Protein AF-0000000074208512 (afdb_homodimer)

Organism: NCBI:txid88382

Secondary structure (DSSP, 8-state):
-----------HHHHHHHHHHHHH--EEHHHHHHHHT--HHHHHHHHHHHHHTTSEEEEEEE--SSSS----EEEEEE-GGGSEEEEEEE-SSEEEEEEE-TT--EEEEEEEE----SHHHHHHHHHHHHHHHHTT-TTEEEEEEEESSEEETTTTEEEEETTTTEEEE-HHHHHHHHH-SEEEEEEHHHHHHHHHHHHSTTTT-S-EEEEEESSSEEEEEEETTEE---GGG----GGGSBS-TTSPBPTTS-BSBHHHHHSHHHHHHHHHHTT--S--HHHHHHHHHTT-HHHHHHHHHHHHHHHHHHHHHHHHH--SEEEEESTTT---TT--S-----HHHHHHHHHHHHHHH--GGGGG-EEEE----THHHHHHHHHHHHHHHHHHTT--/-----------HHHHHHHHHHHHH--EEHHHHHHHHT--HHHHHHHHHHHHHTTSEEEEEEE--SSS-----EEEEEE-GGGSEEEEEEE-SSEEEEEEE-TT--EEEEEEEE----SHHHHHHHHHHHHHHHHTT-TTEEEEEEEESSEEETTTTEEEEETTTTEEEE-HHHHHHHHH-SEEEEEEHHHHHHHHHHHHSTTTT-S-EEEEEESSSEEEEEEETTEE---GGG----GGGSBS-TTSPBPTTS-BSBHHHHHSHHHHHHHHHHTT--S--HHHHHHHHHTT-HHHHHHHHHHHHHHHHHHHHHHHHH--SEEEEESTTT---TT--S-----HHHHHHHHHHHHHHH--GGGGG-EEEE----THHHHHHHHHHHHHHHHHHTT--

Structure (mmCIF, N/CA/C/O backbone):
data_AF-0000000074208512-model_v1
#
loop_
_entity.id
_entity.type
_entity.pdbx_description
1 polymer 'Putative NBD/HSP70 family sugar kinase'
#
loop_
_atom_site.group_PDB
_atom_site.id
_atom_site.type_symbol
_atom_site.label_atom_id
_atom_site.label_alt_id
_atom_site.label_comp_id
_atom_site.label_asym_id
_atom_site.label_entity_id
_atom_site.label_seq_id
_atom_site.pdbx_PDB_ins_code
_atom_site.Cartn_x
_atom_site.Cartn_y
_atom_site.Cartn_z
_atom_site.occupancy
_atom_site.B_iso_or_equiv
_atom_site.auth_seq_id
_atom_site.auth_comp_id
_atom_site.auth_asym_id
_atom_site.auth_atom_id
_atom_site.pdbx_PDB_model_num
ATOM 1 N N . MET A 1 1 ? 28.656 40.906 -1.756 1 25.83 1 MET A N 1
ATOM 2 C CA . MET A 1 1 ? 28.469 39.781 -2.691 1 25.83 1 MET A CA 1
ATOM 3 C C . MET A 1 1 ? 28.609 38.438 -1.98 1 25.83 1 MET A C 1
ATOM 5 O O . MET A 1 1 ? 29.734 37.969 -1.798 1 25.83 1 MET A O 1
ATOM 9 N N . SER A 1 2 ? 27.938 38.219 -0.91 1 27.31 2 SER A N 1
ATOM 10 C CA . SER A 1 2 ? 28.031 37 -0.124 1 27.31 2 SER A CA 1
ATOM 11 C C . SER A 1 2 ? 27.828 35.781 -0.998 1 27.31 2 SER A C 1
ATOM 13 O O . SER A 1 2 ? 26.781 35.625 -1.646 1 27.31 2 SER A O 1
ATOM 15 N N . ALA A 1 3 ? 28.969 35.25 -1.726 1 35.03 3 ALA A N 1
ATOM 16 C CA . ALA A 1 3 ? 29.047 34.062 -2.586 1 35.03 3 ALA A CA 1
ATOM 17 C C . ALA A 1 3 ? 28.203 32.938 -2.031 1 35.03 3 ALA A C 1
ATOM 19 O O . ALA A 1 3 ? 28.406 32.5 -0.898 1 35.03 3 ALA A O 1
ATOM 20 N N . THR A 1 4 ? 26.891 32.969 -2.148 1 39.78 4 THR A N 1
ATOM 21 C CA . THR A 1 4 ? 26.125 31.734 -1.992 1 39.78 4 THR A CA 1
ATOM 22 C C . THR A 1 4 ? 26.984 30.516 -2.309 1 39.78 4 THR A C 1
ATOM 24 O O . THR A 1 4 ? 27.312 30.266 -3.469 1 39.78 4 THR A O 1
ATOM 27 N N . SER A 1 5 ? 27.938 30.281 -1.664 1 47.88 5 SER A N 1
ATOM 28 C CA . SER A 1 5 ? 28.859 29.188 -1.924 1 47.88 5 SER A CA 1
ATOM 29 C C . SER A 1 5 ? 28.109 27.906 -2.27 1 47.88 5 SER A C 1
ATOM 31 O O . SER A 1 5 ? 27.141 27.547 -1.592 1 47.88 5 SER A O 1
ATOM 33 N N . ALA A 1 6 ? 28.25 27.5 -3.434 1 57.06 6 ALA A N 1
ATOM 34 C CA . ALA A 1 6 ? 27.672 26.297 -4.016 1 57.06 6 ALA A CA 1
ATOM 35 C C . ALA A 1 6 ? 27.859 25.094 -3.088 1 57.06 6 ALA A C 1
ATOM 37 O O . ALA A 1 6 ? 28.953 24.875 -2.557 1 57.06 6 ALA A O 1
ATOM 38 N N . ALA A 1 7 ? 26.75 24.578 -2.514 1 70.19 7 ALA A N 1
ATOM 39 C CA . ALA A 1 7 ? 26.781 23.344 -1.724 1 70.19 7 ALA A CA 1
ATOM 40 C C . ALA A 1 7 ? 27.781 22.344 -2.311 1 70.19 7 ALA A C 1
ATOM 42 O O . ALA A 1 7 ? 27.875 22.203 -3.531 1 70.19 7 ALA A O 1
ATOM 43 N N . PRO A 1 8 ? 28.656 21.859 -1.448 1 76.5 8 PRO A N 1
ATOM 44 C CA . PRO A 1 8 ? 29.562 20.812 -1.953 1 76.5 8 PRO A CA 1
ATOM 45 C C . PRO A 1 8 ? 28.828 19.625 -2.543 1 76.5 8 PRO A C 1
ATOM 47 O O . PRO A 1 8 ? 27.688 19.359 -2.176 1 76.5 8 PRO A O 1
ATOM 50 N N . ALA A 1 9 ? 29.469 19.016 -3.535 1 83.44 9 ALA A N 1
ATOM 51 C CA . ALA A 1 9 ? 28.938 17.781 -4.086 1 83.44 9 ALA A CA 1
ATOM 52 C C . ALA A 1 9 ? 28.953 16.672 -3.047 1 83.44 9 ALA A C 1
ATOM 54 O O . ALA A 1 9 ? 29.969 16.453 -2.377 1 83.44 9 ALA A O 1
ATOM 55 N N . LEU A 1 10 ? 27.906 16.172 -2.797 1 89.12 10 LEU A N 1
ATOM 56 C CA . LEU A 1 10 ? 27.797 15.102 -1.806 1 89.12 10 LEU A CA 1
ATOM 57 C C . LEU A 1 10 ? 27.625 13.742 -2.482 1 89.12 10 LEU A C 1
ATOM 59 O O . LEU A 1 10 ? 26.844 13.617 -3.43 1 89.12 10 LEU A O 1
ATOM 63 N N . SER A 1 11 ? 28.375 12.773 -2.107 1 87.44 11 SER A N 1
ATOM 64 C CA . SER A 1 11 ? 28.234 11.406 -2.59 1 87.44 11 SER A CA 1
ATOM 65 C C . SER A 1 11 ? 26.969 10.758 -2.033 1 87.44 11 SER A C 1
ATOM 67 O O . SER A 1 11 ? 26.391 11.25 -1.062 1 87.44 11 SER A O 1
ATOM 69 N N . PRO A 1 12 ? 26.562 9.672 -2.666 1 86.5 12 PRO A N 1
ATOM 70 C CA . PRO A 1 12 ? 25.438 8.922 -2.098 1 86.5 12 PRO A CA 1
ATOM 71 C C . PRO A 1 12 ? 25.688 8.5 -0.652 1 86.5 12 PRO A C 1
ATOM 73 O O . PRO A 1 12 ? 24.766 8.523 0.166 1 86.5 12 PRO A O 1
ATOM 76 N N . ALA A 1 13 ? 26.859 8.148 -0.35 1 89.44 13 ALA A N 1
ATOM 77 C CA . ALA A 1 13 ? 27.219 7.801 1.023 1 89.44 13 ALA A CA 1
ATOM 78 C C . ALA A 1 13 ? 27.047 9 1.953 1 89.44 13 ALA A C 1
ATOM 80 O O . ALA A 1 13 ? 26.562 8.852 3.082 1 89.44 13 ALA A O 1
ATOM 81 N N . GLY A 1 14 ? 27.453 10.125 1.461 1 92.81 14 GLY A N 1
ATOM 82 C CA . GLY A 1 14 ? 27.281 11.344 2.236 1 92.81 14 GLY A CA 1
ATOM 83 C C . GLY A 1 14 ? 25.828 11.648 2.555 1 92.81 14 GLY A C 1
ATOM 84 O O . GLY A 1 14 ? 25.5 12.008 3.686 1 92.81 14 GLY A O 1
ATOM 85 N N . THR A 1 15 ? 25.016 11.484 1.538 1 92.88 15 THR A N 1
ATOM 86 C CA . THR A 1 15 ? 23.594 11.711 1.722 1 92.88 15 THR A CA 1
ATOM 87 C C . THR A 1 15 ? 23.016 10.75 2.758 1 92.88 15 THR A C 1
ATOM 89 O O . THR A 1 15 ? 22.25 11.156 3.635 1 92.88 15 THR A O 1
ATOM 92 N N . ARG A 1 16 ? 23.406 9.523 2.68 1 91.5 16 ARG A N 1
ATOM 93 C CA . ARG A 1 16 ? 22.922 8.508 3.609 1 91.5 16 ARG A CA 1
ATOM 94 C C . ARG A 1 16 ? 23.344 8.828 5.039 1 91.5 16 ARG A C 1
ATOM 96 O O . ARG A 1 16 ? 22.547 8.703 5.969 1 91.5 16 ARG A O 1
ATOM 103 N N . VAL A 1 17 ? 24.531 9.227 5.219 1 93.5 17 VAL A N 1
ATOM 104 C CA . VAL A 1 17 ? 25.047 9.57 6.539 1 93.5 17 VAL A CA 1
ATOM 105 C C . VAL A 1 17 ? 24.312 10.797 7.074 1 93.5 17 VAL A C 1
ATOM 107 O O . VAL A 1 17 ? 23.938 10.836 8.25 1 93.5 17 VAL A O 1
ATOM 110 N N . PHE A 1 18 ? 24.172 11.781 6.219 1 94.44 18 PHE A N 1
ATOM 111 C CA . PHE A 1 18 ? 23.453 13 6.602 1 94.44 18 PHE A CA 1
ATOM 112 C C . PHE A 1 18 ? 22.047 12.672 7.062 1 94.44 18 PHE A C 1
ATOM 114 O O . PHE A 1 18 ? 21.609 13.117 8.133 1 94.44 18 PHE A O 1
ATOM 121 N N . GLN A 1 19 ? 21.359 11.836 6.312 1 93 19 GLN A N 1
ATOM 122 C CA . GLN A 1 19 ? 20 11.43 6.652 1 93 19 GLN A CA 1
ATOM 123 C C . GLN A 1 19 ? 19.969 10.719 8 1 93 19 GLN A C 1
ATOM 125 O O . GLN A 1 19 ? 19.109 11.008 8.836 1 93 19 GLN A O 1
ATOM 130 N N . GLN A 1 20 ? 20.891 9.875 8.18 1 91.94 20 GLN A N 1
ATOM 131 C CA . GLN A 1 20 ? 20.938 9.102 9.414 1 91.94 20 GLN A CA 1
ATOM 132 C C . GLN A 1 20 ? 21.141 10.016 10.625 1 91.94 20 GLN A C 1
ATOM 134 O O . GLN A 1 20 ? 20.469 9.852 11.648 1 91.94 20 GLN A O 1
ATOM 139 N N . LEU A 1 21 ? 22.031 10.906 10.516 1 93.62 21 LEU A N 1
ATOM 140 C CA . LEU A 1 21 ? 22.344 11.789 11.633 1 93.62 21 LEU A CA 1
ATOM 141 C C . LEU A 1 21 ? 21.172 12.727 11.93 1 93.62 21 LEU A C 1
ATOM 143 O O . LEU A 1 21 ? 20.875 13 13.094 1 93.62 21 LEU A O 1
ATOM 147 N N . VAL A 1 22 ? 20.5 13.156 10.906 1 93.81 22 VAL A N 1
ATOM 148 C CA . VAL A 1 22 ? 19.375 14.062 11.094 1 93.81 22 VAL A CA 1
ATOM 149 C C . VAL A 1 22 ? 18.219 13.312 11.742 1 93.81 22 VAL A C 1
ATOM 151 O O . VAL A 1 22 ? 17.547 13.836 12.641 1 93.81 22 VAL A O 1
ATOM 154 N N . ARG A 1 23 ? 18.031 12.078 11.344 1 88.88 23 ARG A N 1
ATOM 155 C CA . ARG A 1 23 ? 16.891 11.289 11.805 1 88.88 23 ARG A CA 1
ATOM 156 C C . ARG A 1 23 ? 17.156 10.711 13.188 1 88.88 23 ARG A C 1
ATOM 158 O O . ARG A 1 23 ? 16.266 10.68 14.039 1 88.88 23 ARG A O 1
ATOM 165 N N . SER A 1 24 ? 18.359 10.211 13.43 1 85.31 24 SER A N 1
ATOM 166 C CA . SER A 1 24 ? 18.594 9.352 14.586 1 85.31 24 SER A CA 1
ATOM 167 C C . SER A 1 24 ? 19.422 10.07 15.648 1 85.31 24 SER A C 1
ATOM 169 O O . SER A 1 24 ? 19.469 9.633 16.797 1 85.31 24 SER A O 1
ATOM 171 N N . GLY A 1 25 ? 20.016 11.07 15.25 1 86.06 25 GLY A N 1
ATOM 172 C CA . GLY A 1 25 ? 20.797 11.789 16.25 1 86.06 25 GLY A CA 1
ATOM 173 C C . GLY A 1 25 ? 22.281 11.578 16.109 1 86.06 25 GLY A C 1
ATOM 174 O O . GLY A 1 25 ? 22.75 11.062 15.102 1 86.06 25 GLY A O 1
ATOM 175 N N . ASP A 1 26 ? 22.984 11.914 17.156 1 89.38 26 ASP A N 1
ATOM 176 C CA . ASP A 1 26 ? 24.438 11.914 17.172 1 89.38 26 ASP A CA 1
ATOM 177 C C . ASP A 1 26 ? 24.984 10.484 17.172 1 89.38 26 ASP A C 1
ATOM 179 O O . ASP A 1 26 ? 24.359 9.578 17.719 1 89.38 26 ASP A O 1
ATOM 183 N N . ALA A 1 27 ? 26.078 10.344 16.484 1 92.75 27 ALA A N 1
ATOM 184 C CA . ALA A 1 27 ? 26.703 9.016 16.422 1 92.75 27 ALA A CA 1
ATOM 185 C C . ALA A 1 27 ? 28.219 9.125 16.234 1 92.75 27 ALA A C 1
ATOM 187 O O . ALA A 1 27 ? 28.703 10.109 15.68 1 92.75 27 ALA A O 1
ATOM 188 N N . SER A 1 28 ? 28.875 8.117 16.766 1 92.44 28 SER A N 1
ATOM 189 C CA . SER A 1 28 ? 30.297 8.016 16.453 1 92.44 28 SER A CA 1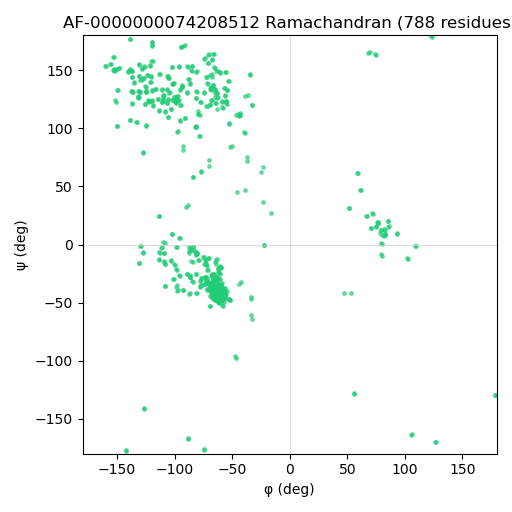
ATOM 190 C C . SER A 1 28 ? 30.5 7.531 15.023 1 92.44 28 SER A C 1
ATOM 192 O O . SER A 1 28 ? 29.594 6.957 14.414 1 92.44 28 SER A O 1
ATOM 194 N N . ARG A 1 29 ? 31.688 7.789 14.492 1 90.69 29 ARG A N 1
ATOM 195 C CA . ARG A 1 29 ? 32 7.293 13.156 1 90.69 29 ARG A CA 1
ATOM 196 C C . ARG A 1 29 ? 31.891 5.773 13.094 1 90.69 29 ARG A C 1
ATOM 198 O O . ARG A 1 29 ? 31.453 5.211 12.094 1 90.69 29 ARG A O 1
ATOM 205 N N . THR A 1 30 ? 32.219 5.211 14.203 1 90.94 30 THR A N 1
ATOM 206 C CA . THR A 1 30 ? 32.156 3.754 14.273 1 90.94 30 THR A CA 1
ATOM 207 C C . THR A 1 30 ? 30.703 3.289 14.227 1 90.94 30 THR A C 1
ATOM 209 O O . THR A 1 30 ? 30.375 2.326 13.531 1 90.94 30 THR A O 1
ATOM 212 N N . ALA A 1 31 ? 29.938 3.943 14.945 1 91.81 31 ALA A N 1
ATOM 213 C CA . ALA A 1 31 ? 28.516 3.609 14.945 1 91.81 31 ALA A CA 1
ATOM 214 C C . ALA A 1 31 ? 27.891 3.855 13.57 1 91.81 31 ALA A C 1
ATOM 216 O O . ALA A 1 31 ? 27.078 3.061 13.102 1 91.81 31 ALA A O 1
ATOM 217 N N . LEU A 1 32 ? 28.25 4.902 12.945 1 93 32 LEU A N 1
ATOM 218 C CA . LEU A 1 32 ? 27.734 5.211 11.617 1 93 32 LEU A CA 1
ATOM 219 C C . LEU A 1 32 ? 28.125 4.121 10.617 1 93 32 LEU A C 1
ATOM 221 O O . LEU A 1 32 ? 27.312 3.734 9.773 1 93 32 LEU A O 1
ATOM 225 N N . ALA A 1 33 ? 29.328 3.709 10.734 1 91.69 33 ALA A N 1
ATOM 226 C CA . ALA A 1 33 ? 29.781 2.637 9.859 1 91.69 33 ALA A CA 1
ATOM 227 C C . ALA A 1 33 ? 28.938 1.376 10.047 1 91.69 33 ALA A C 1
ATOM 229 O O . ALA A 1 33 ? 28.484 0.773 9.07 1 91.69 33 ALA A O 1
ATOM 230 N N . ARG A 1 34 ? 28.766 1.075 11.242 1 89.38 34 ARG A N 1
ATOM 231 C CA . ARG A 1 34 ? 27.969 -0.103 11.57 1 89.38 34 ARG A CA 1
ATOM 232 C C . ARG A 1 34 ? 26.547 0.033 11.039 1 89.38 34 ARG A C 1
ATOM 234 O O . ARG A 1 34 ? 26.031 -0.877 10.391 1 89.38 34 ARG A O 1
ATOM 241 N N . ASP A 1 35 ? 25.984 1.162 11.234 1 87.44 35 ASP A N 1
ATOM 242 C CA . ASP A 1 35 ? 24.578 1.366 10.93 1 87.44 35 ASP A CA 1
ATOM 243 C C . ASP A 1 35 ? 24.344 1.513 9.43 1 87.44 35 ASP A C 1
ATOM 245 O O . ASP A 1 35 ? 23.281 1.16 8.922 1 87.44 35 ASP A O 1
ATOM 249 N N . THR A 1 36 ? 25.312 2.008 8.75 1 87 36 THR A N 1
ATOM 250 C CA . THR A 1 36 ? 25.109 2.266 7.328 1 87 36 THR A CA 1
ATOM 251 C C . THR A 1 36 ? 25.719 1.144 6.488 1 87 36 THR A C 1
ATOM 253 O O . THR A 1 36 ? 25.453 1.045 5.289 1 87 36 THR A O 1
ATOM 256 N N . GLY A 1 37 ? 26.594 0.367 7.086 1 85.81 37 GLY A N 1
ATOM 257 C CA . GLY A 1 37 ? 27.312 -0.676 6.363 1 85.81 37 GLY A CA 1
ATOM 258 C C . GLY A 1 37 ? 28.469 -0.151 5.547 1 85.81 37 GLY A C 1
ATOM 259 O O . GLY A 1 37 ? 29.016 -0.862 4.699 1 85.81 37 GLY A O 1
ATOM 260 N N . LEU A 1 38 ? 28.828 1.054 5.785 1 88.25 38 LEU A N 1
ATOM 261 C CA . LEU A 1 38 ? 29.953 1.677 5.074 1 88.25 38 LEU A CA 1
ATOM 262 C C . LEU A 1 38 ? 31.266 1.42 5.801 1 88.25 38 LEU A C 1
ATOM 264 O O . LEU A 1 38 ? 31.281 1.154 7.004 1 88.25 38 LEU A O 1
ATOM 268 N N . THR A 1 39 ? 32.344 1.429 5.039 1 89.44 39 THR A N 1
ATOM 269 C CA . THR A 1 39 ? 33.656 1.3 5.648 1 89.44 39 THR A CA 1
ATOM 270 C C . THR A 1 39 ? 34.031 2.568 6.414 1 89.44 39 THR A C 1
ATOM 272 O O . THR A 1 39 ? 33.5 3.646 6.129 1 89.44 39 THR A O 1
ATOM 275 N N . PRO A 1 40 ? 34.906 2.441 7.367 1 90.69 40 PRO A N 1
ATOM 276 C CA . PRO A 1 40 ? 35.344 3.631 8.086 1 90.69 40 PRO A CA 1
ATOM 277 C C . PRO A 1 40 ? 35.906 4.707 7.16 1 90.69 40 PRO A C 1
ATOM 279 O O . PRO A 1 40 ? 35.656 5.898 7.371 1 90.69 40 PRO A O 1
ATOM 282 N N . GLY A 1 41 ? 36.625 4.297 6.211 1 92.81 41 GLY A N 1
ATOM 283 C CA . GLY A 1 41 ? 37.125 5.246 5.238 1 92.81 41 GLY A CA 1
ATOM 284 C C . GLY A 1 41 ? 36.031 5.98 4.488 1 92.81 41 GLY A C 1
ATOM 285 O O . GLY A 1 41 ? 36.094 7.195 4.285 1 92.81 41 GLY A O 1
ATOM 286 N N . ALA A 1 42 ? 35 5.246 4.125 1 91.94 42 ALA A N 1
ATOM 287 C CA . ALA A 1 42 ? 33.875 5.836 3.426 1 91.94 42 ALA A CA 1
ATOM 288 C C . ALA A 1 42 ? 33.125 6.82 4.324 1 91.94 42 ALA A C 1
ATOM 290 O O . ALA A 1 42 ? 32.656 7.863 3.859 1 91.94 42 ALA A O 1
ATOM 291 N N . ILE A 1 43 ? 33.062 6.516 5.586 1 94.06 43 ILE A N 1
ATOM 292 C CA . ILE A 1 43 ? 32.406 7.398 6.543 1 94.06 43 ILE A CA 1
ATOM 293 C C . ILE A 1 43 ? 33.156 8.711 6.645 1 94.06 43 ILE A C 1
ATOM 295 O O . ILE A 1 43 ? 32.562 9.789 6.617 1 94.06 43 ILE A O 1
ATOM 299 N N . THR A 1 44 ? 34.406 8.57 6.762 1 93.06 44 THR A N 1
ATOM 300 C CA . THR A 1 44 ? 35.219 9.766 6.871 1 93.06 44 THR A CA 1
ATOM 301 C C . THR A 1 44 ? 35.062 10.664 5.652 1 93.06 44 THR A C 1
ATOM 303 O O . THR A 1 44 ? 34.906 11.875 5.785 1 93.06 44 THR A O 1
ATOM 306 N N . ARG A 1 45 ? 35 10.07 4.535 1 94.06 45 ARG A N 1
ATOM 307 C CA . ARG A 1 45 ? 34.844 10.828 3.299 1 94.06 45 ARG A CA 1
ATOM 308 C C . ARG A 1 45 ? 33.438 11.414 3.211 1 94.06 45 ARG A C 1
ATOM 310 O O . ARG A 1 45 ? 33.25 12.508 2.672 1 94.06 45 ARG A O 1
ATOM 317 N N . ALA A 1 46 ? 32.531 10.688 3.73 1 94.06 46 ALA A N 1
ATOM 318 C CA . ALA A 1 46 ? 31.125 11.094 3.67 1 94.06 46 ALA A CA 1
ATOM 319 C C . ALA A 1 46 ? 30.859 12.289 4.578 1 94.06 46 ALA A C 1
ATOM 321 O O . ALA A 1 46 ? 30.062 13.172 4.238 1 94.06 46 ALA A O 1
ATOM 322 N N . VAL A 1 47 ? 31.547 12.367 5.672 1 94.44 47 VAL A N 1
ATOM 323 C CA . VAL A 1 47 ? 31.25 13.367 6.695 1 94.44 47 VAL A CA 1
ATOM 324 C C . VAL A 1 47 ? 31.969 14.664 6.383 1 94.44 47 VAL A C 1
ATOM 326 O O . VAL A 1 47 ? 31.484 15.75 6.711 1 94.44 47 VAL A O 1
ATOM 329 N N . ARG A 1 48 ? 33.031 14.625 5.738 1 94.19 48 ARG A N 1
ATOM 330 C CA . ARG A 1 48 ? 33.938 15.75 5.574 1 94.19 48 ARG A CA 1
ATOM 331 C C . ARG A 1 48 ? 33.25 16.938 4.91 1 94.19 48 ARG A C 1
ATOM 333 O O . ARG A 1 48 ? 33.281 18.047 5.43 1 94.19 48 ARG A O 1
ATOM 340 N N . PRO A 1 49 ? 32.594 16.734 3.758 1 94.75 49 PRO A N 1
ATOM 341 C CA . PRO A 1 49 ? 31.953 17.891 3.111 1 94.75 49 PRO A CA 1
ATOM 342 C C . PRO A 1 49 ? 30.875 18.531 3.979 1 94.75 49 PRO A C 1
ATOM 344 O O . PRO A 1 49 ? 30.641 19.734 3.893 1 94.75 49 PRO A O 1
ATOM 347 N N . LEU A 1 50 ? 30.25 17.766 4.797 1 95.56 50 LEU A N 1
ATOM 348 C CA . LEU A 1 50 ? 29.172 18.266 5.66 1 95.56 50 LEU A CA 1
ATOM 349 C C . LEU A 1 50 ? 29.75 19.047 6.84 1 95.56 50 LEU A C 1
ATOM 351 O O . LEU A 1 50 ? 29.141 20.016 7.293 1 95.56 50 LEU A O 1
ATOM 355 N N . LEU A 1 51 ? 30.906 18.609 7.324 1 94.44 51 LEU A N 1
ATOM 356 C CA . LEU A 1 51 ? 31.609 19.344 8.359 1 94.44 51 LEU A CA 1
ATOM 357 C C . LEU A 1 51 ? 32.094 20.703 7.828 1 94.44 51 LEU A C 1
ATOM 359 O O . LEU A 1 51 ? 31.906 21.719 8.5 1 94.44 51 LEU A O 1
ATOM 363 N N . GLU A 1 52 ? 32.562 20.688 6.684 1 94.31 52 GLU A N 1
ATOM 364 C CA . GLU A 1 52 ? 33.094 21.906 6.066 1 94.31 52 GLU A CA 1
ATOM 365 C C . GLU A 1 52 ? 31.953 22.891 5.797 1 94.31 52 GLU A C 1
ATOM 367 O O . GLU A 1 52 ? 32.156 24.109 5.891 1 94.31 52 GLU A O 1
ATOM 372 N N . ALA A 1 53 ? 30.844 22.359 5.508 1 94 53 ALA A N 1
ATOM 373 C CA . ALA A 1 53 ? 29.688 23.203 5.203 1 94 53 ALA A CA 1
ATOM 374 C C . ALA A 1 53 ? 29.016 23.703 6.48 1 94 53 ALA A C 1
ATOM 376 O O . ALA A 1 53 ? 28.078 24.5 6.426 1 94 53 ALA A O 1
ATOM 377 N N . GLY A 1 54 ? 29.422 23.203 7.617 1 94.25 54 GLY A N 1
ATOM 378 C CA . GLY A 1 54 ? 28.859 23.625 8.891 1 94.25 54 GLY A CA 1
ATOM 379 C C . GLY A 1 54 ? 27.562 22.938 9.234 1 94.25 54 GLY A C 1
ATOM 380 O O . GLY A 1 54 ? 26.828 23.391 10.125 1 94.25 54 GLY A O 1
ATOM 381 N N . LEU A 1 55 ? 27.203 21.891 8.547 1 96.12 55 LEU A N 1
ATOM 382 C CA . LEU A 1 55 ? 25.969 21.156 8.805 1 96.12 55 LEU A CA 1
ATOM 383 C C . LEU A 1 55 ? 26.188 20.094 9.883 1 96.12 55 LEU A C 1
ATOM 385 O O . LEU A 1 55 ? 25.234 19.672 10.539 1 96.12 55 LEU A O 1
ATOM 389 N N . LEU A 1 56 ? 27.422 19.641 9.992 1 95.81 56 LEU A N 1
ATOM 390 C CA . LEU A 1 56 ? 27.812 18.703 11.047 1 95.81 56 LEU A CA 1
ATOM 391 C C . LEU A 1 56 ? 28.906 19.297 11.922 1 95.81 56 LEU A C 1
ATOM 393 O O . LEU A 1 56 ? 29.562 20.266 11.523 1 95.81 56 LEU A O 1
ATOM 397 N N . LEU A 1 57 ? 28.984 18.766 13.086 1 94.25 57 LEU A N 1
ATOM 398 C CA . LEU A 1 57 ? 30.031 19.109 14.047 1 94.25 57 LEU A CA 1
ATOM 399 C C . LEU A 1 57 ? 30.609 17.859 14.703 1 94.25 57 LEU A C 1
ATOM 401 O O . LEU A 1 57 ? 29.891 16.875 14.906 1 94.25 57 LEU A O 1
ATOM 405 N N . GLU A 1 58 ? 31.828 17.859 14.859 1 91.75 58 GLU A N 1
ATOM 406 C CA . GLU A 1 58 ? 32.469 16.797 15.641 1 91.75 58 GLU A CA 1
ATOM 407 C C . GLU A 1 58 ? 32.75 17.25 17.062 1 91.75 58 GLU A C 1
ATOM 409 O O . GLU A 1 58 ? 33.281 18.359 17.266 1 91.75 58 GLU A O 1
ATOM 414 N N . THR A 1 59 ? 32.219 16.547 17.938 1 83.19 59 THR A N 1
ATOM 415 C CA . THR A 1 59 ? 32.469 16.875 19.328 1 83.19 59 THR A CA 1
ATOM 416 C C . THR A 1 59 ? 33.281 15.773 20.016 1 83.19 59 THR A C 1
ATOM 418 O O . THR A 1 59 ? 33.094 14.594 19.703 1 83.19 59 THR A O 1
ATOM 421 N N . GLY A 1 60 ? 34.469 15.953 20.469 1 66.94 60 GLY A N 1
ATOM 422 C CA . GLY A 1 60 ? 35.438 15.047 21.031 1 66.94 60 GLY A CA 1
ATOM 423 C C . GLY A 1 60 ? 34.875 14.109 22.078 1 66.94 60 GLY A C 1
ATOM 424 O O . GLY A 1 60 ? 34.438 13.008 21.75 1 66.94 60 GLY A O 1
ATOM 425 N N . ASP A 1 61 ? 34.969 14.359 23.641 1 57.47 61 ASP A N 1
ATOM 426 C CA . ASP A 1 61 ? 35.281 13.508 24.781 1 57.47 61 ASP A CA 1
ATOM 427 C C . ASP A 1 61 ? 34.031 12.82 25.328 1 57.47 61 ASP A C 1
ATOM 429 O O . ASP A 1 61 ? 33.594 13.148 26.438 1 57.47 61 ASP A O 1
ATOM 433 N N . ARG A 1 62 ? 33.094 12.445 24.672 1 52.69 62 ARG A N 1
ATOM 434 C CA . ARG A 1 62 ? 32.219 11.828 25.672 1 52.69 62 ARG A CA 1
ATOM 435 C C . ARG A 1 62 ? 32.844 10.555 26.234 1 52.69 62 ARG A C 1
ATOM 437 O O . ARG A 1 62 ? 33.375 9.734 25.469 1 52.69 62 ARG A O 1
ATOM 444 N N . ALA A 1 63 ? 33 10.492 27.594 1 46.94 63 ALA A N 1
ATOM 445 C CA . ALA A 1 63 ? 33.469 9.344 28.375 1 46.94 63 ALA A CA 1
ATOM 446 C C . ALA A 1 63 ? 32.656 8.094 28.047 1 46.94 63 ALA A C 1
ATOM 448 O O . ALA A 1 63 ? 31.438 8.164 27.891 1 46.94 63 ALA A O 1
ATOM 449 N N . SER A 1 64 ? 33.156 7.207 27.328 1 45.72 64 SER A N 1
ATOM 450 C CA . SER A 1 64 ? 32.438 5.949 27.156 1 45.72 64 SER A CA 1
ATOM 451 C C . SER A 1 64 ? 31.781 5.504 28.469 1 45.72 64 SER A C 1
ATOM 453 O O . SER A 1 64 ? 32.438 5.512 29.516 1 45.72 64 SER A O 1
ATOM 455 N N . THR A 1 65 ? 30.516 5.75 28.797 1 39.78 65 THR A N 1
ATOM 456 C CA . THR A 1 65 ? 29.891 5.285 30.031 1 39.78 65 THR A CA 1
ATOM 457 C C . THR A 1 65 ? 30.453 3.926 30.438 1 39.78 65 THR A C 1
ATOM 459 O O . THR A 1 65 ? 30.266 3.486 31.578 1 39.78 65 THR A O 1
ATOM 462 N N . ASP A 1 66 ? 30.281 2.951 29.609 1 39.03 66 ASP A N 1
ATOM 463 C CA . ASP A 1 66 ? 30.453 1.602 30.141 1 39.03 66 ASP A CA 1
ATOM 464 C C . ASP A 1 66 ? 31.906 1.318 30.469 1 39.03 66 ASP A C 1
ATOM 466 O O . ASP A 1 66 ? 32.75 1.239 29.578 1 39.03 66 ASP A O 1
ATOM 470 N N . GLY A 1 67 ? 32.688 1.859 31.578 1 39.38 67 GLY A N 1
ATOM 471 C CA . GLY A 1 67 ? 33.938 1.461 32.219 1 39.38 67 GLY A CA 1
ATOM 472 C C . GLY A 1 67 ? 35.062 1.14 31.25 1 39.38 67 GLY A C 1
ATOM 473 O O . GLY A 1 67 ? 36.125 0.715 31.656 1 39.38 67 GLY A O 1
ATOM 474 N N . ALA A 1 68 ? 34.812 0.457 30.188 1 41.38 68 ALA A N 1
ATOM 475 C CA . ALA A 1 68 ? 36.062 0.054 29.5 1 41.38 68 ALA A CA 1
ATOM 476 C C . ALA A 1 68 ? 36.875 1.27 29.109 1 41.38 68 ALA A C 1
ATOM 478 O O . ALA A 1 68 ? 36.344 2.311 28.734 1 41.38 68 ALA A O 1
ATOM 479 N N . LEU A 1 69 ? 38.094 1.514 29.562 1 42.44 69 LEU A N 1
ATOM 480 C CA . LEU A 1 69 ? 39.188 2.445 29.266 1 42.44 69 LEU A CA 1
ATOM 481 C C . LEU A 1 69 ? 39.062 2.969 27.844 1 42.44 69 LEU A C 1
ATOM 483 O O . LEU A 1 69 ? 40.094 3.127 27.156 1 42.44 69 LEU A O 1
ATOM 487 N N . GLY A 1 70 ? 38.094 2.59 27.078 1 47.56 70 GLY A N 1
ATOM 488 C CA . GLY A 1 70 ? 38.219 2.871 25.656 1 47.56 70 GLY A CA 1
ATOM 489 C C . GLY A 1 70 ? 38.219 4.355 25.328 1 47.56 70 GLY A C 1
ATOM 490 O O . GLY A 1 70 ? 37.812 5.172 26.156 1 47.56 70 GLY A O 1
ATOM 491 N N . ARG A 1 71 ? 39.188 4.824 24.469 1 53.22 71 ARG A N 1
ATOM 492 C CA . ARG A 1 71 ? 39.375 6.148 23.891 1 53.22 71 ARG A CA 1
ATOM 493 C C . ARG A 1 71 ? 38.062 6.852 23.641 1 53.22 71 ARG A C 1
ATOM 495 O O . ARG A 1 71 ? 37.094 6.227 23.188 1 53.22 71 ARG A O 1
ATOM 502 N N . PRO A 1 72 ? 37.875 7.961 24.25 1 60.09 72 PRO A N 1
ATOM 503 C CA . PRO A 1 72 ? 36.656 8.75 24.016 1 60.09 72 PRO A CA 1
ATOM 504 C C . PRO A 1 72 ? 36.281 8.828 22.547 1 60.09 72 PRO A C 1
ATOM 506 O O . PRO A 1 72 ? 37.125 9.008 21.688 1 60.09 72 PRO A O 1
ATOM 509 N N . ALA A 1 73 ? 35.219 8.219 22.125 1 72.25 73 ALA A N 1
ATOM 510 C CA . ALA A 1 73 ? 34.844 8.211 20.719 1 72.25 73 ALA A CA 1
ATOM 511 C C . ALA A 1 73 ? 34.312 9.586 20.281 1 72.25 73 ALA A C 1
ATOM 513 O O . ALA A 1 73 ? 33.594 10.258 21.016 1 72.25 73 ALA A O 1
ATOM 514 N N . THR A 1 74 ? 34.938 10.281 19.297 1 85.75 74 THR A N 1
ATOM 515 C CA . THR A 1 74 ? 34.5 11.508 18.641 1 85.75 74 THR A CA 1
ATOM 516 C C . THR A 1 74 ? 33.094 11.336 18.062 1 85.75 74 THR A C 1
ATOM 518 O O . THR A 1 74 ? 32.844 10.367 17.344 1 85.75 74 THR A O 1
ATOM 521 N N . MET A 1 75 ? 32.188 12.25 18.578 1 92.88 75 MET A N 1
ATOM 522 C CA . MET A 1 75 ? 30.797 12.188 18.094 1 92.88 75 MET A CA 1
ATOM 523 C C . MET A 1 75 ? 30.594 13.148 16.938 1 92.88 75 MET A C 1
ATOM 525 O O . MET A 1 75 ? 31.109 14.266 16.938 1 92.88 75 MET A O 1
ATOM 529 N N . VAL A 1 76 ? 29.906 12.664 15.977 1 94.75 76 VAL A N 1
ATOM 530 C CA . VAL A 1 76 ? 29.453 13.508 14.875 1 94.75 76 VAL A CA 1
ATOM 531 C C . VAL A 1 76 ? 28 13.914 15.117 1 94.75 76 VAL A C 1
ATOM 533 O O . VAL A 1 76 ? 27.141 13.055 15.367 1 94.75 76 VAL A O 1
ATOM 536 N N . THR A 1 77 ? 27.75 15.203 15.117 1 94.5 77 THR A N 1
ATOM 537 C CA . THR A 1 77 ? 26.422 15.727 15.422 1 94.5 77 THR A CA 1
ATOM 538 C C . THR A 1 77 ? 25.953 16.688 14.336 1 94.5 77 THR A C 1
ATOM 540 O O . THR A 1 77 ? 26.766 17.344 13.68 1 94.5 77 THR A O 1
ATOM 543 N N . VAL A 1 78 ? 24.625 16.734 14.188 1 95.5 78 VAL A N 1
ATOM 544 C CA . VAL A 1 78 ? 24.031 17.688 13.258 1 95.5 78 VAL A CA 1
ATOM 545 C C . VAL A 1 78 ? 23.953 19.062 13.922 1 95.5 78 VAL A C 1
ATOM 547 O O . VAL A 1 78 ? 23.562 19.172 15.086 1 95.5 78 VAL A O 1
ATOM 550 N N . GLN A 1 79 ? 24.406 20.047 13.195 1 95.38 79 GLN A N 1
ATOM 551 C CA . GLN A 1 79 ? 24.109 21.406 13.609 1 95.38 79 GLN A CA 1
ATOM 552 C C . GLN A 1 79 ? 22.688 21.797 13.227 1 95.38 79 GLN A C 1
ATOM 554 O O . GLN A 1 79 ? 22.469 22.422 12.188 1 95.38 79 GLN A O 1
ATOM 559 N N . ALA A 1 80 ? 21.797 21.609 14.109 1 95 80 ALA A N 1
ATOM 560 C CA . ALA A 1 80 ? 20.375 21.672 13.797 1 95 80 ALA A CA 1
ATOM 561 C C . ALA A 1 80 ? 19.969 23.062 13.32 1 95 80 ALA A C 1
ATOM 563 O O . ALA A 1 80 ? 19.094 23.203 12.461 1 95 80 ALA A O 1
ATOM 564 N N . GLY A 1 81 ? 20.609 24.031 13.797 1 95.31 81 GLY A N 1
ATOM 565 C CA . GLY A 1 81 ? 20.219 25.406 13.484 1 95.31 81 GLY A CA 1
ATOM 566 C C . GLY A 1 81 ? 20.859 25.938 12.211 1 95.31 81 GLY A C 1
ATOM 567 O O . GLY A 1 81 ? 20.516 27.016 11.75 1 95.31 81 GLY A O 1
ATOM 568 N N . ALA A 1 82 ? 21.75 25.156 11.633 1 95.25 82 ALA A N 1
ATOM 569 C CA . ALA A 1 82 ? 22.484 25.609 10.461 1 95.25 82 ALA A CA 1
ATOM 570 C C . ALA A 1 82 ? 21.562 25.812 9.266 1 95.25 82 ALA A C 1
ATOM 572 O O . ALA A 1 82 ? 21.891 26.578 8.352 1 95.25 82 ALA A O 1
ATOM 573 N N . HIS A 1 83 ? 20.516 25.125 9.25 1 96.12 83 HIS A N 1
ATOM 574 C CA . HIS A 1 83 ? 19.453 25.25 8.266 1 96.12 83 HIS A CA 1
ATOM 575 C C . HIS A 1 83 ? 18.078 25.203 8.93 1 96.12 83 HIS A C 1
ATOM 577 O O . HIS A 1 83 ? 17.844 24.406 9.836 1 96.12 83 HIS A O 1
ATOM 583 N N . GLN A 1 84 ? 17.312 26.141 8.531 1 98.31 84 GLN A N 1
ATOM 584 C CA . GLN A 1 84 ? 15.953 26.188 9.047 1 98.31 84 GLN A CA 1
ATOM 585 C C . GLN A 1 84 ? 14.93 26.125 7.918 1 98.31 84 GLN A C 1
ATOM 587 O O . GLN A 1 84 ? 15.234 26.453 6.77 1 98.31 84 GLN A O 1
ATOM 592 N N . VAL A 1 85 ? 13.758 25.641 8.258 1 98.75 85 VAL A N 1
ATOM 593 C CA . VAL A 1 85 ? 12.68 25.5 7.281 1 98.75 85 VAL A CA 1
ATOM 594 C C . VAL A 1 85 ? 11.398 26.109 7.844 1 98.75 85 VAL A C 1
ATOM 596 O O . VAL A 1 85 ? 11.227 26.188 9.062 1 98.75 85 VAL A O 1
ATOM 599 N N . ILE A 1 86 ? 10.539 26.516 6.945 1 98.88 86 ILE A N 1
ATOM 600 C CA . ILE A 1 86 ? 9.195 26.953 7.312 1 98.88 86 ILE A CA 1
ATOM 601 C C . ILE A 1 86 ? 8.172 25.938 6.82 1 98.88 86 ILE A C 1
ATOM 603 O O . ILE A 1 86 ? 8.195 25.531 5.656 1 98.88 86 ILE A O 1
ATOM 607 N N . GLY A 1 87 ? 7.363 25.406 7.715 1 98.88 87 GLY A N 1
ATOM 608 C CA . GLY A 1 87 ? 6.207 24.594 7.375 1 98.88 87 GLY A CA 1
ATOM 609 C C . GLY A 1 87 ? 4.898 25.359 7.461 1 98.88 87 GLY A C 1
ATOM 610 O O . GLY A 1 87 ? 4.691 26.141 8.391 1 98.88 87 GLY A O 1
ATOM 611 N N . VAL A 1 88 ? 4 25.156 6.484 1 98.81 88 VAL A N 1
ATOM 612 C CA . VAL A 1 88 ? 2.703 25.812 6.488 1 98.81 88 VAL A CA 1
ATOM 613 C C . VAL A 1 88 ? 1.598 24.797 6.23 1 98.81 88 VAL A C 1
ATOM 615 O O . VAL A 1 88 ? 1.661 24.031 5.262 1 98.81 88 VAL A O 1
ATOM 618 N N . LYS A 1 89 ? 0.605 24.75 7.078 1 97.88 89 LYS A N 1
ATOM 619 C CA . LYS A 1 89 ? -0.637 24.016 6.848 1 97.88 89 LYS A CA 1
ATOM 620 C C . LYS A 1 89 ? -1.742 24.953 6.363 1 97.88 89 LYS A C 1
ATOM 622 O O . LYS A 1 89 ? -2.064 25.938 7.027 1 97.88 89 LYS A O 1
ATOM 627 N N . VAL A 1 90 ? -2.256 24.625 5.242 1 96.88 90 VAL A N 1
ATOM 628 C CA . VAL A 1 90 ? -3.34 25.406 4.664 1 96.88 90 VAL A CA 1
ATOM 629 C C . VAL A 1 90 ? -4.684 24.797 5.043 1 96.88 90 VAL A C 1
ATOM 631 O O . VAL A 1 90 ? -4.938 23.625 4.77 1 96.88 90 VAL A O 1
ATOM 634 N N . THR A 1 91 ? -5.535 25.516 5.719 1 92.12 91 THR A N 1
ATOM 635 C CA . THR A 1 91 ? -6.918 25.141 5.965 1 92.12 91 THR A CA 1
ATOM 636 C C . THR A 1 91 ? -7.883 26.172 5.387 1 92.12 91 THR A C 1
ATOM 638 O O . THR A 1 91 ? -7.453 27.203 4.863 1 92.12 91 THR A O 1
ATOM 641 N N . ALA A 1 92 ? -9.156 25.828 5.473 1 88.5 92 ALA A N 1
ATOM 642 C CA . ALA A 1 92 ? -10.172 26.75 4.949 1 88.5 92 ALA A CA 1
ATOM 643 C C . ALA A 1 92 ? -10.305 27.984 5.836 1 88.5 92 ALA A C 1
ATOM 645 O O . ALA A 1 92 ? -10.695 29.047 5.367 1 88.5 92 ALA A O 1
ATOM 646 N N . ASP A 1 93 ? -9.891 27.891 7.117 1 89.38 93 ASP A N 1
ATOM 647 C CA . ASP A 1 93 ? -10.156 28.969 8.062 1 89.38 93 ASP A CA 1
ATOM 648 C C . ASP A 1 93 ? -8.875 29.719 8.406 1 89.38 93 ASP A C 1
ATOM 650 O O . ASP A 1 93 ? -8.914 30.922 8.68 1 89.38 93 ASP A O 1
ATOM 654 N N . GLU A 1 94 ? -7.762 28.984 8.477 1 94.31 94 GLU A N 1
ATOM 655 C CA . GLU A 1 94 ? -6.504 29.562 8.93 1 94.31 94 GLU A CA 1
ATOM 656 C C . GLU A 1 94 ? -5.309 28.906 8.242 1 94.31 94 GLU A C 1
ATOM 658 O O . GLU A 1 94 ? -5.391 27.75 7.816 1 94.31 94 GLU A O 1
ATOM 663 N N . LEU A 1 95 ? -4.23 29.688 8.117 1 97.06 95 LEU A N 1
ATOM 664 C CA . LEU A 1 95 ? -2.906 29.141 7.867 1 97.06 95 LEU A CA 1
ATOM 665 C C . LEU A 1 95 ? -2.129 28.969 9.164 1 97.06 95 LEU A C 1
ATOM 667 O O . LEU A 1 95 ? -2.141 29.875 10.016 1 97.06 95 LEU A O 1
ATOM 671 N N . PHE A 1 96 ? -1.538 27.875 9.328 1 97.06 96 PHE A N 1
ATOM 672 C CA . PHE A 1 96 ? -0.631 27.625 10.445 1 97.06 96 PHE A CA 1
ATOM 673 C C . PHE A 1 96 ? 0.809 27.516 9.961 1 97.06 96 PHE A C 1
ATOM 675 O O . PHE A 1 96 ? 1.112 26.734 9.062 1 97.06 96 PHE A O 1
ATOM 682 N N . GLY A 1 97 ? 1.688 28.312 10.516 1 98.19 97 GLY A N 1
ATOM 683 C CA . GLY A 1 97 ? 3.09 28.297 10.125 1 98.19 97 GLY A CA 1
ATOM 684 C C . GLY A 1 97 ? 4.027 28.031 11.289 1 98.19 97 GLY A C 1
ATOM 685 O O . GLY A 1 97 ? 3.754 28.438 12.422 1 98.19 97 GLY A O 1
ATOM 686 N N . VAL A 1 98 ? 5.121 27.328 10.953 1 98.5 98 VAL A N 1
ATOM 687 C CA . VAL A 1 98 ? 6.16 27.094 11.945 1 98.5 98 VAL A CA 1
ATOM 688 C C . VAL A 1 98 ? 7.539 27.297 11.32 1 98.5 98 VAL A C 1
ATOM 690 O O . VAL A 1 98 ? 7.699 27.141 10.102 1 98.5 98 VAL A O 1
ATOM 693 N N . VAL A 1 99 ? 8.469 27.719 12.094 1 98.75 99 VAL A N 1
ATOM 694 C CA . VAL A 1 99 ? 9.891 27.625 11.766 1 98.75 99 VAL A CA 1
ATOM 695 C C . VAL A 1 99 ? 10.508 26.438 12.5 1 98.75 99 VAL A C 1
ATOM 697 O O . VAL A 1 99 ? 10.328 26.281 13.711 1 98.75 99 VAL A O 1
ATOM 700 N N . CYS A 1 100 ? 11.164 25.578 11.758 1 98.38 100 CYS A N 1
ATOM 701 C CA . CYS A 1 100 ? 11.805 24.422 12.375 1 98.38 100 CYS A CA 1
ATOM 702 C C . CYS A 1 100 ? 13.273 24.344 12 1 98.38 100 CYS A C 1
ATOM 704 O O . CYS A 1 100 ? 13.688 24.875 10.969 1 98.38 100 CYS A O 1
ATOM 706 N N . ASP A 1 101 ? 14.039 23.734 12.867 1 97.94 101 ASP A N 1
ATOM 707 C CA . ASP A 1 101 ? 15.422 23.422 12.523 1 97.94 101 ASP A CA 1
ATOM 708 C C . ASP A 1 101 ? 15.516 22.062 11.844 1 97.94 101 ASP A C 1
ATOM 710 O O . ASP A 1 101 ? 14.5 21.484 11.445 1 97.94 101 ASP A O 1
ATOM 714 N N . LEU A 1 102 ? 16.75 21.469 11.695 1 96.94 102 LEU A N 1
ATOM 715 C CA . LEU A 1 102 ? 16.953 20.234 10.938 1 96.94 102 LEU A CA 1
ATOM 716 C C . LEU A 1 102 ? 16.438 19.031 11.719 1 96.94 102 LEU A C 1
ATOM 718 O O . LEU A 1 102 ? 16.25 17.953 11.148 1 96.94 102 LEU A O 1
ATOM 722 N N . ARG A 1 103 ? 16.234 19.188 12.984 1 95.75 103 ARG A N 1
ATOM 723 C CA . ARG A 1 103 ? 15.633 18.125 13.789 1 95.75 103 ARG A CA 1
ATOM 724 C C . ARG A 1 103 ? 14.133 18.328 13.945 1 95.75 103 ARG A C 1
ATOM 726 O O . ARG A 1 103 ? 13.484 17.672 14.758 1 95.75 103 ARG A O 1
ATOM 733 N N . CYS A 1 104 ? 13.625 19.328 13.258 1 96.5 104 CYS A N 1
ATOM 734 C CA . CYS A 1 104 ? 12.211 19.688 13.148 1 96.5 104 CYS A CA 1
ATOM 735 C C . CYS A 1 104 ? 11.664 20.156 14.484 1 96.5 104 CYS A C 1
ATOM 737 O O . CYS A 1 104 ? 10.492 19.938 14.805 1 96.5 104 CYS A O 1
ATOM 739 N N . ARG A 1 105 ? 12.562 20.641 15.328 1 95.75 105 ARG A N 1
ATOM 740 C CA . ARG A 1 105 ? 12.117 21.375 16.516 1 95.75 105 ARG A CA 1
ATOM 741 C C . ARG A 1 105 ? 11.492 22.703 16.125 1 95.75 105 ARG A C 1
ATOM 743 O O . ARG A 1 105 ? 12.07 23.469 15.352 1 95.75 105 ARG A O 1
ATOM 750 N N . VAL A 1 106 ? 10.359 23 16.688 1 97.06 106 VAL A N 1
ATOM 751 C CA . VAL A 1 106 ? 9.664 24.234 16.375 1 97.06 106 VAL A CA 1
ATOM 752 C C . VAL A 1 106 ? 10.328 25.406 17.094 1 97.06 106 VAL A C 1
ATOM 754 O O . VAL A 1 106 ? 10.453 25.406 18.312 1 97.06 106 VAL A O 1
ATOM 757 N N . LEU A 1 107 ? 10.742 26.375 16.359 1 97.94 107 LEU A N 1
ATOM 758 C CA . LEU A 1 107 ? 11.438 27.547 16.891 1 97.94 107 LEU A CA 1
ATOM 759 C C . LEU A 1 107 ? 10.492 28.734 17 1 97.94 107 LEU A C 1
ATOM 761 O O . LEU A 1 107 ? 10.711 29.641 17.812 1 97.94 107 LEU A O 1
ATOM 765 N N . ASP A 1 108 ? 9.555 28.766 16.156 1 97.88 108 ASP A N 1
ATOM 766 C CA . ASP A 1 108 ? 8.562 29.828 16.109 1 97.88 108 ASP A CA 1
ATOM 767 C C . ASP A 1 108 ? 7.273 29.359 15.453 1 97.88 108 ASP A C 1
ATOM 769 O O . ASP A 1 108 ? 7.273 28.359 14.711 1 97.88 108 ASP A O 1
ATOM 773 N N . GLU A 1 109 ? 6.172 30.016 15.789 1 97.31 109 GLU A N 1
ATOM 774 C CA . GLU A 1 109 ? 4.859 29.688 15.242 1 97.31 109 GLU A CA 1
ATOM 775 C C . GLU A 1 109 ? 4.055 30.953 14.945 1 97.31 109 GLU A C 1
ATOM 777 O O . GLU A 1 109 ? 4.242 31.984 15.602 1 97.31 109 GLU A O 1
ATOM 782 N N . ALA A 1 110 ? 3.234 30.906 13.977 1 97.38 110 ALA A N 1
ATOM 783 C CA . ALA A 1 110 ? 2.311 32 13.641 1 97.38 110 ALA A CA 1
ATOM 784 C C . ALA A 1 110 ? 1.06 31.453 12.953 1 97.38 110 ALA A C 1
ATOM 786 O O . ALA A 1 110 ? 1.104 30.406 12.297 1 97.38 110 ALA A O 1
ATOM 787 N N . THR A 1 111 ? -0.053 32.125 13.117 1 96.44 111 THR A N 1
ATOM 788 C CA . THR A 1 111 ? -1.32 31.781 12.477 1 96.44 111 THR A CA 1
ATOM 789 C C . THR A 1 111 ? -1.917 33.031 11.797 1 96.44 111 THR A C 1
ATOM 791 O O . THR A 1 111 ? -1.821 34.125 12.32 1 96.44 111 THR A O 1
ATOM 794 N N . VAL A 1 112 ? -2.488 32.812 10.664 1 96.69 112 VAL A N 1
ATOM 795 C CA . VAL A 1 112 ? -3.133 33.875 9.914 1 96.69 112 VAL A CA 1
ATOM 796 C C . VAL A 1 112 ? -4.523 33.438 9.461 1 96.69 112 VAL A C 1
ATOM 798 O O . VAL A 1 112 ? -4.68 32.344 8.914 1 96.69 112 VAL A O 1
ATOM 801 N N . PRO A 1 113 ? -5.559 34.25 9.656 1 96.62 113 PRO A N 1
ATOM 802 C CA . PRO A 1 113 ? -6.895 33.906 9.172 1 96.62 113 PRO A CA 1
ATOM 803 C C . PRO A 1 113 ? -6.992 33.906 7.652 1 96.62 113 PRO A C 1
ATOM 805 O O . PRO A 1 113 ? -6.348 34.719 6.996 1 96.62 113 PRO A O 1
ATOM 808 N N . VAL A 1 114 ? -7.789 32.969 7.164 1 94.75 114 VAL A N 1
ATOM 809 C CA . VAL A 1 114 ? -8.055 32.906 5.73 1 94.75 114 VAL A CA 1
ATOM 810 C C . VAL A 1 114 ? -9.367 33.625 5.406 1 94.75 114 VAL A C 1
ATOM 812 O O . VAL A 1 114 ? -10.414 33.281 5.969 1 94.75 114 VAL A O 1
ATOM 815 N N . GLY A 1 115 ? -9.344 34.594 4.512 1 89.5 115 GLY A N 1
ATOM 816 C CA . GLY A 1 115 ? -10.531 35.344 4.105 1 89.5 115 GLY A CA 1
ATOM 817 C C . GLY A 1 115 ? -11.117 34.844 2.797 1 89.5 115 GLY A C 1
ATOM 818 O O . GLY A 1 115 ? -12.328 34.906 2.588 1 89.5 115 GLY A O 1
ATOM 819 N N . GLY A 1 116 ? -10.289 34.438 1.848 1 91.12 116 GLY A N 1
ATOM 820 C CA . GLY A 1 116 ? -10.688 33.906 0.548 1 91.12 116 GLY A CA 1
ATOM 821 C C . GLY A 1 116 ? -10 32.625 0.193 1 91.12 116 GLY A C 1
ATOM 822 O O . GLY A 1 116 ? -8.82 32.438 0.501 1 91.12 116 GLY A O 1
ATOM 823 N N . HIS A 1 117 ? -10.719 31.766 -0.49 1 93.19 117 HIS A N 1
ATOM 824 C CA . HIS A 1 117 ? -10.211 30.422 -0.71 1 93.19 117 HIS A CA 1
ATOM 825 C C . HIS A 1 117 ? -9.57 30.297 -2.088 1 93.19 117 HIS A C 1
ATOM 827 O O . HIS A 1 117 ? -8.984 29.25 -2.412 1 93.19 117 HIS A O 1
ATOM 833 N N . GLY A 1 118 ? -9.609 31.312 -2.836 1 95.88 118 GLY A N 1
ATOM 834 C CA . GLY A 1 118 ? -9 31.234 -4.152 1 95.88 118 GLY A CA 1
ATOM 835 C C . GLY A 1 118 ? -7.508 30.984 -4.105 1 95.88 118 GLY A C 1
ATOM 836 O O . GLY A 1 118 ? -6.824 31.453 -3.193 1 95.88 118 GLY A O 1
ATOM 837 N N . PRO A 1 119 ? -7.016 30.312 -5.109 1 96.94 119 PRO A N 1
ATOM 838 C CA . PRO A 1 119 ? -5.594 29.969 -5.094 1 96.94 119 PRO A CA 1
ATOM 839 C C . PRO A 1 119 ? -4.691 31.188 -4.973 1 96.94 119 PRO A C 1
ATOM 841 O O . PRO A 1 119 ? -3.713 31.172 -4.219 1 96.94 119 PRO A O 1
ATOM 844 N N . GLU A 1 120 ? -4.977 32.219 -5.707 1 96.88 120 GLU A N 1
ATOM 845 C CA . GLU A 1 120 ? -4.145 33.406 -5.676 1 96.88 120 GLU A CA 1
ATOM 846 C C . GLU A 1 120 ? -4.152 34.062 -4.293 1 96.88 120 GLU A C 1
ATOM 848 O O . GLU A 1 120 ? -3.102 34.438 -3.775 1 96.88 120 GLU A O 1
ATOM 853 N N . ALA A 1 121 ? -5.312 34.188 -3.744 1 97 121 ALA A N 1
ATOM 854 C CA . ALA A 1 121 ? -5.457 34.812 -2.426 1 97 121 ALA A CA 1
ATOM 855 C C . ALA A 1 121 ? -4.703 34 -1.365 1 97 121 ALA A C 1
ATOM 857 O O . ALA A 1 121 ? -4.012 34.562 -0.522 1 97 121 ALA A O 1
ATOM 858 N N . ILE A 1 122 ? -4.844 32.75 -1.358 1 97.75 122 ILE A N 1
ATOM 859 C CA . ILE A 1 122 ? -4.188 31.891 -0.38 1 97.75 122 ILE A CA 1
ATOM 860 C C . ILE A 1 122 ? -2.678 31.922 -0.597 1 97.75 122 ILE A C 1
ATOM 862 O O . ILE A 1 122 ? -1.906 31.969 0.365 1 97.75 122 ILE A O 1
ATOM 866 N N . THR A 1 123 ? -2.277 31.891 -1.88 1 98.06 123 THR A N 1
ATOM 867 C CA . THR A 1 123 ? -0.85 31.969 -2.17 1 98.06 123 THR A CA 1
ATOM 868 C C . THR A 1 123 ? -0.259 33.25 -1.627 1 98.06 123 THR A C 1
ATOM 870 O O . THR A 1 123 ? 0.828 33.25 -1.045 1 98.06 123 THR A O 1
ATOM 873 N N . ASP A 1 124 ? -1.016 34.344 -1.804 1 98.19 124 ASP A N 1
ATOM 874 C CA . ASP A 1 124 ? -0.586 35.625 -1.25 1 98.19 124 ASP A CA 1
ATOM 875 C C . ASP A 1 124 ? -0.4 35.531 0.263 1 98.19 124 ASP A C 1
ATOM 877 O O . ASP A 1 124 ? 0.585 36.031 0.804 1 98.19 124 ASP A O 1
ATOM 881 N N . LEU A 1 125 ? -1.301 34.938 0.912 1 98.38 125 LEU A N 1
ATOM 882 C CA . LEU A 1 125 ? -1.25 34.781 2.361 1 98.38 125 LEU A CA 1
ATOM 883 C C . LEU A 1 125 ? -0.058 33.938 2.775 1 98.38 125 LEU A C 1
ATOM 885 O O . LEU A 1 125 ? 0.613 34.219 3.766 1 98.38 125 LEU A O 1
ATOM 889 N N . ILE A 1 126 ? 0.174 32.875 2.029 1 98.69 126 ILE A N 1
ATOM 890 C CA . ILE A 1 126 ? 1.293 31.984 2.32 1 98.69 126 ILE A CA 1
ATOM 891 C C . ILE A 1 126 ? 2.605 32.75 2.213 1 98.69 126 ILE A C 1
ATOM 893 O O . ILE A 1 126 ? 3.439 32.688 3.121 1 98.69 126 ILE A O 1
ATOM 897 N N . VAL A 1 127 ? 2.744 33.5 1.117 1 98.69 127 VAL A N 1
ATOM 898 C CA . VAL A 1 127 ? 3.969 34.25 0.878 1 98.69 127 VAL A CA 1
ATOM 899 C C . VAL A 1 127 ? 4.172 35.281 1.993 1 98.69 127 VAL A C 1
ATOM 901 O O . VAL A 1 127 ? 5.273 35.406 2.525 1 98.69 127 VAL A O 1
ATOM 904 N N . GLY A 1 128 ? 3.105 35.969 2.322 1 98.62 128 GLY A N 1
ATOM 905 C CA . GLY A 1 128 ? 3.182 36.906 3.426 1 98.62 128 GLY A CA 1
ATOM 906 C C . GLY A 1 128 ? 3.592 36.25 4.738 1 98.62 128 GLY A C 1
ATOM 907 O O . GLY A 1 128 ? 4.414 36.812 5.473 1 98.62 128 GLY A O 1
ATOM 908 N N . LEU A 1 129 ? 3.047 35.125 5.059 1 98.69 129 LEU A N 1
ATOM 909 C CA . LEU A 1 129 ? 3.361 34.406 6.281 1 98.69 129 LEU A CA 1
ATOM 910 C C . LEU A 1 129 ? 4.816 33.938 6.277 1 98.69 129 LEU A C 1
ATOM 912 O O . LEU A 1 129 ? 5.508 34.031 7.293 1 98.69 129 LEU A O 1
ATOM 916 N N . VAL A 1 130 ? 5.27 33.438 5.164 1 98.75 130 VAL A N 1
ATOM 917 C CA . VAL A 1 130 ? 6.645 32.969 5.012 1 98.75 130 VAL A CA 1
ATOM 918 C C . VAL A 1 130 ? 7.605 34.125 5.23 1 98.75 130 VAL A C 1
ATOM 920 O O . VAL A 1 130 ? 8.586 34.031 5.973 1 98.75 130 VAL A O 1
ATOM 923 N N . ASP A 1 131 ? 7.293 35.281 4.672 1 98.44 131 ASP A N 1
ATOM 924 C CA . ASP A 1 131 ? 8.141 36.469 4.816 1 98.44 131 ASP A CA 1
ATOM 925 C C . ASP A 1 131 ? 8.203 36.906 6.27 1 98.44 131 ASP A C 1
ATOM 927 O O . ASP A 1 131 ? 9.273 37.281 6.766 1 98.44 131 ASP A O 1
ATOM 931 N N . ARG A 1 132 ? 7.113 36.844 6.867 1 98.31 132 ARG A N 1
ATOM 932 C CA . ARG A 1 132 ? 7.062 37.219 8.281 1 98.31 132 ARG A CA 1
ATOM 933 C C . ARG A 1 132 ? 7.922 36.281 9.125 1 98.31 132 ARG A C 1
ATOM 935 O O . ARG A 1 132 ? 8.711 36.75 9.953 1 98.31 132 ARG A O 1
ATOM 942 N N . LEU A 1 133 ? 7.805 35 8.938 1 98.44 133 LEU A N 1
ATOM 943 C CA . LEU A 1 133 ? 8.477 34 9.758 1 98.44 133 LEU A CA 1
ATOM 944 C C . LEU A 1 133 ? 9.969 33.969 9.461 1 98.44 133 LEU A C 1
ATOM 946 O O . LEU A 1 133 ? 10.773 33.625 10.336 1 98.44 133 LEU A O 1
ATOM 950 N N . ARG A 1 134 ? 10.305 34.312 8.25 1 97.88 134 ARG A N 1
ATOM 951 C CA . ARG A 1 134 ? 11.719 34.25 7.883 1 97.88 134 ARG A CA 1
ATOM 952 C C . ARG A 1 134 ? 12.453 35.531 8.32 1 97.88 134 ARG A C 1
ATOM 954 O O . ARG A 1 134 ? 13.688 35.562 8.312 1 97.88 134 ARG A O 1
ATOM 961 N N . THR A 1 135 ? 11.766 36.594 8.664 1 97.25 135 THR A N 1
ATOM 962 C CA . THR A 1 135 ? 12.391 37.812 9.086 1 97.25 135 THR A CA 1
ATOM 963 C C . THR A 1 135 ? 13.344 37.594 10.258 1 97.25 135 THR A C 1
ATOM 965 O O . THR A 1 135 ? 12.945 37 11.273 1 97.25 135 THR A O 1
ATOM 968 N N . GLY A 1 136 ? 14.609 37.969 10.125 1 96.88 136 GLY A N 1
ATOM 969 C CA . GLY A 1 136 ? 15.617 37.844 11.164 1 96.88 136 GLY A CA 1
ATOM 970 C C . GLY A 1 136 ? 16.219 36.438 11.219 1 96.88 136 GLY A C 1
ATOM 971 O O . GLY A 1 136 ? 16.938 36.094 12.156 1 96.88 136 GLY A O 1
ATOM 972 N N . ARG A 1 137 ? 15.844 35.656 10.219 1 97.5 137 ARG A N 1
ATOM 973 C CA . ARG A 1 137 ? 16.328 34.281 10.188 1 97.5 137 ARG A CA 1
ATOM 974 C C . ARG A 1 137 ? 16.984 33.938 8.852 1 97.5 137 ARG A C 1
ATOM 976 O O . ARG A 1 137 ? 16.391 33.25 8.016 1 97.5 137 ARG A O 1
ATOM 983 N N . PRO A 1 138 ? 18.188 34.375 8.695 1 96.06 138 PRO A N 1
ATOM 984 C CA . PRO A 1 138 ? 18.875 34.125 7.426 1 96.06 138 PRO A CA 1
ATOM 985 C C . PRO A 1 138 ? 19.094 32.625 7.164 1 96.06 138 PRO A C 1
ATOM 987 O O . PRO A 1 138 ? 19.375 32.219 6.031 1 96.06 138 PRO A O 1
ATOM 990 N N . GLU A 1 139 ? 18.891 31.766 8.164 1 96.5 139 GLU A N 1
ATOM 991 C CA . GLU A 1 139 ? 19.109 30.328 8.047 1 96.5 139 GLU A CA 1
ATOM 992 C C . GLU A 1 139 ? 17.938 29.656 7.344 1 96.5 139 GLU A C 1
ATOM 994 O O . GLU A 1 139 ? 18.047 28.5 6.934 1 96.5 139 GLU A O 1
ATOM 999 N N . VAL A 1 140 ? 16.812 30.359 7.199 1 98.19 140 VAL A N 1
ATOM 1000 C CA . VAL A 1 140 ? 15.664 29.766 6.531 1 98.19 140 VAL A CA 1
ATOM 1001 C C . VAL A 1 140 ? 15.969 29.594 5.047 1 98.19 140 VAL A C 1
ATOM 1003 O O . VAL A 1 140 ? 16.219 30.562 4.336 1 98.19 140 VAL A O 1
ATOM 1006 N N . GLY A 1 141 ? 15.891 28.281 4.586 1 97.31 141 GLY A N 1
ATOM 1007 C CA . GLY A 1 141 ? 16.281 28.031 3.209 1 97.31 141 GLY A CA 1
ATOM 1008 C C . GLY A 1 141 ? 15.227 27.281 2.42 1 97.31 141 GLY A C 1
ATOM 1009 O O . GLY A 1 141 ? 15.352 27.109 1.205 1 97.31 141 GLY A O 1
ATOM 1010 N N . SER A 1 142 ? 14.211 26.844 3.084 1 98.25 142 SER A N 1
ATOM 1011 C CA . SER A 1 142 ? 13.188 26.078 2.369 1 98.25 142 SER A CA 1
ATOM 1012 C C . SER A 1 142 ? 11.828 26.219 3.045 1 98.25 142 SER A C 1
ATOM 1014 O O . SER A 1 142 ? 11.742 26.641 4.199 1 98.25 142 SER A O 1
ATOM 1016 N N . VAL A 1 143 ? 10.773 25.891 2.27 1 98.75 143 VAL A N 1
ATOM 1017 C CA . VAL A 1 143 ? 9.383 25.953 2.715 1 98.75 143 VAL A CA 1
ATOM 1018 C C . VAL A 1 143 ? 8.68 24.625 2.383 1 98.75 143 VAL A C 1
ATOM 1020 O O . VAL A 1 143 ? 8.891 24.062 1.309 1 98.75 143 VAL A O 1
ATOM 1023 N N . GLY A 1 144 ? 8.008 24.078 3.342 1 98.88 144 GLY A N 1
ATOM 1024 C CA . GLY A 1 144 ? 7.094 22.969 3.121 1 98.88 144 GLY A CA 1
ATOM 1025 C C . GLY A 1 144 ? 5.637 23.344 3.307 1 98.88 144 GLY A C 1
ATOM 1026 O O . GLY A 1 144 ? 5.277 24 4.285 1 98.88 144 GLY A O 1
ATOM 1027 N N . LEU A 1 145 ? 4.82 22.938 2.359 1 98.81 145 LEU A N 1
ATOM 1028 C CA . LEU A 1 145 ? 3.391 23.219 2.402 1 98.81 145 LEU A CA 1
ATOM 1029 C C . LEU A 1 145 ? 2.582 21.922 2.508 1 98.81 145 LEU A C 1
ATOM 1031 O O . LEU A 1 145 ? 2.877 20.953 1.822 1 98.81 145 LEU A O 1
ATOM 1035 N N . ALA A 1 146 ? 1.629 21.891 3.387 1 98.19 146 ALA A N 1
ATOM 1036 C CA . ALA A 1 146 ? 0.676 20.797 3.518 1 98.19 146 ALA A CA 1
ATOM 1037 C C . ALA A 1 146 ? -0.738 21.25 3.166 1 98.19 146 ALA A C 1
ATOM 1039 O O . ALA A 1 146 ? -1.236 22.234 3.721 1 98.19 146 ALA A O 1
ATOM 1040 N N . VAL A 1 147 ? -1.331 20.578 2.275 1 96.25 147 VAL A N 1
ATOM 1041 C CA . VAL A 1 147 ? -2.67 20.922 1.803 1 96.25 147 VAL A CA 1
ATOM 1042 C C . VAL A 1 147 ? -3.51 19.641 1.679 1 96.25 147 VAL A C 1
ATOM 1044 O O . VAL A 1 147 ? -2.986 18.578 1.352 1 96.25 147 VAL A O 1
ATOM 1047 N N . SER A 1 148 ? -4.824 19.766 1.997 1 92.06 148 SER A N 1
ATOM 1048 C CA . SER A 1 148 ? -5.719 18.641 1.77 1 92.06 148 SER A CA 1
ATOM 1049 C C . SER A 1 148 ? -5.973 18.422 0.281 1 92.06 148 SER A C 1
ATOM 1051 O O . SER A 1 148 ? -6.039 19.391 -0.487 1 92.06 148 SER A O 1
ATOM 1053 N N . GLY A 1 149 ? -5.977 17.141 -0.13 1 89.94 149 GLY A N 1
ATOM 1054 C CA . GLY A 1 149 ? -6.328 16.859 -1.512 1 89.94 149 GLY A CA 1
ATOM 1055 C C . GLY A 1 149 ? -5.289 16.016 -2.229 1 89.94 149 GLY A C 1
ATOM 1056 O O . GLY A 1 149 ? -4.434 15.398 -1.59 1 89.94 149 GLY A O 1
ATOM 1057 N N . ASP A 1 150 ? -5.504 15.938 -3.574 1 90.06 150 ASP A N 1
ATOM 1058 C CA . ASP A 1 150 ? -4.578 15.242 -4.465 1 90.06 150 ASP A CA 1
ATOM 1059 C C . ASP A 1 150 ? -3.365 16.109 -4.785 1 90.06 150 ASP A C 1
ATOM 1061 O O . ASP A 1 150 ? -3.488 17.141 -5.457 1 90.06 150 ASP A O 1
ATOM 1065 N N . VAL A 1 151 ? -2.186 15.68 -4.289 1 94.5 151 VAL A N 1
ATOM 1066 C CA . VAL A 1 151 ? -0.98 16.484 -4.453 1 94.5 151 VAL A CA 1
ATOM 1067 C C . VAL A 1 151 ? 0.096 15.664 -5.16 1 94.5 151 VAL A C 1
ATOM 1069 O O . VAL A 1 151 ? 0.397 14.539 -4.754 1 94.5 151 VAL A O 1
ATOM 1072 N N . ASP A 1 152 ? 0.551 16.188 -6.23 1 93 152 ASP A N 1
ATOM 1073 C CA . ASP A 1 152 ? 1.77 15.648 -6.832 1 93 152 ASP A CA 1
ATOM 1074 C C . ASP A 1 152 ? 3.012 16.203 -6.137 1 93 152 ASP A C 1
ATOM 1076 O O . ASP A 1 152 ? 3.447 17.312 -6.43 1 93 152 ASP A O 1
ATOM 1080 N N . ALA A 1 153 ? 3.566 15.406 -5.309 1 92.38 153 ALA A N 1
ATOM 1081 C CA . ALA A 1 153 ? 4.66 15.859 -4.457 1 92.38 153 ALA A CA 1
ATOM 1082 C C . ALA A 1 153 ? 5.914 16.156 -5.277 1 92.38 153 ALA A C 1
ATOM 1084 O O . ALA A 1 153 ? 6.75 16.953 -4.875 1 92.38 153 ALA A O 1
ATOM 1085 N N . ALA A 1 154 ? 6.066 15.539 -6.379 1 90.44 154 ALA A N 1
ATOM 1086 C CA . ALA A 1 154 ? 7.242 15.742 -7.219 1 90.44 154 ALA A CA 1
ATOM 1087 C C . ALA A 1 154 ? 7.242 17.125 -7.844 1 90.44 154 ALA A C 1
ATOM 1089 O O . ALA A 1 154 ? 8.297 17.766 -7.969 1 90.44 154 ALA A O 1
ATOM 1090 N N . THR A 1 155 ? 6.078 17.641 -8.172 1 92.31 155 THR A N 1
ATOM 1091 C CA . THR A 1 155 ? 6 18.906 -8.883 1 92.31 155 THR A CA 1
ATOM 1092 C C . THR A 1 155 ? 5.457 20 -7.969 1 92.31 155 THR A C 1
ATOM 1094 O O . THR A 1 155 ? 5.555 21.188 -8.289 1 92.31 155 THR A O 1
ATOM 1097 N N . GLY A 1 156 ? 4.887 19.562 -6.875 1 95.19 156 GLY A N 1
ATOM 1098 C CA . GLY A 1 156 ? 4.242 20.531 -5.996 1 95.19 156 GLY A CA 1
ATOM 1099 C C . GLY A 1 156 ? 2.898 21 -6.512 1 95.19 156 GLY A C 1
ATOM 1100 O O . GLY A 1 156 ? 2.436 22.094 -6.145 1 95.19 156 GLY A O 1
ATOM 1101 N N . HIS A 1 157 ? 2.326 20.234 -7.422 1 95.75 157 HIS A N 1
ATOM 1102 C CA . HIS A 1 157 ? 1.048 20.547 -8.047 1 95.75 157 HIS A CA 1
ATOM 1103 C C . HIS A 1 157 ? -0.115 19.969 -7.246 1 95.75 157 HIS A C 1
ATOM 1105 O O . HIS A 1 157 ? -0.091 18.797 -6.859 1 95.75 157 HIS A O 1
ATOM 1111 N N . VAL A 1 158 ? -1.125 20.875 -6.984 1 95.69 158 VAL A N 1
ATOM 1112 C CA . VAL A 1 158 ? -2.361 20.422 -6.352 1 95.69 158 VAL A CA 1
ATOM 1113 C C . VAL A 1 158 ? -3.408 20.125 -7.422 1 95.69 158 VAL A C 1
ATOM 1115 O O . VAL A 1 158 ? -3.965 21.031 -8.039 1 95.69 158 VAL A O 1
ATOM 1118 N N . GLY A 1 159 ? -3.623 18.859 -7.59 1 91.75 159 GLY A N 1
ATOM 1119 C CA . GLY A 1 159 ? -4.59 18.453 -8.594 1 91.75 159 GLY A CA 1
ATOM 1120 C C . GLY A 1 159 ? -6.02 18.797 -8.227 1 91.75 159 GLY A C 1
ATOM 1121 O O . GLY A 1 159 ? -6.727 19.438 -9.016 1 91.75 159 GLY A O 1
ATOM 1122 N N . TYR A 1 160 ? -6.418 18.359 -7.023 1 89.88 160 TYR A N 1
ATOM 1123 C CA . TYR A 1 160 ? -7.777 18.578 -6.551 1 89.88 160 TYR A CA 1
ATOM 1124 C C . TYR A 1 160 ? -7.82 18.672 -5.031 1 89.88 160 TYR A C 1
ATOM 1126 O O . TYR A 1 160 ? -7.34 17.781 -4.336 1 89.88 160 TYR A O 1
ATOM 1134 N N . SER A 1 161 ? -8.32 19.75 -4.496 1 91.06 161 SER A N 1
ATOM 1135 C CA . SER A 1 161 ? -8.594 19.938 -3.078 1 91.06 161 SER A CA 1
ATOM 1136 C C . SER A 1 161 ? -10.055 20.328 -2.844 1 91.06 161 SER A C 1
ATOM 1138 O O . SER A 1 161 ? -10.43 21.484 -2.998 1 91.06 161 SER A O 1
ATOM 1140 N N . PRO A 1 162 ? -10.852 19.375 -2.404 1 83.69 162 PRO A N 1
ATOM 1141 C CA . PRO A 1 162 ? -12.281 19.656 -2.24 1 83.69 162 PRO A CA 1
ATOM 1142 C C . PRO A 1 162 ? -12.555 20.703 -1.178 1 83.69 162 PRO A C 1
ATOM 1144 O O . PRO A 1 162 ? -13.43 21.562 -1.359 1 83.69 162 PRO A O 1
ATOM 1147 N N . PHE A 1 163 ? -11.812 20.75 -0.108 1 83.06 163 PHE A N 1
ATOM 1148 C CA . PHE A 1 163 ? -12.039 21.672 1 1 83.06 163 PHE A CA 1
ATOM 1149 C C . PHE A 1 163 ? -11.789 23.109 0.572 1 83.06 163 PHE A C 1
ATOM 1151 O O . PHE A 1 163 ? -12.445 24.031 1.059 1 83.06 163 PHE A O 1
ATOM 1158 N N . LEU A 1 164 ? -10.867 23.266 -0.393 1 91.25 164 LEU A N 1
ATOM 1159 C CA . LEU A 1 164 ? -10.5 24.609 -0.841 1 91.25 164 LEU A CA 1
ATOM 1160 C C . LEU A 1 164 ? -11.156 24.938 -2.18 1 91.25 164 LEU A C 1
ATOM 1162 O O . LEU A 1 164 ? -11.148 26.094 -2.613 1 91.25 164 LEU A O 1
ATOM 1166 N N . GLY A 1 165 ? -11.68 23.891 -2.812 1 90.19 165 GLY A N 1
ATOM 1167 C CA . GLY A 1 165 ? -12.25 24.047 -4.141 1 90.19 165 GLY A CA 1
ATOM 1168 C C . GLY A 1 165 ? -11.203 24.266 -5.215 1 90.19 165 GLY A C 1
ATOM 1169 O O . GLY A 1 165 ? -11.438 25 -6.18 1 90.19 165 GLY A O 1
ATOM 1170 N N . TRP A 1 166 ? -10.008 23.812 -5.043 1 94.5 166 TRP A N 1
ATOM 1171 C CA . TRP A 1 166 ? -8.891 24.016 -5.957 1 94.5 166 TRP A CA 1
ATOM 1172 C C . TRP A 1 166 ? -8.859 22.938 -7.035 1 94.5 166 TRP A C 1
ATOM 1174 O O . TRP A 1 166 ? -9.156 21.766 -6.762 1 94.5 166 TRP A O 1
ATOM 1184 N N . ARG A 1 167 ? -8.531 23.281 -8.195 1 93.56 167 ARG A N 1
ATOM 1185 C CA . ARG A 1 167 ? -8.242 22.375 -9.305 1 93.56 167 ARG A CA 1
ATOM 1186 C C . ARG A 1 167 ? -7.012 22.828 -10.078 1 93.56 167 ARG A C 1
ATOM 1188 O O . ARG A 1 167 ? -6.961 23.953 -10.555 1 93.56 167 ARG A O 1
ATOM 1195 N N . ASP A 1 168 ? -6.062 21.953 -10.141 1 94.25 168 ASP A N 1
ATOM 1196 C CA . ASP A 1 168 ? -4.883 22.156 -10.977 1 94.25 168 ASP A CA 1
ATOM 1197 C C . ASP A 1 168 ? -4.152 23.438 -10.586 1 94.25 168 ASP A C 1
ATOM 1199 O O . ASP A 1 168 ? -3.928 24.312 -11.43 1 94.25 168 ASP A O 1
ATOM 1203 N N . VAL A 1 169 ? -3.688 23.516 -9.414 1 97.38 169 VAL A N 1
ATOM 1204 C CA . VAL A 1 169 ? -3.002 24.688 -8.867 1 97.38 169 VAL A CA 1
ATOM 1205 C C . VAL A 1 169 ? -1.511 24.391 -8.727 1 97.38 169 VAL A C 1
ATOM 1207 O O . VAL A 1 169 ? -1.117 23.5 -7.973 1 97.38 169 VAL A O 1
ATOM 1210 N N . PRO A 1 170 ? -0.647 25.078 -9.484 1 98.06 170 PRO A N 1
ATOM 1211 C CA . PRO A 1 170 ? 0.799 24.891 -9.344 1 98.06 170 PRO A CA 1
ATOM 1212 C C . PRO A 1 170 ? 1.371 25.594 -8.117 1 98.06 170 PRO A C 1
ATOM 1214 O O . PRO A 1 170 ? 2.244 26.469 -8.25 1 98.06 170 PRO A O 1
ATOM 1217 N N . LEU A 1 171 ? 0.976 25.234 -6.938 1 98.44 171 LEU A N 1
ATOM 1218 C CA . LEU A 1 171 ? 1.226 25.922 -5.676 1 98.44 171 LEU A CA 1
ATOM 1219 C C . LEU A 1 171 ? 2.721 25.984 -5.379 1 98.44 171 LEU A C 1
ATOM 1221 O O . LEU A 1 171 ? 3.242 27.047 -5.027 1 98.44 171 LEU A O 1
ATOM 1225 N N . GLY A 1 172 ? 3.395 24.859 -5.488 1 98.44 172 GLY A N 1
ATOM 1226 C CA . GLY A 1 172 ? 4.82 24.797 -5.207 1 98.44 172 GLY A CA 1
ATOM 1227 C C . GLY A 1 172 ? 5.637 25.766 -6.055 1 98.44 172 GLY A C 1
ATOM 1228 O O . GLY A 1 172 ? 6.469 26.5 -5.535 1 98.44 172 GLY A O 1
ATOM 1229 N N . THR A 1 173 ? 5.387 25.734 -7.363 1 97.94 173 THR A N 1
ATOM 1230 C CA . THR A 1 173 ? 6.102 26.594 -8.305 1 97.94 173 THR A CA 1
ATOM 1231 C C . THR A 1 173 ? 5.848 28.062 -7.992 1 97.94 173 THR A C 1
ATOM 1233 O O . THR A 1 173 ? 6.77 28.875 -8.023 1 97.94 173 THR A O 1
ATOM 1236 N N . GLU A 1 174 ? 4.641 28.375 -7.699 1 98.31 174 GLU A N 1
ATOM 1237 C CA . GLU A 1 174 ? 4.27 29.75 -7.434 1 98.31 174 GLU A CA 1
ATOM 1238 C C . GLU A 1 174 ? 4.922 30.266 -6.152 1 98.31 174 GLU A C 1
ATOM 1240 O O . GLU A 1 174 ? 5.473 31.375 -6.129 1 98.31 174 GLU A O 1
ATOM 1245 N N . VAL A 1 175 ? 4.879 29.516 -5.105 1 98.62 175 VAL A N 1
ATOM 1246 C CA . VAL A 1 175 ? 5.453 29.938 -3.834 1 98.62 175 VAL A CA 1
ATOM 1247 C C . VAL A 1 175 ? 6.973 30.016 -3.957 1 98.62 175 VAL A C 1
ATOM 1249 O O . VAL A 1 175 ? 7.59 30.953 -3.453 1 98.62 175 VAL A O 1
ATOM 1252 N N . ALA A 1 176 ? 7.551 29.047 -4.613 1 98.5 176 ALA A N 1
ATOM 1253 C CA . ALA A 1 176 ? 8.992 29.062 -4.832 1 98.5 176 ALA A CA 1
ATOM 1254 C C . ALA A 1 176 ? 9.414 30.328 -5.59 1 98.5 176 ALA A C 1
ATOM 1256 O O . ALA A 1 176 ? 10.391 30.984 -5.215 1 98.5 176 ALA A O 1
ATOM 1257 N N . ARG A 1 177 ? 8.703 30.609 -6.637 1 98.19 177 ARG A N 1
ATOM 1258 C CA . ARG A 1 177 ? 9.008 31.781 -7.457 1 98.19 177 ARG A CA 1
ATOM 1259 C C . ARG A 1 177 ? 8.906 33.062 -6.645 1 98.19 177 ARG A C 1
ATOM 1261 O O . ARG A 1 177 ? 9.773 33.938 -6.746 1 98.19 177 ARG A O 1
ATOM 1268 N N . ARG A 1 178 ? 8 33.188 -5.832 1 98.38 178 ARG A N 1
ATOM 1269 C CA . ARG A 1 178 ? 7.699 34.438 -5.133 1 98.38 178 ARG A CA 1
ATOM 1270 C C . ARG A 1 178 ? 8.578 34.594 -3.893 1 98.38 178 ARG A C 1
ATOM 1272 O O . ARG A 1 178 ? 8.891 35.719 -3.486 1 98.38 178 ARG A O 1
ATOM 1279 N N . THR A 1 179 ? 8.93 33.531 -3.266 1 98.19 179 THR A N 1
ATOM 1280 C CA . THR A 1 179 ? 9.703 33.594 -2.031 1 98.19 179 THR A CA 1
ATOM 1281 C C . THR A 1 179 ? 11.195 33.438 -2.314 1 98.19 179 THR A C 1
ATOM 1283 O O . THR A 1 179 ? 12.039 33.781 -1.483 1 98.19 179 THR A O 1
ATOM 1286 N N . GLY A 1 180 ? 11.531 32.719 -3.467 1 97.81 180 GLY A N 1
ATOM 1287 C CA . GLY A 1 180 ? 12.914 32.406 -3.773 1 97.81 180 GLY A CA 1
ATOM 1288 C C . GLY A 1 180 ? 13.43 31.203 -2.984 1 97.81 180 GLY A C 1
ATOM 1289 O O . GLY A 1 180 ? 14.633 30.938 -2.973 1 97.81 180 GLY A O 1
ATOM 1290 N N . LEU A 1 181 ? 12.586 30.562 -2.318 1 97.81 181 LEU A N 1
ATOM 1291 C CA . LEU A 1 181 ? 12.969 29.438 -1.479 1 97.81 181 LEU A CA 1
ATOM 1292 C C . LEU A 1 181 ? 12.57 28.109 -2.125 1 97.81 181 LEU A C 1
ATOM 1294 O O . LEU A 1 181 ? 11.531 28.031 -2.783 1 97.81 181 LEU A O 1
ATOM 1298 N N . ALA A 1 182 ? 13.438 27.047 -1.957 1 97.12 182 ALA A N 1
ATOM 1299 C CA . ALA A 1 182 ? 12.992 25.703 -2.334 1 97.12 182 ALA A CA 1
ATOM 1300 C C . ALA A 1 182 ? 11.688 25.344 -1.644 1 97.12 182 ALA A C 1
ATOM 1302 O O . ALA A 1 182 ? 11.523 25.578 -0.443 1 97.12 182 ALA A O 1
ATOM 1303 N N . THR A 1 183 ? 10.711 24.812 -2.41 1 98.56 183 THR A N 1
ATOM 1304 C CA . THR A 1 183 ? 9.375 24.609 -1.854 1 98.56 183 THR A CA 1
ATOM 1305 C C . THR A 1 183 ? 8.875 23.203 -2.139 1 98.56 183 THR A C 1
ATOM 1307 O O . THR A 1 183 ? 8.914 22.734 -3.281 1 98.56 183 THR A O 1
ATOM 1310 N N . THR A 1 184 ? 8.469 22.516 -1.115 1 98.5 184 THR A N 1
ATOM 1311 C CA . THR A 1 184 ? 7.773 21.25 -1.25 1 98.5 184 THR A CA 1
ATOM 1312 C C . THR A 1 184 ? 6.289 21.406 -0.936 1 98.5 184 THR A C 1
ATOM 1314 O O . THR A 1 184 ? 5.906 22.266 -0.14 1 98.5 184 THR A O 1
ATOM 1317 N N . VAL A 1 185 ? 5.441 20.672 -1.625 1 98.44 185 VAL A N 1
ATOM 1318 C CA . VAL A 1 185 ? 4.012 20.578 -1.351 1 98.44 185 VAL A CA 1
ATOM 1319 C C . VAL A 1 185 ? 3.615 19.125 -1.167 1 98.44 185 VAL A C 1
ATOM 1321 O O . VAL A 1 185 ? 4.016 18.25 -1.952 1 98.44 185 VAL A O 1
ATOM 1324 N N . GLU A 1 186 ? 2.906 18.875 -0.121 1 97.81 186 GLU A N 1
ATOM 1325 C CA . GLU A 1 186 ? 2.471 17.5 0.179 1 97.81 186 GLU A CA 1
ATOM 1326 C C . GLU A 1 186 ? 1.029 17.484 0.682 1 97.81 186 GLU A C 1
ATOM 1328 O O . GLU A 1 186 ? 0.538 18.484 1.211 1 97.81 186 GLU A O 1
ATOM 1333 N N . ASN A 1 187 ? 0.354 16.391 0.414 1 96.12 187 ASN A N 1
ATOM 1334 C CA . ASN A 1 187 ? -0.886 16.141 1.141 1 96.12 187 ASN A CA 1
ATOM 1335 C C . ASN A 1 187 ? -0.676 16.219 2.65 1 96.12 187 ASN A C 1
ATOM 1337 O O . ASN A 1 187 ? 0.324 15.719 3.17 1 96.12 187 ASN A O 1
ATOM 1341 N N . ASP A 1 188 ? -1.595 16.766 3.324 1 96.25 188 ASP A N 1
ATOM 1342 C CA . ASP A 1 188 ? -1.409 17.062 4.742 1 96.25 188 ASP A CA 1
ATOM 1343 C C . ASP A 1 188 ? -1.247 15.781 5.559 1 96.25 188 ASP A C 1
ATOM 1345 O O . ASP A 1 188 ? -0.417 15.719 6.469 1 96.25 188 ASP A O 1
ATOM 1349 N N . VAL A 1 189 ? -2.002 14.727 5.312 1 96.62 189 VAL A N 1
ATOM 1350 C CA . VAL A 1 189 ? -1.887 13.492 6.082 1 96.62 189 VAL A CA 1
ATOM 1351 C C . VAL A 1 189 ? -0.556 12.812 5.773 1 96.62 189 VAL A C 1
ATOM 1353 O O . VAL A 1 189 ? 0.11 12.297 6.672 1 96.62 189 VAL A O 1
ATOM 1356 N N . ARG A 1 190 ? -0.123 12.812 4.543 1 97.25 190 ARG A N 1
ATOM 1357 C CA . ARG A 1 190 ? 1.179 12.266 4.18 1 97.25 190 ARG A CA 1
ATOM 1358 C C . ARG A 1 190 ? 2.311 13.086 4.797 1 97.25 190 ARG A C 1
ATOM 1360 O O . ARG A 1 190 ? 3.332 12.531 5.207 1 97.25 190 ARG A O 1
ATOM 1367 N N . ALA A 1 191 ? 2.143 14.406 4.812 1 97.69 191 ALA A N 1
ATOM 1368 C CA . ALA A 1 191 ? 3.139 15.242 5.477 1 97.69 191 ALA A CA 1
ATOM 1369 C C . ALA A 1 191 ? 3.277 14.875 6.949 1 97.69 191 ALA A C 1
ATOM 1371 O O . ALA A 1 191 ? 4.391 14.781 7.469 1 97.69 191 ALA A O 1
ATOM 1372 N N . LEU A 1 192 ? 2.156 14.68 7.578 1 96.62 192 LEU A N 1
ATOM 1373 C CA . LEU A 1 192 ? 2.162 14.258 8.977 1 96.62 192 LEU A CA 1
ATOM 1374 C C . LEU A 1 192 ? 2.898 12.938 9.141 1 96.62 192 LEU A C 1
ATOM 1376 O O . LEU A 1 192 ? 3.695 12.773 10.07 1 96.62 192 LEU A O 1
ATOM 1380 N N . LEU A 1 193 ? 2.625 12.016 8.242 1 97.12 193 LEU A N 1
ATOM 1381 C CA . LEU A 1 193 ? 3.312 10.727 8.289 1 97.12 193 LEU A CA 1
ATOM 1382 C C . LEU A 1 193 ? 4.816 10.914 8.117 1 97.12 193 LEU A C 1
ATOM 1384 O O . LEU A 1 193 ? 5.605 10.25 8.797 1 97.12 193 LEU A O 1
ATOM 1388 N N . THR A 1 194 ? 5.199 11.789 7.219 1 96.38 194 THR A N 1
ATOM 1389 C CA . THR A 1 194 ? 6.621 12.062 7.027 1 96.38 194 THR A CA 1
ATOM 1390 C C . THR A 1 194 ? 7.254 12.547 8.328 1 96.38 194 THR A C 1
ATOM 1392 O O . THR A 1 194 ? 8.344 12.109 8.695 1 96.38 194 THR A O 1
ATOM 1395 N N . GLY A 1 195 ? 6.582 13.43 9.023 1 95.19 195 GLY A N 1
ATOM 1396 C CA . GLY A 1 195 ? 7.051 13.867 10.328 1 95.19 195 GLY A CA 1
ATOM 1397 C C . GLY A 1 195 ? 7.227 12.727 11.312 1 95.19 195 GLY A C 1
ATOM 1398 O O . GLY A 1 195 ? 8.25 12.641 11.992 1 95.19 195 GLY A O 1
ATOM 1399 N N . GLU A 1 196 ? 6.223 11.836 11.328 1 93.31 196 GLU A N 1
ATOM 1400 C CA . GLU A 1 196 ? 6.262 10.703 12.25 1 93.31 196 GLU A CA 1
ATOM 1401 C C . GLU A 1 196 ? 7.367 9.719 11.867 1 93.31 196 GLU A C 1
ATOM 1403 O O . GLU A 1 196 ? 7.977 9.102 12.742 1 93.31 196 GLU A O 1
ATOM 1408 N N . ARG A 1 197 ? 7.559 9.508 10.602 1 92.88 197 ARG A N 1
ATOM 1409 C CA . ARG A 1 197 ? 8.578 8.594 10.102 1 92.88 197 ARG A CA 1
ATOM 1410 C C . ARG A 1 197 ? 9.977 9.07 10.492 1 92.88 197 ARG A C 1
ATOM 1412 O O . ARG A 1 197 ? 10.844 8.258 10.82 1 92.88 197 ARG A O 1
ATOM 1419 N N . TRP A 1 198 ? 10.148 10.344 10.516 1 92 198 TRP A N 1
ATOM 1420 C CA . TRP A 1 198 ? 11.484 10.891 10.75 1 92 198 TRP A CA 1
ATOM 1421 C C . TRP A 1 198 ? 11.703 11.156 12.234 1 92 198 TRP A C 1
ATOM 1423 O O . TRP A 1 198 ? 12.797 10.922 12.758 1 92 198 TRP A O 1
ATOM 1433 N N . TYR A 1 199 ? 10.672 11.656 12.945 1 91.81 199 TYR A N 1
ATOM 1434 C CA . TYR A 1 199 ? 10.922 12.234 14.266 1 91.81 199 TYR A CA 1
ATOM 1435 C C . TYR A 1 199 ? 9.969 11.648 15.297 1 91.81 199 TYR A C 1
ATOM 1437 O O . TYR A 1 199 ? 10.062 11.969 16.484 1 91.81 199 TYR A O 1
ATOM 1445 N N . GLY A 1 200 ? 9.125 10.797 14.859 1 90.5 200 GLY A N 1
ATOM 1446 C CA . GLY A 1 200 ? 8.102 10.312 15.773 1 90.5 200 GLY A CA 1
ATOM 1447 C C . GLY A 1 200 ? 8.047 8.805 15.859 1 90.5 200 GLY A C 1
ATOM 1448 O O . GLY A 1 200 ? 9.086 8.141 15.898 1 90.5 200 GLY A O 1
ATOM 1449 N N . VAL A 1 201 ? 6.855 8.289 15.945 1 88.19 201 VAL A N 1
ATOM 1450 C CA . VAL A 1 201 ? 6.586 6.887 16.25 1 88.19 201 VAL A CA 1
ATOM 1451 C C . VAL A 1 201 ? 6.945 6.016 15.055 1 88.19 201 VAL A C 1
ATOM 1453 O O . VAL A 1 201 ? 7.082 4.797 15.18 1 88.19 201 VAL A O 1
ATOM 1456 N N . GLY A 1 202 ? 7.082 6.578 13.945 1 90.31 202 GLY A N 1
ATOM 1457 C CA . GLY A 1 202 ? 7.363 5.82 12.734 1 90.31 202 GLY A CA 1
ATOM 1458 C C . GLY A 1 202 ? 8.836 5.52 12.547 1 90.31 202 GLY A C 1
ATOM 1459 O O . GLY A 1 202 ? 9.227 4.844 11.594 1 90.31 202 GLY A O 1
ATOM 1460 N N . ARG A 1 203 ? 9.672 6 13.445 1 89.38 203 ARG A N 1
ATOM 1461 C CA . ARG A 1 203 ? 11.102 5.773 13.305 1 89.38 203 ARG A CA 1
ATOM 1462 C C . ARG A 1 203 ? 11.43 4.285 13.367 1 89.38 203 ARG A C 1
ATOM 1464 O O . ARG A 1 203 ? 10.992 3.584 14.289 1 89.38 203 ARG A O 1
ATOM 1471 N N . GLY A 1 204 ? 12.156 3.832 12.328 1 87.62 204 GLY A N 1
ATOM 1472 C CA . GLY A 1 204 ? 12.609 2.451 12.297 1 87.62 204 GLY A CA 1
ATOM 1473 C C . GLY A 1 204 ? 11.531 1.479 11.859 1 87.62 204 GLY A C 1
ATOM 1474 O O . GLY A 1 204 ? 11.742 0.263 11.875 1 87.62 204 GLY A O 1
ATOM 1475 N N . ILE A 1 205 ? 10.375 2.018 11.555 1 91 205 ILE A N 1
ATOM 1476 C CA . ILE A 1 205 ? 9.258 1.178 11.156 1 91 205 ILE A CA 1
ATOM 1477 C C . ILE A 1 205 ? 9.102 1.212 9.641 1 91 205 ILE A C 1
ATOM 1479 O O . ILE A 1 205 ? 9.234 2.27 9.016 1 91 205 ILE A O 1
ATOM 1483 N N . SER A 1 206 ? 8.828 0.069 9.047 1 93.12 206 SER A N 1
ATOM 1484 C CA . SER A 1 206 ? 8.719 0.006 7.594 1 93.12 206 SER A CA 1
ATOM 1485 C C . SER A 1 206 ? 7.273 -0.203 7.152 1 93.12 206 SER A C 1
ATOM 1487 O O . SER A 1 206 ? 6.969 -0.153 5.961 1 93.12 206 SER A O 1
ATOM 1489 N N . SER A 1 207 ? 6.367 -0.443 8.094 1 94.62 207 SER A N 1
ATOM 1490 C CA . SER A 1 207 ? 4.953 -0.672 7.824 1 94.62 207 SER A CA 1
ATOM 1491 C C . SER A 1 207 ? 4.074 0.04 8.844 1 94.62 207 SER A C 1
ATOM 1493 O O . SER A 1 207 ? 3.975 -0.393 10 1 94.62 207 SER A O 1
ATOM 1495 N N . LEU A 1 208 ? 3.451 1.106 8.375 1 96.12 208 LEU A N 1
ATOM 1496 C CA . LEU A 1 208 ? 2.686 1.97 9.266 1 96.12 208 LEU A CA 1
ATOM 1497 C C . LEU A 1 208 ? 1.517 2.613 8.531 1 96.12 208 LEU A C 1
ATOM 1499 O O . LEU A 1 208 ? 1.661 3.045 7.383 1 96.12 208 LEU A O 1
ATOM 1503 N N . ALA A 1 209 ? 0.376 2.559 9.148 1 97.81 209 ALA A N 1
ATOM 1504 C CA . ALA A 1 209 ? -0.76 3.361 8.711 1 97.81 209 ALA A CA 1
ATOM 1505 C C . ALA A 1 209 ? -1.082 4.457 9.719 1 97.81 209 ALA A C 1
ATOM 1507 O O . ALA A 1 209 ? -1.25 4.184 10.914 1 97.81 209 ALA A O 1
ATOM 1508 N N . LEU A 1 210 ? -1.075 5.664 9.281 1 97.88 210 LEU A N 1
ATOM 1509 C CA . LEU A 1 210 ? -1.491 6.805 10.094 1 97.88 210 LEU A CA 1
ATOM 1510 C C . LEU A 1 210 ? -2.887 7.273 9.695 1 97.88 210 LEU A C 1
ATOM 1512 O O . LEU A 1 210 ? -3.1 7.711 8.562 1 97.88 210 LEU A O 1
ATOM 1516 N N . VAL A 1 211 ? -3.826 7.18 10.602 1 97.81 211 VAL A N 1
ATOM 1517 C CA . VAL A 1 211 ? -5.223 7.523 10.352 1 97.81 211 VAL A CA 1
ATOM 1518 C C . VAL A 1 211 ? -5.586 8.797 11.109 1 97.81 211 VAL A C 1
ATOM 1520 O O . VAL A 1 211 ? -5.309 8.914 12.305 1 97.81 211 VAL A O 1
ATOM 1523 N N . THR A 1 212 ? -6.125 9.703 10.422 1 95.81 212 THR A N 1
ATOM 1524 C CA . THR A 1 212 ? -6.566 10.938 11.062 1 95.81 212 THR A CA 1
ATOM 1525 C C . THR A 1 212 ? -8.086 10.977 11.172 1 95.81 212 THR A C 1
ATOM 1527 O O . THR A 1 212 ? -8.789 10.633 10.219 1 95.81 212 THR A O 1
ATOM 1530 N N . VAL A 1 213 ? -8.57 11.344 12.352 1 93.94 213 VAL A N 1
ATOM 1531 C CA . VAL A 1 213 ? -10 11.469 12.641 1 93.94 213 VAL A CA 1
ATOM 1532 C C . VAL A 1 213 ? -10.305 12.891 13.109 1 93.94 213 VAL A C 1
ATOM 1534 O O . VAL A 1 213 ? -9.711 13.375 14.07 1 93.94 213 VAL A O 1
ATOM 1537 N N . GLY A 1 214 ? -11.164 13.562 12.461 1 89.81 214 GLY A N 1
ATOM 1538 C CA . GLY A 1 214 ? -11.562 14.93 12.773 1 89.81 214 GLY A CA 1
ATOM 1539 C C . GLY A 1 214 ? -12.586 15.484 11.805 1 89.81 214 GLY A C 1
ATOM 1540 O O . GLY A 1 214 ? -13.617 14.852 11.555 1 89.81 214 GLY A O 1
ATOM 1541 N N . THR A 1 215 ? -12.266 16.719 11.289 1 84.75 215 THR A N 1
ATOM 1542 C CA . THR A 1 215 ? -13.148 17.266 10.266 1 84.75 215 THR A CA 1
ATOM 1543 C C . THR A 1 215 ? -13.336 16.266 9.125 1 84.75 215 THR A C 1
ATOM 1545 O O . THR A 1 215 ? -14.453 16.047 8.664 1 84.75 215 THR A O 1
ATOM 1548 N N . GLY A 1 216 ? -12.289 15.734 8.688 1 89.44 216 GLY A N 1
ATOM 1549 C CA . GLY A 1 216 ? -12.281 14.625 7.742 1 89.44 216 GLY A CA 1
ATOM 1550 C C . GLY A 1 216 ? -11.602 13.383 8.289 1 89.44 216 GLY A C 1
ATOM 1551 O O . GLY A 1 216 ? -11.117 13.383 9.422 1 89.44 216 GLY A O 1
ATOM 1552 N N . ILE A 1 217 ? -11.734 12.344 7.566 1 94.69 217 ILE A N 1
ATOM 1553 C CA . ILE A 1 217 ? -11.055 11.094 7.898 1 94.69 217 ILE A CA 1
ATOM 1554 C C . ILE A 1 217 ? -10.109 10.703 6.762 1 94.69 217 ILE A C 1
ATOM 1556 O O . ILE A 1 217 ? -10.531 10.57 5.613 1 94.69 217 ILE A O 1
ATOM 1560 N N . GLY A 1 218 ? -8.836 10.594 6.996 1 95 218 GLY A N 1
ATOM 1561 C CA . GLY A 1 218 ? -7.832 10.227 6.012 1 95 218 GLY A CA 1
ATOM 1562 C C . GLY A 1 218 ? -6.789 9.266 6.555 1 95 218 GLY A C 1
ATOM 1563 O O . GLY A 1 218 ? -6.84 8.883 7.727 1 95 218 GLY A O 1
ATOM 1564 N N . CYS A 1 219 ? -5.945 8.883 5.68 1 97.25 219 CYS A N 1
ATOM 1565 C CA . CYS A 1 219 ? -4.852 8.023 6.113 1 97.25 219 CYS A CA 1
ATOM 1566 C C . CYS A 1 219 ? -3.633 8.195 5.215 1 97.25 219 CYS A C 1
ATOM 1568 O O . CYS A 1 219 ? -3.756 8.648 4.078 1 97.25 219 CYS A O 1
ATOM 1570 N N . ALA A 1 220 ? -2.529 8.031 5.734 1 97.94 220 ALA A N 1
ATOM 1571 C CA . ALA A 1 220 ? -1.272 7.891 5.004 1 97.94 220 ALA A CA 1
ATOM 1572 C C . ALA A 1 220 ? -0.611 6.551 5.312 1 97.94 220 ALA A C 1
ATOM 1574 O O . ALA A 1 220 ? -0.683 6.059 6.441 1 97.94 220 ALA A O 1
ATOM 1575 N N . LEU A 1 221 ? 0.019 6.016 4.293 1 97.69 221 LEU A N 1
ATOM 1576 C CA . LEU A 1 221 ? 0.551 4.66 4.41 1 97.69 221 LEU A CA 1
ATOM 1577 C C . LEU A 1 221 ? 2.064 4.652 4.219 1 97.69 221 LEU A C 1
ATOM 1579 O O . LEU A 1 221 ? 2.586 5.344 3.342 1 97.69 221 LEU A O 1
ATOM 1583 N N . LEU A 1 222 ? 2.736 3.992 5.086 1 96.75 222 LEU A N 1
ATOM 1584 C CA . LEU A 1 222 ? 4.129 3.588 4.949 1 96.75 222 LEU A CA 1
ATOM 1585 C C . LEU A 1 222 ? 4.238 2.094 4.66 1 96.75 222 LEU A C 1
ATOM 1587 O O . LEU A 1 222 ? 3.908 1.267 5.512 1 96.75 222 LEU A O 1
ATOM 1591 N N . VAL A 1 223 ? 4.629 1.756 3.453 1 95.5 223 VAL A N 1
ATOM 1592 C CA . VAL A 1 223 ? 4.73 0.369 3.012 1 95.5 223 VAL A CA 1
ATOM 1593 C C . VAL A 1 223 ? 6.141 0.095 2.492 1 95.5 223 VAL A C 1
ATOM 1595 O O . VAL A 1 223 ? 6.668 0.86 1.681 1 95.5 223 VAL A O 1
ATOM 1598 N N . ASN A 1 224 ? 6.738 -0.979 2.916 1 93.19 224 ASN A N 1
ATOM 1599 C CA . ASN A 1 224 ? 8.109 -1.301 2.553 1 93.19 224 ASN A CA 1
ATOM 1600 C C . ASN A 1 224 ? 9.055 -0.127 2.814 1 93.19 224 ASN A C 1
ATOM 1602 O O . ASN A 1 224 ? 9.938 0.161 2.004 1 93.19 224 ASN A O 1
ATOM 1606 N N . GLY A 1 225 ? 8.742 0.657 3.822 1 92.75 225 GLY A N 1
ATOM 1607 C CA . GLY A 1 225 ? 9.594 1.744 4.281 1 92.75 225 GLY A CA 1
ATOM 1608 C C . GLY A 1 225 ? 9.43 3.016 3.471 1 92.75 225 GLY A C 1
ATOM 1609 O O . GLY A 1 225 ? 10.18 3.973 3.648 1 92.75 225 GLY A O 1
ATOM 1610 N N . GLN A 1 226 ? 8.461 3.021 2.631 1 93.38 226 GLN A N 1
ATOM 1611 C CA . GLN A 1 226 ? 8.266 4.188 1.779 1 93.38 226 GLN A CA 1
ATOM 1612 C C . GLN A 1 226 ? 6.832 4.711 1.885 1 93.38 226 GLN A C 1
ATOM 1614 O O . GLN A 1 226 ? 5.887 3.926 1.979 1 93.38 226 GLN A O 1
ATOM 1619 N N . VAL A 1 227 ? 6.738 6.016 1.834 1 95 227 VAL A N 1
ATOM 1620 C CA . VAL A 1 227 ? 5.422 6.641 1.82 1 95 227 VAL A CA 1
ATOM 1621 C C . VAL A 1 227 ? 4.703 6.305 0.514 1 95 227 VAL A C 1
ATOM 1623 O O . VAL A 1 227 ? 5.309 6.336 -0.56 1 95 227 VAL A O 1
ATOM 1626 N N . VAL A 1 228 ? 3.441 5.984 0.6 1 96.31 228 VAL A N 1
ATOM 1627 C CA . VAL A 1 228 ? 2.646 5.656 -0.578 1 96.31 228 VAL A CA 1
ATOM 1628 C C . VAL A 1 228 ? 1.98 6.918 -1.122 1 96.31 228 VAL A C 1
ATOM 1630 O O . VAL A 1 228 ? 1.044 7.445 -0.515 1 96.31 228 VAL A O 1
ATOM 1633 N N . HIS A 1 229 ? 2.387 7.402 -2.203 1 94 229 HIS A N 1
ATOM 1634 C CA . HIS A 1 229 ? 1.812 8.602 -2.807 1 94 229 HIS A CA 1
ATOM 1635 C C . HIS A 1 229 ? 0.654 8.25 -3.734 1 94 229 HIS A C 1
ATOM 1637 O O . HIS A 1 229 ? -0.299 9.016 -3.863 1 94 229 HIS A O 1
ATOM 1643 N N . GLY A 1 230 ? 0.715 6.957 -4.25 1 90.44 230 GLY A N 1
ATOM 1644 C CA . GLY A 1 230 ? -0.322 6.508 -5.164 1 90.44 230 GLY A CA 1
ATOM 1645 C C . GLY A 1 230 ? -0.197 7.109 -6.551 1 90.44 230 GLY A C 1
ATOM 1646 O O . GLY A 1 230 ? 0.502 8.109 -6.742 1 90.44 230 GLY A O 1
ATOM 1647 N N . GLY A 1 231 ? -0.901 6.457 -7.449 1 86 231 GLY A N 1
ATOM 1648 C CA . GLY A 1 231 ? -1.002 7.012 -8.789 1 86 231 GLY A CA 1
ATOM 1649 C C . GLY A 1 231 ? -1.758 8.32 -8.836 1 86 231 GLY A C 1
ATOM 1650 O O . GLY A 1 231 ? -2.701 8.531 -8.07 1 86 231 GLY A O 1
ATOM 1651 N N . PHE A 1 232 ? -1.318 9.242 -9.461 1 81.75 232 PHE A N 1
ATOM 1652 C CA . PHE A 1 232 ? -1.988 10.516 -9.688 1 81.75 232 PHE A CA 1
ATOM 1653 C C . PHE A 1 232 ? -2.049 11.328 -8.391 1 81.75 232 PHE A C 1
ATOM 1655 O O . PHE A 1 232 ? -2.932 12.164 -8.227 1 81.75 232 PHE A O 1
ATOM 1662 N N . GLY A 1 233 ? -1.275 10.898 -7.426 1 84.56 233 GLY A N 1
ATOM 1663 C CA . GLY A 1 233 ? -1.152 11.656 -6.191 1 84.56 233 GLY A CA 1
ATOM 1664 C C . GLY A 1 233 ? -2.232 11.32 -5.18 1 84.56 233 GLY A C 1
ATOM 1665 O O . GLY A 1 233 ? -2.467 12.086 -4.238 1 84.56 233 GLY A O 1
ATOM 1666 N N . VAL A 1 234 ? -2.906 10.211 -5.402 1 87 234 VAL A N 1
ATOM 1667 C CA . VAL A 1 234 ? -4.008 9.875 -4.508 1 87 234 VAL A CA 1
ATOM 1668 C C . VAL A 1 234 ? -3.738 8.539 -3.828 1 87 234 VAL A C 1
ATOM 1670 O O . VAL A 1 234 ? -3.51 7.527 -4.5 1 87 234 VAL A O 1
ATOM 1673 N N . ALA A 1 235 ? -3.758 8.539 -2.566 1 93.44 235 ALA A N 1
ATOM 1674 C CA . ALA A 1 235 ? -3.709 7.375 -1.688 1 93.44 235 ALA A CA 1
ATOM 1675 C C . ALA A 1 235 ? -4.23 7.715 -0.296 1 93.44 235 ALA A C 1
ATOM 1677 O O . ALA A 1 235 ? -4.289 8.883 0.085 1 93.44 235 ALA A O 1
ATOM 1678 N N . GLY A 1 236 ? -4.711 6.734 0.327 1 95.31 236 GLY A N 1
ATOM 1679 C CA . GLY A 1 236 ? -5.074 6.914 1.724 1 95.31 236 GLY A CA 1
ATOM 1680 C C . GLY A 1 236 ? -6.473 7.473 1.91 1 95.31 236 GLY A C 1
ATOM 1681 O O . GLY A 1 236 ? -6.789 8.023 2.965 1 95.31 236 GLY A O 1
ATOM 1682 N N . GLU A 1 237 ? -7.289 7.359 0.943 1 94.31 237 GLU A N 1
ATOM 1683 C CA . GLU A 1 237 ? -8.641 7.91 1.019 1 94.31 237 GLU A CA 1
ATOM 1684 C C . GLU A 1 237 ? -9.594 6.949 1.724 1 94.31 237 GLU A C 1
ATOM 1686 O O . GLU A 1 237 ? -10.664 6.641 1.204 1 94.31 237 GLU A O 1
ATOM 1691 N N . VAL A 1 238 ? -9.234 6.629 2.945 1 97.12 238 VAL A N 1
ATOM 1692 C CA . VAL A 1 238 ? -10.023 5.691 3.742 1 97.12 238 VAL A CA 1
ATOM 1693 C C . VAL A 1 238 ? -11.375 6.312 4.09 1 97.12 238 VAL A C 1
ATOM 1695 O O . VAL A 1 238 ? -12.359 5.598 4.277 1 97.12 238 VAL A O 1
ATOM 1698 N N . GLY A 1 239 ? -11.461 7.613 4.168 1 96.69 239 GLY A N 1
ATOM 1699 C CA . GLY A 1 239 ? -12.711 8.305 4.445 1 96.69 239 GLY A CA 1
ATOM 1700 C C . GLY A 1 239 ? -13.781 8.023 3.41 1 96.69 239 GLY A C 1
ATOM 1701 O O . GLY A 1 239 ? -14.977 8.195 3.682 1 96.69 239 GLY A O 1
ATOM 1702 N N . HIS A 1 240 ? -13.406 7.598 2.291 1 95.12 240 HIS A N 1
ATOM 1703 C CA . HIS A 1 240 ? -14.344 7.398 1.193 1 95.12 240 HIS A CA 1
ATOM 1704 C C . HIS A 1 240 ? -14.477 5.918 0.846 1 95.12 240 HIS A C 1
ATOM 1706 O O . HIS A 1 240 ? -14.82 5.57 -0.285 1 95.12 240 HIS A O 1
ATOM 1712 N N . VAL A 1 241 ? -14.211 5.121 1.744 1 96.25 241 VAL A N 1
ATOM 1713 C CA . VAL A 1 241 ? -14.492 3.691 1.67 1 96.25 241 VAL A CA 1
ATOM 1714 C C . VAL A 1 241 ? -15.922 3.426 2.146 1 96.25 241 VAL A C 1
ATOM 1716 O O . VAL A 1 241 ? -16.375 4.004 3.139 1 96.25 241 VAL A O 1
ATOM 1719 N N . LEU A 1 242 ? -16.594 2.57 1.469 1 96.44 242 LEU A N 1
ATOM 1720 C CA . LEU A 1 242 ? -17.969 2.217 1.798 1 96.44 242 LEU A CA 1
ATOM 1721 C C . LEU A 1 242 ? -18.016 1.319 3.029 1 96.44 242 LEU A C 1
ATOM 1723 O O . LEU A 1 242 ? -17.328 0.299 3.09 1 96.44 242 LEU A O 1
ATOM 1727 N N . VAL A 1 243 ? -18.906 1.707 3.984 1 96.19 243 VAL A N 1
ATOM 1728 C CA . VAL A 1 243 ? -19.094 0.817 5.129 1 96.19 243 VAL A CA 1
ATOM 1729 C C . VAL A 1 243 ? -20.578 0.581 5.367 1 96.19 243 VAL A C 1
ATOM 1731 O O . VAL A 1 243 ? -20.953 -0.362 6.066 1 96.19 243 VAL A O 1
ATOM 1734 N N . ASP A 1 244 ? -21.422 1.423 4.773 1 95.44 244 ASP A N 1
ATOM 1735 C CA . ASP A 1 244 ? -22.875 1.27 4.918 1 95.44 244 ASP A CA 1
ATOM 1736 C C . ASP A 1 244 ? -23.609 1.791 3.684 1 95.44 244 ASP A C 1
ATOM 1738 O O . ASP A 1 244 ? -23.844 2.994 3.559 1 95.44 244 ASP A O 1
ATOM 1742 N N . PRO A 1 245 ? -24.062 0.89 2.807 1 93.75 245 PRO A N 1
ATOM 1743 C CA . PRO A 1 245 ? -24.703 1.345 1.576 1 93.75 245 PRO A CA 1
ATOM 1744 C C . PRO A 1 245 ? -25.953 2.18 1.844 1 93.75 245 PRO A C 1
ATOM 1746 O O . PRO A 1 245 ? -26.406 2.928 0.969 1 93.75 245 PRO A O 1
ATOM 1749 N N . GLU A 1 246 ? -26.516 2.104 2.975 1 93.69 246 GLU A N 1
ATOM 1750 C CA . GLU A 1 246 ? -27.703 2.867 3.324 1 93.69 246 GLU A CA 1
ATOM 1751 C C . GLU A 1 246 ? -27.359 4.066 4.199 1 93.69 246 GLU A C 1
ATOM 1753 O O . GLU A 1 246 ? -28.25 4.699 4.777 1 93.69 246 GLU A O 1
ATOM 1758 N N . GLY A 1 247 ? -26.156 4.332 4.352 1 94.75 247 GLY A N 1
ATOM 1759 C CA . GLY A 1 247 ? -25.688 5.426 5.188 1 94.75 247 GLY A CA 1
ATOM 1760 C C . GLY A 1 247 ? -25.891 6.789 4.555 1 94.75 247 GLY A C 1
ATOM 1761 O O . GLY A 1 247 ? -26.531 6.906 3.51 1 94.75 247 GLY A O 1
ATOM 1762 N N . PRO A 1 248 ? -25.422 7.805 5.238 1 95.81 248 PRO A N 1
ATOM 1763 C CA . PRO A 1 248 ? -25.641 9.172 4.766 1 95.81 248 PRO A CA 1
ATOM 1764 C C . PRO A 1 248 ? -24.891 9.477 3.475 1 95.81 248 PRO A C 1
ATOM 1766 O O . PRO A 1 248 ? -23.938 8.781 3.135 1 95.81 248 PRO A O 1
ATOM 1769 N N . LEU A 1 249 ? -25.344 10.477 2.795 1 94.75 249 LEU A N 1
ATOM 1770 C CA . LEU A 1 249 ? -24.672 10.977 1.599 1 94.75 249 LEU A CA 1
ATOM 1771 C C . LEU A 1 249 ? -23.344 11.625 1.953 1 94.75 249 LEU A C 1
ATOM 1773 O O . LEU A 1 249 ? -23.25 12.367 2.934 1 94.75 249 LEU A O 1
ATOM 1777 N N . CYS A 1 250 ? -22.375 11.297 1.213 1 93.75 250 CYS A N 1
ATOM 1778 C CA . CYS A 1 250 ? -21.062 11.891 1.361 1 93.75 250 CYS A CA 1
ATOM 1779 C C . CYS A 1 250 ? -20.859 13.039 0.384 1 93.75 250 CYS A C 1
ATOM 1781 O O . CYS A 1 250 ? -21.469 13.062 -0.689 1 93.75 250 CYS A O 1
ATOM 1783 N N . HIS A 1 251 ? -20.016 14.008 0.696 1 86.94 251 HIS A N 1
ATOM 1784 C CA . HIS A 1 251 ? -19.75 15.125 -0.203 1 86.94 251 HIS A CA 1
ATOM 1785 C C . HIS A 1 251 ? -19.078 14.641 -1.486 1 86.94 251 HIS A C 1
ATOM 1787 O O . HIS A 1 251 ? -19.031 15.375 -2.482 1 86.94 251 HIS A O 1
ATOM 1793 N N . CYS A 1 252 ? -18.562 13.43 -1.486 1 85.75 252 CYS A N 1
ATOM 1794 C CA . CYS A 1 252 ? -17.922 12.883 -2.678 1 85.75 252 CYS A CA 1
ATOM 1795 C C . CYS A 1 252 ? -18.969 12.359 -3.66 1 85.75 252 CYS A C 1
ATOM 1797 O O . CYS A 1 252 ? -18.625 11.977 -4.781 1 85.75 252 CYS A O 1
ATOM 1799 N N . GLY A 1 253 ? -20.188 12.32 -3.287 1 89 253 GLY A N 1
ATOM 1800 C CA . GLY A 1 253 ? -21.281 11.852 -4.133 1 89 253 GLY A CA 1
ATOM 1801 C C . GLY A 1 253 ? -21.734 10.445 -3.801 1 89 253 GLY A C 1
ATOM 1802 O O . GLY A 1 253 ? -22.812 10.023 -4.227 1 89 253 GLY A O 1
ATOM 1803 N N . ASN A 1 254 ? -21 9.703 -2.986 1 91.69 254 ASN A N 1
ATOM 1804 C CA . ASN A 1 254 ? -21.359 8.344 -2.584 1 91.69 254 ASN A CA 1
ATOM 1805 C C . ASN A 1 254 ? -22.156 8.344 -1.283 1 91.69 254 ASN A C 1
ATOM 1807 O O . ASN A 1 254 ? -22.344 9.383 -0.658 1 91.69 254 ASN A O 1
ATOM 1811 N N . ARG A 1 255 ? -22.672 7.195 -0.957 1 94.19 255 ARG A N 1
ATOM 1812 C CA . ARG A 1 255 ? -23.328 6.988 0.328 1 94.19 255 ARG A CA 1
ATOM 1813 C C . ARG A 1 255 ? -22.531 6.023 1.202 1 94.19 255 ARG A C 1
ATOM 1815 O O . ARG A 1 255 ? -21.891 5.098 0.694 1 94.19 255 ARG A O 1
ATOM 1822 N N . GLY A 1 256 ? -22.609 6.297 2.463 1 96.12 256 GLY A N 1
ATOM 1823 C CA . GLY A 1 256 ? -22.141 5.316 3.43 1 96.12 256 GLY A CA 1
ATOM 1824 C C . GLY A 1 256 ? -20.625 5.266 3.549 1 96.12 256 GLY A C 1
ATOM 1825 O O . GLY A 1 256 ? -20.078 4.266 4.004 1 96.12 256 GLY A O 1
ATOM 1826 N N . CYS A 1 257 ? -19.953 6.32 3.102 1 97.31 257 CYS A N 1
ATOM 1827 C CA . CYS A 1 257 ? -18.516 6.422 3.32 1 97.31 257 CYS A CA 1
ATOM 1828 C C . CYS A 1 257 ? -18.188 6.551 4.805 1 97.31 257 CYS A C 1
ATOM 1830 O O . CYS A 1 257 ? -18.984 7.109 5.566 1 97.31 257 CYS A O 1
ATOM 1832 N N . VAL A 1 258 ? -17.031 6.109 5.168 1 98.12 258 VAL A N 1
ATOM 1833 C CA . VAL A 1 258 ? -16.562 6.234 6.547 1 98.12 258 VAL A CA 1
ATOM 1834 C C . VAL A 1 258 ? -16.703 7.684 7.008 1 98.12 258 VAL A C 1
ATOM 1836 O O . VAL A 1 258 ? -17.281 7.949 8.07 1 98.12 258 VAL A O 1
ATOM 1839 N N . GLU A 1 259 ? -16.266 8.633 6.211 1 96.38 259 GLU A N 1
ATOM 1840 C CA . GLU A 1 259 ? -16.25 10.047 6.586 1 96.38 259 GLU A CA 1
ATOM 1841 C C . GLU A 1 259 ? -17.656 10.609 6.688 1 96.38 259 GLU A C 1
ATOM 1843 O O . GLU A 1 259 ? -17.938 11.453 7.539 1 96.38 259 GLU A O 1
ATOM 1848 N N . ALA A 1 260 ? -18.547 10.164 5.828 1 96.88 260 ALA A N 1
ATOM 1849 C CA . ALA A 1 260 ? -19.922 10.633 5.879 1 96.88 260 ALA A CA 1
ATOM 1850 C C . ALA A 1 260 ? -20.578 10.281 7.215 1 96.88 260 ALA A C 1
ATOM 1852 O O . ALA A 1 260 ? -21.5 10.969 7.668 1 96.88 260 ALA A O 1
ATOM 1853 N N . ILE A 1 261 ? -20.094 9.297 7.836 1 97.56 261 ILE A N 1
ATOM 1854 C CA . ILE A 1 261 ? -20.672 8.805 9.086 1 97.56 261 ILE A CA 1
ATOM 1855 C C . ILE A 1 261 ? -19.891 9.367 10.266 1 97.56 261 ILE A C 1
ATOM 1857 O O . ILE A 1 261 ? -20.484 9.805 11.258 1 97.56 261 ILE A O 1
ATOM 1861 N N . ALA A 1 262 ? -18.594 9.422 10.102 1 97.19 262 ALA A N 1
ATOM 1862 C CA . ALA A 1 262 ? -17.766 9.609 11.297 1 97.19 262 ALA A CA 1
ATOM 1863 C C . ALA A 1 262 ? -17.047 10.961 11.273 1 97.19 262 ALA A C 1
ATOM 1865 O O . ALA A 1 262 ? -16.453 11.375 12.266 1 97.19 262 ALA A O 1
ATOM 1866 N N . GLY A 1 263 ? -17.047 11.609 10.156 1 94.62 263 GLY A N 1
ATOM 1867 C CA . GLY A 1 263 ? -16.5 12.961 10.133 1 94.62 263 GLY A CA 1
ATOM 1868 C C . GLY A 1 263 ? -17.328 13.945 10.945 1 94.62 263 GLY A C 1
ATOM 1869 O O . GLY A 1 263 ? -18.484 13.672 11.266 1 94.62 263 GLY A O 1
ATOM 1870 N N . SER A 1 264 ? -16.781 15.109 11.266 1 92.5 264 SER A N 1
ATOM 1871 C CA . SER A 1 264 ? -17.469 16.094 12.102 1 92.5 264 SER A CA 1
ATOM 1872 C C . SER A 1 264 ? -18.797 16.5 11.5 1 92.5 264 SER A C 1
ATOM 1874 O O . SER A 1 264 ? -19.828 16.531 12.195 1 92.5 264 SER A O 1
ATOM 1876 N N . ALA A 1 265 ? -18.844 16.797 10.227 1 92.31 265 ALA A N 1
ATOM 1877 C CA . ALA A 1 265 ? -20.078 17.234 9.57 1 92.31 265 ALA A CA 1
ATOM 1878 C C . ALA A 1 265 ? -21.141 16.156 9.648 1 92.31 265 ALA A C 1
ATOM 1880 O O . ALA A 1 265 ? -22.312 16.453 9.891 1 92.31 265 ALA A O 1
ATOM 1881 N N . GLY A 1 266 ? -20.734 14.898 9.422 1 95.06 266 GLY A N 1
ATOM 1882 C CA . GLY A 1 266 ? -21.672 13.797 9.5 1 95.06 266 GLY A CA 1
ATOM 1883 C C . GLY A 1 266 ? -22.266 13.609 10.883 1 95.06 266 GLY A C 1
ATOM 1884 O O . GLY A 1 266 ? -23.469 13.406 11.031 1 95.06 266 GLY A O 1
ATOM 1885 N N . ILE A 1 267 ? -21.469 13.703 11.859 1 95.75 267 ILE A N 1
ATOM 1886 C CA . ILE A 1 267 ? -21.906 13.57 13.242 1 95.75 267 ILE A CA 1
ATOM 1887 C C . ILE A 1 267 ? -22.875 14.688 13.594 1 95.75 267 ILE A C 1
ATOM 1889 O O . ILE A 1 267 ? -23.953 14.438 14.133 1 95.75 267 ILE A O 1
ATOM 1893 N N . LEU A 1 268 ? -22.547 15.914 13.266 1 95.88 268 LEU A N 1
ATOM 1894 C CA . LEU A 1 268 ? -23.359 17.062 13.609 1 95.88 268 LEU A CA 1
ATOM 1895 C C . LEU A 1 268 ? -24.688 17.047 12.859 1 95.88 268 LEU A C 1
ATOM 1897 O O . LEU A 1 268 ? -25.734 17.406 13.406 1 95.88 268 LEU A O 1
ATOM 1901 N N . GLU A 1 269 ? -24.656 16.625 11.641 1 96.38 269 GLU A N 1
ATOM 1902 C CA . GLU A 1 269 ? -25.891 16.531 10.859 1 96.38 269 GLU A CA 1
ATOM 1903 C C . GLU A 1 269 ? -26.859 15.523 11.477 1 96.38 269 GLU A C 1
ATOM 1905 O O . GLU A 1 269 ? -28.047 15.789 11.586 1 96.38 269 GLU A O 1
ATOM 1910 N N . ARG A 1 270 ? -26.406 14.406 11.852 1 96.25 270 ARG A N 1
ATOM 1911 C CA . ARG A 1 270 ? -27.25 13.383 12.453 1 96.25 270 ARG A CA 1
ATOM 1912 C C . ARG A 1 270 ? -27.812 13.844 13.797 1 96.25 270 ARG A C 1
ATOM 1914 O O . ARG A 1 270 ? -28.953 13.539 14.133 1 96.25 270 ARG A O 1
ATOM 1921 N N . MET A 1 271 ? -27.016 14.57 14.57 1 97.25 271 MET A N 1
ATOM 1922 C CA . MET A 1 271 ? -27.531 15.148 15.812 1 97.25 271 MET A CA 1
ATOM 1923 C C . MET A 1 271 ? -28.609 16.188 15.523 1 97.25 271 MET A C 1
ATOM 1925 O O . MET A 1 271 ? -29.609 16.25 16.234 1 97.25 271 MET A O 1
ATOM 1929 N N . GLY A 1 272 ? -28.359 16.953 14.5 1 97.44 272 GLY A N 1
ATOM 1930 C CA . GLY A 1 272 ? -29.391 17.906 14.078 1 97.44 272 GLY A CA 1
ATOM 1931 C C . GLY A 1 272 ? -30.703 17.25 13.719 1 97.44 272 GLY A C 1
ATOM 1932 O O . GLY A 1 272 ? -31.766 17.734 14.086 1 97.44 272 GLY A O 1
ATOM 1933 N N . GLN A 1 273 ? -30.594 16.172 13.047 1 96.44 273 GLN A N 1
ATOM 1934 C CA . GLN A 1 273 ? -31.781 15.414 12.672 1 96.44 273 GLN A CA 1
ATOM 1935 C C . GLN A 1 273 ? -32.531 14.883 13.898 1 96.44 273 GLN A C 1
ATOM 1937 O O . GLN A 1 273 ? -33.719 14.68 13.867 1 96.44 273 GLN A O 1
ATOM 1942 N N . ALA A 1 274 ? -31.75 14.68 14.914 1 96.62 274 ALA A N 1
ATOM 1943 C CA . ALA A 1 274 ? -32.312 14.188 16.156 1 96.62 274 ALA A CA 1
ATOM 1944 C C . ALA A 1 274 ? -32.844 15.328 17.016 1 96.62 274 ALA A C 1
ATOM 1946 O O . ALA A 1 274 ? -33.312 15.109 18.141 1 96.62 274 ALA A O 1
ATOM 1947 N N . GLY A 1 275 ? -32.625 16.562 16.562 1 96.94 275 GLY A N 1
ATOM 1948 C CA . GLY A 1 275 ? -33.219 17.703 17.25 1 96.94 275 GLY A CA 1
ATOM 1949 C C . GLY A 1 275 ? -32.188 18.547 17.984 1 96.94 275 GLY A C 1
ATOM 1950 O O . GLY A 1 275 ? -32.562 19.547 18.625 1 96.94 275 GLY A O 1
ATOM 1951 N N . PHE A 1 276 ? -31 18.188 17.953 1 96.44 276 PHE A N 1
ATOM 1952 C CA . PHE A 1 276 ? -29.938 18.938 18.609 1 96.44 276 PHE A CA 1
ATOM 1953 C C . PHE A 1 276 ? -29.219 19.844 17.609 1 96.44 276 PHE A C 1
ATOM 1955 O O . PHE A 1 276 ? -28.312 19.406 16.906 1 96.44 276 PHE A O 1
ATOM 1962 N N . LYS A 1 277 ? -29.594 21.047 17.562 1 94.19 277 LYS A N 1
ATOM 1963 C CA . LYS A 1 277 ? -29.047 21.984 16.578 1 94.19 277 LYS A CA 1
ATOM 1964 C C . LYS A 1 277 ? -28 22.906 17.234 1 94.19 277 LYS A C 1
ATOM 1966 O O . LYS A 1 277 ? -28.031 23.109 18.453 1 94.19 277 LYS A O 1
ATOM 1971 N N . GLY A 1 278 ? -27.078 23.375 16.422 1 92.25 278 GLY A N 1
ATOM 1972 C CA . GLY A 1 278 ? -26.109 24.375 16.875 1 92.25 278 GLY A CA 1
ATOM 1973 C C . GLY A 1 278 ? -25.031 23.812 17.766 1 92.25 278 GLY A C 1
ATOM 1974 O O . GLY A 1 278 ? -24.391 24.547 18.516 1 92.25 278 GLY A O 1
ATOM 1975 N N . LEU A 1 279 ? -24.891 22.531 17.781 1 91.5 279 LEU A N 1
ATOM 1976 C CA . LEU A 1 279 ? -23.875 21.891 18.609 1 91.5 279 LEU A CA 1
ATOM 1977 C C . LEU A 1 279 ? -22.531 21.859 17.891 1 91.5 279 LEU A C 1
ATOM 1979 O O . LEU A 1 279 ? -22.469 21.812 16.672 1 91.5 279 LEU A O 1
ATOM 1983 N N . GLY A 1 280 ? -21.438 21.906 18.656 1 91.5 280 GLY A N 1
ATOM 1984 C CA . GLY A 1 280 ? -20.125 21.469 18.203 1 91.5 280 GLY A CA 1
ATOM 1985 C C . GLY A 1 280 ? -19.812 20.031 18.578 1 91.5 280 GLY A C 1
ATOM 1986 O O . GLY A 1 280 ? -20.562 19.406 19.328 1 91.5 280 GLY A O 1
ATOM 1987 N N . ILE A 1 281 ? -18.766 19.562 18.031 1 90.56 281 ILE A N 1
ATOM 1988 C CA . ILE A 1 281 ? -18.406 18.172 18.25 1 90.56 281 ILE A CA 1
ATOM 1989 C C . ILE A 1 281 ? -18.156 17.938 19.734 1 90.56 281 ILE A C 1
ATOM 1991 O O . ILE A 1 281 ? -18.516 16.875 20.281 1 90.56 281 ILE A O 1
ATOM 1995 N N . GLY A 1 282 ? -17.516 18.875 20.344 1 89.44 282 GLY A N 1
ATOM 1996 C CA . GLY A 1 282 ? -17.297 18.781 21.781 1 89.44 282 GLY A CA 1
ATOM 1997 C C . GLY A 1 282 ? -18.594 18.656 22.578 1 89.44 282 GLY A C 1
ATOM 1998 O O . GLY A 1 282 ? -18.656 17.891 23.531 1 89.44 282 GLY A O 1
ATOM 1999 N N . ASP A 1 283 ? -19.594 19.359 22.156 1 93.31 283 ASP A N 1
ATOM 2000 C CA . ASP A 1 283 ? -20.906 19.266 22.781 1 93.31 283 ASP A CA 1
ATOM 2001 C C . ASP A 1 283 ? -21.5 17.859 22.625 1 93.31 283 ASP A C 1
ATOM 2003 O O . ASP A 1 283 ? -22.094 17.328 23.578 1 93.31 283 ASP A O 1
ATOM 2007 N N . VAL A 1 284 ? -21.344 17.344 21.5 1 95.06 284 VAL A N 1
ATOM 2008 C CA . VAL A 1 284 ? -21.875 16.016 21.234 1 95.06 284 VAL A CA 1
ATOM 2009 C C . VAL A 1 284 ? -21.188 14.992 22.141 1 95.06 284 VAL A C 1
ATOM 2011 O O . VAL A 1 284 ? -21.844 14.125 22.719 1 95.06 284 VAL A O 1
ATOM 2014 N N . ALA A 1 285 ? -19.922 15.117 22.297 1 93.81 285 ALA A N 1
ATOM 2015 C CA . ALA A 1 285 ? -19.172 14.227 23.172 1 93.81 285 ALA A CA 1
ATOM 2016 C C . ALA A 1 285 ? -19.656 14.328 24.609 1 93.81 285 ALA A C 1
ATOM 2018 O O . ALA A 1 285 ? -19.828 13.32 25.297 1 93.81 285 ALA A O 1
ATOM 2019 N N . GLU A 1 286 ? -19.844 15.516 25.016 1 94.19 286 GLU A N 1
ATOM 2020 C CA . GLU A 1 286 ? -20.328 15.742 26.375 1 94.19 286 GLU A CA 1
ATOM 2021 C C . GLU A 1 286 ? -21.703 15.141 26.578 1 94.19 286 GLU A C 1
ATOM 2023 O O . GLU A 1 286 ? -21.984 14.555 27.625 1 94.19 286 GLU A O 1
ATOM 2028 N N . LEU A 1 287 ? -22.531 15.336 25.641 1 96.19 287 LEU A N 1
ATOM 2029 C CA . LEU A 1 287 ? -23.859 14.734 25.703 1 96.19 287 LEU A CA 1
ATOM 2030 C C . LEU A 1 287 ? -23.766 13.219 25.781 1 96.19 287 LEU A C 1
ATOM 2032 O O . LEU A 1 287 ? -24.484 12.586 26.547 1 96.19 287 LEU A O 1
ATOM 2036 N N . ALA A 1 288 ? -22.938 12.633 25.031 1 96.56 288 ALA A N 1
ATOM 2037 C CA . ALA A 1 288 ? -22.75 11.188 25.047 1 96.56 288 ALA A CA 1
ATOM 2038 C C . ALA A 1 288 ? -22.234 10.719 26.406 1 96.56 288 ALA A C 1
ATOM 2040 O O . ALA A 1 288 ? -22.703 9.711 26.938 1 96.56 288 ALA A O 1
ATOM 2041 N N . ARG A 1 289 ? -21.328 11.453 26.953 1 95.31 289 ARG A N 1
ATOM 2042 C CA . ARG A 1 289 ? -20.766 11.117 28.266 1 95.31 289 ARG A CA 1
ATOM 2043 C C . ARG A 1 289 ? -21.844 11.164 29.344 1 95.31 289 ARG A C 1
ATOM 2045 O O . ARG A 1 289 ? -21.797 10.398 30.297 1 95.31 289 ARG A O 1
ATOM 2052 N N . SER A 1 290 ? -22.75 12.016 29.062 1 96.06 290 SER A N 1
ATOM 2053 C CA . SER A 1 290 ? -23.828 12.18 30.031 1 96.06 290 SER A CA 1
ATOM 2054 C C . SER A 1 290 ? -24.953 11.188 29.766 1 96.06 290 SER A C 1
ATOM 2056 O O . SER A 1 290 ? -26 11.211 30.438 1 96.06 290 SER A O 1
ATOM 2058 N N . GLY A 1 291 ? -24.797 10.414 28.719 1 96.62 291 GLY A N 1
ATOM 2059 C CA . GLY A 1 291 ? -25.719 9.32 28.484 1 96.62 291 GLY A CA 1
ATOM 2060 C C . GLY A 1 291 ? -26.875 9.695 27.578 1 96.62 291 GLY A C 1
ATOM 2061 O O . GLY A 1 291 ? -27.859 8.969 27.484 1 96.62 291 GLY A O 1
ATOM 2062 N N . GLN A 1 292 ? -26.797 10.867 26.969 1 97.31 292 GLN A N 1
ATOM 2063 C CA . GLN A 1 292 ? -27.844 11.227 26.031 1 97.31 292 GLN A CA 1
ATOM 2064 C C . GLN A 1 292 ? -27.938 10.203 24.891 1 97.31 292 GLN A C 1
ATOM 2066 O O . GLN A 1 292 ? -26.969 9.992 24.156 1 97.31 292 GLN A O 1
ATOM 2071 N N . PRO A 1 293 ? -29.062 9.609 24.688 1 97.88 293 PRO A N 1
ATOM 2072 C CA . PRO A 1 293 ? -29.156 8.398 23.859 1 97.88 293 PRO A CA 1
ATOM 2073 C C . PRO A 1 293 ? -28.75 8.648 22.406 1 97.88 293 PRO A C 1
ATOM 2075 O O . PRO A 1 293 ? -28.062 7.824 21.812 1 97.88 293 PRO A O 1
ATOM 2078 N N . ASP A 1 294 ? -29.203 9.727 21.844 1 97.94 294 ASP A N 1
ATOM 2079 C CA . ASP A 1 294 ? -28.875 10 20.438 1 97.94 294 ASP A CA 1
ATOM 2080 C C . ASP A 1 294 ? -27.375 10.242 20.266 1 97.94 294 ASP A C 1
ATOM 2082 O O . ASP A 1 294 ? -26.781 9.758 19.297 1 97.94 294 ASP A O 1
ATOM 2086 N N . ALA A 1 295 ? -26.812 10.969 21.172 1 97.62 295 ALA A N 1
ATOM 2087 C CA . ALA A 1 295 ? -25.375 11.234 21.125 1 97.62 295 ALA A CA 1
ATOM 2088 C C . ALA A 1 295 ? -24.562 9.945 21.266 1 97.62 295 ALA A C 1
ATOM 2090 O O . ALA A 1 295 ? -23.594 9.727 20.531 1 97.62 295 ALA A O 1
ATOM 2091 N N . VAL A 1 296 ? -24.969 9.102 22.172 1 97.75 296 VAL A N 1
ATOM 2092 C CA . VAL A 1 296 ? -24.328 7.812 22.375 1 97.75 296 VAL A CA 1
ATOM 2093 C C . VAL A 1 296 ? -24.406 6.98 21.094 1 97.75 296 VAL A C 1
ATOM 2095 O O . VAL A 1 296 ? -23.391 6.434 20.641 1 97.75 296 VAL A O 1
ATOM 2098 N N . ARG A 1 297 ? -25.547 6.949 20.5 1 97.88 297 ARG A N 1
ATOM 2099 C CA . ARG A 1 297 ? -25.766 6.168 19.281 1 97.88 297 ARG A CA 1
ATOM 2100 C C . ARG A 1 297 ? -24.938 6.699 18.125 1 97.88 297 ARG A C 1
ATOM 2102 O O . ARG A 1 297 ? -24.266 5.93 17.438 1 97.88 297 ARG A O 1
ATOM 2109 N N . VAL A 1 298 ? -24.984 8 17.938 1 97.5 298 VAL A N 1
ATOM 2110 C CA . VAL A 1 298 ? -24.312 8.625 16.812 1 97.5 298 VAL A CA 1
ATOM 2111 C C . VAL A 1 298 ? -22.797 8.406 16.922 1 97.5 298 VAL A C 1
ATOM 2113 O O . VAL A 1 298 ? -22.141 8.039 15.945 1 97.5 298 VAL A O 1
ATOM 2116 N N . LEU A 1 299 ? -22.219 8.5 18.109 1 97.44 299 LEU A N 1
ATOM 2117 C CA . LEU A 1 299 ? -20.781 8.344 18.281 1 97.44 299 LEU A CA 1
ATOM 2118 C C . LEU A 1 299 ? -20.391 6.867 18.234 1 97.44 299 LEU A C 1
ATOM 2120 O O . LEU A 1 299 ? -19.297 6.523 17.797 1 97.44 299 LEU A O 1
ATOM 2124 N N . ALA A 1 300 ? -21.297 6.008 18.688 1 97.94 300 ALA A N 1
ATOM 2125 C CA . ALA A 1 300 ? -21.062 4.574 18.531 1 97.94 300 ALA A CA 1
ATOM 2126 C C . ALA A 1 300 ? -20.969 4.184 17.062 1 97.94 300 ALA A C 1
ATOM 2128 O O . ALA A 1 300 ? -20.062 3.447 16.672 1 97.94 300 ALA A O 1
ATOM 2129 N N . GLU A 1 301 ? -21.906 4.723 16.297 1 97.5 301 GLU A N 1
ATOM 2130 C CA . GLU A 1 301 ? -21.906 4.453 14.859 1 97.5 301 GLU A CA 1
ATOM 2131 C C . GLU A 1 301 ? -20.672 5.031 14.18 1 97.5 301 GLU A C 1
ATOM 2133 O O . GLU A 1 301 ? -20.078 4.395 13.305 1 97.5 301 GLU A O 1
ATOM 2138 N N . ALA A 1 302 ? -20.297 6.215 14.609 1 97.62 302 ALA A N 1
ATOM 2139 C CA . ALA A 1 302 ? -19.062 6.832 14.094 1 97.62 302 ALA A CA 1
ATOM 2140 C C . ALA A 1 302 ? -17.844 5.977 14.414 1 97.62 302 ALA A C 1
ATOM 2142 O O . ALA A 1 302 ? -17.016 5.727 13.547 1 97.62 302 ALA A O 1
ATOM 2143 N N . GLY A 1 303 ? -17.766 5.516 15.641 1 97.69 303 GLY A N 1
ATOM 2144 C CA . GLY A 1 303 ? -16.672 4.645 16.047 1 97.69 303 GLY A CA 1
ATOM 2145 C C . GLY A 1 303 ? -16.594 3.363 15.242 1 97.69 303 GLY A C 1
ATOM 2146 O O . GLY A 1 303 ? -15.508 2.953 14.812 1 97.69 303 GLY A O 1
ATOM 2147 N N . ARG A 1 304 ? -17.734 2.754 14.992 1 97.88 304 ARG A N 1
ATOM 2148 C CA . ARG A 1 304 ? -17.781 1.523 14.211 1 97.88 304 ARG A CA 1
ATOM 2149 C C . ARG A 1 304 ? -17.312 1.767 12.781 1 97.88 304 ARG A C 1
ATOM 2151 O O . ARG A 1 304 ? -16.609 0.935 12.203 1 97.88 304 ARG A O 1
ATOM 2158 N N . ALA A 1 305 ? -17.719 2.895 12.25 1 98.06 305 ALA A N 1
ATOM 2159 C CA . ALA A 1 305 ? -17.297 3.24 10.891 1 98.06 305 ALA A CA 1
ATOM 2160 C C . ALA A 1 305 ? -15.781 3.393 10.812 1 98.06 305 ALA A C 1
ATOM 2162 O O . ALA A 1 305 ? -15.141 2.84 9.922 1 98.06 305 ALA A O 1
ATOM 2163 N N . VAL A 1 306 ? -15.203 4.09 11.758 1 97.81 306 VAL A N 1
ATOM 2164 C CA . VAL A 1 306 ? -13.758 4.305 11.797 1 97.81 306 VAL A CA 1
ATOM 2165 C C . VAL A 1 306 ? -13.039 2.965 11.961 1 97.81 306 VAL A C 1
ATOM 2167 O O . VAL A 1 306 ? -12.094 2.664 11.234 1 97.81 306 VAL A O 1
ATOM 2170 N N . GLY A 1 307 ? -13.523 2.154 12.922 1 98 307 GLY A N 1
ATOM 2171 C CA . GLY A 1 307 ? -12.93 0.846 13.141 1 98 307 GLY A CA 1
ATOM 2172 C C . GLY A 1 307 ? -12.961 -0.038 11.906 1 98 307 GLY A C 1
ATOM 2173 O O . GLY A 1 307 ? -11.984 -0.738 11.617 1 98 307 GLY A O 1
ATOM 2174 N N . THR A 1 308 ? -14.062 0.001 11.211 1 97.81 308 THR A N 1
ATOM 2175 C CA . THR A 1 308 ? -14.195 -0.754 9.969 1 97.81 308 THR A CA 1
ATOM 2176 C C . THR A 1 308 ? -13.203 -0.256 8.922 1 97.81 308 THR A C 1
ATOM 2178 O O . THR A 1 308 ? -12.578 -1.055 8.227 1 97.81 308 THR A O 1
ATOM 2181 N N . GLY A 1 309 ? -13.086 1.08 8.797 1 98.06 309 GLY A N 1
ATOM 2182 C CA . GLY A 1 309 ? -12.086 1.652 7.914 1 98.06 309 GLY A CA 1
ATOM 2183 C C . GLY A 1 309 ? -10.672 1.197 8.234 1 98.06 309 GLY A C 1
ATOM 2184 O O . GLY A 1 309 ? -9.914 0.839 7.34 1 98.06 309 GLY A O 1
ATOM 2185 N N . ILE A 1 310 ? -10.336 1.157 9.492 1 97.94 310 ILE A N 1
ATOM 2186 C CA . ILE A 1 310 ? -9.016 0.75 9.945 1 97.94 310 ILE A CA 1
ATOM 2187 C C . ILE A 1 310 ? -8.797 -0.729 9.633 1 97.94 310 ILE A C 1
ATOM 2189 O O . ILE A 1 310 ? -7.715 -1.122 9.18 1 97.94 310 ILE A O 1
ATOM 2193 N N . ALA A 1 311 ? -9.797 -1.516 9.859 1 97.31 311 ALA A N 1
ATOM 2194 C CA . ALA A 1 311 ? -9.695 -2.932 9.516 1 97.31 311 ALA A CA 1
ATOM 2195 C C . ALA A 1 311 ? -9.469 -3.117 8.023 1 97.31 311 ALA A C 1
ATOM 2197 O O . ALA A 1 311 ? -8.711 -3.998 7.605 1 97.31 311 ALA A O 1
ATOM 2198 N N . THR A 1 312 ? -10.148 -2.32 7.227 1 97.5 312 THR A N 1
ATOM 2199 C CA . THR A 1 312 ? -9.969 -2.367 5.777 1 97.5 312 THR A CA 1
ATOM 2200 C C . THR A 1 312 ? -8.516 -2.094 5.398 1 97.5 312 THR A C 1
ATOM 2202 O O . THR A 1 312 ? -7.949 -2.789 4.555 1 97.5 312 THR A O 1
ATOM 2205 N N . ILE A 1 313 ? -7.902 -1.121 6.047 1 97.5 313 ILE A N 1
ATOM 2206 C CA . ILE A 1 313 ? -6.492 -0.81 5.832 1 97.5 313 ILE A CA 1
ATOM 2207 C C . ILE A 1 313 ? -5.637 -2.023 6.184 1 97.5 313 ILE A C 1
ATOM 2209 O O . ILE A 1 313 ? -4.797 -2.453 5.387 1 97.5 313 ILE A O 1
ATOM 2213 N N . ALA A 1 314 ? -5.879 -2.602 7.328 1 96.19 314 ALA A N 1
ATOM 2214 C CA . ALA A 1 314 ? -5.109 -3.752 7.797 1 96.19 314 ALA A CA 1
ATOM 2215 C C . ALA A 1 314 ? -5.254 -4.934 6.844 1 96.19 314 ALA A C 1
ATOM 2217 O O . ALA A 1 314 ? -4.273 -5.609 6.527 1 96.19 314 ALA A O 1
ATOM 2218 N N . ASN A 1 315 ? -6.438 -5.141 6.363 1 95.06 315 ASN A N 1
ATOM 2219 C CA . ASN A 1 315 ? -6.711 -6.266 5.473 1 95.06 315 ASN A CA 1
ATOM 2220 C C . ASN A 1 315 ? -6.016 -6.094 4.125 1 95.06 315 ASN A C 1
ATOM 2222 O O . ASN A 1 315 ? -5.559 -7.07 3.531 1 95.06 315 ASN A O 1
ATOM 2226 N N . LEU A 1 316 ? -5.938 -4.914 3.682 1 96.19 316 LEU A N 1
ATOM 2227 C CA . LEU A 1 316 ? -5.441 -4.688 2.33 1 96.19 316 LEU A CA 1
ATOM 2228 C C . LEU A 1 316 ? -3.92 -4.57 2.322 1 96.19 316 LEU A C 1
ATOM 2230 O O . LEU A 1 316 ? -3.252 -5.164 1.472 1 96.19 316 LEU A O 1
ATOM 2234 N N . VAL A 1 317 ? -3.369 -3.83 3.326 1 95.62 317 VAL A N 1
ATOM 2235 C CA . VAL A 1 317 ? -1.943 -3.543 3.199 1 95.62 317 VAL A CA 1
ATOM 2236 C C . VAL A 1 317 ? -1.17 -4.262 4.301 1 95.62 317 VAL A C 1
ATOM 2238 O O . VAL A 1 317 ? 0.064 -4.262 4.305 1 95.62 317 VAL A O 1
ATOM 2241 N N . GLY A 1 318 ? -1.832 -4.875 5.234 1 94.12 318 GLY A N 1
ATOM 2242 C CA . GLY A 1 318 ? -1.161 -5.605 6.297 1 94.12 318 GLY A CA 1
ATOM 2243 C C . GLY A 1 318 ? -0.286 -4.723 7.168 1 94.12 318 GLY A C 1
ATOM 2244 O O . GLY A 1 318 ? 0.858 -5.07 7.465 1 94.12 318 GLY A O 1
ATOM 2245 N N . ALA A 1 319 ? -0.839 -3.613 7.559 1 93.81 319 ALA A N 1
ATOM 2246 C CA . ALA A 1 319 ? -0.071 -2.693 8.398 1 93.81 319 ALA A CA 1
ATOM 2247 C C . ALA A 1 319 ? 0.276 -3.33 9.734 1 93.81 319 ALA A C 1
ATOM 2249 O O . ALA A 1 319 ? -0.597 -3.875 10.422 1 93.81 319 ALA A O 1
ATOM 2250 N N . GLU A 1 320 ? 1.525 -3.264 10.125 1 92.88 320 GLU A N 1
ATOM 2251 C CA . GLU A 1 320 ? 1.963 -3.797 11.406 1 92.88 320 GLU A CA 1
ATOM 2252 C C . GLU A 1 320 ? 1.598 -2.852 12.547 1 92.88 320 GLU A C 1
ATOM 2254 O O . GLU A 1 320 ? 1.298 -3.297 13.656 1 92.88 320 GLU A O 1
ATOM 2259 N N . HIS A 1 321 ? 1.702 -1.557 12.211 1 95.31 321 HIS A N 1
ATOM 2260 C CA . HIS A 1 321 ? 1.385 -0.503 13.164 1 95.31 321 HIS A CA 1
ATOM 2261 C C . HIS A 1 321 ? 0.339 0.455 12.602 1 95.31 321 HIS A C 1
ATOM 2263 O O . HIS A 1 321 ? 0.379 0.8 11.422 1 95.31 321 HIS A O 1
ATOM 2269 N N . ILE A 1 322 ? -0.593 0.754 13.461 1 97 322 ILE A N 1
ATOM 2270 C CA . ILE A 1 322 ? -1.616 1.731 13.109 1 97 322 ILE A CA 1
ATOM 2271 C C . ILE A 1 322 ? -1.666 2.834 14.164 1 97 322 ILE A C 1
ATOM 2273 O O . ILE A 1 322 ? -1.836 2.557 15.352 1 97 322 ILE A O 1
ATOM 2277 N N . VAL A 1 323 ? -1.433 4.043 13.711 1 96.5 323 VAL A N 1
ATOM 2278 C CA . VAL A 1 323 ? -1.518 5.207 14.578 1 96.5 323 VAL A CA 1
ATOM 2279 C C . VAL A 1 323 ? -2.791 5.992 14.273 1 96.5 323 VAL A C 1
ATOM 2281 O O . VAL A 1 323 ? -3.049 6.34 13.117 1 96.5 323 VAL A O 1
ATOM 2284 N N . ILE A 1 324 ? -3.59 6.215 15.258 1 95.94 324 ILE A N 1
ATOM 2285 C CA . ILE A 1 324 ? -4.77 7.07 15.133 1 95.94 324 ILE A CA 1
ATOM 2286 C C . ILE A 1 324 ? -4.477 8.438 15.742 1 95.94 324 ILE A C 1
ATOM 2288 O O . ILE A 1 324 ? -4.016 8.539 16.875 1 95.94 324 ILE A O 1
ATOM 2292 N N . THR A 1 325 ? -4.664 9.422 14.93 1 93.88 325 THR A N 1
ATOM 2293 C CA . THR A 1 325 ? -4.43 10.797 15.359 1 93.88 325 THR A CA 1
ATOM 2294 C C . THR A 1 325 ? -5.477 11.734 14.766 1 93.88 325 THR A C 1
ATOM 2296 O O . THR A 1 325 ? -6.496 11.289 14.242 1 93.88 325 THR A O 1
ATOM 2299 N N . GLY A 1 326 ? -5.305 13.055 15.07 1 88.62 326 GLY A N 1
ATOM 2300 C CA . GLY A 1 326 ? -6.23 14.047 14.547 1 88.62 326 GLY A CA 1
ATOM 2301 C C . GLY A 1 326 ? -6.891 14.875 15.633 1 88.62 326 GLY A C 1
ATOM 2302 O O . GLY A 1 326 ? -6.672 14.633 16.828 1 88.62 326 GLY A O 1
ATOM 2303 N N . GLU A 1 327 ? -7.68 15.766 15.188 1 81 327 GLU A N 1
ATOM 2304 C CA . GLU A 1 327 ? -8.281 16.75 16.094 1 81 327 GLU A CA 1
ATOM 2305 C C . GLU A 1 327 ? -9.242 16.094 17.062 1 81 327 GLU A C 1
ATOM 2307 O O . GLU A 1 327 ? -9.414 16.562 18.188 1 81 327 GLU A O 1
ATOM 2312 N N . ALA A 1 328 ? -9.828 15.047 16.625 1 76.62 328 ALA A N 1
ATOM 2313 C CA . ALA A 1 328 ? -10.781 14.352 17.484 1 76.62 328 ALA A CA 1
ATOM 2314 C C . ALA A 1 328 ? -10.094 13.781 18.734 1 76.62 328 ALA A C 1
ATOM 2316 O O . ALA A 1 328 ? -10.734 13.594 19.766 1 76.62 328 ALA A O 1
ATOM 2317 N N . ILE A 1 329 ? -8.945 13.328 18.609 1 75.38 329 ILE A N 1
ATOM 2318 C CA . ILE A 1 329 ? -8.203 12.719 19.703 1 75.38 329 ILE A CA 1
ATOM 2319 C C . ILE A 1 329 ? -7.746 13.797 20.688 1 75.38 329 ILE A C 1
ATOM 2321 O O . ILE A 1 329 ? -7.762 13.578 21.906 1 75.38 329 ILE A O 1
ATOM 2325 N N . GLY A 1 330 ? -7.836 14.984 20.312 1 66.12 330 GLY A N 1
ATOM 2326 C CA . GLY A 1 330 ? -7.48 16.109 21.156 1 66.12 330 GLY A CA 1
ATOM 2327 C C . GLY A 1 330 ? -5.992 16.219 21.422 1 66.12 330 GLY A C 1
ATOM 2328 O O . GLY A 1 330 ? -5.207 15.422 20.891 1 66.12 330 GLY A O 1
ATOM 2329 N N . SER A 1 331 ? -5.578 17.406 21.938 1 56.12 331 SER A N 1
ATOM 2330 C CA . SER A 1 331 ? -4.215 17.672 22.375 1 56.12 331 SER A CA 1
ATOM 2331 C C . SER A 1 331 ? -3.961 17.125 23.781 1 56.12 331 SER A C 1
ATOM 2333 O O . SER A 1 331 ? -4.906 16.812 24.5 1 56.12 331 SER A O 1
ATOM 2335 N N . SER A 1 332 ? -2.846 16.688 24.188 1 48.19 332 SER A N 1
ATOM 2336 C CA . SER A 1 332 ? -2.557 16.375 25.594 1 48.19 332 SER A CA 1
ATOM 2337 C C . SER A 1 332 ? -3.279 17.344 26.531 1 48.19 332 SER A C 1
ATOM 2339 O O . SER A 1 332 ? -3.586 18.484 26.141 1 48.19 332 SER A O 1
ATOM 2341 N N . PRO A 1 333 ? -3.748 16.875 27.781 1 40.69 333 PRO A N 1
ATOM 2342 C CA . PRO A 1 333 ? -4.527 17.578 28.812 1 40.69 333 PRO A CA 1
ATOM 2343 C C . PRO A 1 333 ? -4.184 19.062 28.906 1 40.69 333 PRO A C 1
ATOM 2345 O O . PRO A 1 333 ? -4.938 19.828 29.5 1 40.69 333 PRO A O 1
ATOM 2348 N N . SER A 1 334 ? -2.979 19.453 28.938 1 37.81 334 SER A N 1
ATOM 2349 C CA . SER A 1 334 ? -2.703 20.812 29.391 1 37.81 334 SER A CA 1
ATOM 2350 C C . SER A 1 334 ? -3.299 21.844 28.438 1 37.81 334 SER A C 1
ATOM 2352 O O . SER A 1 334 ? -3.203 23.047 28.672 1 37.81 334 SER A O 1
ATOM 2354 N N . ASP A 1 335 ? -3.434 21.578 27.203 1 42.25 335 ASP A N 1
ATOM 2355 C CA . ASP A 1 335 ? -3.768 22.719 26.359 1 42.25 335 ASP A CA 1
ATOM 2356 C C . ASP A 1 335 ? -5.254 23.047 26.453 1 42.25 335 ASP A C 1
ATOM 2358 O O . ASP A 1 335 ? -6.098 22.156 26.516 1 42.25 335 ASP A O 1
ATOM 2362 N N . THR A 1 336 ? -5.652 24.172 26.969 1 40.16 336 THR A N 1
ATOM 2363 C CA . THR A 1 336 ? -6.859 24.906 27.312 1 40.16 336 THR A CA 1
ATOM 2364 C C . THR A 1 336 ? -7.891 24.812 26.188 1 40.16 336 THR A C 1
ATOM 2366 O O . THR A 1 336 ? -8.992 25.344 26.297 1 40.16 336 THR A O 1
ATOM 2369 N N . ALA A 1 337 ? -7.48 24.766 25 1 44.62 337 ALA A N 1
ATOM 2370 C CA . ALA A 1 337 ? -8.539 25.062 24.047 1 44.62 337 ALA A CA 1
ATOM 2371 C C . ALA A 1 337 ? -9.656 24.016 24.125 1 44.62 337 ALA A C 1
ATOM 2373 O O . ALA A 1 337 ? -9.398 22.844 24.391 1 44.62 337 ALA A O 1
ATOM 2374 N N . ASP A 1 338 ? -10.922 24.266 24.484 1 48.09 338 ASP A N 1
ATOM 2375 C CA . ASP A 1 338 ? -12.242 23.641 24.469 1 48.09 338 ASP A CA 1
ATOM 2376 C C . ASP A 1 338 ? -12.273 22.453 23.5 1 48.09 338 ASP A C 1
ATOM 2378 O O . ASP A 1 338 ? -12.898 22.531 22.438 1 48.09 338 ASP A O 1
ATOM 2382 N N . ASP A 1 339 ? -11.164 21.734 23.188 1 50.22 339 ASP A N 1
ATOM 2383 C CA . ASP A 1 339 ? -10.836 20.969 21.984 1 50.22 339 ASP A CA 1
ATOM 2384 C C . ASP A 1 339 ? -11.742 19.75 21.844 1 50.22 339 ASP A C 1
ATOM 2386 O O . ASP A 1 339 ? -12.312 19.281 22.828 1 50.22 339 ASP A O 1
ATOM 2390 N N . GLU A 1 340 ? -12.094 19.328 20.641 1 58.06 340 GLU A N 1
ATOM 2391 C CA . GLU A 1 340 ? -12.766 18.328 19.828 1 58.06 340 GLU A CA 1
ATOM 2392 C C . GLU A 1 340 ? -12.398 16.906 20.266 1 58.06 340 GLU A C 1
ATOM 2394 O O . GLU A 1 340 ? -12.344 15.992 19.438 1 58.06 340 GLU A O 1
ATOM 2399 N N . GLN A 1 341 ? -12.445 16.75 21.641 1 69.38 341 GLN A N 1
ATOM 2400 C CA . GLN A 1 341 ? -12.016 15.414 22.047 1 69.38 341 GLN A CA 1
ATOM 2401 C C . GLN A 1 341 ? -13.203 14.469 22.172 1 69.38 341 GLN A C 1
ATOM 2403 O O . GLN A 1 341 ? -13.828 14.391 23.234 1 69.38 341 GLN A O 1
ATOM 2408 N N . ASP A 1 342 ? -13.562 13.945 21.156 1 76.5 342 ASP A N 1
ATOM 2409 C CA . ASP A 1 342 ? -14.688 13.016 21.141 1 76.5 342 ASP A CA 1
ATOM 2410 C C . ASP A 1 342 ? -14.219 11.586 20.891 1 76.5 342 ASP A C 1
ATOM 2412 O O . ASP A 1 342 ? -15.008 10.641 20.969 1 76.5 342 ASP A O 1
ATOM 2416 N N . TYR A 1 343 ? -12.938 11.438 20.781 1 87.12 343 TYR A N 1
ATOM 2417 C CA . TYR A 1 343 ? -12.477 10.117 20.375 1 87.12 343 TYR A CA 1
ATOM 2418 C C . TYR A 1 343 ? -12.609 9.117 21.516 1 87.12 343 TYR A C 1
ATOM 2420 O O . TYR A 1 343 ? -12.836 7.926 21.281 1 87.12 343 TYR A O 1
ATOM 2428 N N . ASP A 1 344 ? -12.531 9.602 22.672 1 88.44 344 ASP A N 1
ATOM 2429 C CA . ASP A 1 344 ? -12.594 8.688 23.797 1 88.44 344 ASP A CA 1
ATOM 2430 C C . ASP A 1 344 ? -13.922 7.941 23.844 1 88.44 344 ASP A C 1
ATOM 2432 O O . ASP A 1 344 ? -13.969 6.766 24.203 1 88.44 344 ASP A O 1
ATOM 2436 N N . VAL A 1 345 ? -15 8.609 23.469 1 91.56 345 VAL A N 1
ATOM 2437 C CA . VAL A 1 345 ? -16.312 7.98 23.422 1 91.56 345 VAL A CA 1
ATOM 2438 C C . VAL A 1 345 ? -16.375 6.996 22.266 1 91.56 345 VAL A C 1
ATOM 2440 O O . VAL A 1 345 ? -17.047 5.961 22.344 1 91.56 345 VAL A O 1
ATOM 2443 N N . MET A 1 346 ? -15.695 7.262 21.234 1 94.31 346 MET A N 1
ATOM 2444 C CA . MET A 1 346 ? -15.727 6.441 20.031 1 94.31 346 MET A CA 1
ATOM 2445 C C . MET A 1 346 ? -14.812 5.23 20.172 1 94.31 346 MET A C 1
ATOM 2447 O O . MET A 1 346 ? -15.047 4.195 19.531 1 94.31 346 MET A O 1
ATOM 2451 N N . ASP A 1 347 ? -13.805 5.301 21 1 94.44 347 ASP A N 1
ATOM 2452 C CA . ASP A 1 347 ? -12.656 4.395 21 1 94.44 347 ASP A CA 1
ATOM 2453 C C . ASP A 1 347 ? -13.102 2.951 21.219 1 94.44 347 ASP A C 1
ATOM 2455 O O . ASP A 1 347 ? -12.688 2.053 20.469 1 94.44 347 ASP A O 1
ATOM 2459 N N . PRO A 1 348 ? -13.977 2.686 22.203 1 95.94 348 PRO A N 1
ATOM 2460 C CA . PRO A 1 348 ? -14.375 1.289 22.391 1 95.94 348 PRO A CA 1
ATOM 2461 C C . PRO A 1 348 ? -15.047 0.689 21.156 1 95.94 348 PRO A C 1
ATOM 2463 O O . PRO A 1 348 ? -14.875 -0.5 20.875 1 95.94 348 PRO A O 1
ATOM 2466 N N . HIS A 1 349 ? -15.797 1.522 20.469 1 97.25 349 HIS A N 1
ATOM 2467 C CA . HIS A 1 349 ? -16.484 1.067 19.266 1 97.25 349 HIS A CA 1
ATOM 2468 C C . HIS A 1 349 ? -15.516 0.882 18.109 1 97.25 349 HIS A C 1
ATOM 2470 O O . HIS A 1 349 ? -15.68 -0.024 17.281 1 97.25 349 HIS A O 1
ATOM 2476 N N . VAL A 1 350 ? -14.477 1.742 18.047 1 97.12 350 VAL A N 1
ATOM 2477 C CA . VAL A 1 350 ? -13.43 1.608 17.031 1 97.12 350 VAL A CA 1
ATOM 2478 C C . VAL A 1 350 ? -12.711 0.273 17.219 1 97.12 350 VAL A C 1
ATOM 2480 O O . VAL A 1 350 ? -12.57 -0.499 16.266 1 97.12 350 VAL A O 1
ATOM 2483 N N . ARG A 1 351 ? -12.312 -0.027 18.406 1 96.5 351 ARG A N 1
ATOM 2484 C CA . ARG A 1 351 ? -11.547 -1.232 18.719 1 96.5 351 ARG A CA 1
ATOM 2485 C C . ARG A 1 351 ? -12.383 -2.486 18.469 1 96.5 351 ARG A C 1
ATOM 2487 O O . ARG A 1 351 ? -11.891 -3.465 17.906 1 96.5 351 ARG A O 1
ATOM 2494 N N . SER A 1 352 ? -13.586 -2.434 18.906 1 96.56 352 SER A N 1
ATOM 2495 C CA . SER A 1 352 ? -14.469 -3.574 18.703 1 96.56 352 SER A CA 1
ATOM 2496 C C . SER A 1 352 ? -14.695 -3.854 17.219 1 96.56 352 SER A C 1
ATOM 2498 O O . SER A 1 352 ? -14.648 -5.008 16.797 1 96.56 352 SER A O 1
ATOM 2500 N N . ALA A 1 353 ? -14.992 -2.814 16.484 1 96.5 353 ALA A N 1
ATOM 2501 C CA . ALA A 1 353 ? -15.211 -2.975 15.047 1 96.5 353 ALA A CA 1
ATOM 2502 C C . ALA A 1 353 ? -13.953 -3.494 14.352 1 96.5 353 ALA A C 1
ATOM 2504 O O . ALA A 1 353 ? -14.031 -4.348 13.461 1 96.5 353 ALA A O 1
ATOM 2505 N N . PHE A 1 354 ? -12.797 -2.994 14.789 1 97.25 354 PHE A N 1
ATOM 2506 C CA . PHE A 1 354 ? -11.539 -3.467 14.227 1 97.25 354 PHE A CA 1
ATOM 2507 C C . PHE A 1 354 ? -11.359 -4.957 14.477 1 97.25 354 PHE A C 1
ATOM 2509 O O . PHE A 1 354 ? -11.07 -5.719 13.547 1 97.25 354 PHE A O 1
ATOM 2516 N N . GLU A 1 355 ? -11.531 -5.355 15.656 1 94.56 355 GLU A N 1
ATOM 2517 C CA . GLU A 1 355 ? -11.367 -6.754 16.047 1 94.56 355 GLU A CA 1
ATOM 2518 C C . GLU A 1 355 ? -12.328 -7.656 15.266 1 94.56 355 GLU A C 1
ATOM 2520 O O . GLU A 1 355 ? -11.953 -8.758 14.859 1 94.56 355 GLU A O 1
ATOM 2525 N N . GLN A 1 356 ? -13.453 -7.156 15.086 1 93.5 356 GLN A N 1
ATOM 2526 C CA . GLN A 1 356 ? -14.477 -7.93 14.391 1 93.5 356 GLN A CA 1
ATOM 2527 C C . GLN A 1 356 ? -14.148 -8.047 12.898 1 93.5 356 GLN A C 1
ATOM 2529 O O . GLN A 1 356 ? -14.352 -9.109 12.305 1 93.5 356 GLN A O 1
ATOM 2534 N N . ARG A 1 357 ? -13.641 -6.984 12.297 1 94.88 357 ARG A N 1
ATOM 2535 C CA . ARG A 1 357 ? -13.586 -6.879 10.844 1 94.88 357 ARG A CA 1
ATOM 2536 C C . ARG A 1 357 ? -12.203 -7.266 10.32 1 94.88 357 ARG A C 1
ATOM 2538 O O . ARG A 1 357 ? -12.047 -7.566 9.141 1 94.88 357 ARG A O 1
ATOM 2545 N N . ALA A 1 358 ? -11.164 -7.211 11.148 1 92.38 358 ALA A N 1
ATOM 2546 C CA . ALA A 1 358 ? -9.82 -7.586 10.711 1 92.38 358 ALA A CA 1
ATOM 2547 C C . ALA A 1 358 ? -9.727 -9.086 10.43 1 92.38 358 ALA A C 1
ATOM 2549 O O . ALA A 1 358 ? -10.172 -9.898 11.242 1 92.38 358 ALA A O 1
ATOM 2550 N N . PHE A 1 359 ? -9.133 -9.461 9.352 1 86.12 359 PHE A N 1
ATOM 2551 C CA . PHE A 1 359 ? -9.062 -10.844 8.906 1 86.12 359 PHE A CA 1
ATOM 2552 C C . PHE A 1 359 ? -7.738 -11.477 9.305 1 86.12 359 PHE A C 1
ATOM 2554 O O . PHE A 1 359 ? -6.672 -10.938 9 1 86.12 359 PHE A O 1
ATOM 2561 N N . GLY A 1 360 ? -7.883 -12.641 9.961 1 82.31 360 GLY A N 1
ATOM 2562 C CA . GLY A 1 360 ? -6.699 -13.438 10.25 1 82.31 360 GLY A CA 1
ATOM 2563 C C . GLY A 1 360 ? -5.648 -12.672 11.031 1 82.31 360 GLY A C 1
ATOM 2564 O O . GLY A 1 360 ? -5.945 -12.07 12.062 1 82.31 360 GLY A O 1
ATOM 2565 N N . SER A 1 361 ? -4.398 -12.703 10.5 1 84.81 361 SER A N 1
ATOM 2566 C CA . SER A 1 361 ? -3.256 -12.125 11.203 1 84.81 361 SER A CA 1
ATOM 2567 C C . SER A 1 361 ? -3.271 -10.602 11.125 1 84.81 361 SER A C 1
ATOM 2569 O O . SER A 1 361 ? -2.547 -9.93 11.867 1 84.81 361 SER A O 1
ATOM 2571 N N . ALA A 1 362 ? -4.125 -10.062 10.305 1 86.38 362 ALA A N 1
ATOM 2572 C CA . ALA A 1 362 ? -4.246 -8.609 10.242 1 86.38 362 ALA A CA 1
ATOM 2573 C C . ALA A 1 362 ? -4.699 -8.031 11.586 1 86.38 362 ALA A C 1
ATOM 2575 O O . ALA A 1 362 ? -4.418 -6.875 11.898 1 86.38 362 ALA A O 1
ATOM 2576 N N . ALA A 1 363 ? -5.371 -8.859 12.398 1 89 363 ALA A N 1
ATOM 2577 C CA . ALA A 1 363 ? -5.895 -8.438 13.695 1 89 363 ALA A CA 1
ATOM 2578 C C . ALA A 1 363 ? -4.762 -8.203 14.695 1 89 363 ALA A C 1
ATOM 2580 O O . ALA A 1 363 ? -4.973 -7.609 15.758 1 89 363 ALA A O 1
ATOM 2581 N N . ARG A 1 364 ? -3.568 -8.633 14.344 1 90.06 364 ARG A N 1
ATOM 2582 C CA . ARG A 1 364 ? -2.424 -8.508 15.234 1 90.06 364 ARG A CA 1
ATOM 2583 C C . ARG A 1 364 ? -1.814 -7.109 15.156 1 90.06 364 ARG A C 1
ATOM 2585 O O . ARG A 1 364 ? -0.911 -6.773 15.922 1 90.06 364 ARG A O 1
ATOM 2592 N N . ALA A 1 365 ? -2.299 -6.293 14.25 1 92.81 365 ALA A N 1
ATOM 2593 C CA . ALA A 1 365 ? -1.762 -4.941 14.109 1 92.81 365 ALA A CA 1
ATOM 2594 C C . ALA A 1 365 ? -1.855 -4.176 15.422 1 92.81 365 ALA A C 1
ATOM 2596 O O . ALA A 1 365 ? -2.879 -4.234 16.109 1 92.81 365 ALA A O 1
ATOM 2597 N N . ALA A 1 366 ? -0.779 -3.508 15.75 1 93.25 366 ALA A N 1
ATOM 2598 C CA . ALA A 1 366 ? -0.784 -2.668 16.938 1 93.25 366 ALA A CA 1
ATOM 2599 C C . ALA A 1 366 ? -1.429 -1.314 16.656 1 93.25 366 ALA A C 1
ATOM 2601 O O . ALA A 1 366 ? -1.027 -0.611 15.727 1 93.25 366 ALA A O 1
ATOM 2602 N N . ILE A 1 367 ? -2.436 -0.969 17.484 1 94.12 367 ILE A N 1
ATOM 2603 C CA . ILE A 1 367 ? -3.111 0.314 17.328 1 94.12 367 ILE A CA 1
ATOM 2604 C C . ILE A 1 367 ? -2.693 1.261 18.453 1 94.12 367 ILE A C 1
ATOM 2606 O O . ILE A 1 367 ? -2.852 0.942 19.625 1 94.12 367 ILE A O 1
ATOM 2610 N N . GLU A 1 368 ? -2.145 2.398 18.078 1 92.69 368 GLU A N 1
ATOM 2611 C CA . GLU A 1 368 ? -1.708 3.416 19.031 1 92.69 368 GLU A CA 1
ATOM 2612 C C . GLU A 1 368 ? -2.416 4.746 18.781 1 92.69 368 GLU A C 1
ATOM 2614 O O . GLU A 1 368 ? -2.629 5.137 17.625 1 92.69 368 GLU A O 1
ATOM 2619 N N . LEU A 1 369 ? -2.775 5.398 19.875 1 91.25 369 LEU A N 1
ATOM 2620 C CA . LEU A 1 369 ? -3.311 6.754 19.797 1 91.25 369 LEU A CA 1
ATOM 2621 C C . LEU A 1 369 ? -2.205 7.789 19.969 1 91.25 369 LEU A C 1
ATOM 2623 O O . LEU A 1 369 ? -1.336 7.637 20.828 1 91.25 369 LEU A O 1
ATOM 2627 N N . ARG A 1 370 ? -2.266 8.797 19.109 1 88 370 ARG A N 1
ATOM 2628 C CA . ARG A 1 370 ? -1.289 9.875 19.203 1 88 370 ARG A CA 1
ATOM 2629 C C . ARG A 1 370 ? -1.968 11.242 19.125 1 88 370 ARG A C 1
ATOM 2631 O O . ARG A 1 370 ? -2.324 11.688 18.031 1 88 370 ARG A O 1
ATOM 2638 N N . PRO A 1 371 ? -2.053 11.875 20.234 1 84.25 371 PRO A N 1
ATOM 2639 C CA . PRO A 1 371 ? -2.619 13.219 20.188 1 84.25 371 PRO A CA 1
ATOM 2640 C C . PRO A 1 371 ? -1.814 14.172 19.297 1 84.25 371 PRO A C 1
ATOM 2642 O O . PRO A 1 371 ? -0.601 14.008 19.156 1 84.25 371 PRO A O 1
ATOM 2645 N N . LEU A 1 372 ? -2.541 15.07 18.719 1 84.62 372 LEU A N 1
ATOM 2646 C CA . LEU A 1 372 ? -1.952 16.016 17.766 1 84.62 372 LEU A CA 1
ATOM 2647 C C . LEU A 1 372 ? -2.479 17.422 18 1 84.62 372 LEU A C 1
ATOM 2649 O O . LEU A 1 372 ? -3.668 17.609 18.25 1 84.62 372 LEU A O 1
ATOM 2653 N N . ARG A 1 373 ? -1.521 18.344 18.062 1 79.69 373 ARG A N 1
ATOM 2654 C CA . ARG A 1 373 ? -1.909 19.75 17.953 1 79.69 373 ARG A CA 1
ATOM 2655 C C . ARG A 1 373 ? -2.021 20.172 16.5 1 79.69 373 ARG A C 1
ATOM 2657 O O . ARG A 1 373 ? -1.402 19.578 15.617 1 79.69 373 ARG A O 1
ATOM 2664 N N . PHE A 1 374 ? -2.822 21.141 16.328 1 79.38 374 PHE A N 1
ATOM 2665 C CA . PHE A 1 374 ? -3.012 21.562 14.945 1 79.38 374 PHE A CA 1
ATOM 2666 C C . PHE A 1 374 ? -1.689 22.016 14.328 1 79.38 374 PHE A C 1
ATOM 2668 O O . PHE A 1 374 ? -1.452 21.797 13.133 1 79.38 374 PHE A O 1
ATOM 2675 N N . VAL A 1 375 ? -0.798 22.625 15.102 1 85.44 375 VAL A N 1
ATOM 2676 C CA . VAL A 1 375 ? 0.493 23.109 14.625 1 85.44 375 VAL A CA 1
ATOM 2677 C C . VAL A 1 375 ? 1.336 21.938 14.125 1 85.44 375 VAL A C 1
ATOM 2679 O O . VAL A 1 375 ? 2.256 22.125 13.328 1 85.44 375 VAL A O 1
ATOM 2682 N N . ASP A 1 376 ? 0.957 20.781 14.602 1 92.19 376 ASP A N 1
ATOM 2683 C CA . ASP A 1 376 ? 1.714 19.594 14.203 1 92.19 376 ASP A CA 1
ATOM 2684 C C . ASP A 1 376 ? 1.541 19.297 12.719 1 92.19 376 ASP A C 1
ATOM 2686 O O . ASP A 1 376 ? 2.412 18.688 12.094 1 92.19 376 ASP A O 1
ATOM 2690 N N . TRP A 1 377 ? 0.417 19.75 12.156 1 95 377 TRP A N 1
ATOM 2691 C CA . TRP A 1 377 ? 0.237 19.641 10.711 1 95 377 TRP A CA 1
ATOM 2692 C C . TRP A 1 377 ? 1.295 20.453 9.969 1 95 377 TRP A C 1
ATOM 2694 O O . TRP A 1 377 ? 1.892 19.969 9.008 1 95 377 TRP A O 1
ATOM 2704 N N . ALA A 1 378 ? 1.527 21.672 10.461 1 97.69 378 ALA A N 1
ATOM 2705 C CA . ALA A 1 378 ? 2.555 22.531 9.875 1 97.69 378 ALA A CA 1
ATOM 2706 C C . ALA A 1 378 ? 3.947 21.953 10.086 1 97.69 378 ALA A C 1
ATOM 2708 O O . ALA A 1 378 ? 4.809 22.047 9.211 1 97.69 378 ALA A O 1
ATOM 2709 N N . ARG A 1 379 ? 4.121 21.359 11.211 1 97.38 379 ARG A N 1
ATOM 2710 C CA . ARG A 1 379 ? 5.395 20.703 11.477 1 97.38 379 ARG A CA 1
ATOM 2711 C C . ARG A 1 379 ? 5.633 19.547 10.508 1 97.38 379 ARG A C 1
ATOM 2713 O O . ARG A 1 379 ? 6.766 19.312 10.086 1 97.38 379 ARG A O 1
ATOM 2720 N N . GLY A 1 380 ? 4.535 18.797 10.203 1 97.88 380 GLY A N 1
ATOM 2721 C CA . GLY A 1 380 ? 4.641 17.781 9.172 1 97.88 380 GLY A CA 1
ATOM 2722 C C . GLY A 1 380 ? 5.121 18.328 7.84 1 97.88 380 GLY A C 1
ATOM 2723 O O . GLY A 1 380 ? 5.969 17.719 7.18 1 97.88 380 GLY A O 1
ATOM 2724 N N . ALA A 1 381 ? 4.586 19.453 7.457 1 98.62 381 ALA A N 1
ATOM 2725 C CA . ALA A 1 381 ? 5.027 20.109 6.234 1 98.62 381 ALA A CA 1
ATOM 2726 C C . ALA A 1 381 ? 6.504 20.484 6.316 1 98.62 381 ALA A C 1
ATOM 2728 O O . ALA A 1 381 ? 7.254 20.312 5.352 1 98.62 381 ALA A O 1
ATOM 2729 N N . ALA A 1 382 ? 6.938 20.984 7.461 1 98.69 382 ALA A N 1
ATOM 2730 C CA . ALA A 1 382 ? 8.344 21.312 7.684 1 98.69 382 ALA A CA 1
ATOM 2731 C C . ALA A 1 382 ? 9.219 20.078 7.527 1 98.69 382 ALA A C 1
ATOM 2733 O O . ALA A 1 382 ? 10.305 20.141 6.941 1 98.69 382 ALA A O 1
ATOM 2734 N N . ALA A 1 383 ? 8.703 19 8.055 1 98.06 383 ALA A N 1
ATOM 2735 C CA . ALA A 1 383 ? 9.445 17.75 7.957 1 98.06 383 ALA A CA 1
ATOM 2736 C C . ALA A 1 383 ? 9.68 17.375 6.496 1 98.06 383 ALA A C 1
ATOM 2738 O O . ALA A 1 383 ? 10.758 16.875 6.141 1 98.06 383 ALA A O 1
ATOM 2739 N N . CYS A 1 384 ? 8.703 17.578 5.648 1 98.12 384 CYS A N 1
ATOM 2740 C CA . CYS A 1 384 ? 8.859 17.312 4.223 1 98.12 384 CYS A CA 1
ATOM 2741 C C . CYS A 1 384 ? 9.953 18.172 3.617 1 98.12 384 CYS A C 1
ATOM 2743 O O . CYS A 1 384 ? 10.734 17.703 2.793 1 98.12 384 CYS A O 1
ATOM 2745 N N . ALA A 1 385 ? 10.008 19.391 4.023 1 98.31 385 ALA A N 1
ATOM 2746 C CA . ALA A 1 385 ? 11.039 20.297 3.537 1 98.31 385 ALA A CA 1
ATOM 2747 C C . ALA A 1 385 ? 12.422 19.859 4.008 1 98.31 385 ALA A C 1
ATOM 2749 O O . ALA A 1 385 ? 13.391 19.922 3.248 1 98.31 385 ALA A O 1
ATOM 2750 N N . VAL A 1 386 ? 12.523 19.438 5.254 1 97.69 386 VAL A N 1
ATOM 2751 C CA . VAL A 1 386 ? 13.789 18.938 5.777 1 97.69 386 VAL A CA 1
ATOM 2752 C C . VAL A 1 386 ? 14.234 17.719 4.98 1 97.69 386 VAL A C 1
ATOM 2754 O O . VAL A 1 386 ? 15.391 17.625 4.562 1 97.69 386 VAL A O 1
ATOM 2757 N N . GLU A 1 387 ? 13.312 16.797 4.789 1 96.31 387 GLU A N 1
ATOM 2758 C CA . GLU A 1 387 ? 13.633 15.594 4.027 1 96.31 387 GLU A CA 1
ATOM 2759 C C . GLU A 1 387 ? 14.156 15.945 2.635 1 96.31 387 GLU A C 1
ATOM 2761 O O . GLU A 1 387 ? 15.133 15.367 2.166 1 96.31 387 GLU A O 1
ATOM 2766 N N . ASP A 1 388 ? 13.469 16.859 2.008 1 96.56 388 ASP A N 1
ATOM 2767 C CA . ASP A 1 388 ? 13.875 17.281 0.671 1 96.56 388 ASP A CA 1
ATOM 2768 C C . ASP A 1 388 ? 15.273 17.891 0.689 1 96.56 388 ASP A C 1
ATOM 2770 O O . ASP A 1 388 ? 16.109 17.562 -0.16 1 96.56 388 ASP A O 1
ATOM 2774 N N . PHE A 1 389 ? 15.578 18.734 1.653 1 96.06 389 PHE A N 1
ATOM 2775 C CA . PHE A 1 389 ? 16.875 19.391 1.791 1 96.06 389 PHE A CA 1
ATOM 2776 C C . PHE A 1 389 ? 17.984 18.359 1.977 1 96.06 389 PHE A C 1
ATOM 2778 O O . PHE A 1 389 ? 18.984 18.391 1.263 1 96.06 389 PHE A O 1
ATOM 2785 N N . VAL A 1 390 ? 17.766 17.453 2.898 1 95.06 390 VAL A N 1
ATOM 2786 C CA . VAL A 1 390 ? 18.781 16.469 3.258 1 95.06 390 VAL A CA 1
ATOM 2787 C C . VAL A 1 390 ? 19.016 15.516 2.09 1 95.06 390 VAL A C 1
ATOM 2789 O O . VAL A 1 390 ? 20.156 15.109 1.834 1 95.06 390 VAL A O 1
ATOM 2792 N N . THR A 1 391 ? 17.984 15.133 1.407 1 92.75 391 THR A N 1
ATOM 2793 C CA . THR A 1 391 ? 18.062 14.156 0.321 1 92.75 391 THR A CA 1
ATOM 2794 C C . THR A 1 391 ? 18.734 14.773 -0.907 1 92.75 391 THR A C 1
ATOM 2796 O O . THR A 1 391 ? 19.422 14.078 -1.65 1 92.75 391 THR A O 1
ATOM 2799 N N . HIS A 1 392 ? 18.562 16.062 -1.117 1 91.62 392 HIS A N 1
ATOM 2800 C CA . HIS A 1 392 ? 19.016 16.656 -2.371 1 91.62 392 HIS A CA 1
ATOM 2801 C C . HIS A 1 392 ? 20.203 17.578 -2.146 1 91.62 392 HIS A C 1
ATOM 2803 O O . HIS A 1 392 ? 20.734 18.156 -3.098 1 91.62 392 HIS A O 1
ATOM 2809 N N . TYR A 1 393 ? 20.562 17.703 -0.93 1 90.06 393 TYR A N 1
ATOM 2810 C CA . TYR A 1 393 ? 21.703 18.562 -0.658 1 90.06 393 TYR A CA 1
ATOM 2811 C C . TYR A 1 393 ? 22.938 18.109 -1.445 1 90.06 393 TYR A C 1
ATOM 2813 O O . TYR A 1 393 ? 23.297 16.938 -1.421 1 90.06 393 TYR A O 1
ATOM 2821 N N . GLY A 1 394 ? 23.531 18.969 -2.139 1 84.75 394 GLY A N 1
ATOM 2822 C CA . GLY A 1 394 ? 24.75 18.703 -2.873 1 84.75 394 GLY A CA 1
ATOM 2823 C C . GLY A 1 394 ? 24.516 18 -4.191 1 84.75 394 GLY A C 1
ATOM 2824 O O . GLY A 1 394 ? 25.469 17.609 -4.871 1 84.75 394 GLY A O 1
ATOM 2825 N N . ARG A 1 395 ? 23.25 17.531 -4.422 1 73.94 395 ARG A N 1
ATOM 2826 C CA . ARG A 1 395 ? 22.984 16.859 -5.691 1 73.94 395 ARG A CA 1
ATOM 2827 C C . ARG A 1 395 ? 22.734 17.875 -6.805 1 73.94 395 ARG A C 1
ATOM 2829 O O . ARG A 1 395 ? 22.125 18.922 -6.578 1 73.94 395 ARG A O 1
ATOM 2836 N N . SER A 1 396 ? 23.75 18.188 -7.723 1 53.34 396 SER A N 1
ATOM 2837 C CA . SER A 1 396 ? 23.609 19.062 -8.883 1 53.34 396 SER A CA 1
ATOM 2838 C C . SER A 1 396 ? 22.547 18.547 -9.852 1 53.34 396 SER A C 1
ATOM 2840 O O . SER A 1 396 ? 22.312 17.328 -9.938 1 53.34 396 SER A O 1
ATOM 2842 N N . MET B 1 1 ? 32.219 -37.75 -8.578 1 25.92 1 MET B N 1
ATOM 2843 C CA . MET B 1 1 ? 32.188 -36.656 -7.613 1 25.92 1 MET B CA 1
ATOM 2844 C C . MET B 1 1 ? 31.953 -35.312 -8.312 1 25.92 1 MET B C 1
ATOM 2846 O O . MET B 1 1 ? 32.875 -34.719 -8.844 1 25.92 1 MET B O 1
ATOM 2850 N N . SER B 1 2 ? 30.938 -35.219 -9.156 1 27.06 2 SER B N 1
ATOM 2851 C CA . SER B 1 2 ? 30.641 -34 -9.922 1 27.06 2 SER B CA 1
ATOM 2852 C C . SER B 1 2 ? 30.594 -32.781 -9.016 1 27.06 2 SER B C 1
ATOM 2854 O O . SER B 1 2 ? 29.828 -32.719 -8.055 1 27.06 2 SER B O 1
ATOM 2856 N N . ALA B 1 3 ? 31.844 -32.156 -8.734 1 35.94 3 ALA B N 1
ATOM 2857 C CA . ALA B 1 3 ? 32.062 -30.938 -7.953 1 35.94 3 ALA B CA 1
ATOM 2858 C C . ALA B 1 3 ? 30.969 -29.922 -8.195 1 35.94 3 ALA B C 1
ATOM 2860 O O . ALA B 1 3 ? 30.766 -29.469 -9.328 1 35.94 3 ALA B O 1
ATOM 2861 N N . THR B 1 4 ? 29.719 -30.094 -7.711 1 40.31 4 THR B N 1
ATOM 2862 C CA . THR B 1 4 ? 28.797 -28.969 -7.633 1 40.31 4 THR B CA 1
ATOM 2863 C C . THR B 1 4 ? 29.562 -27.656 -7.594 1 40.31 4 THR B C 1
ATOM 2865 O O . THR B 1 4 ? 30.203 -27.328 -6.594 1 40.31 4 THR B O 1
ATOM 2868 N N . SER B 1 5 ? 30.203 -27.281 -8.555 1 48 5 SER B N 1
ATOM 2869 C CA . SER B 1 5 ? 31.031 -26.078 -8.609 1 48 5 SER B CA 1
ATOM 2870 C C . SER B 1 5 ? 30.312 -24.891 -7.961 1 48 5 SER B C 1
ATOM 2872 O O . SER B 1 5 ? 29.141 -24.672 -8.203 1 48 5 SER B O 1
ATOM 2874 N N . ALA B 1 6 ? 30.812 -24.453 -6.836 1 58.03 6 ALA B N 1
ATOM 2875 C CA . ALA B 1 6 ? 30.344 -23.312 -6.062 1 58.03 6 ALA B CA 1
ATOM 2876 C C . ALA B 1 6 ? 30.062 -22.109 -6.965 1 58.03 6 ALA B C 1
ATOM 2878 O O . ALA B 1 6 ? 30.844 -21.828 -7.883 1 58.03 6 ALA B O 1
ATOM 2879 N N . ALA B 1 7 ? 28.797 -21.719 -7.09 1 70.75 7 ALA B N 1
ATOM 2880 C CA . ALA B 1 7 ? 28.422 -20.516 -7.828 1 70.75 7 ALA B CA 1
ATOM 2881 C C . ALA B 1 7 ? 29.422 -19.391 -7.574 1 70.75 7 ALA B C 1
ATOM 2883 O O . ALA B 1 7 ? 29.891 -19.203 -6.449 1 70.75 7 ALA B O 1
ATOM 2884 N N . PRO B 1 8 ? 29.922 -18.828 -8.672 1 76.88 8 PRO B N 1
ATOM 2885 C CA . PRO B 1 8 ? 30.812 -17.688 -8.477 1 76.88 8 PRO B CA 1
ATOM 2886 C C . PRO B 1 8 ? 30.172 -16.562 -7.652 1 76.88 8 PRO B C 1
ATOM 2888 O O . PRO B 1 8 ? 28.938 -16.453 -7.609 1 76.88 8 PRO B O 1
ATOM 2891 N N . ALA B 1 9 ? 31.016 -15.891 -6.934 1 83.75 9 ALA B N 1
ATOM 2892 C CA . ALA B 1 9 ? 30.547 -14.711 -6.207 1 83.75 9 ALA B CA 1
ATOM 2893 C C . ALA B 1 9 ? 30.078 -13.625 -7.168 1 83.75 9 ALA B C 1
ATOM 2895 O O . ALA B 1 9 ? 30.781 -13.297 -8.133 1 83.75 9 ALA B O 1
ATOM 2896 N N . LEU B 1 10 ? 28.969 -13.25 -7.059 1 89.25 10 LEU B N 1
ATOM 2897 C CA . LEU B 1 10 ? 28.406 -12.234 -7.93 1 89.25 10 LEU B CA 1
ATOM 2898 C C . LEU B 1 10 ? 28.297 -10.898 -7.203 1 89.25 10 LEU B C 1
ATOM 2900 O O . LEU B 1 10 ? 27.859 -10.852 -6.047 1 89.25 10 LEU B O 1
ATOM 2904 N N . SER B 1 11 ? 28.766 -9.844 -7.777 1 87.44 11 SER B N 1
ATOM 2905 C CA . SER B 1 11 ? 28.609 -8.492 -7.238 1 87.44 11 SER B CA 1
ATOM 2906 C C . SER B 1 11 ? 27.156 -8.016 -7.336 1 87.44 11 SER B C 1
ATOM 2908 O O . SER B 1 11 ? 26.359 -8.594 -8.07 1 87.44 11 SER B O 1
ATOM 2910 N N . PRO B 1 12 ? 26.875 -6.969 -6.59 1 86.69 12 PRO B N 1
ATOM 2911 C CA . PRO B 1 12 ? 25.547 -6.379 -6.738 1 86.69 12 PRO B CA 1
ATOM 2912 C C . PRO B 1 12 ? 25.234 -5.953 -8.172 1 86.69 12 PRO B C 1
ATOM 2914 O O . PRO B 1 12 ? 24.109 -6.105 -8.641 1 86.69 12 PRO B O 1
ATOM 2917 N N . ALA B 1 13 ? 26.203 -5.465 -8.836 1 89.44 13 ALA B N 1
ATOM 2918 C CA . ALA B 1 13 ? 26.031 -5.105 -10.242 1 89.44 13 ALA B CA 1
ATOM 2919 C C . ALA B 1 13 ? 25.719 -6.332 -11.094 1 89.44 13 ALA B C 1
ATOM 2921 O O . ALA B 1 13 ? 24.875 -6.27 -12 1 89.44 13 ALA B O 1
ATOM 2922 N N . GLY B 1 14 ? 26.406 -7.383 -10.789 1 92.81 14 GLY B N 1
ATOM 2923 C CA . GLY B 1 14 ? 26.125 -8.625 -11.492 1 92.81 14 GLY B CA 1
ATOM 2924 C C . GLY B 1 14 ? 24.703 -9.117 -11.32 1 92.81 14 GLY B C 1
ATOM 2925 O O . GLY B 1 14 ? 24.062 -9.531 -12.281 1 92.81 14 GLY B O 1
ATOM 2926 N N . THR B 1 15 ? 24.266 -9.039 -10.086 1 92.94 15 THR B N 1
ATOM 2927 C CA . THR B 1 15 ? 22.891 -9.438 -9.789 1 92.94 15 THR B CA 1
ATOM 2928 C C . THR B 1 15 ? 21.891 -8.57 -10.562 1 92.94 15 THR B C 1
ATOM 2930 O O . THR B 1 15 ? 20.938 -9.086 -11.148 1 92.94 15 THR B O 1
ATOM 2933 N N . ARG B 1 16 ? 22.141 -7.301 -10.586 1 91.56 16 ARG B N 1
ATOM 2934 C CA . ARG B 1 16 ? 21.266 -6.367 -11.281 1 91.56 16 ARG B CA 1
ATOM 2935 C C . ARG B 1 16 ? 21.219 -6.668 -12.773 1 91.56 16 ARG B C 1
ATOM 2937 O O . ARG B 1 16 ? 20.141 -6.664 -13.383 1 91.56 16 ARG B O 1
ATOM 2944 N N . VAL B 1 17 ? 22.312 -6.926 -13.352 1 93.56 17 VAL B N 1
ATOM 2945 C CA . VAL B 1 17 ? 22.406 -7.23 -14.773 1 93.56 17 VAL B CA 1
ATOM 2946 C C . VAL B 1 17 ? 21.688 -8.547 -15.062 1 93.56 17 VAL B C 1
ATOM 2948 O O . VAL B 1 17 ? 20.953 -8.656 -16.047 1 93.56 17 VAL B O 1
ATOM 2951 N N . PHE B 1 18 ? 21.953 -9.531 -14.219 1 94.5 18 PHE B N 1
ATOM 2952 C CA . PHE B 1 18 ? 21.297 -10.828 -14.375 1 94.5 18 PHE B CA 1
ATOM 2953 C C . PHE B 1 18 ? 19.781 -10.688 -14.328 1 94.5 18 PHE B C 1
ATOM 2955 O O . PHE B 1 18 ? 19.078 -11.203 -15.203 1 94.5 18 PHE B O 1
ATOM 2962 N N . GLN B 1 19 ? 19.297 -9.922 -13.383 1 93.06 19 GLN B N 1
ATOM 2963 C CA . GLN B 1 19 ? 17.875 -9.688 -13.242 1 93.06 19 GLN B CA 1
ATOM 2964 C C . GLN B 1 19 ? 17.297 -9.016 -14.484 1 93.06 19 GLN B C 1
ATOM 2966 O O . GLN B 1 19 ? 16.25 -9.422 -15 1 93.06 19 GLN B O 1
ATOM 2971 N N . GLN B 1 20 ? 18.016 -8.062 -14.953 1 92.06 20 GLN B N 1
ATOM 2972 C CA . GLN B 1 20 ? 17.547 -7.32 -16.109 1 92.06 20 GLN B CA 1
ATOM 2973 C C . GLN B 1 20 ? 17.438 -8.227 -17.344 1 92.06 20 GLN B C 1
ATOM 2975 O O . GLN B 1 20 ? 16.453 -8.164 -18.078 1 92.06 20 GLN B O 1
ATOM 2980 N N . LEU B 1 21 ? 18.422 -9 -17.547 1 93.69 21 LEU B N 1
ATOM 2981 C CA . LEU B 1 21 ? 18.438 -9.867 -18.719 1 93.69 21 LEU B CA 1
ATOM 2982 C C . LEU B 1 21 ? 17.359 -10.938 -18.625 1 93.69 21 LEU B C 1
ATOM 2984 O O . LEU B 1 21 ? 16.734 -11.273 -19.641 1 93.69 21 LEU B O 1
ATOM 2988 N N . VAL B 1 22 ? 17.125 -11.43 -17.453 1 93.88 22 VAL B N 1
ATOM 2989 C CA . VAL B 1 22 ? 16.109 -12.469 -17.281 1 93.88 22 VAL B CA 1
ATOM 2990 C C . VAL B 1 22 ? 14.719 -11.875 -17.484 1 93.88 22 VAL B C 1
ATOM 2992 O O . VAL B 1 22 ? 13.867 -12.492 -18.125 1 93.88 22 VAL B O 1
ATOM 2995 N N . ARG B 1 23 ? 14.539 -10.656 -17.031 1 89 23 ARG B N 1
ATOM 2996 C CA . ARG B 1 23 ? 13.227 -10.023 -17.062 1 89 23 ARG B CA 1
ATOM 2997 C C . ARG B 1 23 ? 12.945 -9.438 -18.453 1 89 23 ARG B C 1
ATOM 2999 O O . ARG B 1 23 ? 11.828 -9.523 -18.953 1 89 23 ARG B O 1
ATOM 3006 N N . SER B 1 24 ? 13.938 -8.805 -19.062 1 85.38 24 SER B N 1
ATOM 3007 C CA . SER B 1 24 ? 13.672 -7.941 -20.219 1 85.38 24 SER B CA 1
ATOM 3008 C C . SER B 1 24 ? 14.18 -8.57 -21.5 1 85.38 24 SER B C 1
ATOM 3010 O O . SER B 1 24 ? 13.797 -8.156 -22.594 1 85.38 24 SER B O 1
ATOM 3012 N N . GLY B 1 25 ? 14.992 -9.484 -21.359 1 86.06 25 GLY B N 1
ATOM 3013 C CA . GLY B 1 25 ? 15.469 -10.125 -22.562 1 86.06 25 GLY B CA 1
ATOM 3014 C C . GLY B 1 25 ? 16.891 -9.742 -22.922 1 86.06 25 GLY B C 1
ATOM 3015 O O . GLY B 1 25 ? 17.609 -9.156 -22.109 1 86.06 25 GLY B O 1
ATOM 3016 N N . ASP B 1 26 ? 17.234 -10.008 -24.156 1 89.44 26 ASP B N 1
ATOM 3017 C CA . ASP B 1 26 ? 18.594 -9.828 -24.641 1 89.44 26 ASP B CA 1
ATOM 3018 C C . ASP B 1 26 ? 18.938 -8.352 -24.797 1 89.44 26 ASP B C 1
ATOM 3020 O O . ASP B 1 26 ? 18.047 -7.531 -25.094 1 89.44 26 ASP B O 1
ATOM 3024 N N . ALA B 1 27 ? 20.172 -8.055 -24.5 1 92.75 27 ALA B N 1
ATOM 3025 C CA . ALA B 1 27 ? 20.609 -6.672 -24.625 1 92.75 27 ALA B CA 1
ATOM 3026 C C . ALA B 1 27 ? 22.094 -6.594 -24.953 1 92.75 27 ALA B C 1
ATOM 3028 O O . ALA B 1 27 ? 22.859 -7.5 -24.609 1 92.75 27 ALA B O 1
ATOM 3029 N N . SER B 1 28 ? 22.422 -5.523 -25.656 1 92.38 28 SER B N 1
ATOM 3030 C CA . SER B 1 28 ? 23.844 -5.242 -25.828 1 92.38 28 SER B CA 1
ATOM 3031 C C . SER B 1 28 ? 24.453 -4.711 -24.531 1 92.38 28 SER B C 1
ATOM 3033 O O . SER B 1 28 ? 23.75 -4.238 -23.641 1 92.38 28 SER B O 1
ATOM 3035 N N . ARG B 1 29 ? 25.766 -4.801 -24.438 1 90.81 29 ARG B N 1
ATOM 3036 C CA . ARG B 1 29 ? 26.453 -4.246 -23.266 1 90.81 29 ARG B CA 1
ATOM 3037 C C . ARG B 1 29 ? 26.188 -2.748 -23.156 1 90.81 29 ARG B C 1
ATOM 3039 O O . ARG B 1 29 ? 26.031 -2.227 -22.047 1 90.81 29 ARG B O 1
ATOM 3046 N N . THR B 1 30 ? 26.078 -2.172 -24.297 1 90.94 30 THR B N 1
ATOM 3047 C CA . THR B 1 30 ? 25.812 -0.738 -24.29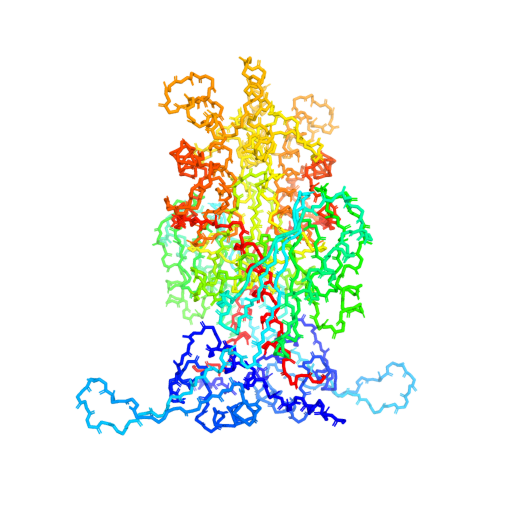7 1 90.94 30 THR B CA 1
ATOM 3048 C C . THR B 1 30 ? 24.406 -0.449 -23.766 1 90.94 30 THR B C 1
ATOM 3050 O O . THR B 1 30 ? 24.219 0.479 -22.984 1 90.94 30 THR B O 1
ATOM 3053 N N . ALA B 1 31 ? 23.531 -1.222 -24.203 1 91.81 31 ALA B N 1
ATOM 3054 C CA . ALA B 1 31 ? 22.156 -1.059 -23.734 1 91.81 31 ALA B CA 1
ATOM 3055 C C . ALA B 1 31 ? 22.062 -1.351 -22.234 1 91.81 31 ALA B C 1
ATOM 3057 O O . ALA B 1 31 ? 21.359 -0.648 -21.5 1 91.81 31 ALA B O 1
ATOM 3058 N N . LEU B 1 32 ? 22.719 -2.332 -21.781 1 93.06 32 LEU B N 1
ATOM 3059 C CA . LEU B 1 32 ? 22.719 -2.672 -20.359 1 93.06 32 LEU B CA 1
ATOM 3060 C C . LEU B 1 32 ? 23.281 -1.524 -19.531 1 93.06 32 LEU B C 1
ATOM 3062 O O . LEU B 1 32 ? 22.75 -1.218 -18.453 1 93.06 32 LEU B O 1
ATOM 3066 N N . ALA B 1 33 ? 24.312 -0.968 -20.031 1 91.69 33 ALA B N 1
ATOM 3067 C CA . ALA B 1 33 ? 24.906 0.17 -19.328 1 91.69 33 ALA B CA 1
ATOM 3068 C C . ALA B 1 33 ? 23.906 1.316 -19.203 1 91.69 33 ALA B C 1
ATOM 3070 O O . ALA B 1 33 ? 23.734 1.881 -18.125 1 91.69 33 ALA B O 1
ATOM 3071 N N . ARG B 1 34 ? 23.312 1.567 -20.266 1 89.38 34 ARG B N 1
ATOM 3072 C CA . ARG B 1 34 ? 22.312 2.633 -20.297 1 89.38 34 ARG B CA 1
ATOM 3073 C C . ARG B 1 34 ? 21.172 2.338 -19.328 1 89.38 34 ARG B C 1
ATOM 3075 O O . ARG B 1 34 ? 20.812 3.189 -18.516 1 89.38 34 ARG B O 1
ATOM 3082 N N . ASP B 1 35 ? 20.734 1.148 -19.344 1 87.44 35 ASP B N 1
ATOM 3083 C CA . ASP B 1 35 ? 19.531 0.784 -18.594 1 87.44 35 ASP B CA 1
ATOM 3084 C C . ASP B 1 35 ? 19.828 0.64 -17.109 1 87.44 35 ASP B C 1
ATOM 3086 O O . ASP B 1 35 ? 18.953 0.874 -16.266 1 87.44 35 ASP B O 1
ATOM 3090 N N . THR B 1 36 ? 21.016 0.283 -16.781 1 87 36 THR B N 1
ATOM 3091 C CA . THR B 1 36 ? 21.328 0.034 -15.383 1 87 36 THR B CA 1
ATOM 3092 C C . THR B 1 36 ? 22.047 1.238 -14.766 1 87 36 THR B C 1
ATOM 3094 O O . THR B 1 36 ? 22.172 1.329 -13.547 1 87 36 THR B O 1
ATOM 3097 N N . GLY B 1 37 ? 22.562 2.096 -15.609 1 85.75 37 GLY B N 1
ATOM 3098 C CA . GLY B 1 37 ? 23.344 3.23 -15.133 1 85.75 37 GLY B CA 1
ATOM 3099 C C . GLY B 1 37 ? 24.766 2.863 -14.766 1 85.75 37 GLY B C 1
ATOM 3100 O O . GLY B 1 37 ? 25.469 3.648 -14.125 1 85.75 37 GLY B O 1
ATOM 3101 N N . LEU B 1 38 ? 25.172 1.708 -15.133 1 88.12 38 LEU B N 1
ATOM 3102 C CA . LEU B 1 38 ? 26.516 1.237 -14.852 1 88.12 38 LEU B CA 1
ATOM 3103 C C . LEU B 1 38 ? 27.484 1.634 -15.961 1 88.12 38 LEU B C 1
ATOM 3105 O O . LEU B 1 38 ? 27.062 1.874 -17.094 1 88.12 38 LEU B O 1
ATOM 3109 N N . THR B 1 39 ? 28.734 1.764 -15.602 1 89.31 39 THR B N 1
ATOM 3110 C CA . THR B 1 39 ? 29.75 2.035 -16.609 1 89.31 39 THR B CA 1
ATOM 3111 C C . THR B 1 39 ? 30 0.805 -17.484 1 89.31 39 THR B C 1
ATOM 3113 O O . THR B 1 39 ? 29.734 -0.322 -17.062 1 89.31 39 THR B O 1
ATOM 3116 N N . PRO B 1 40 ? 30.484 1.013 -18.672 1 90.75 40 PRO B N 1
ATOM 3117 C CA . PRO B 1 40 ? 30.828 -0.127 -19.516 1 90.75 40 PRO B CA 1
ATOM 3118 C C . PRO B 1 40 ? 31.781 -1.113 -18.844 1 90.75 40 PRO B C 1
ATOM 3120 O O . PRO B 1 40 ? 31.609 -2.328 -18.984 1 90.75 40 PRO B O 1
ATOM 3123 N N . GLY B 1 41 ? 32.688 -0.6 -18.172 1 92.88 41 GLY B N 1
ATOM 3124 C CA . GLY B 1 41 ? 33.594 -1.464 -17.438 1 92.88 41 GLY B CA 1
ATOM 3125 C C . GLY B 1 41 ? 32.906 -2.307 -16.391 1 92.88 41 GLY B C 1
ATOM 3126 O O . GLY B 1 41 ? 33.188 -3.496 -16.25 1 92.88 41 GLY B O 1
ATOM 3127 N N . ALA B 1 42 ? 31.984 -1.686 -15.688 1 92 42 ALA B N 1
ATOM 3128 C CA . ALA B 1 42 ? 31.219 -2.393 -14.664 1 92 42 ALA B CA 1
ATOM 3129 C C . ALA B 1 42 ? 30.344 -3.477 -15.289 1 92 42 ALA B C 1
ATOM 3131 O O . ALA B 1 42 ? 30.188 -4.559 -14.719 1 92 42 ALA B O 1
ATOM 3132 N N . ILE B 1 43 ? 29.844 -3.211 -16.453 1 94.06 43 ILE B N 1
ATOM 3133 C CA . ILE B 1 43 ? 29.016 -4.184 -17.156 1 94.06 43 ILE B CA 1
ATOM 3134 C C . ILE B 1 43 ? 29.859 -5.398 -17.531 1 94.06 43 ILE B C 1
ATOM 3136 O O . ILE B 1 43 ? 29.438 -6.543 -17.328 1 94.06 43 ILE B O 1
ATOM 3140 N N . THR B 1 44 ? 30.953 -5.121 -18.047 1 93.12 44 THR B N 1
ATOM 3141 C CA . THR B 1 44 ? 31.844 -6.203 -18.453 1 93.12 44 THR B CA 1
ATOM 3142 C C . THR B 1 44 ? 32.188 -7.094 -17.25 1 93.12 44 THR B C 1
ATOM 3144 O O . THR B 1 44 ? 32.125 -8.32 -17.359 1 93.12 44 THR B O 1
ATOM 3147 N N . ARG B 1 45 ? 32.438 -6.48 -16.188 1 94.19 45 ARG B N 1
ATOM 3148 C CA . ARG B 1 45 ? 32.781 -7.227 -14.977 1 94.19 45 ARG B CA 1
ATOM 3149 C C . ARG B 1 45 ? 31.562 -7.98 -14.445 1 94.19 45 ARG B C 1
ATOM 3151 O O . ARG B 1 45 ? 31.688 -9.078 -13.891 1 94.19 45 ARG B O 1
ATOM 3158 N N . ALA B 1 46 ? 30.453 -7.379 -14.617 1 94.12 46 ALA B N 1
ATOM 3159 C CA . ALA B 1 46 ? 29.203 -7.949 -14.109 1 94.12 46 ALA B CA 1
ATOM 3160 C C . ALA B 1 46 ? 28.797 -9.188 -14.898 1 94.12 46 ALA B C 1
ATOM 3162 O O . ALA B 1 46 ? 28.281 -10.156 -14.336 1 94.12 46 ALA B O 1
ATOM 3163 N N . VAL B 1 47 ? 29.094 -9.211 -16.156 1 94.5 47 VAL B N 1
ATOM 3164 C CA . VAL B 1 47 ? 28.594 -10.258 -17.047 1 94.5 47 VAL B CA 1
ATOM 3165 C C . VAL B 1 47 ? 29.531 -11.453 -17.016 1 94.5 47 VAL B C 1
ATOM 3167 O O . VAL B 1 47 ? 29.109 -12.594 -17.188 1 94.5 47 VAL B O 1
ATOM 3170 N N . ARG B 1 48 ? 30.734 -11.266 -16.766 1 94.12 48 ARG B N 1
ATOM 3171 C CA . ARG B 1 48 ? 31.781 -12.273 -16.938 1 94.12 48 ARG B CA 1
ATOM 3172 C C . ARG B 1 48 ? 31.484 -13.516 -16.109 1 94.12 48 ARG B C 1
ATOM 3174 O O . ARG B 1 48 ? 31.469 -14.633 -16.625 1 94.12 48 ARG B O 1
ATOM 3181 N N . PRO B 1 49 ? 31.234 -13.375 -14.805 1 94.69 49 PRO B N 1
ATOM 3182 C CA . PRO B 1 49 ? 30.984 -14.578 -14.008 1 94.69 49 PRO B CA 1
ATOM 3183 C C . PRO B 1 49 ? 29.766 -15.359 -14.484 1 94.69 49 PRO B C 1
ATOM 3185 O O . PRO B 1 49 ? 29.719 -16.594 -14.352 1 94.69 49 PRO B O 1
ATOM 3188 N N . LEU B 1 50 ? 28.812 -14.711 -15.031 1 95.56 50 LEU B N 1
ATOM 3189 C CA . LEU B 1 50 ? 27.594 -15.344 -15.5 1 95.56 50 LEU B CA 1
ATOM 3190 C C . LEU B 1 50 ? 27.828 -16.078 -16.828 1 95.56 50 LEU B C 1
ATOM 3192 O O . LEU B 1 50 ? 27.234 -17.125 -17.062 1 95.56 50 LEU B O 1
ATOM 3196 N N . LEU B 1 51 ? 28.688 -15.508 -17.641 1 94.44 51 LEU B N 1
ATOM 3197 C CA . LEU B 1 51 ? 29.109 -16.188 -18.859 1 94.44 51 LEU B CA 1
ATOM 3198 C C . LEU B 1 51 ? 29.875 -17.453 -18.547 1 94.44 51 LEU B C 1
ATOM 3200 O O . LEU B 1 51 ? 29.625 -18.516 -19.141 1 94.44 51 LEU B O 1
ATOM 3204 N N . GLU B 1 52 ? 30.719 -17.359 -17.625 1 94.25 52 GLU B N 1
ATOM 3205 C CA . GLU B 1 52 ? 31.547 -18.5 -17.25 1 94.25 52 GLU B CA 1
ATOM 3206 C C . GLU B 1 52 ? 30.703 -19.609 -16.641 1 94.25 52 GLU B C 1
ATOM 3208 O O . GLU B 1 52 ? 31 -20.797 -16.812 1 94.25 52 GLU B O 1
ATOM 3213 N N . ALA B 1 53 ? 29.672 -19.203 -15.984 1 94 53 ALA B N 1
ATOM 3214 C CA . ALA B 1 53 ? 28.797 -20.172 -15.328 1 94 53 ALA B CA 1
ATOM 3215 C C . ALA B 1 53 ? 27.812 -20.781 -16.328 1 94 53 ALA B C 1
ATOM 3217 O O . ALA B 1 53 ? 27.047 -21.688 -15.977 1 94 53 ALA B O 1
ATOM 3218 N N . GLY B 1 54 ? 27.766 -20.25 -17.516 1 94.25 54 GLY B N 1
ATOM 3219 C CA . GLY B 1 54 ? 26.875 -20.781 -18.547 1 94.25 54 GLY B CA 1
ATOM 3220 C C . GLY B 1 54 ? 25.453 -20.25 -18.422 1 94.25 54 GLY B C 1
ATOM 3221 O O . GLY B 1 54 ? 24.531 -20.797 -19.031 1 94.25 54 GLY B O 1
ATOM 3222 N N . LEU B 1 55 ? 25.219 -19.25 -17.641 1 96.12 55 LEU B N 1
ATOM 3223 C CA . LEU B 1 55 ? 23.891 -18.672 -17.469 1 96.12 55 LEU B CA 1
ATOM 3224 C C . LEU B 1 55 ? 23.609 -17.625 -18.531 1 96.12 55 LEU B C 1
ATOM 3226 O O . LEU B 1 55 ? 22.453 -17.328 -18.828 1 96.12 55 LEU B O 1
ATOM 3230 N N . LEU B 1 56 ? 24.672 -17 -19.031 1 95.81 56 LEU B N 1
ATOM 3231 C CA . LEU B 1 56 ? 24.578 -16.047 -20.141 1 95.81 56 LEU B CA 1
ATOM 3232 C C . LEU B 1 56 ? 25.391 -16.531 -21.328 1 95.81 56 LEU B C 1
ATOM 3234 O O . LEU B 1 56 ? 26.266 -17.391 -21.203 1 95.81 56 LEU B O 1
ATOM 3238 N N . LEU B 1 57 ? 25.016 -16.016 -22.453 1 94.31 57 LEU B N 1
ATOM 3239 C CA . LEU B 1 57 ? 25.719 -16.25 -23.703 1 94.31 57 LEU B CA 1
ATOM 3240 C C . LEU B 1 57 ? 25.891 -14.961 -24.484 1 94.31 57 LEU B C 1
ATOM 3242 O O . LEU B 1 57 ? 25.031 -14.07 -24.422 1 94.31 57 LEU B O 1
ATOM 3246 N N . GLU B 1 58 ? 26.984 -14.805 -25.047 1 91.75 58 GLU B N 1
ATOM 3247 C CA . GLU B 1 58 ? 27.188 -13.688 -25.969 1 91.75 58 GLU B CA 1
ATOM 3248 C C . GLU B 1 58 ? 27.047 -14.148 -27.422 1 91.75 58 GLU B C 1
ATOM 3250 O O . GLU B 1 58 ? 27.578 -15.188 -27.812 1 91.75 58 GLU B O 1
ATOM 3255 N N . THR B 1 59 ? 26.172 -13.531 -28.047 1 83 59 THR B N 1
ATOM 3256 C CA . THR B 1 59 ? 25.984 -13.859 -29.469 1 83 59 THR B CA 1
ATOM 3257 C C . THR B 1 59 ? 26.375 -12.672 -30.344 1 83 59 THR B C 1
ATOM 3259 O O . THR B 1 59 ? 26.172 -11.516 -29.969 1 83 59 THR B O 1
ATOM 3262 N N . GLY B 1 60 ? 27.375 -12.727 -31.172 1 67 60 GLY B N 1
ATOM 3263 C CA . GLY B 1 60 ? 28 -11.719 -32 1 67 60 GLY B CA 1
ATOM 3264 C C . GLY B 1 60 ? 27 -10.891 -32.781 1 67 60 GLY B C 1
ATOM 3265 O O . GLY B 1 60 ? 26.609 -9.812 -32.344 1 67 60 GLY B O 1
ATOM 3266 N N . ASP B 1 61 ? 26.578 -11.18 -34.281 1 57.38 61 ASP B N 1
ATOM 3267 C CA . ASP B 1 61 ? 26.422 -10.344 -35.469 1 57.38 61 ASP B CA 1
ATOM 3268 C C . ASP B 1 61 ? 25 -9.805 -35.594 1 57.38 61 ASP B C 1
ATOM 3270 O O . ASP B 1 61 ? 24.25 -10.188 -36.469 1 57.38 61 ASP B O 1
ATOM 3274 N N . ARG B 1 62 ? 24.281 -9.531 -34.625 1 52.31 62 ARG B N 1
ATOM 3275 C CA . ARG B 1 62 ? 23.062 -9.039 -35.281 1 52.31 62 ARG B CA 1
ATOM 3276 C C . ARG B 1 62 ? 23.328 -7.719 -36 1 52.31 62 ARG B C 1
ATOM 3278 O O . ARG B 1 62 ? 23.969 -6.824 -35.438 1 52.31 62 ARG B O 1
ATOM 3285 N N . ALA B 1 63 ? 23.031 -7.672 -37.312 1 46.97 63 ALA B N 1
ATOM 3286 C CA . ALA B 1 63 ? 23.078 -6.512 -38.188 1 46.97 63 ALA B CA 1
ATOM 3287 C C . ALA B 1 63 ? 22.281 -5.352 -37.625 1 46.97 63 ALA B C 1
ATOM 3289 O O . ALA B 1 63 ? 21.188 -5.551 -37.062 1 46.97 63 ALA B O 1
ATOM 3290 N N . SER B 1 64 ? 22.875 -4.391 -37.094 1 45.88 64 SER B N 1
ATOM 3291 C CA . SER B 1 64 ? 22.094 -3.217 -36.688 1 45.88 64 SER B CA 1
ATOM 3292 C C . SER B 1 64 ? 21.016 -2.895 -37.719 1 45.88 64 SER B C 1
ATOM 3294 O O . SER B 1 64 ? 21.297 -2.877 -38.938 1 45.88 64 SER B O 1
ATOM 3296 N N . THR B 1 65 ? 19.75 -3.275 -37.625 1 39.81 65 THR B N 1
ATOM 3297 C CA . THR B 1 65 ? 18.719 -2.93 -38.594 1 39.81 65 THR B CA 1
ATOM 3298 C C . THR B 1 65 ? 18.984 -1.549 -39.188 1 39.81 65 THR B C 1
ATOM 3300 O O . THR B 1 65 ? 18.438 -1.211 -40.25 1 39.81 65 THR B O 1
ATOM 3303 N N . ASP B 1 66 ? 18.938 -0.549 -38.375 1 39.16 66 ASP B N 1
ATOM 3304 C CA . ASP B 1 66 ? 18.734 0.779 -38.938 1 39.16 66 ASP B CA 1
ATOM 3305 C C . ASP B 1 66 ? 19.984 1.23 -39.719 1 39.16 66 ASP B C 1
ATOM 3307 O O . ASP B 1 66 ? 20.969 1.634 -39.125 1 39.16 66 ASP B O 1
ATOM 3311 N N . GLY B 1 67 ? 20.531 0.674 -40.969 1 39.75 67 GLY B N 1
ATOM 3312 C CA . GLY B 1 67 ? 21.438 1.195 -41.969 1 39.75 67 GLY B CA 1
ATOM 3313 C C . GLY B 1 67 ? 22.75 1.697 -41.375 1 39.75 67 GLY B C 1
ATOM 3314 O O . GLY B 1 67 ? 23.594 2.246 -42.094 1 39.75 67 GLY B O 1
ATOM 3315 N N . ALA B 1 68 ? 22.75 2.373 -40.281 1 41.66 68 ALA B N 1
ATOM 3316 C CA . ALA B 1 68 ? 24.062 2.961 -40 1 41.66 68 ALA B CA 1
ATOM 3317 C C . ALA B 1 68 ? 25.141 1.884 -39.906 1 41.66 68 ALA B C 1
ATOM 3319 O O . ALA B 1 68 ? 24.875 0.778 -39.406 1 41.66 68 ALA B O 1
ATOM 3320 N N . LEU B 1 69 ? 26.172 1.813 -40.719 1 42.62 69 LEU B N 1
ATOM 3321 C CA . LEU B 1 69 ? 27.422 1.053 -40.781 1 42.62 69 LEU B CA 1
ATOM 3322 C C . LEU B 1 69 ? 27.828 0.546 -39.406 1 42.62 69 LEU B C 1
ATOM 3324 O O . LEU B 1 69 ? 29.016 0.534 -39.062 1 42.62 69 LEU B O 1
ATOM 3328 N N . GLY B 1 70 ? 27.094 0.819 -38.344 1 47.53 70 GLY B N 1
ATOM 3329 C CA . GLY B 1 70 ? 27.703 0.586 -37.062 1 47.53 70 GLY B CA 1
ATOM 3330 C C . GLY B 1 70 ? 27.984 -0.879 -36.781 1 47.53 70 GLY B C 1
ATOM 3331 O O . GLY B 1 70 ? 27.422 -1.758 -37.438 1 47.53 70 GLY B O 1
ATOM 3332 N N . ARG B 1 71 ? 29.219 -1.228 -36.281 1 53.03 71 ARG B N 1
ATOM 3333 C CA . ARG B 1 71 ? 29.734 -2.51 -35.812 1 53.03 71 ARG B CA 1
ATOM 3334 C C . ARG B 1 71 ? 28.641 -3.35 -35.156 1 53.03 71 ARG B C 1
ATOM 3336 O O . ARG B 1 71 ? 27.828 -2.828 -34.406 1 53.03 71 ARG B O 1
ATOM 3343 N N . PRO B 1 72 ? 28.406 -4.48 -35.688 1 59.88 72 PRO B N 1
ATOM 3344 C CA . PRO B 1 72 ? 27.422 -5.398 -35.094 1 59.88 72 PRO B CA 1
ATOM 3345 C C . PRO B 1 72 ? 27.547 -5.488 -33.594 1 59.88 72 PRO B C 1
ATOM 3347 O O . PRO B 1 72 ? 28.656 -5.57 -33.031 1 59.88 72 PRO B O 1
ATOM 3350 N N . ALA B 1 73 ? 26.625 -4.984 -32.812 1 71.81 73 ALA B N 1
ATOM 3351 C CA . ALA B 1 73 ? 26.719 -4.992 -31.359 1 71.81 73 ALA B CA 1
ATOM 3352 C C . ALA B 1 73 ? 26.547 -6.402 -30.812 1 71.81 73 ALA B C 1
ATOM 3354 O O . ALA B 1 73 ? 25.688 -7.16 -31.281 1 71.81 73 ALA B O 1
ATOM 3355 N N . THR B 1 74 ? 27.516 -7.008 -30.094 1 85.56 74 THR B N 1
ATOM 3356 C CA . THR B 1 74 ? 27.453 -8.266 -29.359 1 85.56 74 THR B CA 1
ATOM 3357 C C . THR B 1 74 ? 26.312 -8.25 -28.344 1 85.56 74 THR B C 1
ATOM 3359 O O . THR B 1 74 ? 26.188 -7.297 -27.578 1 85.56 74 THR B O 1
ATOM 3362 N N . MET B 1 75 ? 25.391 -9.273 -28.547 1 92.94 75 MET B N 1
ATOM 3363 C CA . MET B 1 75 ? 24.25 -9.375 -27.641 1 92.94 75 MET B CA 1
ATOM 3364 C C . MET B 1 75 ? 24.562 -10.328 -26.5 1 92.94 75 MET B C 1
ATOM 3366 O O . MET B 1 75 ? 25.172 -11.383 -26.703 1 92.94 75 MET B O 1
ATOM 3370 N N . VAL B 1 76 ? 24.188 -9.898 -25.344 1 94.75 76 VAL B N 1
ATOM 3371 C CA . VAL B 1 76 ? 24.219 -10.766 -24.188 1 94.75 76 VAL B CA 1
ATOM 3372 C C . VAL B 1 76 ? 22.828 -11.352 -23.938 1 94.75 76 VAL B C 1
ATOM 3374 O O . VAL B 1 76 ? 21.844 -10.609 -23.875 1 94.75 76 VAL B O 1
ATOM 3377 N N . THR B 1 77 ? 22.75 -12.672 -23.875 1 94.56 77 THR B N 1
ATOM 3378 C CA . THR B 1 77 ? 21.469 -13.352 -23.734 1 94.56 77 THR B CA 1
ATOM 3379 C C . THR B 1 77 ? 21.5 -14.344 -22.578 1 94.56 77 THR B C 1
ATOM 3381 O O . THR B 1 77 ? 22.562 -14.875 -22.25 1 94.56 77 THR B O 1
ATOM 3384 N N . VAL B 1 78 ? 20.312 -14.539 -22.016 1 95.56 78 VAL B N 1
ATOM 3385 C CA . VAL B 1 78 ? 20.188 -15.539 -20.953 1 95.56 78 VAL B CA 1
ATOM 3386 C C . VAL B 1 78 ? 20.062 -16.922 -21.578 1 95.56 78 VAL B C 1
ATOM 3388 O O . VAL B 1 78 ? 19.328 -17.109 -22.547 1 95.56 78 VAL B O 1
ATOM 3391 N N . GLN B 1 79 ? 20.844 -17.844 -21.062 1 95.38 79 GLN B N 1
ATOM 3392 C CA . GLN B 1 79 ? 20.594 -19.234 -21.375 1 95.38 79 GLN B CA 1
ATOM 3393 C C . GLN B 1 79 ? 19.438 -19.781 -20.562 1 95.38 79 GLN B C 1
ATOM 3395 O O . GLN B 1 79 ? 19.641 -20.406 -19.516 1 95.38 79 GLN B O 1
ATOM 3400 N N . ALA B 1 80 ? 18.297 -19.734 -21.094 1 95 80 ALA B N 1
ATOM 3401 C CA . ALA B 1 80 ? 17.062 -19.953 -20.328 1 95 80 ALA B CA 1
ATOM 3402 C C . ALA B 1 80 ? 17 -21.359 -19.766 1 95 80 ALA B C 1
ATOM 3404 O O . ALA B 1 80 ? 16.484 -21.594 -18.672 1 95 80 ALA B O 1
ATOM 3405 N N . GLY B 1 81 ? 17.562 -22.266 -20.438 1 95.25 81 GLY B N 1
ATOM 3406 C CA . GLY B 1 81 ? 17.469 -23.656 -20.047 1 95.25 81 GLY B CA 1
ATOM 3407 C C . GLY B 1 81 ? 18.547 -24.078 -19.062 1 95.25 81 GLY B C 1
ATOM 3408 O O . GLY B 1 81 ? 18.516 -25.188 -18.547 1 95.25 81 GLY B O 1
ATOM 3409 N N . ALA B 1 82 ? 19.484 -23.188 -18.812 1 95.19 82 ALA B N 1
ATOM 3410 C CA . ALA B 1 82 ? 20.625 -23.531 -17.969 1 95.19 82 ALA B CA 1
ATOM 3411 C C . ALA B 1 82 ? 20.188 -23.812 -16.531 1 95.19 82 ALA B C 1
ATOM 3413 O O . ALA B 1 82 ? 20.875 -24.5 -15.781 1 95.19 82 ALA B O 1
ATOM 3414 N N . HIS B 1 83 ? 19.125 -23.266 -16.156 1 96.12 83 HIS B N 1
ATOM 3415 C CA . HIS B 1 83 ? 18.469 -23.5 -14.875 1 96.12 83 HIS B CA 1
ATOM 3416 C C . HIS B 1 83 ? 16.969 -23.625 -15.047 1 96.12 83 HIS B C 1
ATOM 3418 O O . HIS B 1 83 ? 16.344 -22.875 -15.797 1 96.12 83 HIS B O 1
ATOM 3424 N N . GLN B 1 84 ? 16.484 -24.641 -14.438 1 98.31 84 GLN B N 1
ATOM 3425 C CA . GLN B 1 84 ? 15.039 -24.875 -14.477 1 98.31 84 GLN B CA 1
ATOM 3426 C C . GLN B 1 84 ? 14.445 -24.906 -13.07 1 98.31 84 GLN B C 1
ATOM 3428 O O . GLN B 1 84 ? 15.156 -25.172 -12.094 1 98.31 84 GLN B O 1
ATOM 3433 N N . VAL B 1 85 ? 13.18 -24.562 -12.992 1 98.75 85 VAL B N 1
ATOM 3434 C CA . VAL B 1 85 ? 12.477 -24.547 -11.711 1 98.75 85 VAL B CA 1
ATOM 3435 C C . VAL B 1 85 ? 11.156 -25.297 -11.828 1 98.75 85 VAL B C 1
ATOM 3437 O O . VAL B 1 85 ? 10.602 -25.438 -12.922 1 98.75 85 VAL B O 1
ATOM 3440 N N . ILE B 1 86 ? 10.711 -25.781 -10.711 1 98.88 86 ILE B N 1
ATOM 3441 C CA . ILE B 1 86 ? 9.383 -26.375 -10.617 1 98.88 86 ILE B CA 1
ATOM 3442 C C . ILE B 1 86 ? 8.469 -25.484 -9.797 1 98.88 86 ILE B C 1
ATOM 3444 O O . ILE B 1 86 ? 8.836 -25.047 -8.703 1 98.88 86 ILE B O 1
ATOM 3448 N N . GLY B 1 87 ? 7.355 -25.094 -10.344 1 98.88 87 GLY B N 1
ATOM 3449 C CA . GLY B 1 87 ? 6.289 -24.422 -9.625 1 98.88 87 GLY B CA 1
ATOM 3450 C C . GLY B 1 87 ? 5.129 -25.328 -9.289 1 98.88 87 GLY B C 1
ATOM 3451 O O . GLY B 1 87 ? 4.723 -26.156 -10.109 1 98.88 87 GLY B O 1
ATOM 3452 N N . VAL B 1 88 ? 4.586 -25.203 -8.07 1 98.81 88 VAL B N 1
ATOM 3453 C CA . VAL B 1 88 ? 3.449 -26.016 -7.66 1 98.81 88 VAL B CA 1
ATOM 3454 C C . VAL B 1 88 ? 2.379 -25.125 -7.027 1 98.81 88 VAL B C 1
ATOM 3456 O O . VAL B 1 88 ? 2.67 -24.344 -6.121 1 98.81 88 VAL B O 1
ATOM 3459 N N . LYS B 1 89 ? 1.167 -25.219 -7.492 1 97.81 89 LYS B N 1
ATOM 3460 C CA . LYS B 1 89 ? -0.006 -24.641 -6.848 1 97.81 89 LYS B CA 1
ATOM 3461 C C . LYS B 1 89 ? -0.768 -25.688 -6.039 1 97.81 89 LYS B C 1
ATOM 3463 O O . LYS B 1 89 ? -1.171 -26.719 -6.578 1 97.81 89 LYS B O 1
ATOM 3468 N N . VAL B 1 90 ? -0.923 -25.391 -4.809 1 96.81 90 VAL B N 1
ATOM 3469 C CA . VAL B 1 90 ? -1.651 -26.281 -3.92 1 96.81 90 VAL B CA 1
ATOM 3470 C C . VAL B 1 90 ? -3.109 -25.844 -3.816 1 96.81 90 VAL B C 1
ATOM 3472 O O . VAL B 1 90 ? -3.393 -24.703 -3.449 1 96.81 90 VAL B O 1
ATOM 3475 N N . THR B 1 91 ? -4.039 -26.672 -4.188 1 91.94 91 THR B N 1
ATOM 3476 C CA . THR B 1 91 ? -5.461 -26.469 -3.951 1 91.94 91 THR B CA 1
ATOM 3477 C C . THR B 1 91 ? -6.047 -27.594 -3.107 1 91.94 91 THR B C 1
ATOM 3479 O O . THR B 1 91 ? -5.352 -28.547 -2.777 1 91.94 91 THR B O 1
ATOM 3482 N N . ALA B 1 92 ? -7.309 -27.406 -2.752 1 88.5 92 ALA B N 1
ATOM 3483 C CA . ALA B 1 92 ? -7.973 -28.422 -1.942 1 88.5 92 ALA B CA 1
ATOM 3484 C C . ALA B 1 92 ? -8.25 -29.672 -2.762 1 88.5 92 ALA B C 1
ATOM 3486 O O . ALA B 1 92 ? -8.336 -30.781 -2.209 1 88.5 92 ALA B O 1
ATOM 3487 N N . ASP B 1 93 ? -8.297 -29.562 -4.109 1 89.31 93 ASP B N 1
ATOM 3488 C CA . ASP B 1 93 ? -8.734 -30.688 -4.938 1 89.31 93 ASP B CA 1
ATOM 3489 C C . ASP B 1 93 ? -7.559 -31.297 -5.703 1 89.31 93 ASP B C 1
ATOM 3491 O O . ASP B 1 93 ? -7.551 -32.5 -5.98 1 89.31 93 ASP B O 1
ATOM 3495 N N . GLU B 1 94 ? -6.625 -30.422 -6.117 1 94.25 94 GLU B N 1
ATOM 3496 C CA . GLU B 1 94 ? -5.527 -30.875 -6.973 1 94.25 94 GLU B CA 1
ATOM 3497 C C . GLU B 1 94 ? -4.262 -30.062 -6.715 1 94.25 94 GLU B C 1
ATOM 3499 O O . GLU B 1 94 ? -4.328 -28.922 -6.266 1 94.25 94 GLU B O 1
ATOM 3504 N N . LEU B 1 95 ? -3.123 -30.719 -6.965 1 97 95 LEU B N 1
ATOM 3505 C CA . LEU B 1 95 ? -1.866 -30.016 -7.16 1 97 95 LEU B CA 1
ATOM 3506 C C . LEU B 1 95 ? -1.591 -29.781 -8.641 1 97 95 LEU B C 1
ATOM 3508 O O . LEU B 1 95 ? -1.781 -30.688 -9.453 1 97 95 LEU B O 1
ATOM 3512 N N . PHE B 1 96 ? -1.219 -28.609 -8.969 1 97.06 96 PHE B N 1
ATOM 3513 C CA . PHE B 1 96 ? -0.769 -28.297 -10.32 1 97.06 96 PHE B CA 1
ATOM 3514 C C . PHE B 1 96 ? 0.729 -28.016 -10.336 1 97.06 96 PHE B C 1
ATOM 3516 O O . PHE B 1 96 ? 1.217 -27.172 -9.57 1 97.06 96 PHE B O 1
ATOM 3523 N N . GLY B 1 97 ? 1.463 -28.688 -11.172 1 98.12 97 GLY B N 1
ATOM 3524 C CA . GLY B 1 97 ? 2.902 -28.5 -11.273 1 98.12 97 GLY B CA 1
ATOM 3525 C C . GLY B 1 97 ? 3.359 -28.156 -12.672 1 98.12 97 GLY B C 1
ATOM 3526 O O . GLY B 1 97 ? 2.777 -28.609 -13.656 1 98.12 97 GLY B O 1
ATOM 3527 N N . VAL B 1 98 ? 4.41 -27.312 -12.703 1 98.5 98 VAL B N 1
ATOM 3528 C CA . VAL B 1 98 ? 5.023 -26.969 -13.984 1 98.5 98 VAL B CA 1
ATOM 3529 C C . VAL B 1 98 ? 6.543 -27 -13.852 1 98.5 98 VAL B C 1
ATOM 3531 O O . VAL B 1 98 ? 7.082 -26.797 -12.766 1 98.5 98 VAL B O 1
ATOM 3534 N N . VAL B 1 99 ? 7.211 -27.328 -14.898 1 98.75 99 VAL B N 1
ATOM 3535 C CA . VAL B 1 99 ? 8.633 -27.062 -15.055 1 98.75 99 VAL B CA 1
ATOM 3536 C C . VAL B 1 99 ? 8.828 -25.828 -15.93 1 98.75 99 VAL B C 1
ATOM 3538 O O . VAL B 1 99 ? 8.234 -25.719 -17 1 98.75 99 VAL B O 1
ATOM 3541 N N . CYS B 1 100 ? 9.586 -24.875 -15.438 1 98.38 100 CYS B N 1
ATOM 3542 C CA . CYS B 1 100 ? 9.844 -23.672 -16.203 1 98.38 100 CYS B CA 1
ATOM 3543 C C . CYS B 1 100 ? 11.336 -23.406 -16.344 1 98.38 100 CYS B C 1
ATOM 3545 O O . CYS B 1 100 ? 12.125 -23.875 -15.516 1 98.38 100 CYS B O 1
ATOM 3547 N N . ASP B 1 101 ? 11.688 -22.734 -17.406 1 97.94 101 ASP B N 1
ATOM 3548 C CA . ASP B 1 101 ? 13.055 -22.234 -17.516 1 97.94 101 ASP B CA 1
ATOM 3549 C C . ASP B 1 101 ? 13.211 -20.859 -16.891 1 97.94 101 ASP B C 1
ATOM 3551 O O . ASP B 1 101 ? 12.328 -20.406 -16.156 1 97.94 101 ASP B O 1
ATOM 3555 N N . LEU B 1 102 ? 14.344 -20.141 -17.125 1 97 102 LEU B N 1
ATOM 3556 C CA . LEU B 1 102 ? 14.641 -18.875 -16.469 1 97 102 LEU B CA 1
ATOM 3557 C C . LEU B 1 102 ? 13.75 -17.75 -17 1 97 102 LEU B C 1
ATOM 3559 O O . LEU B 1 102 ? 13.648 -16.688 -16.375 1 97 102 LEU B O 1
ATOM 3563 N N . ARG B 1 103 ? 13.156 -17.938 -18.141 1 95.69 103 ARG B N 1
ATOM 3564 C CA . ARG B 1 103 ? 12.203 -16.969 -18.672 1 95.69 103 ARG B CA 1
ATOM 3565 C C . ARG B 1 103 ? 10.773 -17.359 -18.328 1 95.69 103 ARG B C 1
ATOM 3567 O O . ARG B 1 103 ? 9.82 -16.797 -18.859 1 95.69 103 ARG B O 1
ATOM 3574 N N . CYS B 1 104 ? 10.641 -18.422 -17.531 1 96.5 104 CYS B N 1
ATOM 3575 C CA . CYS B 1 104 ? 9.398 -18.938 -16.969 1 96.5 104 CYS B CA 1
ATOM 3576 C C . CYS B 1 104 ? 8.492 -19.5 -18.062 1 96.5 104 CYS B C 1
ATOM 3578 O O . CYS B 1 104 ? 7.27 -19.422 -17.969 1 96.5 104 CYS B O 1
ATOM 3580 N N . ARG B 1 105 ? 9.133 -19.891 -19.156 1 95.75 105 ARG B N 1
ATOM 3581 C CA . ARG B 1 105 ? 8.406 -20.688 -20.141 1 95.75 105 ARG B CA 1
ATOM 3582 C C . ARG B 1 105 ? 8.102 -22.078 -19.594 1 95.75 105 ARG B C 1
ATOM 3584 O O . ARG B 1 105 ? 8.984 -22.75 -19.062 1 95.75 105 ARG B O 1
ATOM 3591 N N . VAL B 1 106 ? 6.895 -22.516 -19.766 1 97.06 106 VAL B N 1
ATOM 3592 C CA . VAL B 1 106 ? 6.488 -23.828 -19.25 1 97.06 106 VAL B CA 1
ATOM 3593 C C . VAL B 1 106 ? 7.012 -24.922 -20.172 1 97.06 106 VAL B C 1
ATOM 3595 O O . VAL B 1 106 ? 6.719 -24.922 -21.375 1 97.06 106 VAL B O 1
ATOM 3598 N N . LEU B 1 107 ? 7.754 -25.812 -19.656 1 97.88 107 LEU B N 1
ATOM 3599 C CA . LEU B 1 107 ? 8.367 -26.906 -20.406 1 97.88 107 LEU B CA 1
ATOM 3600 C C . LEU B 1 107 ? 7.582 -28.203 -20.219 1 97.88 107 LEU B C 1
ATOM 3602 O O . LEU B 1 107 ? 7.621 -29.078 -21.078 1 97.88 107 LEU B O 1
ATOM 3606 N N . ASP B 1 108 ? 6.988 -28.312 -19.109 1 97.88 108 ASP B N 1
ATOM 3607 C CA . ASP B 1 108 ? 6.203 -29.5 -18.766 1 97.88 108 ASP B CA 1
ATOM 3608 C C . ASP B 1 108 ? 5.156 -29.156 -17.703 1 97.88 108 ASP B C 1
ATOM 3610 O O . ASP B 1 108 ? 5.289 -28.172 -16.984 1 97.88 108 ASP B O 1
ATOM 3614 N N . GLU B 1 109 ? 4.09 -29.953 -17.672 1 97.31 109 GLU B N 1
ATOM 3615 C CA . GLU B 1 109 ? 3.002 -29.766 -16.719 1 97.31 109 GLU B CA 1
ATOM 3616 C C . GLU B 1 109 ? 2.498 -31.109 -16.188 1 97.31 109 GLU B C 1
ATOM 3618 O O . GLU B 1 109 ? 2.578 -32.125 -16.891 1 97.31 109 GLU B O 1
ATOM 3623 N N . ALA B 1 110 ? 2.047 -31.141 -14.992 1 97.38 110 ALA B N 1
ATOM 3624 C CA . ALA B 1 110 ? 1.421 -32.312 -14.398 1 97.38 110 ALA B CA 1
ATOM 3625 C C . ALA B 1 110 ? 0.414 -31.922 -13.32 1 97.38 110 ALA B C 1
ATOM 3627 O O . ALA B 1 110 ? 0.547 -30.859 -12.703 1 97.38 110 ALA B O 1
ATOM 3628 N N . THR B 1 111 ? -0.603 -32.719 -13.125 1 96.44 111 THR B N 1
ATOM 3629 C CA . THR B 1 111 ? -1.612 -32.531 -12.086 1 96.44 111 THR B CA 1
ATOM 3630 C C . THR B 1 111 ? -1.795 -33.812 -11.266 1 96.44 111 THR B C 1
ATOM 3632 O O . THR B 1 111 ? -1.748 -34.906 -11.812 1 96.44 111 THR B O 1
ATOM 3635 N N . VAL B 1 112 ? -1.972 -33.656 -10.008 1 96.69 112 VAL B N 1
ATOM 3636 C CA . VAL B 1 112 ? -2.193 -34.781 -9.102 1 96.69 112 VAL B CA 1
ATOM 3637 C C . VAL B 1 112 ? -3.4 -34.5 -8.211 1 96.69 112 VAL B C 1
ATOM 3639 O O . VAL B 1 112 ? -3.496 -33.406 -7.609 1 96.69 112 VAL B O 1
ATOM 3642 N N . PRO B 1 113 ? -4.34 -35.438 -8.07 1 96.56 113 PRO B N 1
ATOM 3643 C CA . PRO B 1 113 ? -5.473 -35.219 -7.168 1 96.56 113 PRO B CA 1
ATOM 3644 C C . PRO B 1 113 ? -5.059 -35.219 -5.695 1 96.56 113 PRO B C 1
ATOM 3646 O O . PRO B 1 113 ? -4.141 -35.938 -5.309 1 96.56 113 PRO B O 1
ATOM 3649 N N . VAL B 1 114 ? -5.762 -34.375 -4.949 1 94.75 114 VAL B N 1
ATOM 3650 C CA . VAL B 1 114 ? -5.539 -34.312 -3.508 1 94.75 114 VAL B CA 1
ATOM 3651 C C . VAL B 1 114 ? -6.574 -35.156 -2.781 1 94.75 114 VAL B C 1
ATOM 3653 O O . VAL B 1 114 ? -7.781 -34.969 -2.957 1 94.75 114 VAL B O 1
ATOM 3656 N N . GLY B 1 115 ? -6.141 -36.125 -1.975 1 89.62 115 GLY B N 1
ATOM 3657 C CA . GLY B 1 115 ? -7.031 -36.969 -1.215 1 89.62 115 GLY B CA 1
ATOM 3658 C C . GLY B 1 115 ? -7.199 -36.531 0.227 1 89.62 115 GLY B C 1
ATOM 3659 O O . GLY B 1 115 ? -8.25 -36.75 0.829 1 89.62 115 GLY B O 1
ATOM 3660 N N . GLY B 1 116 ? -6.16 -36 0.852 1 91.19 116 GLY B N 1
ATOM 3661 C CA . GLY B 1 116 ? -6.156 -35.531 2.221 1 91.19 116 GLY B CA 1
ATOM 3662 C C . GLY B 1 116 ? -5.555 -34.125 2.355 1 91.19 116 GLY B C 1
ATOM 3663 O O . GLY B 1 116 ? -4.574 -33.812 1.68 1 91.19 116 GLY B O 1
ATOM 3664 N N . HIS B 1 117 ? -6.094 -33.375 3.26 1 93.19 117 HIS B N 1
ATOM 3665 C CA . HIS B 1 117 ? -5.707 -31.969 3.326 1 93.19 117 HIS B CA 1
ATOM 3666 C C . HIS B 1 117 ? -4.66 -31.734 4.414 1 93.19 117 HIS B C 1
ATOM 3668 O O . HIS B 1 117 ? -4.137 -30.641 4.547 1 93.19 117 HIS B O 1
ATOM 3674 N N . GLY B 1 118 ? -4.328 -32.75 5.102 1 95.81 118 GLY B N 1
ATOM 3675 C CA . GLY B 1 118 ? -3.33 -32.562 6.145 1 95.81 118 GLY B CA 1
ATOM 3676 C C . GLY B 1 118 ? -1.975 -32.156 5.609 1 95.81 118 GLY B C 1
ATOM 3677 O O . GLY B 1 118 ? -1.581 -32.562 4.516 1 95.81 118 GLY B O 1
ATOM 3678 N N . PRO B 1 119 ? -1.265 -31.406 6.406 1 96.94 119 PRO B N 1
ATOM 3679 C CA . PRO B 1 119 ? 0.021 -30.891 5.93 1 96.94 119 PRO B CA 1
ATOM 3680 C C . PRO B 1 119 ? 0.972 -32 5.488 1 96.94 119 PRO B C 1
ATOM 3682 O O . PRO B 1 119 ? 1.635 -31.891 4.453 1 96.94 119 PRO B O 1
ATOM 3685 N N . GLU B 1 120 ? 1.065 -33.031 6.25 1 96.88 120 GLU B N 1
ATOM 3686 C CA . GLU B 1 120 ? 1.977 -34.125 5.922 1 96.88 120 GLU B CA 1
ATOM 3687 C C . GLU B 1 120 ? 1.588 -34.812 4.605 1 96.88 120 GLU B C 1
ATOM 3689 O O . GLU B 1 120 ? 2.445 -35.062 3.762 1 96.88 120 GLU B O 1
ATOM 3694 N N . ALA B 1 121 ? 0.335 -35.062 4.473 1 96.94 121 ALA B N 1
ATOM 3695 C CA . ALA B 1 121 ? -0.16 -35.719 3.262 1 96.94 121 ALA B CA 1
ATOM 3696 C C . ALA B 1 121 ? 0.098 -34.875 2.029 1 96.94 121 ALA B C 1
ATOM 3698 O O . ALA B 1 121 ? 0.541 -35.375 0.994 1 96.94 121 ALA B O 1
ATOM 3699 N N . ILE B 1 122 ? -0.185 -33.656 2.098 1 97.75 122 ILE B N 1
ATOM 3700 C CA . ILE B 1 122 ? 0.002 -32.75 0.974 1 97.75 122 ILE B CA 1
ATOM 3701 C C . ILE B 1 122 ? 1.492 -32.562 0.679 1 97.75 122 ILE B C 1
ATOM 3703 O O . ILE B 1 122 ? 1.9 -32.562 -0.484 1 97.75 122 ILE B O 1
ATOM 3707 N N . THR B 1 123 ? 2.281 -32.469 1.755 1 98.06 123 THR B N 1
ATOM 3708 C CA . THR B 1 123 ? 3.723 -32.375 1.555 1 98.06 123 THR B CA 1
ATOM 3709 C C . THR B 1 123 ? 4.25 -33.594 0.82 1 98.06 123 THR B C 1
ATOM 3711 O O . THR B 1 123 ? 5.074 -33.469 -0.089 1 98.06 123 THR B O 1
ATOM 3714 N N . ASP B 1 124 ? 3.732 -34.75 1.214 1 98.19 124 ASP B N 1
ATOM 3715 C CA . ASP B 1 124 ? 4.105 -35.969 0.523 1 98.19 124 ASP B CA 1
ATOM 3716 C C . ASP B 1 124 ? 3.766 -35.906 -0.963 1 98.19 124 ASP B C 1
ATOM 3718 O O . ASP B 1 124 ? 4.57 -36.281 -1.811 1 98.19 124 ASP B O 1
ATOM 3722 N N . LEU B 1 125 ? 2.641 -35.438 -1.264 1 98.38 125 LEU B N 1
ATOM 3723 C CA . LEU B 1 125 ? 2.188 -35.312 -2.645 1 98.38 125 LEU B CA 1
ATOM 3724 C C . LEU B 1 125 ? 3.064 -34.312 -3.412 1 98.38 125 LEU B C 1
ATOM 3726 O O . LEU B 1 125 ? 3.404 -34.562 -4.574 1 98.38 125 LEU B O 1
ATOM 3730 N N . ILE B 1 126 ? 3.398 -33.25 -2.766 1 98.69 126 ILE B N 1
ATOM 3731 C CA . ILE B 1 126 ? 4.242 -32.219 -3.393 1 98.69 126 ILE B CA 1
ATOM 3732 C C . ILE B 1 126 ? 5.598 -32.812 -3.742 1 98.69 126 ILE B C 1
ATOM 3734 O O . ILE B 1 126 ? 6.074 -32.688 -4.875 1 98.69 126 ILE B O 1
ATOM 3738 N N . VAL B 1 127 ? 6.176 -33.531 -2.77 1 98.69 127 VAL B N 1
ATOM 3739 C CA . VAL B 1 127 ? 7.492 -34.125 -2.969 1 98.69 127 VAL B CA 1
ATOM 3740 C C . VAL B 1 127 ? 7.434 -35.125 -4.109 1 98.69 127 VAL B C 1
ATOM 3742 O O . VAL B 1 127 ? 8.305 -35.156 -4.977 1 98.69 127 VAL B O 1
ATOM 3745 N N . GLY B 1 128 ? 6.406 -35.969 -4.082 1 98.62 128 GLY B N 1
ATOM 3746 C CA . GLY B 1 128 ? 6.223 -36.906 -5.168 1 98.62 128 GLY B CA 1
ATOM 3747 C C . GLY B 1 128 ? 6.098 -36.25 -6.523 1 98.62 128 GLY B C 1
ATOM 3748 O O . GLY B 1 128 ? 6.688 -36.719 -7.504 1 98.62 128 GLY B O 1
ATOM 3749 N N . LEU B 1 129 ? 5.348 -35.188 -6.617 1 98.69 129 LEU B N 1
ATOM 3750 C CA . LEU B 1 129 ? 5.148 -34.438 -7.859 1 98.69 129 LEU B CA 1
ATOM 3751 C C . LEU B 1 129 ? 6.457 -33.812 -8.328 1 98.69 129 LEU B C 1
ATOM 3753 O O . LEU B 1 129 ? 6.781 -33.875 -9.516 1 98.69 129 LEU B O 1
ATOM 3757 N N . VAL B 1 130 ? 7.188 -33.25 -7.422 1 98.75 130 VAL B N 1
ATOM 3758 C CA . VAL B 1 130 ? 8.469 -32.625 -7.727 1 98.75 130 VAL B CA 1
ATOM 3759 C C . VAL B 1 130 ? 9.438 -33.688 -8.273 1 98.75 130 VAL B C 1
ATOM 3761 O O . VAL B 1 130 ? 10.094 -33.469 -9.297 1 98.75 130 VAL B O 1
ATOM 3764 N N . ASP B 1 131 ? 9.461 -34.844 -7.668 1 98.44 131 ASP B N 1
ATOM 3765 C CA . ASP B 1 131 ? 10.344 -35.906 -8.109 1 98.44 131 ASP B CA 1
ATOM 3766 C C . ASP B 1 131 ? 9.977 -36.375 -9.516 1 98.44 131 ASP B C 1
ATOM 3768 O O . ASP B 1 131 ? 10.859 -36.625 -10.344 1 98.44 131 ASP B O 1
ATOM 3772 N N . ARG B 1 132 ? 8.75 -36.438 -9.711 1 98.31 132 ARG B N 1
ATOM 3773 C CA . ARG B 1 132 ? 8.281 -36.844 -11.031 1 98.31 132 ARG B CA 1
ATOM 3774 C C . ARG B 1 132 ? 8.688 -35.844 -12.094 1 98.31 132 ARG B C 1
ATOM 3776 O O . ARG B 1 132 ? 9.211 -36.219 -13.148 1 98.31 132 ARG B O 1
ATOM 3783 N N . LEU B 1 133 ? 8.5 -34.562 -11.852 1 98.38 133 LEU B N 1
ATOM 3784 C CA . LEU B 1 133 ? 8.734 -33.5 -12.82 1 98.38 133 LEU B CA 1
ATOM 3785 C C . LEU B 1 133 ? 10.234 -33.281 -13.039 1 98.38 133 LEU B C 1
ATOM 3787 O O . LEU B 1 133 ? 10.648 -32.875 -14.125 1 98.38 133 LEU B O 1
ATOM 3791 N N . ARG B 1 134 ? 10.992 -33.594 -12.016 1 97.88 134 ARG B N 1
ATOM 3792 C CA . ARG B 1 134 ? 12.43 -33.344 -12.141 1 97.88 134 ARG B CA 1
ATOM 3793 C C . ARG B 1 134 ? 13.117 -34.531 -12.828 1 97.88 134 ARG B C 1
ATOM 3795 O O . ARG B 1 134 ? 14.273 -34.438 -13.234 1 97.88 134 ARG B O 1
ATOM 3802 N N . THR B 1 135 ? 12.477 -35.656 -12.945 1 97.19 135 THR B N 1
ATOM 3803 C CA . THR B 1 135 ? 13.07 -36.812 -13.586 1 97.19 135 THR B CA 1
ATOM 3804 C C . THR B 1 135 ? 13.539 -36.5 -15 1 97.19 135 THR B C 1
ATOM 3806 O O . THR B 1 135 ? 12.758 -35.969 -15.812 1 97.19 135 THR B O 1
ATOM 3809 N N . GLY B 1 136 ? 14.812 -36.719 -15.305 1 96.81 136 GLY B N 1
ATOM 3810 C CA . GLY B 1 136 ? 15.391 -36.469 -16.625 1 96.81 136 GLY B CA 1
ATOM 3811 C C . GLY B 1 136 ? 15.766 -35.031 -16.844 1 96.81 136 GLY B C 1
ATOM 3812 O O . GLY B 1 136 ? 16.078 -34.625 -17.953 1 96.81 136 GLY B O 1
ATOM 3813 N N . ARG B 1 137 ? 15.656 -34.25 -15.742 1 97.44 137 ARG B N 1
ATOM 3814 C CA . ARG B 1 137 ? 15.961 -32.844 -15.844 1 97.44 137 ARG B CA 1
ATOM 3815 C C . ARG B 1 137 ? 16.984 -32.406 -14.789 1 97.44 137 ARG B C 1
ATOM 3817 O O . ARG B 1 137 ? 16.625 -31.781 -13.797 1 97.44 137 ARG B O 1
ATOM 3824 N N . PRO B 1 138 ? 18.219 -32.688 -15.055 1 95.94 138 PRO B N 1
ATOM 3825 C CA . PRO B 1 138 ? 19.25 -32.344 -14.078 1 95.94 138 PRO B CA 1
ATOM 3826 C C . PRO B 1 138 ? 19.359 -30.828 -13.867 1 95.94 138 PRO B C 1
ATOM 3828 O O . PRO B 1 138 ? 19.953 -30.375 -12.883 1 95.94 138 PRO B O 1
ATOM 3831 N N . GLU B 1 139 ? 18.75 -30.016 -14.734 1 96.5 139 GLU B N 1
ATOM 3832 C CA . GLU B 1 139 ? 18.828 -28.562 -14.664 1 96.5 139 GLU B CA 1
ATOM 3833 C C . GLU B 1 139 ? 17.891 -28.016 -13.602 1 96.5 139 GLU B C 1
ATOM 3835 O O . GLU B 1 139 ? 17.984 -26.844 -13.219 1 96.5 139 GLU B O 1
ATOM 3840 N N . VAL B 1 140 ? 16.969 -28.859 -13.109 1 98.19 140 VAL B N 1
ATOM 3841 C CA . VAL B 1 140 ? 16.031 -28.391 -12.078 1 98.19 140 VAL B CA 1
ATOM 3842 C C . VAL B 1 140 ? 16.781 -28.156 -10.773 1 98.19 140 VAL B C 1
ATOM 3844 O O . VAL B 1 140 ? 17.375 -29.078 -10.211 1 98.19 140 VAL B O 1
ATOM 3847 N N . GLY B 1 141 ? 16.719 -26.859 -10.289 1 97.25 141 GLY B N 1
ATOM 3848 C CA . GLY B 1 141 ? 17.516 -26.531 -9.109 1 97.25 141 GLY B CA 1
ATOM 3849 C C . GLY B 1 141 ? 16.703 -25.891 -8 1 97.25 141 GLY B C 1
ATOM 3850 O O . GLY B 1 141 ? 17.188 -25.703 -6.895 1 97.25 141 GLY B O 1
ATOM 3851 N N . SER B 1 142 ? 15.469 -25.594 -8.281 1 98.25 142 SER B N 1
ATOM 3852 C CA . SER B 1 142 ? 14.656 -24.953 -7.254 1 98.25 142 SER B CA 1
ATOM 3853 C C . SER B 1 142 ? 13.18 -25.25 -7.445 1 98.25 142 SER B C 1
ATOM 3855 O O . SER B 1 142 ? 12.766 -25.703 -8.516 1 98.25 142 SER B O 1
ATOM 3857 N N . VAL B 1 143 ? 12.406 -25.047 -6.367 1 98.75 143 VAL B N 1
ATOM 3858 C CA . VAL B 1 143 ? 10.969 -25.266 -6.328 1 98.75 143 VAL B CA 1
ATOM 3859 C C . VAL B 1 143 ? 10.266 -24.047 -5.75 1 98.75 143 VAL B C 1
ATOM 3861 O O . VAL B 1 143 ? 10.75 -23.438 -4.793 1 98.75 143 VAL B O 1
ATOM 3864 N N . GLY B 1 144 ? 9.242 -23.594 -6.41 1 98.88 144 GLY B N 1
ATOM 3865 C CA . GLY B 1 144 ? 8.336 -22.594 -5.875 1 98.88 144 GLY B CA 1
ATOM 3866 C C . GLY B 1 144 ? 6.953 -23.156 -5.574 1 98.88 144 GLY B C 1
ATOM 3867 O O . GLY B 1 144 ? 6.375 -23.875 -6.387 1 98.88 144 GLY B O 1
ATOM 3868 N N . LEU B 1 145 ? 6.457 -22.812 -4.406 1 98.81 145 LEU B N 1
ATOM 3869 C CA . LEU B 1 145 ? 5.141 -23.266 -3.975 1 98.81 145 LEU B CA 1
ATOM 3870 C C . LEU B 1 145 ? 4.195 -22.078 -3.779 1 98.81 145 LEU B C 1
ATOM 3872 O O . LEU B 1 145 ? 4.582 -21.062 -3.205 1 98.81 145 LEU B O 1
ATOM 3876 N N . ALA B 1 146 ? 3.01 -22.188 -4.289 1 98.19 146 ALA B N 1
ATOM 3877 C CA . ALA B 1 146 ? 1.944 -21.219 -4.074 1 98.19 146 ALA B CA 1
ATOM 3878 C C . ALA B 1 146 ? 0.792 -21.828 -3.281 1 98.19 146 ALA B C 1
ATOM 3880 O O . ALA B 1 146 ? 0.255 -22.875 -3.66 1 98.19 146 ALA B O 1
ATOM 3881 N N . VAL B 1 147 ? 0.452 -21.203 -2.227 1 96.31 147 VAL B N 1
ATOM 3882 C CA . VAL B 1 147 ? -0.601 -21.688 -1.343 1 96.31 147 VAL B CA 1
ATOM 3883 C C . VAL B 1 147 ? -1.496 -20.531 -0.918 1 96.31 147 VAL B C 1
ATOM 3885 O O . VAL B 1 147 ? -1.024 -19.406 -0.757 1 96.31 147 VAL B O 1
ATOM 3888 N N . SER B 1 148 ? -2.812 -20.828 -0.787 1 92.12 148 SER B N 1
ATOM 3889 C CA . SER B 1 148 ? -3.707 -19.797 -0.252 1 92.12 148 SER B CA 1
ATOM 3890 C C . SER B 1 148 ? -3.479 -19.594 1.241 1 92.12 148 SER B C 1
ATOM 3892 O O . SER B 1 148 ? -3.172 -20.547 1.967 1 92.12 148 SER B O 1
ATOM 3894 N N . GLY B 1 149 ? -3.504 -18.297 1.66 1 90.06 149 GLY B N 1
ATOM 3895 C CA . GLY B 1 149 ? -3.406 -18.031 3.086 1 90.06 149 GLY B CA 1
ATOM 3896 C C . GLY B 1 149 ? -2.295 -17.062 3.436 1 90.06 149 GLY B C 1
ATOM 3897 O O . GLY B 1 149 ? -1.781 -16.359 2.564 1 90.06 149 GLY B O 1
ATOM 3898 N N . ASP B 1 150 ? -2.057 -16.984 4.777 1 90.12 150 ASP B N 1
ATOM 3899 C CA . ASP B 1 150 ? -0.979 -16.172 5.328 1 90.12 150 ASP B CA 1
ATOM 3900 C C . ASP B 1 150 ? 0.367 -16.875 5.207 1 90.12 150 ASP B C 1
ATOM 3902 O O . ASP B 1 150 ? 0.601 -17.891 5.871 1 90.12 150 ASP B O 1
ATOM 3906 N N . VAL B 1 151 ? 1.239 -16.312 4.355 1 94.56 151 VAL B N 1
ATOM 3907 C CA . VAL B 1 151 ? 2.518 -16.969 4.09 1 94.56 151 VAL B CA 1
ATOM 3908 C C . VAL B 1 151 ? 3.662 -16.016 4.414 1 94.56 151 VAL B C 1
ATOM 3910 O O . VAL B 1 151 ? 3.676 -14.867 3.951 1 94.56 151 VAL B O 1
ATOM 3913 N N . ASP B 1 152 ? 4.523 -16.453 5.258 1 93.06 152 ASP B N 1
ATOM 3914 C CA . ASP B 1 152 ? 5.797 -15.766 5.434 1 93.06 152 ASP B CA 1
ATOM 3915 C C . ASP B 1 152 ? 6.797 -16.172 4.355 1 93.06 152 ASP B C 1
ATOM 3917 O O . ASP B 1 152 ? 7.438 -17.219 4.465 1 93.06 152 ASP B O 1
ATOM 3921 N N . ALA B 1 153 ? 6.941 -15.344 3.396 1 92.5 153 ALA B N 1
ATOM 3922 C CA . ALA B 1 153 ? 7.734 -15.68 2.219 1 92.5 153 ALA B CA 1
ATOM 3923 C C . ALA B 1 153 ? 9.211 -15.805 2.572 1 92.5 153 ALA B C 1
ATOM 3925 O O . ALA B 1 153 ? 9.961 -16.516 1.897 1 92.5 153 ALA B O 1
ATOM 3926 N N . ALA B 1 154 ? 9.656 -15.156 3.58 1 90.5 154 ALA B N 1
ATOM 3927 C CA . ALA B 1 154 ? 11.062 -15.195 3.98 1 90.5 154 ALA B CA 1
ATOM 3928 C C . ALA B 1 154 ? 11.43 -16.562 4.535 1 90.5 154 ALA B C 1
ATOM 3930 O O . ALA B 1 154 ? 12.531 -17.062 4.285 1 90.5 154 ALA B O 1
ATOM 3931 N N . THR B 1 155 ? 10.492 -17.203 5.219 1 92.44 155 THR B N 1
ATOM 3932 C CA . THR B 1 155 ? 10.805 -18.469 5.887 1 92.44 155 THR B CA 1
ATOM 3933 C C . THR B 1 155 ? 10.125 -19.641 5.188 1 92.44 155 THR B C 1
ATOM 3935 O O . THR B 1 155 ? 10.461 -20.797 5.434 1 92.44 155 THR B O 1
ATOM 3938 N N . GLY B 1 156 ? 9.188 -19.297 4.348 1 95.25 156 GLY B N 1
ATOM 3939 C CA . GLY B 1 156 ? 8.398 -20.344 3.713 1 95.25 156 GLY B CA 1
ATOM 3940 C C . GLY B 1 156 ? 7.371 -20.953 4.637 1 95.25 156 GLY B C 1
ATOM 3941 O O . GLY B 1 156 ? 6.945 -22.094 4.426 1 95.25 156 GLY B O 1
ATOM 3942 N N . HIS B 1 157 ? 7.051 -20.234 5.703 1 95.81 157 HIS B N 1
ATOM 3943 C CA . HIS B 1 157 ? 6.098 -20.688 6.711 1 95.81 157 HIS B CA 1
ATOM 3944 C C . HIS B 1 157 ? 4.676 -20.266 6.355 1 95.81 157 HIS B C 1
ATOM 3946 O O . HIS B 1 157 ? 4.434 -19.109 6 1 95.81 157 HIS B O 1
ATOM 3952 N N . VAL B 1 158 ? 3.744 -21.297 6.438 1 95.75 158 VAL B N 1
ATOM 3953 C CA . VAL B 1 158 ? 2.324 -21.016 6.258 1 95.75 158 VAL B CA 1
ATOM 3954 C C . VAL B 1 158 ? 1.664 -20.812 7.621 1 95.75 158 VAL B C 1
ATOM 3956 O O . VAL B 1 158 ? 1.455 -21.766 8.367 1 95.75 158 VAL B O 1
ATOM 3959 N N . GLY B 1 159 ? 1.367 -19.578 7.879 1 91.75 159 GLY B N 1
ATOM 3960 C CA . GLY B 1 159 ? 0.75 -19.266 9.156 1 91.75 159 GLY B CA 1
ATOM 3961 C C . GLY B 1 159 ? -0.667 -19.781 9.281 1 91.75 159 GLY B C 1
ATOM 3962 O O . GLY B 1 159 ? -0.991 -20.484 10.242 1 91.75 159 GLY B O 1
ATOM 3963 N N . TYR B 1 160 ? -1.486 -19.422 8.281 1 89.88 160 TYR B N 1
ATOM 3964 C CA . TYR B 1 160 ? -2.887 -19.828 8.281 1 89.88 160 TYR B CA 1
ATOM 3965 C C . TYR B 1 160 ? -3.422 -19.938 6.859 1 89.88 160 TYR B C 1
ATOM 3967 O O . TYR B 1 160 ? -3.309 -19.016 6.062 1 89.88 160 TYR B O 1
ATOM 3975 N N . SER B 1 161 ? -3.947 -21.078 6.5 1 91.19 161 SER B N 1
ATOM 3976 C CA . SER B 1 161 ? -4.652 -21.328 5.25 1 91.19 161 SER B CA 1
ATOM 3977 C C . SER B 1 161 ? -6.051 -21.891 5.504 1 91.19 161 SER B C 1
ATOM 3979 O O . SER B 1 161 ? -6.215 -23.078 5.746 1 91.19 161 SER B O 1
ATOM 3981 N N . PRO B 1 162 ? -7.047 -21.047 5.379 1 83.69 162 PRO B N 1
ATOM 3982 C CA . PRO B 1 162 ? -8.406 -21.5 5.691 1 83.69 162 PRO B CA 1
ATOM 3983 C C . PRO B 1 162 ? -8.891 -22.609 4.762 1 83.69 162 PRO B C 1
ATOM 3985 O O . PRO B 1 162 ? -9.547 -23.547 5.207 1 83.69 162 PRO B O 1
ATOM 3988 N N . PHE B 1 163 ? -8.539 -22.578 3.496 1 83.19 163 PHE B N 1
ATOM 3989 C CA . PHE B 1 163 ? -9.016 -23.547 2.51 1 83.19 163 PHE B CA 1
ATOM 3990 C C . PHE B 1 163 ? -8.469 -24.938 2.799 1 83.19 163 PHE B C 1
ATOM 3992 O O . PHE B 1 163 ? -9.133 -25.938 2.545 1 83.19 163 PHE B O 1
ATOM 3999 N N . LEU B 1 164 ? -7.27 -24.953 3.4 1 91.31 164 LEU B N 1
ATOM 4000 C CA . LEU B 1 164 ? -6.609 -26.234 3.67 1 91.31 164 LEU B CA 1
ATOM 4001 C C . LEU B 1 164 ? -6.738 -26.609 5.145 1 91.31 164 LEU B C 1
ATOM 4003 O O . LEU B 1 164 ? -6.453 -27.75 5.523 1 91.31 164 LEU B O 1
ATOM 4007 N N . GLY B 1 165 ? -7.141 -25.625 5.945 1 90.19 165 GLY B N 1
ATOM 4008 C CA . GLY B 1 165 ? -7.211 -25.812 7.383 1 90.19 165 GLY B CA 1
ATOM 4009 C C . GLY B 1 165 ? -5.848 -25.891 8.047 1 90.19 165 GLY B C 1
ATOM 4010 O O . GLY B 1 165 ? -5.664 -26.609 9.023 1 90.19 165 GLY B O 1
ATOM 4011 N N . TRP B 1 166 ? -4.852 -25.297 7.492 1 94.56 166 TRP B N 1
ATOM 4012 C CA . TRP B 1 166 ? -3.477 -25.359 7.984 1 94.56 166 TRP B CA 1
ATOM 4013 C C . TRP B 1 166 ? -3.221 -24.25 9.008 1 94.56 166 TRP B C 1
ATOM 4015 O O . TRP B 1 166 ? -3.73 -23.141 8.875 1 94.56 166 TRP B O 1
ATOM 4025 N N . ARG B 1 167 ? -2.486 -24.531 9.984 1 93.62 167 ARG B N 1
ATOM 4026 C CA . ARG B 1 167 ? -1.954 -23.578 10.953 1 93.62 167 ARG B CA 1
ATOM 4027 C C . ARG B 1 167 ? -0.49 -23.859 11.266 1 93.62 167 ARG B C 1
ATOM 4029 O O . ARG B 1 167 ? -0.147 -24.969 11.672 1 93.62 167 ARG B O 1
ATOM 4036 N N . ASP B 1 168 ? 0.319 -22.891 11.016 1 94.25 168 ASP B N 1
ATOM 4037 C CA . ASP B 1 168 ? 1.724 -22.938 11.414 1 94.25 168 ASP B CA 1
ATOM 4038 C C . ASP B 1 168 ? 2.43 -24.141 10.773 1 94.25 168 ASP B C 1
ATOM 4040 O O . ASP B 1 168 ? 3.025 -24.953 11.477 1 94.25 168 ASP B O 1
ATOM 4044 N N . VAL B 1 169 ? 2.477 -24.172 9.516 1 97.38 169 VAL B N 1
ATOM 4045 C CA . VAL B 1 169 ? 3.076 -25.266 8.758 1 97.38 169 VAL B CA 1
ATOM 4046 C C . VAL B 1 169 ? 4.391 -24.797 8.133 1 97.38 169 VAL B C 1
ATOM 4048 O O . VAL B 1 169 ? 4.402 -23.891 7.305 1 97.38 169 VAL B O 1
ATOM 4051 N N . PRO B 1 170 ? 5.527 -25.359 8.531 1 98.06 170 PRO B N 1
ATOM 4052 C CA . PRO B 1 170 ? 6.809 -25.016 7.926 1 98.06 170 PRO B CA 1
ATOM 4053 C C . PRO B 1 170 ? 7.023 -25.672 6.566 1 98.06 170 PRO B C 1
ATOM 4055 O O . PRO B 1 170 ? 7.984 -26.422 6.387 1 98.06 170 PRO B O 1
ATOM 4058 N N . LEU B 1 171 ? 6.23 -25.375 5.59 1 98.44 171 LEU B N 1
ATOM 4059 C CA . LEU B 1 171 ? 6.121 -26.047 4.301 1 98.44 171 LEU B CA 1
ATOM 4060 C C . LEU B 1 171 ? 7.43 -25.953 3.523 1 98.44 171 LEU B C 1
ATOM 4062 O O . LEU B 1 171 ? 7.926 -26.953 2.998 1 98.44 171 LEU B O 1
ATOM 4066 N N . GLY B 1 172 ? 7.957 -24.734 3.426 1 98.44 172 GLY B N 1
ATOM 4067 C CA . GLY B 1 172 ? 9.188 -24.531 2.686 1 98.44 172 GLY B CA 1
ATOM 4068 C C . GLY B 1 172 ? 10.352 -25.359 3.195 1 98.44 172 GLY B C 1
ATOM 4069 O O . GLY B 1 172 ? 11.047 -26 2.412 1 98.44 172 GLY B O 1
ATOM 4070 N N . THR B 1 173 ? 10.547 -25.344 4.516 1 97.94 173 THR B N 1
ATOM 4071 C CA . THR B 1 173 ? 11.625 -26.094 5.148 1 97.94 173 THR B CA 1
ATOM 4072 C C . THR B 1 173 ? 11.461 -27.578 4.902 1 97.94 173 THR B C 1
ATOM 4074 O O . THR B 1 173 ? 12.43 -28.281 4.605 1 97.94 173 THR B O 1
ATOM 4077 N N . GLU B 1 174 ? 10.266 -28.031 5.016 1 98.31 174 GLU B N 1
ATOM 4078 C CA . GLU B 1 174 ? 10 -29.469 4.859 1 98.31 174 GLU B CA 1
ATOM 4079 C C . GLU B 1 174 ? 10.242 -29.922 3.424 1 98.31 174 GLU B C 1
ATOM 4081 O O . GLU B 1 174 ? 10.883 -30.953 3.193 1 98.31 174 GLU B O 1
ATOM 4086 N N . VAL B 1 175 ? 9.766 -29.203 2.465 1 98.62 175 VAL B N 1
ATOM 4087 C CA . VAL B 1 175 ? 9.93 -29.578 1.064 1 98.62 175 VAL B CA 1
ATOM 4088 C C . VAL B 1 175 ? 11.398 -29.469 0.675 1 98.62 175 VAL B C 1
ATOM 4090 O O . VAL B 1 175 ? 11.922 -30.344 -0.022 1 98.62 175 VAL B O 1
ATOM 4093 N N . ALA B 1 176 ? 12.047 -28.422 1.127 1 98.5 176 ALA B N 1
ATOM 4094 C CA . ALA B 1 176 ? 13.477 -28.266 0.852 1 98.5 176 ALA B CA 1
ATOM 4095 C C . ALA B 1 176 ? 14.266 -29.453 1.399 1 98.5 176 ALA B C 1
ATOM 4097 O O . ALA B 1 176 ? 15.133 -30 0.71 1 98.5 176 ALA B O 1
ATOM 4098 N N . ARG B 1 177 ? 13.984 -29.812 2.613 1 98.19 177 ARG B N 1
ATOM 4099 C CA . ARG B 1 177 ? 14.68 -30.906 3.266 1 98.19 177 ARG B CA 1
ATOM 4100 C C . ARG B 1 177 ? 14.461 -32.219 2.508 1 98.19 177 ARG B C 1
ATOM 4102 O O . ARG B 1 177 ? 15.406 -32.969 2.299 1 98.19 177 ARG B O 1
ATOM 4109 N N . ARG B 1 178 ? 13.359 -32.469 2.039 1 98.31 178 ARG B N 1
ATOM 4110 C CA . ARG B 1 178 ? 13 -33.75 1.452 1 98.31 178 ARG B CA 1
ATOM 4111 C C . ARG B 1 178 ? 13.422 -33.812 -0.01 1 98.31 178 ARG B C 1
ATOM 4113 O O . ARG B 1 178 ? 13.711 -34.906 -0.523 1 98.31 178 ARG B O 1
ATOM 4120 N N . THR B 1 179 ? 13.43 -32.75 -0.701 1 98.19 179 THR B N 1
ATOM 4121 C CA . THR B 1 179 ? 13.75 -32.75 -2.123 1 98.19 179 THR B CA 1
ATOM 4122 C C . THR B 1 179 ? 15.219 -32.406 -2.348 1 98.19 179 THR B C 1
ATOM 4124 O O . THR B 1 179 ? 15.766 -32.656 -3.42 1 98.19 179 THR B O 1
ATOM 4127 N N . GLY B 1 180 ? 15.836 -31.641 -1.364 1 97.75 180 GLY B N 1
ATOM 4128 C CA . GLY B 1 180 ? 17.188 -31.125 -1.526 1 97.75 180 GLY B CA 1
ATOM 4129 C C . GLY B 1 180 ? 17.266 -29.906 -2.416 1 97.75 180 GLY B C 1
ATOM 4130 O O . GLY B 1 180 ? 18.344 -29.5 -2.828 1 97.75 180 GLY B O 1
ATOM 4131 N N . LEU B 1 181 ? 16.172 -29.375 -2.74 1 97.81 181 LEU B N 1
ATOM 4132 C CA . LEU B 1 181 ? 16.125 -28.234 -3.637 1 97.81 181 LEU B CA 1
ATOM 4133 C C . LEU B 1 181 ? 15.805 -26.953 -2.865 1 97.81 181 LEU B C 1
ATOM 4135 O O . LEU B 1 181 ? 15.047 -26.984 -1.897 1 97.81 181 LEU B O 1
ATOM 4139 N N . ALA B 1 182 ? 16.438 -25.797 -3.287 1 97.12 182 ALA B N 1
ATOM 4140 C CA . ALA B 1 182 ? 15.992 -24.516 -2.756 1 97.12 182 ALA B CA 1
ATOM 4141 C C . ALA B 1 182 ? 14.492 -24.312 -2.965 1 97.12 182 ALA B C 1
ATOM 4143 O O . ALA B 1 182 ? 13.969 -24.594 -4.047 1 97.12 182 ALA B O 1
ATOM 4144 N N . THR B 1 183 ? 13.773 -23.875 -1.909 1 98.62 183 THR B N 1
ATOM 4145 C CA . THR B 1 183 ? 12.312 -23.859 -1.985 1 98.62 183 THR B CA 1
ATOM 4146 C C . THR B 1 183 ? 11.773 -22.516 -1.52 1 98.62 183 THR B C 1
ATOM 4148 O O . THR B 1 183 ? 12.141 -22.016 -0.448 1 98.62 183 THR B O 1
ATOM 4151 N N . THR B 1 184 ? 10.984 -21.906 -2.33 1 98.5 184 THR B N 1
ATOM 4152 C CA . THR B 1 184 ? 10.219 -20.719 -1.943 1 98.5 184 THR B CA 1
ATOM 4153 C C . THR B 1 184 ? 8.75 -21.062 -1.75 1 98.5 184 THR B C 1
ATOM 4155 O O . THR B 1 184 ? 8.227 -21.969 -2.396 1 98.5 184 THR B O 1
ATOM 4158 N N . VAL B 1 185 ? 8.094 -20.422 -0.807 1 98.5 185 VAL B N 1
ATOM 4159 C CA . VAL B 1 185 ? 6.656 -20.5 -0.587 1 98.5 185 VAL B CA 1
ATOM 4160 C C . VAL B 1 185 ? 6.051 -19.109 -0.596 1 98.5 185 VAL B C 1
ATOM 4162 O O . VAL B 1 185 ? 6.586 -18.188 0.033 1 98.5 185 VAL B O 1
ATOM 4165 N N . GLU B 1 186 ? 5.008 -18.953 -1.341 1 97.81 186 GLU B N 1
ATOM 4166 C CA . GLU B 1 186 ? 4.336 -17.672 -1.447 1 97.81 186 GLU B CA 1
ATOM 4167 C C . GLU B 1 186 ? 2.82 -17.828 -1.442 1 97.81 186 GLU B C 1
ATOM 4169 O O . GLU B 1 186 ? 2.303 -18.891 -1.797 1 97.81 186 GLU B O 1
ATOM 4174 N N . ASN B 1 187 ? 2.148 -16.812 -0.944 1 96.12 187 ASN B N 1
ATOM 4175 C CA . ASN B 1 187 ? 0.717 -16.734 -1.212 1 96.12 187 ASN B CA 1
ATOM 4176 C C . ASN B 1 187 ? 0.421 -16.812 -2.707 1 96.12 187 ASN B C 1
ATOM 4178 O O . ASN B 1 187 ? 1.124 -16.219 -3.518 1 96.12 187 ASN B O 1
ATOM 4182 N N . ASP B 1 188 ? -0.596 -17.484 -3.053 1 96.25 188 ASP B N 1
ATOM 4183 C CA . ASP B 1 188 ? -0.857 -17.781 -4.457 1 96.25 188 ASP B CA 1
ATOM 4184 C C . ASP B 1 188 ? -1.128 -16.516 -5.254 1 96.25 188 ASP B C 1
ATOM 4186 O O . ASP B 1 188 ? -0.661 -16.375 -6.387 1 96.25 188 ASP B O 1
ATOM 4190 N N . VAL B 1 189 ? -1.874 -15.547 -4.75 1 96.56 189 VAL B N 1
ATOM 4191 C CA . VAL B 1 189 ? -2.17 -14.32 -5.488 1 96.56 189 VAL B CA 1
ATOM 4192 C C . VAL B 1 189 ? -0.902 -13.477 -5.621 1 96.56 189 VAL B C 1
ATOM 4194 O O . VAL B 1 189 ? -0.641 -12.906 -6.68 1 96.56 189 VAL B O 1
ATOM 4197 N N . ARG B 1 190 ? -0.095 -13.414 -4.613 1 97.25 190 ARG B N 1
ATOM 4198 C CA . ARG B 1 190 ? 1.179 -12.703 -4.688 1 97.25 190 ARG B CA 1
ATOM 4199 C C . ARG B 1 190 ? 2.131 -13.391 -5.66 1 97.25 190 ARG B C 1
ATOM 4201 O O . ARG B 1 190 ? 2.885 -12.727 -6.371 1 97.25 190 ARG B O 1
ATOM 4208 N N . ALA B 1 191 ? 2.129 -14.719 -5.652 1 97.69 191 ALA B N 1
ATOM 4209 C CA . ALA B 1 191 ? 2.939 -15.445 -6.625 1 97.69 191 ALA B CA 1
ATOM 4210 C C . ALA B 1 191 ? 2.535 -15.094 -8.047 1 97.69 191 ALA B C 1
ATOM 4212 O O . ALA B 1 191 ? 3.393 -14.875 -8.914 1 97.69 191 ALA B O 1
ATOM 4213 N N . LEU B 1 192 ? 1.258 -15.055 -8.266 1 96.62 192 LEU B N 1
ATOM 4214 C CA . LEU B 1 192 ? 0.747 -14.656 -9.57 1 96.62 192 LEU B CA 1
ATOM 4215 C C . LEU B 1 192 ? 1.225 -13.258 -9.945 1 96.62 192 LEU B C 1
ATOM 4217 O O . LEU B 1 192 ? 1.646 -13.023 -11.078 1 96.62 192 LEU B O 1
ATOM 4221 N N . LEU B 1 193 ? 1.149 -12.359 -8.992 1 97.12 193 LEU B N 1
ATOM 4222 C CA . LEU B 1 193 ? 1.627 -11 -9.234 1 97.12 193 LEU B CA 1
ATOM 4223 C C . LEU B 1 193 ? 3.111 -11 -9.586 1 97.12 193 LEU B C 1
ATOM 4225 O O . LEU B 1 193 ? 3.547 -10.258 -10.469 1 97.12 193 LEU B O 1
ATOM 4229 N N . THR B 1 194 ? 3.869 -11.805 -8.891 1 96.38 194 THR B N 1
ATOM 4230 C CA . THR B 1 194 ? 5.293 -11.906 -9.188 1 96.38 194 THR B CA 1
ATOM 4231 C C . THR B 1 194 ? 5.516 -12.336 -10.633 1 96.38 194 THR B C 1
ATOM 4233 O O . THR B 1 194 ? 6.363 -11.773 -11.328 1 96.38 194 THR B O 1
ATOM 4236 N N . GLY B 1 195 ? 4.766 -13.305 -11.078 1 95.19 195 GLY B N 1
ATOM 4237 C CA . GLY B 1 195 ? 4.824 -13.711 -12.477 1 95.19 195 GLY B CA 1
ATOM 4238 C C . GLY B 1 195 ? 4.523 -12.578 -13.438 1 95.19 195 GLY B C 1
ATOM 4239 O O . GLY B 1 195 ? 5.238 -12.383 -14.422 1 95.19 195 GLY B O 1
ATOM 4240 N N . GLU B 1 196 ? 3.475 -11.812 -13.102 1 93.31 196 GLU B N 1
ATOM 4241 C CA . GLU B 1 196 ? 3.068 -10.703 -13.961 1 93.31 196 GLU B CA 1
ATOM 4242 C C . GLU B 1 196 ? 4.109 -9.586 -13.953 1 93.31 196 GLU B C 1
ATOM 4244 O O . GLU B 1 196 ? 4.316 -8.914 -14.961 1 93.31 196 GLU B O 1
ATOM 4249 N N . ARG B 1 197 ? 4.688 -9.336 -12.812 1 92.88 197 ARG B N 1
ATOM 4250 C CA . ARG B 1 197 ? 5.699 -8.297 -12.664 1 92.88 197 ARG B CA 1
ATOM 4251 C C . ARG B 1 197 ? 6.934 -8.609 -13.5 1 92.88 197 ARG B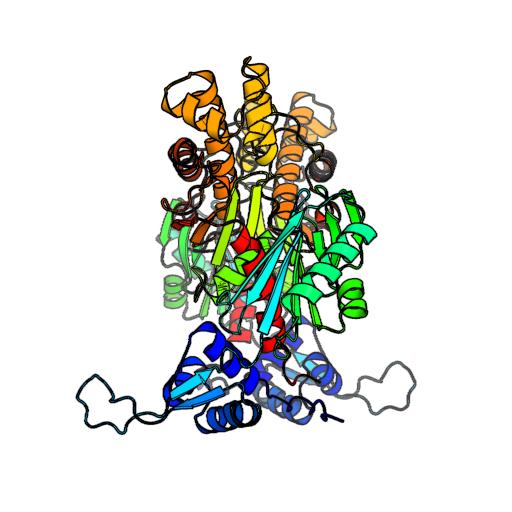 C 1
ATOM 4253 O O . ARG B 1 197 ? 7.539 -7.703 -14.086 1 92.88 197 ARG B O 1
ATOM 4260 N N . TRP B 1 198 ? 7.242 -9.844 -13.609 1 92 198 TRP B N 1
ATOM 4261 C CA . TRP B 1 198 ? 8.477 -10.227 -14.281 1 92 198 TRP B CA 1
ATOM 4262 C C . TRP B 1 198 ? 8.227 -10.5 -15.758 1 92 198 TRP B C 1
ATOM 4264 O O . TRP B 1 198 ? 9.047 -10.133 -16.609 1 92 198 TRP B O 1
ATOM 4274 N N . TYR B 1 199 ? 7.082 -11.141 -16.094 1 91.88 199 TYR B N 1
ATOM 4275 C CA . TYR B 1 199 ? 6.949 -11.703 -17.438 1 91.88 199 TYR B CA 1
ATOM 4276 C C . TYR B 1 199 ? 5.645 -11.258 -18.078 1 91.88 199 TYR B C 1
ATOM 4278 O O . TYR B 1 199 ? 5.379 -11.578 -19.25 1 91.88 199 TYR B O 1
ATOM 4286 N N . GLY B 1 200 ? 4.891 -10.516 -17.375 1 90.5 200 GLY B N 1
ATOM 4287 C CA . GLY B 1 200 ? 3.574 -10.18 -17.891 1 90.5 200 GLY B CA 1
ATOM 4288 C C . GLY B 1 200 ? 3.312 -8.68 -17.922 1 90.5 200 GLY B C 1
ATOM 4289 O O . GLY B 1 200 ? 4.195 -7.898 -18.281 1 90.5 200 GLY B O 1
ATOM 4290 N N . VAL B 1 201 ? 2.111 -8.305 -17.594 1 88.06 201 VAL B N 1
ATOM 4291 C CA . VAL B 1 201 ? 1.592 -6.957 -17.766 1 88.06 201 VAL B CA 1
ATOM 4292 C C . VAL B 1 201 ? 2.223 -6.023 -16.734 1 88.06 201 VAL B C 1
ATOM 4294 O O . VAL B 1 201 ? 2.16 -4.801 -16.875 1 88.06 201 VAL B O 1
ATOM 4297 N N . GLY B 1 202 ? 2.783 -6.547 -15.742 1 90.31 202 GLY B N 1
ATOM 4298 C CA . GLY B 1 202 ? 3.357 -5.738 -14.68 1 90.31 202 GLY B CA 1
ATOM 4299 C C . GLY B 1 202 ? 4.766 -5.262 -14.984 1 90.31 202 GLY B C 1
ATOM 4300 O O . GLY B 1 202 ? 5.359 -4.523 -14.203 1 90.31 202 GLY B O 1
ATOM 4301 N N . ARG B 1 203 ? 5.301 -5.648 -16.109 1 89.38 203 ARG B N 1
ATOM 4302 C CA . ARG B 1 203 ? 6.664 -5.25 -16.453 1 89.38 203 ARG B CA 1
ATOM 4303 C C . ARG B 1 203 ? 6.77 -3.732 -16.594 1 89.38 203 ARG B C 1
ATOM 4305 O O . ARG B 1 203 ? 5.977 -3.111 -17.297 1 89.38 203 ARG B O 1
ATOM 4312 N N . GLY B 1 204 ? 7.738 -3.17 -15.836 1 87.62 204 GLY B N 1
ATOM 4313 C CA . GLY B 1 204 ? 8.008 -1.744 -15.93 1 87.62 204 GLY B CA 1
ATOM 4314 C C . GLY B 1 204 ? 7.027 -0.899 -15.141 1 87.62 204 GLY B C 1
ATOM 4315 O O . GLY B 1 204 ? 7.074 0.331 -15.188 1 87.62 204 GLY B O 1
ATOM 4316 N N . ILE B 1 205 ? 6.113 -1.575 -14.492 1 91 205 ILE B N 1
ATOM 4317 C CA . ILE B 1 205 ? 5.094 -0.868 -13.719 1 91 205 ILE B CA 1
ATOM 4318 C C . ILE B 1 205 ? 5.461 -0.887 -12.234 1 91 205 ILE B C 1
ATOM 4320 O O . ILE B 1 205 ? 5.922 -1.906 -11.719 1 91 205 ILE B O 1
ATOM 4324 N N . SER B 1 206 ? 5.266 0.228 -11.562 1 93.19 206 SER B N 1
ATOM 4325 C CA . SER B 1 206 ? 5.645 0.309 -10.156 1 93.19 206 SER B CA 1
ATOM 4326 C C . SER B 1 206 ? 4.418 0.349 -9.258 1 93.19 206 SER B C 1
ATOM 4328 O O . SER B 1 206 ? 4.535 0.287 -8.031 1 93.19 206 SER B O 1
ATOM 4330 N N . SER B 1 207 ? 3.227 0.461 -9.836 1 94.62 207 SER B N 1
ATOM 4331 C CA . SER B 1 207 ? 1.964 0.519 -9.102 1 94.62 207 SER B CA 1
ATOM 4332 C C . SER B 1 207 ? 0.889 -0.316 -9.789 1 94.62 207 SER B C 1
ATOM 4334 O O . SER B 1 207 ? 0.36 0.079 -10.828 1 94.62 207 SER B O 1
ATOM 4336 N N . LEU B 1 208 ? 0.587 -1.436 -9.156 1 96.12 208 LEU B N 1
ATOM 4337 C CA . LEU B 1 208 ? -0.323 -2.4 -9.766 1 96.12 208 LEU B CA 1
ATOM 4338 C C . LEU B 1 208 ? -1.096 -3.164 -8.695 1 96.12 208 LEU B C 1
ATOM 4340 O O . LEU B 1 208 ? -0.528 -3.553 -7.668 1 96.12 208 LEU B O 1
ATOM 4344 N N . ALA B 1 209 ? -2.379 -3.252 -8.906 1 97.81 209 ALA B N 1
ATOM 4345 C CA . ALA B 1 209 ? -3.201 -4.176 -8.125 1 97.81 209 ALA B CA 1
ATOM 4346 C C . ALA B 1 209 ? -3.707 -5.324 -9 1 97.81 209 ALA B C 1
ATOM 4348 O O . ALA B 1 209 ? -4.293 -5.094 -10.055 1 97.81 209 ALA B O 1
ATOM 4349 N N . LEU B 1 210 ? -3.41 -6.512 -8.617 1 97.88 210 LEU B N 1
ATOM 4350 C CA . LEU B 1 210 ? -3.934 -7.711 -9.266 1 97.88 210 LEU B CA 1
ATOM 4351 C C . LEU B 1 210 ? -5.051 -8.336 -8.43 1 97.88 210 LEU B C 1
ATOM 4353 O O . LEU B 1 210 ? -4.82 -8.766 -7.301 1 97.88 210 LEU B O 1
ATOM 4357 N N . VAL B 1 211 ? -6.242 -8.367 -8.969 1 97.81 211 VAL B N 1
ATOM 4358 C CA . VAL B 1 211 ? -7.426 -8.867 -8.281 1 97.81 211 VAL B CA 1
ATOM 4359 C C . VAL B 1 211 ? -7.863 -10.195 -8.898 1 97.81 211 VAL B C 1
ATOM 4361 O O . VAL B 1 211 ? -7.996 -10.297 -10.125 1 97.81 211 VAL B O 1
ATOM 4364 N N . THR B 1 212 ? -8.031 -11.133 -8.086 1 95.81 212 THR B N 1
ATOM 4365 C CA . THR B 1 212 ? -8.508 -12.43 -8.57 1 95.81 212 THR B CA 1
ATOM 4366 C C . THR B 1 212 ? -9.961 -12.656 -8.164 1 95.81 212 THR B C 1
ATOM 4368 O O . THR B 1 212 ? -10.344 -12.383 -7.02 1 95.81 212 THR B O 1
ATOM 4371 N N . VAL B 1 213 ? -10.766 -13.102 -9.133 1 93.94 213 VAL B N 1
ATOM 4372 C CA . VAL B 1 213 ? -12.18 -13.406 -8.93 1 93.94 213 VAL B CA 1
ATOM 4373 C C . VAL B 1 213 ? -12.453 -14.859 -9.289 1 93.94 213 VAL B C 1
ATOM 4375 O O . VAL B 1 213 ? -12.156 -15.297 -10.406 1 93.94 213 VAL B O 1
ATOM 4378 N N . GLY B 1 214 ? -12.969 -15.617 -8.422 1 89.81 214 GLY B N 1
ATOM 4379 C CA . GLY B 1 214 ? -13.281 -17.031 -8.609 1 89.81 214 GLY B CA 1
ATOM 4380 C C . GLY B 1 214 ? -13.852 -17.688 -7.371 1 89.81 214 GLY B C 1
ATOM 4381 O O . GLY B 1 214 ? -14.805 -17.172 -6.777 1 89.81 214 GLY B O 1
ATOM 4382 N N . THR B 1 215 ? -13.242 -18.859 -7.004 1 84.75 215 THR B N 1
ATOM 4383 C CA . THR B 1 215 ? -13.656 -19.484 -5.758 1 84.75 215 THR B CA 1
ATOM 4384 C C . THR B 1 215 ? -13.57 -18.5 -4.598 1 84.75 215 THR B C 1
ATOM 4386 O O . THR B 1 215 ? -14.492 -18.406 -3.789 1 84.75 215 THR B O 1
ATOM 4389 N N . GLY B 1 216 ? -12.516 -17.844 -4.52 1 89.44 216 GLY B N 1
ATOM 4390 C CA . GLY B 1 216 ? -12.328 -16.719 -3.607 1 89.44 216 GLY B CA 1
ATOM 4391 C C . GLY B 1 216 ? -12.016 -15.414 -4.32 1 89.44 216 GLY B C 1
ATOM 4392 O O . GLY B 1 216 ? -11.922 -15.383 -5.547 1 89.44 216 GLY B O 1
ATOM 4393 N N . ILE B 1 217 ? -12.016 -14.375 -3.576 1 94.69 217 ILE B N 1
ATOM 4394 C CA . ILE B 1 217 ? -11.633 -13.062 -4.09 1 94.69 217 ILE B CA 1
ATOM 4395 C C . ILE B 1 217 ? -10.422 -12.547 -3.326 1 94.69 217 ILE B C 1
ATOM 4397 O O . ILE B 1 217 ? -10.445 -12.445 -2.098 1 94.69 217 ILE B O 1
ATOM 4401 N N . GLY B 1 218 ? -9.32 -12.289 -3.975 1 95 218 GLY B N 1
ATOM 4402 C CA . GLY B 1 218 ? -8.094 -11.789 -3.375 1 95 218 GLY B CA 1
ATOM 4403 C C . GLY B 1 218 ? -7.418 -10.719 -4.207 1 95 218 GLY B C 1
ATOM 4404 O O . GLY B 1 218 ? -7.902 -10.359 -5.285 1 95 218 GLY B O 1
ATOM 4405 N N . CYS B 1 219 ? -6.379 -10.227 -3.662 1 97.25 219 CYS B N 1
ATOM 4406 C CA . CYS B 1 219 ? -5.605 -9.25 -4.426 1 97.25 219 CYS B CA 1
ATOM 4407 C C . CYS B 1 219 ? -4.145 -9.258 -3.986 1 97.25 219 CYS B C 1
ATOM 4409 O O . CYS B 1 219 ? -3.824 -9.711 -2.885 1 97.25 219 CYS B O 1
ATOM 4411 N N . ALA B 1 220 ? -3.301 -8.961 -4.824 1 97.94 220 ALA B N 1
ATOM 4412 C CA . ALA B 1 220 ? -1.897 -8.656 -4.559 1 97.94 220 ALA B CA 1
ATOM 4413 C C . ALA B 1 220 ? -1.54 -7.25 -5.039 1 97.94 220 ALA B C 1
ATOM 4415 O O . ALA B 1 220 ? -2.043 -6.793 -6.066 1 97.94 220 ALA B O 1
ATOM 4416 N N . LEU B 1 221 ? -0.672 -6.629 -4.277 1 97.69 221 LEU B N 1
ATOM 4417 C CA . LEU B 1 221 ? -0.377 -5.223 -4.535 1 97.69 221 LEU B CA 1
ATOM 4418 C C . LEU B 1 221 ? 1.101 -5.027 -4.855 1 97.69 221 LEU B C 1
ATOM 4420 O O . LEU B 1 221 ? 1.965 -5.633 -4.219 1 97.69 221 LEU B O 1
ATOM 4424 N N . LEU B 1 222 ? 1.362 -4.305 -5.883 1 96.81 222 LEU B N 1
ATOM 4425 C CA . LEU B 1 222 ? 2.664 -3.734 -6.207 1 96.81 222 LEU B CA 1
ATOM 4426 C C . LEU B 1 222 ? 2.682 -2.234 -5.934 1 96.81 222 LEU B C 1
ATOM 4428 O O . LEU B 1 222 ? 1.989 -1.468 -6.609 1 96.81 222 LEU B O 1
ATOM 4432 N N . VAL B 1 223 ? 3.404 -1.824 -4.926 1 95.56 223 VAL B N 1
ATOM 4433 C CA . VAL B 1 223 ? 3.48 -0.427 -4.512 1 95.56 223 VAL B CA 1
ATOM 4434 C C . VAL B 1 223 ? 4.938 0.025 -4.484 1 95.56 223 VAL B C 1
ATOM 4436 O O . VAL B 1 223 ? 5.793 -0.652 -3.908 1 95.56 223 VAL B O 1
ATOM 4439 N N . ASN B 1 224 ? 5.23 1.146 -5.059 1 93.19 224 ASN B N 1
ATOM 4440 C CA . ASN B 1 224 ? 6.602 1.638 -5.168 1 93.19 224 ASN B CA 1
ATOM 4441 C C . ASN B 1 224 ? 7.531 0.579 -5.746 1 93.19 224 ASN B C 1
ATOM 4443 O O . ASN B 1 224 ? 8.664 0.415 -5.281 1 93.19 224 ASN B O 1
ATOM 4447 N N . GLY B 1 225 ? 7.004 -0.258 -6.609 1 92.81 225 GLY B N 1
ATOM 4448 C CA . GLY B 1 225 ? 7.777 -1.246 -7.344 1 92.81 225 GLY B CA 1
ATOM 4449 C C . GLY B 1 225 ? 8.039 -2.51 -6.547 1 92.81 225 GLY B C 1
ATOM 4450 O O . GLY B 1 225 ? 8.805 -3.373 -6.977 1 92.81 225 GLY B O 1
ATOM 4451 N N . GLN B 1 226 ? 7.41 -2.615 -5.441 1 93.44 226 GLN B N 1
ATOM 4452 C CA . GLN B 1 226 ? 7.645 -3.779 -4.594 1 93.44 226 GLN B CA 1
ATOM 4453 C C . GLN B 1 226 ? 6.332 -4.469 -4.23 1 93.44 226 GLN B C 1
ATOM 4455 O O . GLN B 1 226 ? 5.324 -3.805 -3.988 1 93.44 226 GLN B O 1
ATOM 4460 N N . VAL B 1 227 ? 6.422 -5.777 -4.18 1 95.12 227 VAL B N 1
ATOM 4461 C CA . VAL B 1 227 ? 5.27 -6.555 -3.742 1 95.12 227 VAL B CA 1
ATOM 4462 C C . VAL B 1 227 ? 4.992 -6.281 -2.266 1 95.12 227 VAL B C 1
ATOM 4464 O O . VAL B 1 227 ? 5.918 -6.219 -1.454 1 95.12 227 VAL B O 1
ATOM 4467 N N . VAL B 1 228 ? 3.748 -6.113 -1.926 1 96.31 228 VAL B N 1
ATOM 4468 C CA . VAL B 1 228 ? 3.357 -5.859 -0.543 1 96.31 228 VAL B CA 1
ATOM 4469 C C . VAL B 1 228 ? 3.062 -7.18 0.163 1 96.31 228 VAL B C 1
ATOM 4471 O O . VAL B 1 228 ? 2.043 -7.82 -0.103 1 96.31 228 VAL B O 1
ATOM 4474 N N . HIS B 1 229 ? 3.861 -7.594 1.032 1 94.06 229 HIS B N 1
ATOM 4475 C CA . HIS B 1 229 ? 3.664 -8.836 1.768 1 94.06 229 HIS B CA 1
ATOM 4476 C C . HIS B 1 229 ? 2.846 -8.609 3.033 1 94.06 229 HIS B C 1
ATOM 4478 O O . HIS B 1 229 ? 2.084 -9.477 3.455 1 94.06 229 HIS B O 1
ATOM 4484 N N . GLY B 1 230 ? 2.926 -7.32 3.533 1 90.5 230 GLY B N 1
ATOM 4485 C CA . GLY B 1 230 ? 2.207 -6.977 4.75 1 90.5 230 GLY B CA 1
ATOM 4486 C C . GLY B 1 230 ? 2.857 -7.527 6.004 1 90.5 230 GLY B C 1
ATOM 4487 O O . GLY B 1 230 ? 3.695 -8.43 5.93 1 90.5 230 GLY B O 1
ATOM 4488 N N . GLY B 1 231 ? 2.424 -6.934 7.09 1 86.12 231 GLY B N 1
ATOM 4489 C CA . GLY B 1 231 ? 2.842 -7.469 8.375 1 86.12 231 GLY B CA 1
ATOM 4490 C C . GLY B 1 231 ? 2.309 -8.867 8.648 1 86.12 231 GLY B C 1
ATOM 4491 O O . GLY B 1 231 ? 1.192 -9.195 8.242 1 86.12 231 GLY B O 1
ATOM 4492 N N . PHE B 1 232 ? 3.043 -9.703 9.07 1 82.06 232 PHE B N 1
ATOM 4493 C CA . PHE B 1 232 ? 2.641 -11.039 9.477 1 82.06 232 PHE B CA 1
ATOM 4494 C C . PHE B 1 232 ? 2.244 -11.875 8.258 1 82.06 232 PHE B C 1
ATOM 4496 O O . PHE B 1 232 ? 1.458 -12.82 8.375 1 82.06 232 PHE B O 1
ATOM 4503 N N . GLY B 1 233 ? 2.602 -11.391 7.105 1 84.56 233 GLY B N 1
ATOM 4504 C CA . GLY B 1 233 ? 2.391 -12.156 5.883 1 84.56 233 GLY B CA 1
ATOM 4505 C C . GLY B 1 233 ? 1.003 -11.969 5.301 1 84.56 233 GLY B C 1
ATOM 4506 O O . GLY B 1 233 ? 0.56 -12.773 4.477 1 84.56 233 GLY B O 1
ATOM 4507 N N . VAL B 1 234 ? 0.312 -10.953 5.762 1 87.19 234 VAL B N 1
ATOM 4508 C CA . VAL B 1 234 ? -1.059 -10.773 5.297 1 87.19 234 VAL B CA 1
ATOM 4509 C C . VAL B 1 234 ? -1.191 -9.422 4.594 1 87.19 234 VAL B C 1
ATOM 4511 O O . VAL B 1 234 ? -0.879 -8.375 5.172 1 87.19 234 VAL B O 1
ATOM 4514 N N . ALA B 1 235 ? -1.627 -9.445 3.404 1 93.44 235 ALA B N 1
ATOM 4515 C CA . ALA B 1 235 ? -2.012 -8.305 2.582 1 93.44 235 ALA B CA 1
ATOM 4516 C C . ALA B 1 235 ? -2.926 -8.734 1.438 1 93.44 235 ALA B C 1
ATOM 4518 O O . ALA B 1 235 ? -2.973 -9.914 1.08 1 93.44 235 ALA B O 1
ATOM 4519 N N . GLY B 1 236 ? -3.699 -7.824 1.033 1 95.31 236 GLY B N 1
ATOM 4520 C CA . GLY B 1 236 ? -4.48 -8.07 -0.168 1 95.31 236 GLY B CA 1
ATOM 4521 C C . GLY B 1 236 ? -5.781 -8.797 0.107 1 95.31 236 GLY B C 1
ATOM 4522 O O . GLY B 1 236 ? -6.367 -9.406 -0.797 1 95.31 236 GLY B O 1
ATOM 4523 N N . GLU B 1 237 ? -6.242 -8.773 1.29 1 94.31 237 GLU B N 1
ATOM 4524 C CA . GLU B 1 237 ? -7.461 -9.484 1.653 1 94.31 237 GLU B CA 1
ATOM 4525 C C . GLU B 1 237 ? -8.703 -8.656 1.326 1 94.31 237 GLU B C 1
ATOM 4527 O O . GLU B 1 237 ? -9.57 -8.469 2.18 1 94.31 237 GLU B O 1
ATOM 4532 N N . VAL B 1 238 ? -8.812 -8.32 0.068 1 97.12 238 VAL B N 1
ATOM 4533 C CA . VAL B 1 238 ? -9.922 -7.5 -0.402 1 97.12 238 VAL B CA 1
ATOM 4534 C C . VAL B 1 238 ? -11.227 -8.281 -0.292 1 97.12 238 VAL B C 1
ATOM 4536 O O . VAL B 1 238 ? -12.297 -7.691 -0.126 1 97.12 238 VAL B O 1
ATOM 4539 N N . GLY B 1 239 ? -11.188 -9.586 -0.371 1 96.69 239 GLY B N 1
ATOM 4540 C CA . GLY B 1 239 ? -12.367 -10.422 -0.229 1 96.69 239 GLY B CA 1
ATOM 4541 C C . GLY B 1 239 ? -13.055 -10.258 1.112 1 96.69 239 GLY B C 1
ATOM 4542 O O . GLY B 1 239 ? -14.242 -10.578 1.252 1 96.69 239 GLY B O 1
ATOM 4543 N N . HIS B 1 240 ? -12.375 -9.758 2.047 1 95.19 240 HIS B N 1
ATOM 4544 C CA . HIS B 1 240 ? -12.906 -9.648 3.4 1 95.19 240 HIS B CA 1
ATOM 4545 C C . HIS B 1 240 ? -13.094 -8.188 3.805 1 95.19 240 HIS B C 1
ATOM 4547 O O . HIS B 1 240 ? -13.07 -7.863 4.992 1 95.19 240 HIS B O 1
ATOM 4553 N N . VAL B 1 241 ? -13.242 -7.383 2.889 1 96.31 241 VAL B N 1
ATOM 4554 C CA . VAL B 1 241 ? -13.656 -5.996 3.084 1 96.31 241 VAL B CA 1
ATOM 4555 C C . VAL B 1 241 ? -15.18 -5.914 3.119 1 96.31 241 VAL B C 1
ATOM 4557 O O . VAL B 1 241 ? -15.859 -6.562 2.322 1 96.31 241 VAL B O 1
ATOM 4560 N N . LEU B 1 242 ? -15.68 -5.141 4.008 1 96.56 242 LEU B N 1
ATOM 4561 C CA . LEU B 1 242 ? -17.109 -4.965 4.168 1 96.56 242 LEU B CA 1
ATOM 4562 C C . LEU B 1 242 ? -17.688 -4.094 3.049 1 96.56 242 LEU B C 1
ATOM 4564 O O . LEU B 1 242 ? -17.188 -2.998 2.795 1 96.56 242 LEU B O 1
ATOM 4568 N N . VAL B 1 243 ? -18.781 -4.602 2.428 1 96.25 243 VAL B N 1
ATOM 4569 C CA . VAL B 1 243 ? -19.438 -3.758 1.433 1 96.25 243 VAL B CA 1
ATOM 4570 C C . VAL B 1 243 ? -20.938 -3.709 1.702 1 96.25 243 VAL B C 1
ATOM 4572 O O . VAL B 1 243 ? -21.641 -2.832 1.189 1 96.25 243 VAL B O 1
ATOM 4575 N N . ASP B 1 244 ? -21.438 -4.633 2.525 1 95.5 244 ASP B N 1
ATOM 4576 C CA . ASP B 1 244 ? -22.859 -4.66 2.875 1 95.5 244 ASP B CA 1
ATOM 4577 C C . ASP B 1 244 ? -23.062 -5.238 4.27 1 95.5 244 ASP B C 1
ATOM 4579 O O . ASP B 1 244 ? -23.109 -6.457 4.441 1 95.5 244 ASP B O 1
ATOM 4583 N N . PRO B 1 245 ? -23.297 -4.387 5.27 1 93.75 245 PRO B N 1
ATOM 4584 C CA . PRO B 1 245 ? -23.438 -4.891 6.637 1 93.75 245 PRO B CA 1
ATOM 4585 C C . PRO B 1 245 ? -24.609 -5.867 6.781 1 93.75 245 PRO B C 1
ATOM 4587 O O . PRO B 1 245 ? -24.641 -6.648 7.738 1 93.75 245 PRO B O 1
ATOM 4590 N N . GLU B 1 246 ? -25.516 -5.871 5.902 1 93.75 246 GLU B N 1
ATOM 4591 C CA . GLU B 1 246 ? -26.656 -6.777 5.953 1 93.75 246 GLU B CA 1
ATOM 4592 C C . GLU B 1 246 ? -26.484 -7.941 4.984 1 93.75 246 GLU B C 1
ATOM 4594 O O . GLU B 1 246 ? -27.438 -8.68 4.719 1 93.75 246 GLU B O 1
ATOM 4599 N N . GLY B 1 247 ? -25.375 -8.07 4.438 1 94.81 247 GLY B N 1
ATOM 4600 C CA . GLY B 1 247 ? -25.094 -9.117 3.471 1 94.81 247 GLY B CA 1
ATOM 4601 C C . GLY B 1 247 ? -24.922 -10.484 4.102 1 94.81 247 GLY B C 1
ATOM 4602 O O . GLY B 1 247 ? -25.156 -10.656 5.297 1 94.81 247 GLY B O 1
ATOM 4603 N N . PRO B 1 248 ? -24.594 -11.445 3.281 1 95.88 248 PRO B N 1
ATOM 4604 C CA . PRO B 1 248 ? -24.469 -12.82 3.77 1 95.88 248 PRO B CA 1
ATOM 4605 C C . PRO B 1 248 ? -23.297 -13.008 4.727 1 95.88 248 PRO B C 1
ATOM 4607 O O . PRO B 1 248 ? -22.375 -12.195 4.742 1 95.88 248 PRO B O 1
ATOM 4610 N N . LEU B 1 249 ? -23.375 -14.039 5.5 1 94.81 249 LEU B N 1
ATOM 4611 C CA . LEU B 1 249 ? -22.281 -14.438 6.395 1 94.81 249 LEU B CA 1
ATOM 4612 C C . LEU B 1 249 ? -21.078 -14.93 5.605 1 94.81 249 LEU B C 1
ATOM 4614 O O . LEU B 1 249 ? -21.234 -15.68 4.637 1 94.81 249 LEU B O 1
ATOM 4618 N N . CYS B 1 250 ? -19.984 -14.477 5.984 1 93.81 250 CYS B N 1
ATOM 4619 C CA . CYS B 1 250 ? -18.719 -14.914 5.391 1 93.81 250 CYS B CA 1
ATOM 4620 C C . CYS B 1 250 ? -18.078 -16.016 6.227 1 93.81 250 CYS B C 1
ATOM 4622 O O . CYS B 1 250 ? -18.281 -16.078 7.438 1 93.81 250 CYS B O 1
ATOM 4624 N N . HIS B 1 251 ? -17.281 -16.875 5.641 1 87.06 251 HIS B N 1
ATOM 4625 C CA . HIS B 1 251 ? -16.578 -17.938 6.375 1 87.06 251 HIS B CA 1
ATOM 4626 C C . HIS B 1 251 ? -15.586 -17.344 7.375 1 87.06 251 HIS B C 1
ATOM 4628 O O . HIS B 1 251 ? -15.133 -18.047 8.289 1 87.06 251 HIS B O 1
ATOM 4634 N N . CYS B 1 252 ? -15.25 -16.078 7.227 1 85.88 252 CYS B N 1
ATOM 4635 C CA . CYS B 1 252 ? -14.328 -15.438 8.148 1 85.88 252 CYS B CA 1
ATOM 4636 C C . CYS B 1 252 ? -15.039 -15.016 9.43 1 85.88 252 CYS B C 1
ATOM 4638 O O . CYS B 1 252 ? -14.398 -14.562 10.383 1 85.88 252 CYS B O 1
ATOM 4640 N N . GLY B 1 253 ? -16.312 -15.125 9.484 1 89.06 253 GLY B N 1
ATOM 4641 C CA . GLY B 1 253 ? -17.109 -14.773 10.656 1 89.06 253 GLY B CA 1
ATOM 4642 C C . GLY B 1 253 ? -17.812 -13.438 10.516 1 89.06 253 GLY B C 1
ATOM 4643 O O . GLY B 1 253 ? -18.719 -13.133 11.289 1 89.06 253 GLY B O 1
ATOM 4644 N N . ASN B 1 254 ? -17.469 -12.625 9.523 1 91.81 254 ASN B N 1
ATOM 4645 C CA . ASN B 1 254 ? -18.094 -11.336 9.289 1 91.81 254 ASN B CA 1
ATOM 4646 C C . ASN B 1 254 ? -19.281 -11.453 8.336 1 91.81 254 ASN B C 1
ATOM 4648 O O . ASN B 1 254 ? -19.547 -12.531 7.793 1 91.81 254 ASN B O 1
ATOM 4652 N N . ARG B 1 255 ? -20 -10.391 8.203 1 94.25 255 ARG B N 1
ATOM 4653 C CA . ARG B 1 255 ? -21.078 -10.289 7.219 1 94.25 255 ARG B CA 1
ATOM 4654 C C . ARG B 1 255 ? -20.734 -9.258 6.145 1 94.25 255 ARG B C 1
ATOM 4656 O O . ARG B 1 255 ? -20.094 -8.25 6.43 1 94.25 255 ARG B O 1
ATOM 4663 N N . GLY B 1 256 ? -21.203 -9.57 4.977 1 96.12 256 GLY B N 1
ATOM 4664 C CA . GLY B 1 256 ? -21.203 -8.562 3.928 1 96.12 256 GLY B CA 1
ATOM 4665 C C . GLY B 1 256 ? -19.844 -8.328 3.314 1 96.12 256 GLY B C 1
ATOM 4666 O O . GLY B 1 256 ? -19.594 -7.281 2.719 1 96.12 256 GLY B O 1
ATOM 4667 N N . CYS B 1 257 ? -18.922 -9.281 3.49 1 97.38 257 CYS B N 1
ATOM 4668 C CA . CYS B 1 257 ? -17.641 -9.219 2.803 1 97.38 257 CYS B CA 1
ATOM 4669 C C . CYS B 1 257 ? -17.812 -9.336 1.295 1 97.38 257 CYS B C 1
ATOM 4671 O O . CYS B 1 257 ? -18.75 -9.992 0.827 1 97.38 257 CYS B O 1
ATOM 4673 N N . VAL B 1 258 ? -16.906 -8.766 0.574 1 98.12 258 VAL B N 1
ATOM 4674 C CA . VAL B 1 258 ? -16.922 -8.859 -0.882 1 98.12 258 VAL B CA 1
ATOM 4675 C C . VAL B 1 258 ? -17.031 -10.328 -1.303 1 98.12 258 VAL B C 1
ATOM 4677 O O . VAL B 1 258 ? -17.891 -10.68 -2.117 1 98.12 258 VAL B O 1
ATOM 4680 N N . GLU B 1 259 ? -16.234 -11.203 -0.722 1 96.44 259 GLU B N 1
ATOM 4681 C CA . GLU B 1 259 ? -16.188 -12.609 -1.109 1 96.44 259 GLU B CA 1
ATOM 4682 C C . GLU B 1 259 ? -17.469 -13.344 -0.74 1 96.44 259 GLU B C 1
ATOM 4684 O O . GLU B 1 259 ? -17.922 -14.234 -1.466 1 96.44 259 GLU B O 1
ATOM 4689 N N . ALA B 1 260 ? -18.062 -12.992 0.371 1 96.94 260 ALA B N 1
ATOM 4690 C CA . ALA B 1 260 ? -19.312 -13.617 0.775 1 96.94 260 ALA B CA 1
ATOM 4691 C C . ALA B 1 260 ? -20.406 -13.375 -0.26 1 96.94 260 ALA B C 1
ATOM 4693 O O . ALA B 1 260 ? -21.344 -14.18 -0.389 1 96.94 260 ALA B O 1
ATOM 4694 N N . ILE B 1 261 ? -20.297 -12.352 -0.982 1 97.56 261 ILE B N 1
ATOM 4695 C CA . ILE B 1 261 ? -21.312 -11.969 -1.956 1 97.56 261 ILE B CA 1
ATOM 4696 C C . ILE B 1 261 ? -20.906 -12.461 -3.346 1 97.56 261 ILE B C 1
ATOM 4698 O O . ILE B 1 261 ? -21.734 -12.992 -4.09 1 97.56 261 ILE B O 1
ATOM 4702 N N . ALA B 1 262 ? -19.609 -12.352 -3.633 1 97.19 262 ALA B N 1
ATOM 4703 C CA . ALA B 1 262 ? -19.219 -12.461 -5.035 1 97.19 262 ALA B CA 1
ATOM 4704 C C . ALA B 1 262 ? -18.391 -13.719 -5.273 1 97.19 262 ALA B C 1
ATOM 4706 O O . ALA B 1 262 ? -18.125 -14.086 -6.418 1 97.19 262 ALA B O 1
ATOM 4707 N N . GLY B 1 263 ? -17.922 -14.344 -4.238 1 94.69 263 GLY B N 1
ATOM 4708 C CA . GLY B 1 263 ? -17.266 -15.617 -4.422 1 94.69 263 GLY B CA 1
ATOM 4709 C C . GLY B 1 263 ? -18.188 -16.703 -4.922 1 94.69 263 GLY B C 1
ATOM 4710 O O . GLY B 1 263 ? -19.406 -16.578 -4.832 1 94.69 263 GLY B O 1
ATOM 4711 N N . SER B 1 264 ? -17.641 -17.812 -5.434 1 92.5 264 SER B N 1
ATOM 4712 C CA . SER B 1 264 ? -18.438 -18.891 -6.016 1 92.5 264 SER B CA 1
ATOM 4713 C C . SER B 1 264 ? -19.453 -19.438 -5.008 1 92.5 264 SER B C 1
ATOM 4715 O O . SER B 1 264 ? -20.625 -19.594 -5.324 1 92.5 264 SER B O 1
ATOM 4717 N N . ALA B 1 265 ? -19.016 -19.703 -3.803 1 92.38 265 ALA B N 1
ATOM 4718 C CA . ALA B 1 265 ? -19.906 -20.266 -2.781 1 92.38 265 ALA B CA 1
ATOM 4719 C C . ALA B 1 265 ? -21.062 -19.328 -2.475 1 92.38 265 ALA B C 1
ATOM 4721 O O . ALA B 1 265 ? -22.203 -19.766 -2.322 1 92.38 265 ALA B O 1
ATOM 4722 N N . GLY B 1 266 ? -20.75 -18.016 -2.361 1 95.06 266 GLY B N 1
ATOM 4723 C CA . GLY B 1 266 ? -21.781 -17.031 -2.102 1 95.06 266 GLY B CA 1
ATOM 4724 C C . GLY B 1 266 ? -22.828 -16.953 -3.207 1 95.06 266 GLY B C 1
ATOM 4725 O O . GLY B 1 266 ? -24.031 -16.891 -2.936 1 95.06 266 GLY B O 1
ATOM 4726 N N . ILE B 1 267 ? -22.391 -16.969 -4.395 1 95.81 267 ILE B N 1
ATOM 4727 C CA . ILE B 1 267 ? -23.266 -16.922 -5.555 1 95.81 267 ILE B CA 1
ATOM 4728 C C . ILE B 1 267 ? -24.172 -18.156 -5.582 1 95.81 267 ILE B C 1
ATOM 4730 O O . ILE B 1 267 ? -25.391 -18.031 -5.73 1 95.81 267 ILE B O 1
ATOM 4734 N N . LEU B 1 268 ? -23.609 -19.312 -5.414 1 95.94 268 LEU B N 1
ATOM 4735 C CA . LEU B 1 268 ? -24.344 -20.578 -5.492 1 95.94 268 LEU B CA 1
ATOM 4736 C C . LEU B 1 268 ? -25.344 -20.688 -4.336 1 95.94 268 LEU B C 1
ATOM 4738 O O . LEU B 1 268 ? -26.453 -21.188 -4.516 1 95.94 268 LEU B O 1
ATOM 4742 N N . GLU B 1 269 ? -24.953 -20.25 -3.191 1 96.44 269 GLU B N 1
ATOM 4743 C CA . GLU B 1 269 ? -25.859 -20.266 -2.041 1 96.44 269 GLU B CA 1
ATOM 4744 C C . GLU B 1 269 ? -27.094 -19.406 -2.281 1 96.44 269 GLU B C 1
ATOM 4746 O O . GLU B 1 269 ? -28.219 -19.812 -1.991 1 96.44 269 GLU B O 1
ATOM 4751 N N . ARG B 1 270 ? -26.922 -18.25 -2.762 1 96.25 270 ARG B N 1
ATOM 4752 C CA . ARG B 1 270 ? -28.031 -17.344 -3.027 1 96.25 270 ARG B CA 1
ATOM 4753 C C . ARG B 1 270 ? -28.953 -17.906 -4.113 1 96.25 270 ARG B C 1
ATOM 4755 O O . ARG B 1 270 ? -30.172 -17.75 -4.039 1 96.25 270 ARG B O 1
ATOM 4762 N N . MET B 1 271 ? -28.375 -18.547 -5.129 1 97.25 271 MET B N 1
ATOM 4763 C CA . MET B 1 271 ? -29.203 -19.203 -6.141 1 97.25 271 MET B CA 1
ATOM 4764 C C . MET B 1 271 ? -29.984 -20.359 -5.531 1 97.25 271 MET B C 1
ATOM 4766 O O . MET B 1 271 ? -31.156 -20.547 -5.871 1 97.25 271 MET B O 1
ATOM 4770 N N . GLY B 1 272 ? -29.328 -21.078 -4.668 1 97.5 272 GLY B N 1
ATOM 4771 C CA . GLY B 1 272 ? -30.016 -22.125 -3.949 1 97.5 272 GLY B CA 1
ATOM 4772 C C . GLY B 1 272 ? -31.219 -21.625 -3.16 1 97.5 272 GLY B C 1
ATOM 4773 O O . GLY B 1 272 ? -32.281 -22.25 -3.162 1 97.5 272 GLY B O 1
ATOM 4774 N N . GLN B 1 273 ? -31.031 -20.531 -2.527 1 96.5 273 GLN B N 1
ATOM 4775 C CA . GLN B 1 273 ? -32.094 -19.906 -1.758 1 96.5 273 GLN B CA 1
ATOM 4776 C C . GLN B 1 273 ? -33.25 -19.5 -2.664 1 96.5 273 GLN B C 1
ATOM 4778 O O . GLN B 1 273 ? -34.406 -19.438 -2.227 1 96.5 273 GLN B O 1
ATOM 4783 N N . ALA B 1 274 ? -32.906 -19.234 -3.887 1 96.69 274 ALA B N 1
ATOM 4784 C CA . ALA B 1 274 ? -33.906 -18.8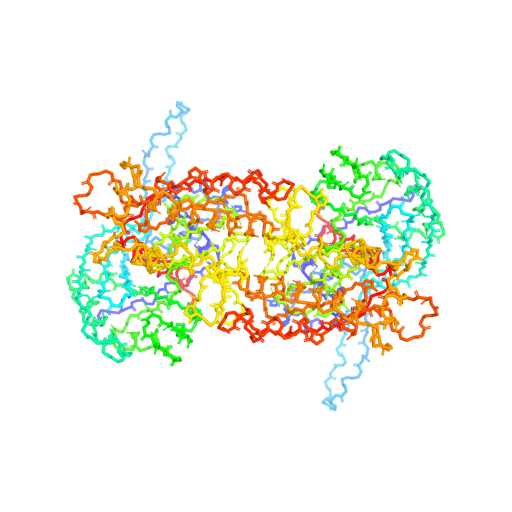28 -4.863 1 96.69 274 ALA B CA 1
ATOM 4785 C C . ALA B 1 274 ? -34.562 -20.047 -5.523 1 96.69 274 ALA B C 1
ATOM 4787 O O . ALA B 1 274 ? -35.375 -19.906 -6.418 1 96.69 274 ALA B O 1
ATOM 4788 N N . GLY B 1 275 ? -34.062 -21.234 -5.18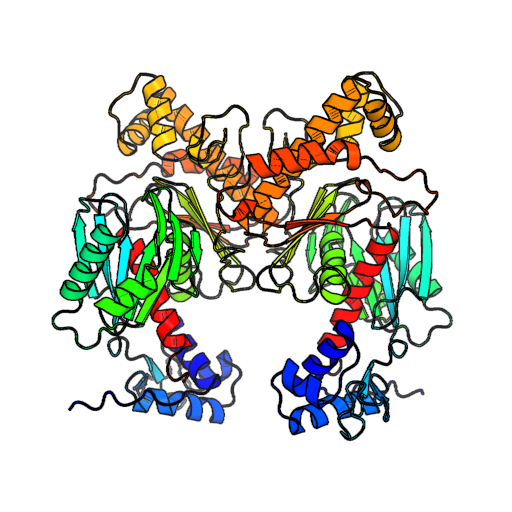 1 97 275 GLY B N 1
ATOM 4789 C CA . GLY B 1 275 ? -34.688 -22.453 -5.656 1 97 275 GLY B CA 1
ATOM 4790 C C . GLY B 1 275 ? -33.875 -23.188 -6.699 1 97 275 GLY B C 1
ATOM 4791 O O . GLY B 1 275 ? -34.312 -24.234 -7.211 1 97 275 GLY B O 1
ATOM 4792 N N . PHE B 1 276 ? -32.781 -22.672 -7.066 1 96.5 276 PHE B N 1
ATOM 4793 C CA . PHE B 1 276 ? -31.922 -23.312 -8.055 1 96.5 276 PHE B CA 1
ATOM 4794 C C . PHE B 1 276 ? -30.812 -24.109 -7.367 1 96.5 276 PHE B C 1
ATOM 4796 O O . PHE B 1 276 ? -29.781 -23.547 -6.996 1 96.5 276 PHE B O 1
ATOM 4803 N N . LYS B 1 277 ? -31 -25.328 -7.227 1 94.19 277 LYS B N 1
ATOM 4804 C CA . LYS B 1 277 ? -30.047 -26.188 -6.516 1 94.19 277 LYS B CA 1
ATOM 4805 C C . LYS B 1 277 ? -29.188 -26.984 -7.488 1 94.19 277 LYS B C 1
ATOM 4807 O O . LYS B 1 277 ? -29.594 -27.219 -8.625 1 94.19 277 LYS B O 1
ATOM 4812 N N . GLY B 1 278 ? -28 -27.328 -7.031 1 92.31 278 GLY B N 1
ATOM 4813 C CA . GLY B 1 278 ? -27.125 -28.234 -7.789 1 92.31 278 GLY B CA 1
ATOM 4814 C C . GLY B 1 278 ? -26.484 -27.562 -8.984 1 92.31 278 GLY B C 1
ATOM 4815 O O . GLY B 1 278 ? -26.031 -28.234 -9.914 1 92.31 278 GLY B O 1
ATOM 4816 N N . LEU B 1 279 ? -26.5 -26.281 -9.023 1 91.56 279 LEU B N 1
ATOM 4817 C CA . LEU B 1 279 ? -25.906 -25.547 -10.141 1 91.56 279 LEU B CA 1
ATOM 4818 C C . LEU B 1 279 ? -24.422 -25.344 -9.914 1 91.56 279 LEU B C 1
ATOM 4820 O O . LEU B 1 279 ? -23.953 -25.281 -8.773 1 91.56 279 LEU B O 1
ATOM 4824 N N . GLY B 1 280 ? -23.641 -25.266 -10.992 1 91.56 280 GLY B N 1
ATOM 4825 C CA . GLY B 1 280 ? -22.312 -24.672 -11 1 91.56 280 GLY B CA 1
ATOM 4826 C C . GLY B 1 280 ? -22.328 -23.203 -11.422 1 91.56 280 GLY B C 1
ATOM 4827 O O . GLY B 1 280 ? -23.359 -22.688 -11.867 1 91.56 280 GLY B O 1
ATOM 4828 N N . ILE B 1 281 ? -21.234 -22.609 -11.242 1 90.62 281 ILE B N 1
ATOM 4829 C CA . ILE B 1 281 ? -21.141 -21.188 -11.547 1 90.62 281 ILE B CA 1
ATOM 4830 C C . ILE B 1 281 ? -21.422 -20.953 -13.031 1 90.62 281 ILE B C 1
ATOM 4832 O O . ILE B 1 281 ? -22.062 -19.969 -13.398 1 90.62 281 ILE B O 1
ATOM 4836 N N . GLY B 1 282 ? -20.906 -21.828 -13.844 1 89.5 282 GLY B N 1
ATOM 4837 C CA . GLY B 1 282 ? -21.203 -21.734 -15.266 1 89.5 282 GLY B CA 1
ATOM 4838 C C . GLY B 1 282 ? -22.688 -21.781 -15.578 1 89.5 282 GLY B C 1
ATOM 4839 O O . GLY B 1 282 ? -23.156 -21.047 -16.453 1 89.5 282 GLY B O 1
ATOM 4840 N N . ASP B 1 283 ? -23.391 -22.594 -14.852 1 93.25 283 ASP B N 1
ATOM 4841 C CA . ASP B 1 283 ? -24.844 -22.672 -15.008 1 93.25 283 ASP B CA 1
ATOM 4842 C C . ASP B 1 283 ? -25.516 -21.344 -14.641 1 93.25 283 ASP B C 1
ATOM 4844 O O . ASP B 1 283 ? -26.438 -20.891 -15.32 1 93.25 283 ASP B O 1
ATOM 4848 N N . VAL B 1 284 ? -25.062 -20.781 -13.609 1 95.12 284 VAL B N 1
ATOM 4849 C CA . VAL B 1 284 ? -25.625 -19.516 -13.156 1 95.12 284 VAL B CA 1
ATOM 4850 C C . VAL B 1 284 ? -25.406 -18.438 -14.227 1 95.12 284 VAL B C 1
ATOM 4852 O O . VAL B 1 284 ? -26.328 -17.672 -14.523 1 95.12 284 VAL B O 1
ATOM 4855 N N . ALA B 1 285 ? -24.25 -18.406 -14.797 1 93.81 285 ALA B N 1
ATOM 4856 C CA . ALA B 1 285 ? -23.938 -17.453 -15.852 1 93.81 285 ALA B CA 1
ATOM 4857 C C . ALA B 1 285 ? -24.859 -17.656 -17.047 1 93.81 285 ALA B C 1
ATOM 4859 O O . ALA B 1 285 ? -25.375 -16.672 -17.609 1 93.81 285 ALA B O 1
ATOM 4860 N N . GLU B 1 286 ? -25.047 -18.859 -17.391 1 94.19 286 GLU B N 1
ATOM 4861 C CA . GLU B 1 286 ? -25.922 -19.172 -18.516 1 94.19 286 GLU B CA 1
ATOM 4862 C C . GLU B 1 286 ? -27.359 -18.734 -18.234 1 94.19 286 GLU B C 1
ATOM 4864 O O . GLU B 1 286 ? -28.031 -18.203 -19.125 1 94.19 286 GLU B O 1
ATOM 4869 N N . LEU B 1 287 ? -27.781 -19.016 -17.094 1 96.19 287 LEU B N 1
ATOM 4870 C CA . LEU B 1 287 ? -29.125 -18.578 -16.688 1 96.19 287 LEU B CA 1
ATOM 4871 C C . LEU B 1 287 ? -29.234 -17.062 -16.766 1 96.19 287 LEU B C 1
ATOM 4873 O O . LEU B 1 287 ? -30.25 -16.531 -17.234 1 96.19 287 LEU B O 1
ATOM 4877 N N . ALA B 1 288 ? -28.281 -16.375 -16.312 1 96.56 288 ALA B N 1
ATOM 4878 C CA . ALA B 1 288 ? -28.297 -14.914 -16.359 1 96.56 288 ALA B CA 1
ATOM 4879 C C . ALA B 1 288 ? -28.312 -14.406 -17.797 1 96.56 288 ALA B C 1
ATOM 4881 O O . ALA B 1 288 ? -29.062 -13.484 -18.125 1 96.56 288 ALA B O 1
ATOM 4882 N N . ARG B 1 289 ? -27.562 -15.047 -18.641 1 95.31 289 ARG B N 1
ATOM 4883 C CA . ARG B 1 289 ? -27.516 -14.672 -20.047 1 95.31 289 ARG B CA 1
ATOM 4884 C C . ARG B 1 289 ? -28.875 -14.875 -20.719 1 95.31 289 ARG B C 1
ATOM 4886 O O . ARG B 1 289 ? -29.25 -14.125 -21.625 1 95.31 289 ARG B O 1
ATOM 4893 N N . SER B 1 290 ? -29.516 -15.812 -20.188 1 96.06 290 SER B N 1
ATOM 4894 C CA . SER B 1 290 ? -30.844 -16.125 -20.734 1 96.06 290 SER B CA 1
ATOM 4895 C C . SER B 1 290 ? -31.922 -15.258 -20.078 1 96.06 290 SER B C 1
ATOM 4897 O O . SER B 1 290 ? -33.094 -15.422 -20.375 1 96.06 290 SER B O 1
ATOM 4899 N N . GLY B 1 291 ? -31.516 -14.461 -19.141 1 96.62 291 GLY B N 1
ATOM 4900 C CA . GLY B 1 291 ? -32.438 -13.477 -18.578 1 96.62 291 GLY B CA 1
ATOM 4901 C C . GLY B 1 291 ? -33.156 -13.969 -17.344 1 96.62 291 GLY B C 1
ATOM 4902 O O . GLY B 1 2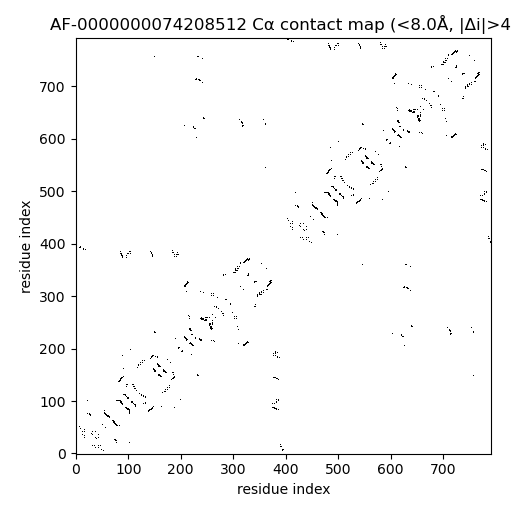91 ? -34.125 -13.359 -16.906 1 96.62 291 GLY B O 1
ATOM 4903 N N . GLN B 1 292 ? -32.75 -15.117 -16.828 1 97.31 292 GLN B N 1
ATOM 4904 C CA . GLN B 1 292 ? -33.375 -15.578 -15.594 1 97.31 292 GLN B CA 1
ATOM 4905 C C . GLN B 1 292 ? -33.188 -14.555 -14.477 1 97.31 292 GLN B C 1
ATOM 4907 O O . GLN B 1 292 ? -32.062 -14.211 -14.102 1 97.31 292 GLN B O 1
ATOM 4912 N N . PRO B 1 293 ? -34.25 -14.086 -13.883 1 97.88 293 PRO B N 1
ATOM 4913 C CA . PRO B 1 293 ? -34.219 -12.883 -13.047 1 97.88 293 PRO B CA 1
ATOM 4914 C C . PRO B 1 293 ? -33.312 -13.047 -11.82 1 97.88 293 PRO B C 1
ATOM 4916 O O . PRO B 1 293 ? -32.562 -12.133 -11.469 1 97.88 293 PRO B O 1
ATOM 4919 N N . ASP B 1 294 ? -33.406 -14.156 -11.156 1 97.94 294 ASP B N 1
ATOM 4920 C CA . ASP B 1 294 ? -32.594 -14.352 -9.953 1 97.94 294 ASP B CA 1
ATOM 4921 C C . ASP B 1 294 ? -31.125 -14.406 -10.289 1 97.94 294 ASP B C 1
ATOM 4923 O O . ASP B 1 294 ? -30.297 -13.844 -9.57 1 97.94 294 ASP B O 1
ATOM 4927 N N . ALA B 1 295 ? -30.812 -15.094 -11.359 1 97.62 295 ALA B N 1
ATOM 4928 C CA . ALA B 1 295 ? -29.422 -15.188 -11.789 1 97.62 295 ALA B CA 1
ATOM 4929 C C . ALA B 1 295 ? -28.875 -13.82 -12.172 1 97.62 295 ALA B C 1
ATOM 4931 O O . ALA B 1 295 ? -27.75 -13.469 -11.797 1 97.62 295 ALA B O 1
ATOM 4932 N N . VAL B 1 296 ? -29.656 -13.039 -12.859 1 97.75 296 VAL B N 1
ATOM 4933 C CA . VAL B 1 296 ? -29.266 -11.688 -13.242 1 97.75 296 VAL B CA 1
ATOM 4934 C C . VAL B 1 296 ? -29 -10.852 -11.992 1 97.75 296 VAL B C 1
ATOM 4936 O O . VAL B 1 296 ? -27.969 -10.18 -11.891 1 97.75 296 VAL B O 1
ATOM 4939 N N . ARG B 1 297 ? -29.875 -10.945 -11.055 1 97.88 297 ARG B N 1
ATOM 4940 C CA . ARG B 1 297 ? -29.781 -10.164 -9.828 1 97.88 297 ARG B CA 1
ATOM 4941 C C . ARG B 1 297 ? -28.547 -10.57 -9.023 1 97.88 297 ARG B C 1
ATOM 4943 O O . ARG B 1 297 ? -27.781 -9.711 -8.57 1 97.88 297 ARG B O 1
ATOM 4950 N N . VAL B 1 298 ? -28.375 -11.859 -8.852 1 97.5 298 VAL B N 1
ATOM 4951 C CA . VAL B 1 298 ? -27.281 -12.375 -8.023 1 97.5 298 VAL B CA 1
ATOM 4952 C C . VAL B 1 298 ? -25.938 -11.977 -8.625 1 97.5 298 VAL B C 1
ATOM 4954 O O . VAL B 1 298 ? -25.047 -11.523 -7.914 1 97.5 298 VAL B O 1
ATOM 4957 N N . LEU B 1 299 ? -25.781 -12.039 -9.938 1 97.44 299 LEU B N 1
ATOM 4958 C CA . LEU B 1 299 ? -24.516 -11.711 -10.578 1 97.44 299 LEU B CA 1
ATOM 4959 C C . LEU B 1 299 ? -24.312 -10.203 -10.641 1 97.44 299 LEU B C 1
ATOM 4961 O O . LEU B 1 299 ? -23.188 -9.719 -10.578 1 97.44 299 LEU B O 1
ATOM 4965 N N . ALA B 1 300 ? -25.422 -9.461 -10.734 1 97.94 300 ALA B N 1
ATOM 4966 C CA . ALA B 1 300 ? -25.312 -8.008 -10.648 1 97.94 300 ALA B CA 1
ATOM 4967 C C . ALA B 1 300 ? -24.781 -7.578 -9.281 1 97.94 300 ALA B C 1
ATOM 4969 O O . ALA B 1 300 ? -23.891 -6.73 -9.195 1 97.94 300 ALA B O 1
ATOM 4970 N N . GLU B 1 301 ? -25.328 -8.211 -8.258 1 97.56 301 GLU B N 1
ATOM 4971 C CA . GLU B 1 301 ? -24.891 -7.914 -6.898 1 97.56 301 GLU B CA 1
ATOM 4972 C C . GLU B 1 301 ? -23.438 -8.32 -6.688 1 97.56 301 GLU B C 1
ATOM 4974 O O . GLU B 1 301 ? -22.672 -7.605 -6.039 1 97.56 301 GLU B O 1
ATOM 4979 N N . ALA B 1 302 ? -23.078 -9.469 -7.238 1 97.62 302 ALA B N 1
ATOM 4980 C CA . ALA B 1 302 ? -21.703 -9.922 -7.176 1 97.62 302 ALA B CA 1
ATOM 4981 C C . ALA B 1 302 ? -20.766 -8.93 -7.867 1 97.62 302 ALA B C 1
ATOM 4983 O O . ALA B 1 302 ? -19.719 -8.57 -7.32 1 97.62 302 ALA B O 1
ATOM 4984 N N . GLY B 1 303 ? -21.156 -8.484 -9.039 1 97.69 303 GLY B N 1
ATOM 4985 C CA . GLY B 1 303 ? -20.375 -7.504 -9.766 1 97.69 303 GLY B CA 1
ATOM 4986 C C . GLY B 1 303 ? -20.188 -6.203 -9.008 1 97.69 303 GLY B C 1
ATOM 4987 O O . GLY B 1 303 ? -19.078 -5.656 -8.961 1 97.69 303 GLY B O 1
ATOM 4988 N N . ARG B 1 304 ? -21.234 -5.738 -8.383 1 97.88 304 ARG B N 1
ATOM 4989 C CA . ARG B 1 304 ? -21.172 -4.504 -7.598 1 97.88 304 ARG B CA 1
ATOM 4990 C C . ARG B 1 304 ? -20.219 -4.66 -6.414 1 97.88 304 ARG B C 1
ATOM 4992 O O . ARG B 1 304 ? -19.469 -3.74 -6.086 1 97.88 304 ARG B O 1
ATOM 4999 N N . ALA B 1 305 ? -20.297 -5.812 -5.801 1 98.06 305 ALA B N 1
ATOM 5000 C CA . ALA B 1 305 ? -19.406 -6.078 -4.672 1 98.06 305 ALA B CA 1
ATOM 5001 C C . ALA B 1 305 ? -17.938 -6.047 -5.109 1 98.06 305 ALA B C 1
ATOM 5003 O O . ALA B 1 305 ? -17.109 -5.402 -4.469 1 98.06 305 ALA B O 1
ATOM 5004 N N . VAL B 1 306 ? -17.625 -6.695 -6.195 1 97.88 306 VAL B N 1
ATOM 5005 C CA . VAL B 1 306 ? -16.266 -6.734 -6.723 1 97.88 306 VAL B CA 1
ATOM 5006 C C . VAL B 1 306 ? -15.812 -5.324 -7.09 1 97.88 306 VAL B C 1
ATOM 5008 O O . VAL B 1 306 ? -14.719 -4.895 -6.711 1 97.88 306 VAL B O 1
ATOM 5011 N N . GLY B 1 307 ? -16.688 -4.594 -7.816 1 98 307 GLY B N 1
ATOM 5012 C CA . GLY B 1 307 ? -16.359 -3.229 -8.195 1 98 307 GLY B CA 1
ATOM 5013 C C . GLY B 1 307 ? -16.078 -2.33 -7.004 1 98 307 GLY B C 1
ATOM 5014 O O . GLY B 1 307 ? -15.156 -1.511 -7.039 1 98 307 GLY B O 1
ATOM 5015 N N . THR B 1 308 ? -16.859 -2.482 -5.977 1 97.81 308 THR B N 1
ATOM 5016 C CA . THR B 1 308 ? -16.672 -1.724 -4.746 1 97.81 308 THR B CA 1
ATOM 5017 C C . THR B 1 308 ? -15.328 -2.078 -4.102 1 97.81 308 THR B C 1
ATOM 5019 O O . THR B 1 308 ? -14.609 -1.197 -3.633 1 97.81 308 THR B O 1
ATOM 5022 N N . GLY B 1 309 ? -15.031 -3.389 -4.051 1 98.06 309 GLY B N 1
ATOM 5023 C CA . GLY B 1 309 ? -13.734 -3.818 -3.561 1 98.06 309 GLY B CA 1
ATOM 5024 C C . GLY B 1 309 ? -12.57 -3.205 -4.324 1 98.06 309 GLY B C 1
ATOM 5025 O O . GLY B 1 309 ? -11.602 -2.74 -3.725 1 98.06 309 GLY B O 1
ATOM 5026 N N . ILE B 1 310 ? -12.68 -3.15 -5.625 1 98 310 ILE B N 1
ATOM 5027 C CA . ILE B 1 310 ? -11.641 -2.598 -6.484 1 98 310 ILE B CA 1
ATOM 5028 C C . ILE B 1 310 ? -11.508 -1.098 -6.234 1 98 310 ILE B C 1
ATOM 5030 O O . ILE B 1 310 ? -10.391 -0.571 -6.16 1 98 310 ILE B O 1
ATOM 5034 N N . ALA B 1 311 ? -12.609 -0.439 -6.098 1 97.38 311 ALA B N 1
ATOM 5035 C CA . ALA B 1 311 ? -12.57 0.984 -5.777 1 97.38 311 ALA B CA 1
ATOM 5036 C C . ALA B 1 311 ? -11.875 1.226 -4.438 1 97.38 311 ALA B C 1
ATOM 5038 O O . ALA B 1 311 ? -11.141 2.199 -4.281 1 97.38 311 ALA B O 1
ATOM 5039 N N . THR B 1 312 ? -12.148 0.372 -3.48 1 97.5 312 THR B N 1
ATOM 5040 C CA . THR B 1 312 ? -11.508 0.468 -2.174 1 97.5 312 THR B CA 1
ATOM 5041 C C . THR B 1 312 ? -9.992 0.377 -2.307 1 97.5 312 THR B C 1
ATOM 5043 O O . THR B 1 312 ? -9.258 1.154 -1.688 1 97.5 312 THR B O 1
ATOM 5046 N N . ILE B 1 313 ? -9.516 -0.528 -3.145 1 97.44 313 ILE B N 1
ATOM 5047 C CA . ILE B 1 313 ? -8.086 -0.666 -3.418 1 97.44 313 ILE B CA 1
ATOM 5048 C C . ILE B 1 313 ? -7.551 0.634 -4.012 1 97.44 313 ILE B C 1
ATOM 5050 O O . ILE B 1 313 ? -6.551 1.174 -3.529 1 97.44 313 ILE B O 1
ATOM 5054 N N . ALA B 1 314 ? -8.227 1.158 -5 1 96.25 314 ALA B N 1
ATOM 5055 C CA . ALA B 1 314 ? -7.801 2.383 -5.672 1 96.25 314 ALA B CA 1
ATOM 5056 C C . ALA B 1 314 ? -7.758 3.557 -4.695 1 96.25 314 ALA B C 1
ATOM 5058 O O . ALA B 1 314 ? -6.816 4.355 -4.715 1 96.25 314 ALA B O 1
ATOM 5059 N N . ASN B 1 315 ? -8.727 3.627 -3.846 1 95.06 315 ASN B N 1
ATOM 5060 C CA . ASN B 1 315 ? -8.812 4.727 -2.889 1 95.06 315 ASN B CA 1
ATOM 5061 C C . ASN B 1 315 ? -7.695 4.664 -1.855 1 95.06 315 ASN B C 1
ATOM 5063 O O . ASN B 1 315 ? -7.18 5.699 -1.428 1 95.06 315 ASN B O 1
ATOM 5067 N N . LEU B 1 316 ? -7.332 3.512 -1.485 1 96.25 316 LEU B N 1
ATOM 5068 C CA . LEU B 1 316 ? -6.391 3.371 -0.381 1 96.25 316 LEU B CA 1
ATOM 5069 C C . LEU B 1 316 ? -4.953 3.438 -0.882 1 96.25 316 LEU B C 1
ATOM 5071 O O . LEU B 1 316 ? -4.113 4.117 -0.284 1 96.25 316 LEU B O 1
ATOM 5075 N N . VAL B 1 317 ? -4.684 2.762 -2.035 1 95.69 317 VAL B N 1
ATOM 5076 C CA . VAL B 1 317 ? -3.273 2.648 -2.396 1 95.69 317 VAL B CA 1
ATOM 5077 C C . VAL B 1 317 ? -3.004 3.434 -3.678 1 95.69 317 VAL B C 1
ATOM 5079 O O . VAL B 1 317 ? -1.852 3.576 -4.094 1 95.69 317 VAL B O 1
ATOM 5082 N N . GLY B 1 318 ? -4.012 3.959 -4.316 1 94.06 318 GLY B N 1
ATOM 5083 C CA . GLY B 1 318 ? -3.826 4.738 -5.527 1 94.06 318 GLY B CA 1
ATOM 5084 C C . GLY B 1 318 ? -3.193 3.949 -6.656 1 94.06 318 GLY B C 1
ATOM 5085 O O . GLY B 1 318 ? -2.266 4.426 -7.312 1 94.06 318 GLY B O 1
ATOM 5086 N N . ALA B 1 319 ? -3.713 2.766 -6.871 1 93.81 319 ALA B N 1
ATOM 5087 C CA . ALA B 1 319 ? -3.166 1.924 -7.93 1 93.81 319 ALA B CA 1
ATOM 5088 C C . ALA B 1 319 ? -3.359 2.57 -9.297 1 93.81 319 ALA B C 1
ATOM 5090 O O . ALA B 1 319 ? -4.465 3 -9.641 1 93.81 319 ALA B O 1
ATOM 5091 N N . GLU B 1 320 ? -2.311 2.639 -10.078 1 92.88 320 GLU B N 1
ATOM 5092 C CA . GLU B 1 320 ? -2.391 3.193 -11.43 1 92.88 320 GLU B CA 1
ATOM 5093 C C . GLU B 1 320 ? -3.002 2.189 -12.406 1 92.88 320 GLU B C 1
ATOM 5095 O O . GLU B 1 320 ? -3.701 2.574 -13.344 1 92.88 320 GLU B O 1
ATOM 5100 N N . HIS B 1 321 ? -2.648 0.923 -12.141 1 95.31 321 HIS B N 1
ATOM 5101 C CA . HIS B 1 321 ? -3.143 -0.178 -12.961 1 95.31 321 HIS B CA 1
ATOM 5102 C C . HIS B 1 321 ? -3.818 -1.242 -12.109 1 95.31 321 HIS B C 1
ATOM 5104 O O . HIS B 1 321 ? -3.346 -1.56 -11.016 1 95.31 321 HIS B O 1
ATOM 5110 N N . ILE B 1 322 ? -4.93 -1.669 -12.617 1 97 322 ILE B N 1
ATOM 5111 C CA . ILE B 1 322 ? -5.652 -2.754 -11.961 1 97 322 ILE B CA 1
ATOM 5112 C C . ILE B 1 322 ? -5.918 -3.877 -12.961 1 97 322 ILE B C 1
ATOM 5114 O O . ILE B 1 322 ? -6.504 -3.646 -14.023 1 97 322 ILE B O 1
ATOM 5118 N N . VAL B 1 323 ? -5.406 -5.031 -12.625 1 96.44 323 VAL B N 1
ATOM 5119 C CA . VAL B 1 323 ? -5.637 -6.219 -13.445 1 96.44 323 VAL B CA 1
ATOM 5120 C C . VAL B 1 323 ? -6.633 -7.141 -12.742 1 96.44 323 VAL B C 1
ATOM 5122 O O . VAL B 1 323 ? -6.449 -7.484 -11.578 1 96.44 323 VAL B O 1
ATOM 5125 N N . ILE B 1 324 ? -7.676 -7.484 -13.422 1 95.81 324 ILE B N 1
ATOM 5126 C CA . ILE B 1 324 ? -8.633 -8.469 -12.93 1 95.81 324 ILE B CA 1
ATOM 5127 C C . ILE B 1 324 ? -8.398 -9.805 -13.625 1 95.81 324 ILE B C 1
ATOM 5129 O O . ILE B 1 324 ? -8.328 -9.875 -14.852 1 95.81 324 ILE B O 1
ATOM 5133 N N . THR B 1 325 ? -8.195 -10.789 -12.812 1 93.81 325 THR B N 1
ATOM 5134 C CA . THR B 1 325 ? -7.961 -12.133 -13.328 1 93.81 325 THR B CA 1
ATOM 5135 C C . THR B 1 325 ? -8.633 -13.18 -12.445 1 93.81 325 THR B C 1
ATOM 5137 O O . THR B 1 325 ? -9.469 -12.844 -11.602 1 93.81 325 THR B O 1
ATOM 5140 N N . GLY B 1 326 ? -8.414 -14.469 -12.805 1 88.56 326 GLY B N 1
ATOM 5141 C CA . GLY B 1 326 ? -8.992 -15.555 -12.031 1 88.56 326 GLY B CA 1
ATOM 5142 C C . GLY B 1 326 ? -9.867 -16.484 -12.852 1 88.56 326 GLY B C 1
ATOM 5143 O O . GLY B 1 326 ? -10.078 -16.25 -14.039 1 88.56 326 GLY B O 1
ATOM 5144 N N . GLU B 1 327 ? -10.367 -17.438 -12.188 1 81 327 GLU B N 1
ATOM 5145 C CA . GLU B 1 327 ? -11.109 -18.516 -12.844 1 81 327 GLU B CA 1
ATOM 5146 C C . GLU B 1 327 ? -12.414 -17.984 -13.438 1 81 327 GLU B C 1
ATOM 5148 O O . GLU B 1 327 ? -12.891 -18.5 -14.453 1 81 327 GLU B O 1
ATOM 5153 N N . ALA B 1 328 ? -12.938 -17.016 -12.812 1 76.94 328 ALA B N 1
ATOM 5154 C CA . ALA B 1 328 ? -14.195 -16.453 -13.289 1 76.94 328 ALA B CA 1
ATOM 5155 C C . ALA B 1 328 ? -14.031 -15.836 -14.672 1 76.94 328 ALA B C 1
ATOM 5157 O O . ALA B 1 328 ? -15 -15.734 -15.438 1 76.94 328 ALA B O 1
ATOM 5158 N N . ILE B 1 329 ? -12.961 -15.25 -14.93 1 75.31 329 ILE B N 1
ATOM 5159 C CA . ILE B 1 329 ? -12.703 -14.57 -16.203 1 75.31 329 ILE B CA 1
ATOM 5160 C C . ILE B 1 329 ? -12.477 -15.609 -17.297 1 75.31 329 ILE B C 1
ATOM 5162 O O . ILE B 1 329 ? -12.906 -15.422 -18.438 1 75.31 329 ILE B O 1
ATOM 5166 N N . GLY B 1 330 ? -12.289 -16.797 -16.922 1 65.81 330 GLY B N 1
ATOM 5167 C CA . GLY B 1 330 ? -12.094 -17.891 -17.859 1 65.81 330 GLY B CA 1
ATOM 5168 C C . GLY B 1 330 ? -10.789 -17.812 -18.625 1 65.81 330 GLY B C 1
ATOM 5169 O O . GLY B 1 330 ? -9.984 -16.906 -18.391 1 65.81 330 GLY B O 1
ATOM 5170 N N . SER B 1 331 ? -10.414 -18.953 -19.25 1 55.84 331 SER B N 1
ATOM 5171 C CA . SER B 1 331 ? -9.258 -19.078 -20.125 1 55.84 331 SER B CA 1
ATOM 5172 C C . SER B 1 331 ? -9.57 -18.547 -21.531 1 55.84 331 SER B C 1
ATOM 5174 O O . SER B 1 331 ? -10.742 -18.391 -21.875 1 55.84 331 SER B O 1
ATOM 5176 N N . SER B 1 332 ? -8.734 -18.016 -22.297 1 47.59 332 SER B N 1
ATOM 5177 C CA . SER B 1 332 ? -8.984 -17.75 -23.719 1 47.59 332 SER B CA 1
ATOM 5178 C C . SER B 1 332 ? -9.859 -18.828 -24.344 1 47.59 332 SER B C 1
ATOM 5180 O O . SER B 1 332 ? -9.875 -19.969 -23.875 1 47.59 332 SER B O 1
ATOM 5182 N N . PRO B 1 333 ? -10.758 -18.484 -25.359 1 40.66 333 PRO B N 1
ATOM 5183 C CA . PRO B 1 333 ? -11.742 -19.328 -26.062 1 40.66 333 PRO B CA 1
ATOM 5184 C C . PRO B 1 333 ? -11.266 -20.766 -26.25 1 40.66 333 PRO B C 1
ATOM 5186 O O . PRO B 1 333 ? -12.062 -21.641 -26.578 1 40.66 333 PRO B O 1
ATOM 5189 N N . SER B 1 334 ? -10.109 -21 -26.641 1 37.38 334 SER B N 1
ATOM 5190 C CA . SER B 1 334 ? -9.836 -22.344 -27.156 1 37.38 334 SER B CA 1
ATOM 5191 C C . SER B 1 334 ? -9.969 -23.391 -26.047 1 37.38 334 SER B C 1
ATOM 5193 O O . SER B 1 334 ? -9.82 -24.578 -26.312 1 37.38 334 SER B O 1
ATOM 5195 N N . ASP B 1 335 ? -9.711 -23.078 -24.875 1 41.56 335 ASP B N 1
ATOM 5196 C CA . ASP B 1 335 ? -9.617 -24.219 -23.969 1 41.56 335 ASP B CA 1
ATOM 5197 C C . ASP B 1 335 ? -11 -24.734 -23.578 1 41.56 335 ASP B C 1
ATOM 5199 O O . ASP B 1 335 ? -11.922 -23.938 -23.359 1 41.56 335 ASP B O 1
ATOM 5203 N N . THR B 1 336 ? -11.43 -25.859 -23.969 1 40 336 THR B N 1
ATOM 5204 C CA . THR B 1 336 ? -12.594 -26.734 -23.922 1 40 336 THR B CA 1
ATOM 5205 C C . THR B 1 336 ? -13.195 -26.75 -22.516 1 40 336 THR B C 1
ATOM 5207 O O . THR B 1 336 ? -14.203 -27.406 -22.266 1 40 336 THR B O 1
ATOM 5210 N N . ALA B 1 337 ? -12.398 -26.609 -21.531 1 43.88 337 ALA B N 1
ATOM 5211 C CA . ALA B 1 337 ? -13.023 -27.016 -20.266 1 43.88 337 ALA B CA 1
ATOM 5212 C C . ALA B 1 337 ? -14.188 -26.094 -19.922 1 43.88 337 ALA B C 1
ATOM 5214 O O . ALA B 1 337 ? -14.18 -24.906 -20.266 1 43.88 337 ALA B O 1
ATOM 5215 N N . ASP B 1 338 ? -15.445 -26.562 -19.641 1 47.62 338 ASP B N 1
ATOM 5216 C CA . ASP B 1 338 ? -16.703 -26.062 -19.094 1 47.62 338 ASP B CA 1
ATOM 5217 C C . ASP B 1 338 ? -16.453 -24.828 -18.219 1 47.62 338 ASP B C 1
ATOM 5219 O O . ASP B 1 338 ? -16.328 -24.938 -17 1 47.62 338 ASP B O 1
ATOM 5223 N N . ASP B 1 339 ? -15.516 -23.906 -18.531 1 49.84 339 ASP B N 1
ATOM 5224 C CA . ASP B 1 339 ? -14.836 -22.922 -17.703 1 49.84 339 ASP B CA 1
ATOM 5225 C C . ASP B 1 339 ? -15.82 -21.875 -17.172 1 49.84 339 ASP B C 1
ATOM 5227 O O . ASP B 1 339 ? -16.812 -21.562 -17.828 1 49.84 339 ASP B O 1
ATOM 5231 N N . GLU B 1 340 ? -15.828 -21.578 -15.922 1 58.91 340 GLU B N 1
ATOM 5232 C CA . GLU B 1 340 ? -16.328 -20.641 -14.922 1 58.91 340 GLU B CA 1
ATOM 5233 C C . GLU B 1 340 ? -16.312 -19.203 -15.453 1 58.91 340 GLU B C 1
ATOM 5235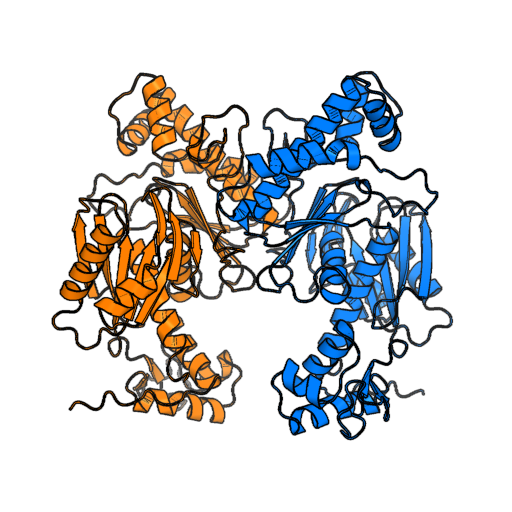 O O . GLU B 1 340 ? -16.062 -18.266 -14.695 1 58.91 340 GLU B O 1
ATOM 5240 N N . GLN B 1 341 ? -16.844 -19.094 -16.719 1 69.25 341 GLN B N 1
ATOM 5241 C CA . GLN B 1 341 ? -16.75 -17.734 -17.25 1 69.25 341 GLN B CA 1
ATOM 5242 C C . GLN B 1 341 ? -18 -16.938 -16.953 1 69.25 341 GLN B C 1
ATOM 5244 O O . GLN B 1 341 ? -18.938 -16.922 -17.75 1 69.25 341 GLN B O 1
ATOM 5249 N N . ASP B 1 342 ? -18.062 -16.453 -15.836 1 76.31 342 ASP B N 1
ATOM 5250 C CA . ASP B 1 342 ? -19.219 -15.664 -15.422 1 76.31 342 ASP B CA 1
ATOM 5251 C C . ASP B 1 342 ? -18.859 -14.18 -15.312 1 76.31 342 ASP B C 1
ATOM 5253 O O . ASP B 1 342 ? -19.75 -13.344 -15.109 1 76.31 342 ASP B O 1
ATOM 5257 N N . TYR B 1 343 ? -17.656 -13.883 -15.617 1 87.06 343 TYR B N 1
ATOM 5258 C CA . TYR B 1 343 ? -17.25 -12.508 -15.359 1 87.06 343 TYR B CA 1
ATOM 5259 C C . TYR B 1 343 ? -17.875 -11.555 -16.375 1 87.06 343 TYR B C 1
ATOM 5261 O O . TYR B 1 343 ? -18.141 -10.398 -16.047 1 87.06 343 TYR B O 1
ATOM 5269 N N . ASP B 1 344 ? -18.125 -12.07 -17.484 1 88.44 344 ASP B N 1
ATOM 5270 C CA . ASP B 1 344 ? -18.672 -11.195 -18.516 1 88.44 344 ASP B CA 1
ATOM 5271 C C . ASP B 1 344 ? -20.016 -10.609 -18.094 1 88.44 344 ASP B C 1
ATOM 5273 O O . ASP B 1 344 ? -20.312 -9.453 -18.391 1 88.44 344 ASP B O 1
ATOM 5277 N N . VAL B 1 345 ? -20.812 -11.398 -17.406 1 91.62 345 VAL B N 1
ATOM 5278 C CA . VAL B 1 345 ? -22.109 -10.93 -16.906 1 91.62 345 VAL B CA 1
ATOM 5279 C C . VAL B 1 345 ? -21.891 -9.93 -15.773 1 91.62 345 VAL B C 1
ATOM 5281 O O . VAL B 1 345 ? -22.672 -8.984 -15.617 1 91.62 345 VAL B O 1
ATOM 5284 N N . MET B 1 346 ? -20.875 -10.086 -15.039 1 94.38 346 MET B N 1
ATOM 5285 C CA . MET B 1 346 ? -20.594 -9.258 -13.867 1 94.38 346 MET B CA 1
ATOM 5286 C C . MET B 1 346 ? -19.938 -7.945 -14.273 1 94.38 346 MET B C 1
ATOM 5288 O O . MET B 1 346 ? -20.078 -6.938 -13.578 1 94.38 346 MET B O 1
ATOM 5292 N N . ASP B 1 347 ? -19.266 -7.91 -15.398 1 94.5 347 ASP B N 1
ATOM 5293 C CA . ASP B 1 347 ? -18.297 -6.875 -15.766 1 94.5 347 ASP B CA 1
ATOM 5294 C C . ASP B 1 347 ? -18.953 -5.496 -15.789 1 94.5 347 ASP B C 1
ATOM 5296 O O . ASP B 1 347 ? -18.438 -4.543 -15.211 1 94.5 347 ASP B O 1
ATOM 5300 N N . PRO B 1 348 ? -20.141 -5.363 -16.422 1 96 348 PRO B N 1
ATOM 5301 C CA . PRO B 1 348 ? -20.734 -4.023 -16.438 1 96 348 PRO B CA 1
ATOM 5302 C C . PRO B 1 348 ? -21.031 -3.486 -15.039 1 96 348 PRO B C 1
ATOM 5304 O O . PRO B 1 348 ? -20.922 -2.281 -14.805 1 96 348 PRO B O 1
ATOM 5307 N N . HIS B 1 349 ? -21.406 -4.387 -14.148 1 97.25 349 HIS B N 1
ATOM 5308 C CA . HIS B 1 349 ? -21.703 -3.99 -12.781 1 97.25 349 HIS B CA 1
ATOM 5309 C C . HIS B 1 349 ? -20.422 -3.668 -12.008 1 97.25 349 HIS B C 1
ATOM 5311 O O . HIS B 1 349 ? -20.406 -2.773 -11.164 1 97.25 349 HIS B O 1
ATOM 5317 N N . VAL B 1 350 ? -19.328 -4.398 -12.312 1 97.12 350 VAL B N 1
ATOM 5318 C CA . VAL B 1 350 ? -18.031 -4.121 -11.719 1 97.12 350 VAL B CA 1
ATOM 5319 C C . VAL B 1 350 ? -17.578 -2.713 -12.102 1 97.12 350 VAL B C 1
ATOM 5321 O O . VAL B 1 350 ? -17.219 -1.911 -11.227 1 97.12 350 VAL B O 1
ATOM 5324 N N . ARG B 1 351 ? -17.641 -2.391 -13.336 1 96.5 351 ARG B N 1
ATOM 5325 C CA . ARG B 1 351 ? -17.172 -1.108 -13.859 1 96.5 351 ARG B CA 1
ATOM 5326 C C . ARG B 1 351 ? -18.016 0.04 -13.328 1 96.5 351 ARG B C 1
ATOM 5328 O O . ARG B 1 351 ? -17.484 1.082 -12.938 1 96.5 351 ARG B O 1
ATOM 5335 N N . SER B 1 352 ? -19.281 -0.171 -13.336 1 96.56 352 SER B N 1
ATOM 5336 C CA . SER B 1 352 ? -20.172 0.86 -12.836 1 96.56 352 SER B CA 1
ATOM 5337 C C . SER B 1 352 ? -19.922 1.143 -11.352 1 96.56 352 SER B C 1
ATO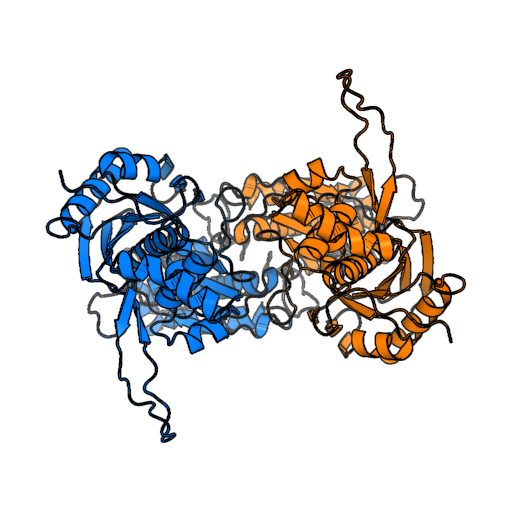M 5339 O O . SER B 1 352 ? -19.875 2.303 -10.938 1 96.56 352 SER B O 1
ATOM 5341 N N . ALA B 1 353 ? -19.828 0.09 -10.578 1 96.5 353 ALA B N 1
ATOM 5342 C CA . ALA B 1 353 ? -19.578 0.254 -9.148 1 96.5 353 ALA B CA 1
ATOM 5343 C C . ALA B 1 353 ? -18.234 0.934 -8.906 1 96.5 353 ALA B C 1
ATOM 5345 O O . ALA B 1 353 ? -18.109 1.787 -8.023 1 96.5 353 ALA B O 1
ATOM 5346 N N . PHE B 1 354 ? -17.234 0.577 -9.711 1 97.25 354 PHE B N 1
ATOM 5347 C CA . PHE B 1 354 ? -15.922 1.206 -9.594 1 97.25 354 PHE B CA 1
ATOM 5348 C C . PHE B 1 354 ? -16.016 2.703 -9.859 1 97.25 354 PHE B C 1
ATOM 5350 O O . PHE B 1 354 ? -15.531 3.514 -9.062 1 97.25 354 PHE B O 1
ATOM 5357 N N . GLU B 1 355 ? -16.625 3.047 -10.906 1 94.62 355 GLU B N 1
ATOM 5358 C CA . GLU B 1 355 ? -16.766 4.445 -11.297 1 94.62 355 GLU B CA 1
ATOM 5359 C C . GLU B 1 355 ? -17.516 5.242 -10.227 1 94.62 355 GLU B C 1
ATOM 5361 O O . GLU B 1 355 ? -17.156 6.395 -9.945 1 94.62 355 GLU B O 1
ATOM 5366 N N . GLN B 1 356 ? -18.438 4.617 -9.688 1 93.5 356 GLN B N 1
ATOM 5367 C CA . GLN B 1 356 ? -19.25 5.277 -8.672 1 93.5 356 GLN B CA 1
ATOM 5368 C C . GLN B 1 356 ? -18.469 5.469 -7.379 1 93.5 356 GLN B C 1
ATOM 5370 O O . GLN B 1 356 ? -18.578 6.508 -6.727 1 93.5 356 GLN B O 1
ATOM 5375 N N . ARG B 1 357 ? -17.656 4.488 -7.008 1 94.88 357 ARG B N 1
ATOM 5376 C CA . ARG B 1 357 ? -17.109 4.422 -5.656 1 94.88 357 ARG B CA 1
ATOM 5377 C C . ARG B 1 357 ? -15.688 4.98 -5.617 1 94.88 357 ARG B C 1
ATOM 5379 O O . ARG B 1 357 ? -15.188 5.324 -4.547 1 94.88 357 ARG B O 1
ATOM 5386 N N . ALA B 1 358 ? -14.992 5.031 -6.738 1 92.44 358 ALA B N 1
ATOM 5387 C CA . ALA B 1 358 ? -13.633 5.57 -6.766 1 92.44 358 ALA B CA 1
ATOM 5388 C C . ALA B 1 358 ? -13.633 7.07 -6.504 1 92.44 358 ALA B C 1
ATOM 5390 O O . ALA B 1 358 ? -14.414 7.812 -7.109 1 92.44 358 ALA B O 1
ATOM 5391 N N . PHE B 1 359 ? -12.758 7.543 -5.668 1 86.19 359 PHE B N 1
ATOM 5392 C CA . PHE B 1 359 ? -12.711 8.938 -5.246 1 86.19 359 PHE B CA 1
ATOM 5393 C C . PHE B 1 359 ? -11.68 9.711 -6.059 1 86.19 359 PHE B C 1
ATOM 5395 O O . PHE B 1 359 ? -10.516 9.312 -6.141 1 86.19 359 PHE B O 1
ATOM 5402 N N . GLY B 1 360 ? -12.18 10.828 -6.613 1 82.38 360 GLY B N 1
ATOM 5403 C CA . GLY B 1 360 ? -11.266 11.75 -7.27 1 82.38 360 GLY B CA 1
ATOM 5404 C C . GLY B 1 360 ? -10.445 11.102 -8.367 1 82.38 360 GLY B C 1
ATOM 5405 O O . GLY B 1 360 ? -11 10.438 -9.25 1 82.38 360 GLY B O 1
ATOM 5406 N N . SER B 1 361 ? -9.102 11.297 -8.273 1 85.06 361 SER B N 1
ATOM 5407 C CA . SER B 1 361 ? -8.195 10.844 -9.32 1 85.06 361 SER B CA 1
ATOM 5408 C C . SER B 1 361 ? -8.008 9.328 -9.273 1 85.06 361 SER B C 1
ATOM 5410 O O . SER B 1 361 ? -7.5 8.734 -10.227 1 85.06 361 SER B O 1
ATOM 5412 N N . ALA B 1 362 ? -8.477 8.703 -8.234 1 86.44 362 ALA B N 1
ATOM 5413 C CA . ALA B 1 362 ? -8.391 7.25 -8.156 1 86.44 362 ALA B CA 1
ATOM 5414 C C . ALA B 1 362 ? -9.195 6.598 -9.281 1 86.44 362 ALA B C 1
ATOM 5416 O O . ALA B 1 362 ? -8.891 5.473 -9.695 1 86.44 362 ALA B O 1
ATOM 5417 N N . ALA B 1 363 ? -10.188 7.328 -9.812 1 89.31 363 ALA B N 1
ATOM 5418 C CA . ALA B 1 363 ? -11.055 6.816 -10.867 1 89.31 363 ALA B CA 1
ATOM 5419 C C . ALA B 1 363 ? -10.305 6.699 -12.195 1 89.31 363 ALA B C 1
ATOM 5421 O O . ALA B 1 363 ? -10.781 6.059 -13.133 1 89.31 363 ALA B O 1
ATOM 5422 N N . ARG B 1 364 ? -9.125 7.273 -12.25 1 90.12 364 ARG B N 1
ATOM 5423 C CA . ARG B 1 364 ? -8.336 7.266 -13.477 1 90.12 364 ARG B CA 1
ATOM 5424 C C . ARG B 1 364 ? -7.574 5.953 -13.633 1 90.12 364 ARG B C 1
ATOM 5426 O O . ARG B 1 364 ? -6.945 5.711 -14.664 1 90.12 364 ARG B O 1
ATOM 5433 N N . ALA B 1 365 ? -7.633 5.109 -12.633 1 92.88 365 ALA B N 1
ATOM 5434 C CA . ALA B 1 365 ? -6.922 3.836 -12.711 1 92.88 365 ALA B CA 1
ATOM 5435 C C . ALA B 1 365 ? -7.359 3.035 -13.93 1 92.88 365 ALA B C 1
ATOM 5437 O O . ALA B 1 365 ? -8.555 2.951 -14.227 1 92.88 365 ALA B O 1
ATOM 5438 N N . ALA B 1 366 ? -6.383 2.498 -14.617 1 93.19 366 ALA B N 1
ATOM 5439 C CA . ALA B 1 366 ? -6.688 1.64 -15.758 1 93.19 366 ALA B CA 1
ATOM 5440 C C . ALA B 1 366 ? -7.031 0.224 -15.305 1 93.19 366 ALA B C 1
ATOM 5442 O O . ALA B 1 366 ? -6.262 -0.405 -14.57 1 93.19 366 ALA B O 1
ATOM 5443 N N . ILE B 1 367 ? -8.211 -0.264 -15.75 1 94.19 367 ILE B N 1
ATOM 5444 C CA . ILE B 1 367 ? -8.633 -1.616 -15.398 1 94.19 367 ILE B CA 1
ATOM 5445 C C . ILE B 1 367 ? -8.5 -2.529 -16.609 1 94.19 367 ILE B C 1
ATOM 5447 O O . ILE B 1 367 ? -9.078 -2.256 -17.672 1 94.19 367 ILE B O 1
ATOM 5451 N N . GLU B 1 368 ? -7.719 -3.572 -16.469 1 92.62 368 GLU B N 1
ATOM 5452 C CA . GLU B 1 368 ? -7.5 -4.551 -17.531 1 92.62 368 GLU B CA 1
ATOM 5453 C C . GLU B 1 368 ? -7.918 -5.949 -17.094 1 92.62 368 GLU B C 1
ATOM 5455 O O . GLU B 1 368 ? -7.684 -6.34 -15.953 1 92.62 368 GLU B O 1
ATOM 5460 N N . LEU B 1 369 ? -8.547 -6.668 -18.016 1 91.19 369 LEU B N 1
ATOM 5461 C CA . LEU B 1 369 ? -8.859 -8.078 -17.797 1 91.19 369 LEU B CA 1
ATOM 5462 C C . LEU B 1 369 ? -7.762 -8.977 -18.359 1 91.19 369 LEU B C 1
ATOM 5464 O O . LEU B 1 369 ? -7.262 -8.742 -19.453 1 91.19 369 LEU B O 1
ATOM 5468 N N . ARG B 1 370 ? -7.414 -9.953 -17.547 1 88 370 ARG B N 1
ATOM 5469 C CA . ARG B 1 370 ? -6.406 -10.914 -17.984 1 88 370 ARG B CA 1
ATOM 5470 C C . ARG B 1 370 ? -6.852 -12.344 -17.703 1 88 370 ARG B C 1
ATOM 5472 O O . ARG B 1 370 ? -6.75 -12.82 -16.562 1 88 370 ARG B O 1
ATOM 5479 N N . PRO B 1 371 ? -7.23 -13.008 -18.734 1 84.25 371 PRO B N 1
ATOM 5480 C CA . PRO B 1 371 ? -7.586 -14.414 -18.531 1 84.25 371 PRO B CA 1
ATOM 5481 C C . PRO B 1 371 ? -6.426 -15.234 -17.984 1 84.25 371 PRO B C 1
ATOM 5483 O O . PRO B 1 371 ? -5.262 -14.93 -18.25 1 84.25 371 PRO B O 1
ATOM 5486 N N . LEU B 1 372 ? -6.801 -16.203 -17.203 1 84.44 372 LEU B N 1
ATOM 5487 C CA . LEU B 1 372 ? -5.824 -17.047 -16.516 1 84.44 372 LEU B CA 1
ATOM 5488 C C . LEU B 1 372 ? -6.219 -18.516 -16.609 1 84.44 372 LEU B C 1
ATOM 5490 O O . LEU B 1 372 ? -7.395 -18.859 -16.469 1 84.44 372 LEU B O 1
ATOM 5494 N N . ARG B 1 373 ? -5.238 -19.328 -17 1 79.44 373 ARG B N 1
ATOM 5495 C CA . ARG B 1 373 ? -5.391 -20.766 -16.812 1 79.44 373 ARG B CA 1
ATOM 5496 C C . ARG B 1 373 ? -4.965 -21.172 -15.398 1 79.44 373 ARG B C 1
ATOM 5498 O O . ARG B 1 373 ? -4.16 -20.484 -14.766 1 79.44 373 ARG B O 1
ATOM 5505 N N . PHE B 1 374 ? -5.531 -22.219 -14.992 1 79.25 374 PHE B N 1
ATOM 5506 C CA . PHE B 1 374 ? -5.199 -22.641 -13.641 1 79.25 374 PHE B CA 1
ATOM 5507 C C . PHE B 1 374 ? -3.703 -22.906 -13.508 1 79.25 374 PHE B C 1
ATOM 5509 O O . PHE B 1 374 ? -3.111 -22.656 -12.461 1 79.25 374 PHE B O 1
ATOM 5516 N N . VAL B 1 375 ? -3.055 -23.438 -14.555 1 85.25 375 VAL B N 1
ATOM 5517 C CA . VAL B 1 375 ? -1.629 -23.75 -14.539 1 85.25 375 VAL B CA 1
ATOM 5518 C C . VAL B 1 375 ? -0.82 -22.469 -14.328 1 85.25 375 VAL B C 1
ATOM 5520 O O . VAL B 1 375 ? 0.329 -22.531 -13.883 1 85.25 375 VAL B O 1
ATOM 5523 N N . ASP B 1 376 ? -1.469 -21.375 -14.617 1 92.12 376 ASP B N 1
ATOM 5524 C CA . ASP B 1 376 ? -0.773 -20.094 -14.469 1 92.12 376 ASP B CA 1
ATOM 5525 C C . ASP B 1 376 ? -0.478 -19.797 -13 1 92.12 376 ASP B C 1
ATOM 5527 O O . ASP B 1 376 ? 0.47 -19.078 -12.688 1 92.12 376 ASP B O 1
ATOM 5531 N N . TRP B 1 377 ? -1.289 -20.375 -12.109 1 94.94 377 TRP B N 1
ATOM 5532 C CA . TRP B 1 377 ? -0.992 -20.266 -10.688 1 94.94 377 TRP B CA 1
ATOM 5533 C C . TRP B 1 377 ? 0.341 -20.938 -10.359 1 94.94 377 TRP B C 1
ATOM 5535 O O . TRP B 1 377 ? 1.165 -20.359 -9.641 1 94.94 377 TRP B O 1
ATOM 5545 N N . ALA B 1 378 ? 0.545 -22.125 -10.922 1 97.69 378 ALA B N 1
ATOM 5546 C CA . ALA B 1 378 ? 1.802 -22.844 -10.734 1 97.69 378 ALA B CA 1
ATOM 5547 C C . ALA B 1 378 ? 2.965 -22.094 -11.383 1 97.69 378 ALA B C 1
ATOM 5549 O O . ALA B 1 378 ? 4.074 -22.078 -10.844 1 97.69 378 ALA B O 1
ATOM 5550 N N . ARG B 1 379 ? 2.686 -21.5 -12.492 1 97.38 379 ARG B N 1
ATOM 5551 C CA . ARG B 1 379 ? 3.709 -20.703 -13.148 1 97.38 379 ARG B CA 1
ATOM 5552 C C . ARG B 1 379 ? 4.117 -19.516 -12.289 1 97.38 379 ARG B C 1
ATOM 5554 O O . ARG B 1 379 ? 5.289 -19.125 -12.266 1 97.38 379 ARG B O 1
ATOM 5561 N N . GLY B 1 380 ? 3.104 -18.891 -11.617 1 97.88 380 GLY B N 1
ATOM 5562 C CA . GLY B 1 380 ? 3.424 -17.859 -10.656 1 97.88 380 GLY B CA 1
ATOM 5563 C C . GLY B 1 380 ? 4.383 -18.312 -9.57 1 97.88 380 GLY B C 1
ATOM 5564 O O . GLY B 1 380 ? 5.316 -17.594 -9.219 1 97.88 380 GLY B O 1
ATOM 5565 N N . ALA B 1 381 ? 4.141 -19.484 -9.062 1 98.62 381 ALA B N 1
ATOM 5566 C CA . ALA B 1 381 ? 5.039 -20.062 -8.07 1 98.62 381 ALA B CA 1
ATOM 5567 C C . ALA B 1 381 ? 6.438 -20.266 -8.648 1 98.62 381 ALA B C 1
ATOM 5569 O O . ALA B 1 381 ? 7.438 -19.984 -7.984 1 98.62 381 ALA B O 1
ATOM 5570 N N . ALA B 1 382 ? 6.523 -20.734 -9.875 1 98.69 382 ALA B N 1
ATOM 5571 C CA . ALA B 1 382 ? 7.801 -20.891 -10.562 1 98.69 382 ALA B CA 1
ATOM 5572 C C . ALA B 1 382 ? 8.531 -19.562 -10.68 1 98.69 382 ALA B C 1
ATOM 5574 O O . ALA B 1 382 ? 9.742 -19.484 -10.492 1 98.69 382 ALA B O 1
ATOM 5575 N N . ALA B 1 383 ? 7.742 -18.578 -10.984 1 98.06 383 ALA B N 1
ATOM 5576 C CA . ALA B 1 383 ? 8.328 -17.234 -11.117 1 98.06 383 ALA B CA 1
ATOM 5577 C C . ALA B 1 383 ? 8.984 -16.797 -9.805 1 98.06 383 ALA B C 1
ATOM 5579 O O . ALA B 1 383 ? 10.047 -16.188 -9.82 1 98.06 383 ALA B O 1
ATOM 5580 N N . CYS B 1 384 ? 8.375 -17.109 -8.688 1 98.12 384 CYS B N 1
ATOM 5581 C CA . CYS B 1 384 ? 8.953 -16.797 -7.387 1 98.12 384 CYS B CA 1
ATOM 5582 C C . CYS B 1 384 ? 10.289 -17.516 -7.199 1 98.12 384 CYS B C 1
ATOM 5584 O O . CYS B 1 384 ? 11.242 -16.938 -6.672 1 98.12 384 CYS B O 1
ATOM 5586 N N . ALA B 1 385 ? 10.336 -18.719 -7.629 1 98.31 385 ALA B N 1
ATOM 5587 C CA . ALA B 1 385 ? 11.578 -19.484 -7.531 1 98.31 385 ALA B CA 1
ATOM 5588 C C . ALA B 1 385 ? 12.664 -18.891 -8.43 1 98.31 385 ALA B C 1
ATOM 5590 O O . ALA B 1 385 ? 13.828 -18.828 -8.031 1 98.31 385 ALA B O 1
ATOM 5591 N N . VAL B 1 386 ? 12.297 -18.5 -9.625 1 97.75 386 VAL B N 1
ATOM 5592 C CA . VAL B 1 386 ? 13.25 -17.859 -10.531 1 97.75 386 VAL B CA 1
ATOM 5593 C C . VAL B 1 386 ? 13.789 -16.578 -9.898 1 97.75 386 VAL B C 1
ATOM 5595 O O . VAL B 1 386 ? 15 -16.344 -9.883 1 97.75 386 VAL B O 1
ATOM 5598 N N . GLU B 1 387 ? 12.875 -15.773 -9.391 1 96.38 387 GLU B N 1
ATOM 5599 C CA . GLU B 1 387 ? 13.281 -14.523 -8.758 1 96.38 387 GLU B CA 1
ATOM 5600 C C . GLU B 1 387 ? 14.273 -14.781 -7.621 1 96.38 387 GLU B C 1
ATOM 5602 O O . GLU B 1 387 ? 15.281 -14.086 -7.5 1 96.38 387 GLU B O 1
ATOM 5607 N N . ASP B 1 388 ? 13.953 -15.75 -6.824 1 96.62 388 ASP B N 1
ATOM 5608 C CA . ASP B 1 388 ? 14.828 -16.094 -5.707 1 96.62 388 ASP B CA 1
ATOM 5609 C C . ASP B 1 388 ? 16.203 -16.531 -6.203 1 96.62 388 ASP B C 1
ATOM 5611 O O . ASP B 1 388 ? 17.234 -16.094 -5.672 1 96.62 388 ASP B O 1
ATOM 5615 N N . PHE B 1 389 ? 16.266 -17.359 -7.23 1 96.12 389 PHE B N 1
ATOM 5616 C CA . PHE B 1 389 ? 17.516 -17.859 -7.801 1 96.12 389 PHE B CA 1
ATOM 5617 C C . PHE B 1 389 ? 18.359 -16.703 -8.328 1 96.12 389 PHE B C 1
ATOM 5619 O O . PHE B 1 389 ? 19.547 -16.594 -7.984 1 96.12 389 PHE B O 1
ATOM 5626 N N . VAL B 1 390 ? 17.75 -15.844 -9.102 1 95.12 390 VAL B N 1
ATOM 5627 C CA . VAL B 1 390 ? 18.469 -14.758 -9.766 1 95.12 390 VAL B CA 1
ATOM 5628 C C . VAL B 1 390 ? 18.953 -13.758 -8.727 1 95.12 390 VAL B C 1
ATOM 5630 O O . VAL B 1 390 ? 20.062 -13.211 -8.852 1 95.12 390 VAL B O 1
ATOM 5633 N N . THR B 1 391 ? 18.172 -13.492 -7.727 1 92.75 391 THR B N 1
ATOM 5634 C CA . THR B 1 391 ? 18.484 -12.492 -6.707 1 92.75 391 THR B CA 1
ATOM 5635 C C . THR B 1 391 ? 19.594 -12.992 -5.781 1 92.75 391 THR B C 1
ATOM 5637 O O . THR B 1 391 ? 20.406 -12.203 -5.297 1 92.75 391 THR B O 1
ATOM 5640 N N . HIS B 1 392 ? 19.672 -14.289 -5.562 1 91.69 392 HIS B N 1
ATOM 5641 C CA . HIS B 1 392 ? 20.578 -14.789 -4.543 1 91.69 392 HIS B CA 1
ATOM 5642 C C . HIS B 1 392 ? 21.734 -15.57 -5.164 1 91.69 392 HIS B C 1
ATOM 5644 O O . HIS B 1 392 ? 22.609 -16.062 -4.453 1 91.69 392 HIS B O 1
ATOM 5650 N N . TYR B 1 393 ? 21.672 -15.688 -6.43 1 90.19 393 TYR B N 1
ATOM 5651 C CA . TYR B 1 393 ? 22.75 -16.422 -7.082 1 90.19 393 TYR B CA 1
ATOM 5652 C C . TYR B 1 393 ? 24.109 -15.805 -6.738 1 90.19 393 TYR B C 1
ATOM 5654 O O . TYR B 1 393 ? 24.297 -14.594 -6.855 1 90.19 393 TYR B O 1
ATOM 5662 N N . GLY B 1 394 ? 25 -16.578 -6.305 1 85.06 394 GLY B N 1
ATOM 5663 C CA . GLY B 1 394 ? 26.359 -16.156 -6.016 1 85.06 394 GLY B CA 1
ATOM 5664 C C . GLY B 1 394 ? 26.484 -15.438 -4.68 1 85.06 394 GLY B C 1
ATOM 5665 O O . GLY B 1 394 ? 27.547 -14.922 -4.352 1 85.06 394 GLY B O 1
ATOM 5666 N N . ARG B 1 395 ? 25.328 -15.133 -4.02 1 74.19 395 ARG B N 1
ATOM 5667 C CA . ARG B 1 395 ? 25.422 -14.469 -2.719 1 74.19 395 ARG B CA 1
ATOM 5668 C C . ARG B 1 395 ? 25.672 -15.484 -1.605 1 74.19 395 ARG B C 1
ATOM 5670 O O . ARG B 1 395 ? 25.141 -16.594 -1.64 1 74.19 395 ARG B O 1
ATOM 5677 N N . SER B 1 396 ? 26.953 -15.664 -1.062 1 53.69 396 SER B N 1
ATOM 5678 C CA . SER B 1 396 ? 27.297 -16.516 0.064 1 53.69 396 SER B CA 1
ATOM 5679 C C . SER B 1 396 ? 26.578 -16.094 1.334 1 53.69 396 SER B C 1
ATOM 5681 O O . SER B 1 396 ? 26.25 -14.914 1.506 1 53.69 396 SER B O 1
#

Sequence (792 aa):
MSATSAAPALSPAGTRVFQQLVRSGDASRTALARDTGLTPGAITRAVRPLLEAGLLLETGDRASTDGALGRPATMVTVQAGAHQVIGVKVTADELFGVVCDLRCRVLDEATVPVGGHGPEAITDLIVGLVDRLRTGRPEVGSVGLAVSGDVDAATGHVGYSPFLGWRDVPLGTEVARRTGLATTVENDVRALLTGERWYGVGRGISSLALVTVGTGIGCALLVNGQVVHGGFGVAGEVGHVLVDPEGPLCHCGNRGCVEAIAGSAGILERMGQAGFKGLGIGDVAELARSGQPDAVRVLAEAGRAVGTGIATIANLVGAEHIVITGEAIGSSPSDTADDEQDYDVMDPHVRSAFEQRAFGSAARAAIELRPLRFVDWARGAAACAVEDFVTHYGRSMSATSAAPALSPAGTRVFQQLVRSGDASRTALARDTGLTPGAITRAVRPLLEAGLLLETGDRASTDGALGRPATMVTVQAGAHQVIGVKVTADELFGVVCDLRCRVLDEATVPVGGHGPEAITDLIVGLVDRLRTGRPEVGSVGLAVSGDVDAATGHVGYSPFLGWRDVPLGTEVARRTGLATTVENDVRALLTGERWYGVGRGISSLALVTVGTGIGCALLVNGQVVHGGFGVAGEVGHVLVDPEGPLCHCGNRGCVEAIAGSAGILERMGQAGFKGLGIGDVAELARSGQPDAVRVLAEAGRAVGTGIATIANLVGAEHIVITGEAIGSSPSDTADDEQDYDVMDPHVRSAFEQRAFGSAARAAIELRPLRFVDWARGAAACAVEDFVTHYGRS

pLDDT: mean 90.11, std 13.77, range [25.83, 98.88]

InterPro domains:
  IPR000600 ROK family [PF00480] (86-328)
  IPR000600 ROK family [PTHR18964] (16-385)
  IPR036388 Winged helix-like DNA-binding domain superfamily [G3DSA:1.10.10.10] (14-79)
  IPR036390 Winged helix DNA-binding domain superfamily [SSF46785] (13-77)
  IPR043129 ATPase, nucleotide binding domain [SSF53067] (85-385)
  IPR049874 ROK, conserved site [PS01125] (213-240)

Radius of gyration: 28.65 Å; Cα contacts (8 Å, |Δi|>4): 1892; chains: 2; bounding box: 74×77×74 Å

Foldseek 3Di:
DPPPPAFAAADPLLLVLLLCCLQPHKDFLVVSCVVVVHDSVSSVVSCVSCVVLVQKDWDAADDPPPPDPDHRGIMIHGPFLQAKEKFWEDAPFKIKIFIATLNLDTPDIDMDTDDALDLVSVLVVVLVVVVVRCVVPPRYAAYFYEYAAQADFVQRWGDDHPRSRDHTHSSQVSNCVSNVHRYTYAHLQLLLVLCCCRNRDVDPPQWEKEWEAEQFIWIWTRHRNDTDLDPSRDDTPLQADADDQPADADPVGGHRGLGCQQHQVNLQVQVVVVPDHPDGLLRLLVCVVVPPPSSLVSLLRSLLSLLLSVLVVCQPRVGQEYEYEYQCCPAPPPDPDSTNPNVVSSVVSSLVNNCVNHDDCSSNRHYHYDYDDPSSSSSSSRSVGSSVCSNCRSPD/DPCPPAFAAADPLLLVLLLCCLQPHKDFLVVSCVVVVHDSVSSVVSCVSCVVLVQKDWDAADDPPPPDPDHRGIIIHGPFLQAKEKFWEDAPFKIKIFIATLNLDTPDIDMDTDDALDLVRVLVVVLVVVVVRCVVPPRYAAYFYEAAAQADQVQRWGDDHPRSRDHTHSSQVSNCVSNVHRYTYAHLQLLLVLCCCRNRDVDPPQWEWEWEAEQFIWIWTRHRNDTDLDPSRDDTPLQADADDQPADADPVGGHRGLGCQQHQVNLQVQVVVVPDHPDGLLRLLVCVVVPPPSSLVSLLRNLLSLLLSVLVVLQPRVGQEYEYEYQCCPAPPPDPDSTNPNVVSSVVSSLVNNCVNHDDCSSNRHYHYDYDDPSSSSSSRRSVGSSVCSNCRSPD

Nearest PDB structures (foldseek):
  5f7p-assembly1_A  TM=8.871E-01  e=4.628E-29  Listeria monocytogenes EGD-e
  3vgl-assembly1_A  TM=8.121E-01  e=8.129E-25  Streptomyces griseus subsp. griseus NBRC 13350
  3vov-assembly1_B  TM=8.305E-01  e=2.196E-24  Thermus thermophilus HB8
  3vov-assembly1_C  TM=8.488E-01  e=9.918E-23  Thermus thermophilus HB8
  3vov-assembly1_D  TM=8.487E-01  e=6.483E-22  Thermus thermophilus HB8

Solvent-accessible surface area (backbone atoms only — not comparable to full-atom values): 38645 Å² total; per-residue (Å²): 130,82,73,78,67,74,68,58,77,46,52,75,63,19,36,53,51,52,44,45,32,50,50,73,38,67,39,31,62,67,52,47,17,65,75,69,69,45,51,66,68,54,46,54,63,29,46,46,62,38,42,75,70,48,44,31,42,76,48,55,74,51,70,55,77,73,76,58,90,58,74,50,55,48,29,40,32,62,35,37,71,60,40,23,28,32,5,30,22,56,54,74,57,34,38,33,37,28,34,22,33,54,69,58,48,75,77,45,74,51,73,46,80,45,90,56,64,48,68,68,55,42,50,50,51,49,51,53,51,50,54,59,70,40,60,95,34,88,40,51,57,32,32,7,33,12,35,68,48,26,26,35,53,88,69,11,28,35,50,38,15,80,85,53,67,45,65,67,40,58,52,19,54,52,51,21,67,74,69,72,30,55,48,39,26,32,26,34,55,49,16,34,43,47,26,25,40,46,76,43,87,33,49,94,53,40,39,34,34,41,34,34,39,26,76,53,34,40,28,23,41,30,53,89,60,34,76,56,50,33,34,81,22,26,35,17,40,44,20,57,30,56,57,28,73,84,41,49,73,26,96,87,73,40,42,9,16,24,22,27,45,43,7,46,64,31,46,47,50,55,38,35,74,72,67,50,69,92,63,52,64,40,53,43,34,52,38,25,75,70,59,37,64,68,38,40,50,52,38,39,51,17,13,31,34,50,10,40,43,52,14,43,48,18,21,40,54,4,30,42,29,35,38,44,26,28,52,19,59,12,53,64,86,80,62,76,67,88,55,38,47,35,35,75,75,15,41,66,32,19,53,50,29,21,60,61,46,22,53,76,62,23,54,69,36,43,78,42,82,42,64,33,52,77,64,47,41,6,46,4,6,21,32,47,26,45,53,52,47,48,71,45,53,28,59,130,128,83,70,76,70,75,68,59,77,46,51,73,64,19,35,52,52,52,45,46,32,49,51,73,39,68,38,31,62,68,53,47,17,66,74,70,71,43,50,65,68,54,46,54,62,29,46,46,64,38,41,75,70,48,44,31,43,77,48,55,76,52,71,56,78,76,77,58,88,58,75,50,54,47,31,41,33,61,38,38,69,60,39,25,28,32,6,30,23,56,53,76,58,36,36,34,35,28,33,22,33,55,69,58,47,75,76,45,74,52,74,45,80,46,90,55,63,47,68,68,56,43,50,51,50,50,52,52,51,50,52,59,68,39,59,96,35,88,40,52,56,32,30,6,32,13,34,68,48,26,25,35,52,91,67,10,30,34,50,37,14,79,86,52,66,45,66,67,39,57,52,19,56,52,51,19,67,74,68,72,30,56,48,38,25,32,25,34,55,47,17,34,44,46,26,25,39,46,76,45,88,32,49,96,52,38,40,34,33,40,33,35,38,26,75,54,35,38,28,24,42,29,53,91,59,33,76,56,50,32,35,80,22,28,35,16,40,43,20,58,30,55,57,28,71,85,42,49,71,25,97,85,74,39,42,8,16,24,23,26,46,44,7,45,66,31,45,48,51,54,38,35,74,73,67,49,67,93,64,53,66,43,52,43,35,52,38,25,75,70,60,37,64,65,39,39,49,53,38,38,52,17,12,32,32,49,11,40,43,52,15,42,48,19,20,40,54,5,31,41,31,34,38,41,26,28,50,19,57,12,53,66,87,80,62,78,66,94,54,36,48,35,35,74,74,16,42,65,31,19,53,50,29,21,62,62,46,22,52,76,63,23,52,67,35,43,78,42,81,43,65,32,52,77,62,48,41,6,46,4,7,21,32,47,26,44,51,50,48,49,71,44,52,30,58,128